Protein 2GF2 (pdb70)

Radius of gyration: 33.3 Å; Cα contacts (8 Å, |Δi|>4): 2776; chains: 4; bounding box: 70×79×92 Å

Nearest PDB structures (foldseek):
  2gf2-assembly1_A  TM=1.003E+00  e=3.280E-57  Homo sapiens
  3q3c-assembly1_A  TM=9.686E-01  e=3.711E-36  Pseudomonas aeruginosa
  1vpd-assembly1_A  TM=9.133E-01  e=5.559E-31  Salmonella enterica subsp. enterica serovar Typhimurium
  5xvh-assembly1_A-2  TM=8.933E-01  e=3.750E-30  Pyrobaculum calidifontis JCM 11548
  3pdu-assembly1_A  TM=9.046E-01  e=1.809E-28  Geobacter sulfurreducens

Structure (mmCIF, N/CA/C/O backbone):
data_2GF2
#
_entry.id   2GF2
#
_cell.length_a   50.053
_cell.length_b   122.745
_cell.length_c   200.397
_cell.angle_alpha   90.00
_cell.angle_beta   90.00
_cell.angle_gamma   90.00
#
_symmetry.space_group_name_H-M   'P 21 21 21'
#
loop_
_entity.id
_entity.type
_entity.pdbx_description
1 polymer '3-hydroxyisobutyrate dehydrogenase'
2 water water
#
loop_
_atom_site.group_PDB
_atom_site.id
_atom_site.type_symbol
_atom_site.label_atom_id
_atom_site.label_alt_id
_atom_site.label_comp_id
_atom_site.label_asym_id
_atom_site.label_entity_id
_atom_site.label_seq_id
_atom_site.pdbx_PDB_ins_code
_atom_site.Cartn_x
_atom_site.Cartn_y
_atom_site.Cartn_z
_atom_site.occupancy
_atom_site.B_iso_or_equiv
_atom_site.auth_seq_id
_atom_site.auth_comp_id
_atom_site.auth_asym_id
_atom_site.auth_atom_id
_atom_site.pdbx_PDB_model_num
ATOM 1 N N . MET A 1 1 ? 25.088 -45.643 -21.565 1.00 44.03 40 MET A N 1
ATOM 2 C CA . MET A 1 1 ? 23.894 -46.545 -21.507 1.00 44.21 40 MET A CA 1
ATOM 3 C C . MET A 1 1 ? 24.011 -47.720 -22.496 1.00 44.20 40 MET A C 1
ATOM 4 O O . MET A 1 1 ? 23.871 -47.548 -23.714 1.00 44.30 40 MET A O 1
ATOM 6 N N . PRO A 1 2 ? 24.257 -48.928 -21.962 1.00 44.14 41 PRO A N 1
ATOM 7 C CA . PRO A 1 2 ? 24.699 -50.100 -22.727 1.00 43.93 41 PRO A CA 1
ATOM 8 C C . PRO A 1 2 ? 23.628 -50.792 -23.567 1.00 43.76 41 PRO A C 1
ATOM 9 O O . PRO A 1 2 ? 22.451 -50.806 -23.195 1.00 43.91 41 PRO A O 1
ATOM 13 N N . VAL A 1 3 ? 24.035 -51.382 -24.678 1.00 43.20 42 VAL A N 1
ATOM 14 C CA . VAL A 1 3 ? 23.187 -52.130 -25.603 1.00 42.83 42 VAL A CA 1
ATOM 15 C C . VAL A 1 3 ? 23.636 -53.587 -25.606 1.00 42.65 42 VAL A C 1
ATOM 16 O O . VAL A 1 3 ? 24.828 -53.871 -25.699 1.00 42.62 42 VAL A O 1
ATOM 20 N N . GLY A 1 4 ? 22.734 -54.527 -25.437 1.00 42.23 43 GLY A N 1
ATOM 21 C CA . GLY A 1 4 ? 23.064 -55.939 -25.517 1.00 42.03 43 GLY A CA 1
ATOM 22 C C . GLY A 1 4 ? 23.167 -56.431 -26.950 1.00 42.09 43 GLY A C 1
ATOM 23 O O . GLY A 1 4 ? 22.421 -55.985 -27.819 1.00 41.93 43 GLY A O 1
ATOM 24 N N . PHE A 1 5 ? 24.097 -57.347 -27.201 1.00 42.04 44 PHE A N 1
ATOM 25 C CA . PHE A 1 5 ? 24.200 -57.974 -28.509 1.00 42.16 44 PHE A CA 1
ATOM 26 C C . PHE A 1 5 ? 24.413 -59.468 -28.364 1.00 42.44 44 PHE A C 1
ATOM 27 O O . PHE A 1 5 ? 25.382 -59.908 -27.747 1.00 42.22 44 PHE A O 1
ATOM 35 N N . ILE A 1 6 ? 23.497 -60.237 -28.947 1.00 42.86 45 ILE A N 1
ATOM 36 C CA . ILE A 1 6 ? 23.535 -61.689 -28.883 1.00 43.32 45 ILE A CA 1
ATOM 37 C C . ILE A 1 6 ? 23.654 -62.298 -30.286 1.00 43.57 45 ILE A C 1
ATOM 38 O O . ILE A 1 6 ? 22.760 -62.141 -31.122 1.00 44.05 45 ILE A O 1
ATOM 43 N N . GLY A 1 7 ? 24.762 -62.993 -30.526 1.00 43.65 46 GLY A N 1
ATOM 44 C CA . GLY A 1 7 ? 25.037 -63.600 -31.816 1.00 44.03 46 GLY A CA 1
ATOM 45 C C . GLY A 1 7 ? 26.030 -62.757 -32.588 1.00 44.42 46 GLY A C 1
ATOM 46 O O . GLY A 1 7 ? 25.699 -61.663 -33.050 1.00 44.45 46 GLY A O 1
ATOM 47 N N . LEU A 1 8 ? 27.252 -63.265 -32.717 1.00 44.68 47 LEU A N 1
ATOM 48 C CA . LEU A 1 8 ? 28.330 -62.530 -33.367 1.00 44.94 47 LEU A CA 1
ATOM 49 C C . LEU A 1 8 ? 28.955 -63.313 -34.511 1.00 44.99 47 LEU A C 1
ATOM 50 O O . LEU A 1 8 ? 30.177 -63.474 -34.562 1.00 45.08 47 LEU A O 1
ATOM 55 N N . GLY A 1 9 ? 28.110 -63.792 -35.423 1.00 45.07 48 GLY A N 1
ATOM 56 C CA . GLY A 1 9 ? 28.569 -64.456 -36.636 1.00 45.24 48 GLY A CA 1
ATOM 57 C C . GLY A 1 9 ? 29.077 -63.465 -37.668 1.00 45.45 48 GLY A C 1
ATOM 58 O O . GLY A 1 9 ? 29.434 -62.336 -37.336 1.00 45.38 48 GLY A O 1
ATOM 59 N N . ASN A 1 10 ? 29.104 -63.891 -38.926 1.00 45.73 49 ASN A N 1
ATOM 60 C CA . ASN A 1 10 ? 29.577 -63.056 -40.026 1.00 46.02 49 ASN A CA 1
ATOM 61 C C . ASN A 1 10 ? 28.780 -61.763 -40.219 1.00 45.51 49 ASN A C 1
ATOM 62 O O . ASN A 1 10 ? 29.246 -60.840 -40.889 1.00 45.68 49 ASN A O 1
ATOM 67 N N . MET A 1 11 ? 27.584 -61.712 -39.638 1.00 44.84 50 MET A N 1
ATOM 68 C CA . MET A 1 11 ? 26.744 -60.523 -39.687 1.00 44.38 50 MET A CA 1
ATOM 69 C C . MET A 1 11 ? 26.744 -59.795 -38.343 1.00 44.17 50 MET A C 1
ATOM 70 O O . MET A 1 11 ? 26.901 -58.571 -38.294 1.00 44.38 50 MET A O 1
ATOM 75 N N . GLY A 1 12 ? 26.581 -60.551 -37.260 1.00 43.74 51 GLY A N 1
ATOM 76 C CA . GLY A 1 12 ? 26.522 -59.984 -35.911 1.00 43.32 51 GLY A CA 1
ATOM 77 C C . GLY A 1 12 ? 27.759 -59.184 -35.540 1.00 43.00 51 GLY A C 1
ATOM 78 O O . GLY A 1 12 ? 27.655 -58.084 -34.987 1.00 42.78 51 GLY A O 1
ATOM 79 N N . ASN A 1 13 ? 28.924 -59.742 -35.858 1.00 42.57 52 ASN A N 1
ATOM 80 C CA . ASN A 1 13 ? 30.217 -59.117 -35.569 1.00 42.54 52 ASN A CA 1
ATOM 81 C C . ASN A 1 13 ? 30.368 -57.693 -36.149 1.00 42.48 52 ASN A C 1
ATOM 82 O O . ASN A 1 13 ? 30.580 -56.743 -35.387 1.00 42.16 52 ASN A O 1
ATOM 87 N N . PRO A 1 14 ? 30.261 -57.535 -37.487 1.00 42.52 53 PRO A N 1
ATOM 88 C CA . PRO A 1 14 ? 30.321 -56.168 -38.017 1.00 42.56 53 PRO A CA 1
ATOM 89 C C . PRO A 1 14 ? 29.174 -55.248 -37.577 1.00 42.42 53 PRO A C 1
ATOM 90 O O . PRO A 1 14 ? 29.362 -54.035 -37.536 1.00 42.76 53 PRO A O 1
ATOM 94 N N . MET A 1 15 ? 28.005 -55.808 -37.267 1.00 42.27 54 MET A N 1
ATOM 95 C CA . MET A 1 15 ? 26.876 -55.004 -36.781 1.00 41.94 54 MET A CA 1
ATOM 96 C C . MET A 1 15 ? 27.202 -54.393 -35.423 1.00 42.08 54 MET A C 1
ATOM 97 O O . MET A 1 15 ? 26.993 -53.199 -35.210 1.00 42.03 54 MET A O 1
ATOM 102 N N . ALA A 1 16 ? 27.719 -55.229 -34.523 1.00 42.04 55 ALA A N 1
ATOM 103 C CA . ALA A 1 16 ? 28.106 -54.818 -33.181 1.00 42.47 55 ALA A CA 1
ATOM 104 C C . ALA A 1 16 ? 29.221 -53.771 -33.227 1.00 42.65 55 ALA A C 1
ATOM 105 O O . ALA A 1 16 ? 29.221 -52.821 -32.448 1.00 42.54 55 ALA A O 1
ATOM 107 N N . LYS A 1 17 ? 30.151 -53.948 -34.163 1.00 42.74 56 LYS A N 1
ATOM 108 C CA . LYS A 1 17 ? 31.263 -53.019 -34.351 1.00 42.99 56 LYS A CA 1
ATOM 109 C C . LYS A 1 17 ? 30.806 -51.626 -34.770 1.00 42.82 56 LYS A C 1
ATOM 110 O O . LYS A 1 17 ? 31.382 -50.626 -34.342 1.00 42.75 56 LYS A O 1
ATOM 116 N N . ASN A 1 18 ? 29.775 -51.570 -35.608 1.00 42.77 57 ASN A N 1
ATOM 117 C CA . ASN A 1 18 ? 29.178 -50.302 -36.007 1.00 42.84 57 ASN A CA 1
ATOM 118 C C . ASN A 1 18 ? 28.454 -49.577 -34.874 1.00 42.91 57 ASN A C 1
ATOM 119 O O . ASN A 1 18 ? 28.392 -48.351 -34.871 1.00 43.03 57 ASN A O 1
ATOM 124 N N . LEU A 1 19 ? 27.909 -50.333 -33.922 1.00 42.92 58 LEU A N 1
ATOM 125 C CA . LEU A 1 19 ? 27.348 -49.745 -32.709 1.00 42.88 58 LEU A CA 1
ATOM 126 C C . LEU A 1 19 ? 28.446 -49.123 -31.852 1.00 43.19 58 LEU A C 1
ATOM 127 O O . LEU A 1 19 ? 28.260 -48.040 -31.287 1.00 43.62 58 LEU A O 1
ATOM 132 N N . MET A 1 20 ? 29.590 -49.801 -31.772 1.00 43.25 59 MET A N 1
ATOM 133 C CA . MET A 1 20 ? 30.749 -49.289 -31.032 1.00 43.76 59 MET A CA 1
ATOM 134 C C . MET A 1 20 ? 31.327 -48.035 -31.684 1.00 43.53 59 MET A C 1
ATOM 135 O O . MET A 1 20 ? 31.780 -47.126 -30.995 1.00 43.88 59 MET A O 1
ATOM 140 N N . LYS A 1 21 ? 31.297 -47.990 -33.012 1.00 43.62 60 LYS A N 1
ATOM 141 C CA . LYS A 1 21 ? 31.739 -46.820 -33.766 1.00 43.70 60 LYS A CA 1
ATOM 142 C C . LYS A 1 21 ? 30.860 -45.605 -33.493 1.00 43.35 60 LYS A C 1
ATOM 143 O O . LYS A 1 21 ? 31.303 -44.470 -33.648 1.00 43.36 60 LYS A O 1
ATOM 149 N N . HIS A 1 22 ? 29.617 -45.855 -33.092 1.00 42.99 61 HIS A N 1
ATOM 150 C CA . HIS A 1 22 ? 28.681 -44.794 -32.752 1.00 42.64 61 HIS A CA 1
ATOM 151 C C . HIS A 1 22 ? 28.679 -44.446 -31.261 1.00 42.76 61 HIS A C 1
ATOM 152 O O . HIS A 1 22 ? 27.923 -43.576 -30.824 1.00 42.77 61 HIS A O 1
ATOM 159 N N . GLY A 1 23 ? 29.525 -45.127 -30.492 1.00 42.79 62 GLY A N 1
ATOM 160 C CA . GLY A 1 23 ? 29.746 -44.784 -29.090 1.00 43.04 62 GLY A CA 1
ATOM 161 C C . GLY A 1 23 ? 28.979 -45.617 -28.084 1.00 43.13 62 GLY A C 1
ATOM 162 O O . GLY A 1 23 ? 29.000 -45.329 -26.887 1.00 42.99 62 GLY A O 1
ATOM 163 N N . TYR A 1 24 ? 28.304 -46.656 -28.564 1.00 43.34 63 TYR A N 1
ATOM 164 C CA . TYR A 1 24 ? 27.514 -47.513 -27.685 1.00 43.69 63 TYR A CA 1
ATOM 165 C C . TYR A 1 24 ? 28.362 -48.531 -26.925 1.00 43.86 63 TYR A C 1
ATOM 166 O O . TYR A 1 24 ? 29.112 -49.291 -27.543 1.00 43.61 63 TYR A O 1
ATOM 175 N N . PRO A 1 25 ? 28.258 -48.533 -25.578 1.00 44.24 64 PRO A N 1
ATOM 176 C CA . PRO A 1 25 ? 28.829 -49.614 -24.778 1.00 44.26 64 PRO A CA 1
ATOM 177 C C . PRO A 1 25 ? 28.009 -50.870 -25.024 1.00 44.41 64 PRO A C 1
ATOM 178 O O . PRO A 1 25 ? 26.789 -50.787 -25.143 1.00 44.53 64 PRO A O 1
ATOM 182 N N . LEU A 1 26 ? 28.672 -52.017 -25.103 1.00 44.75 65 LEU A N 1
ATOM 183 C CA . LEU A 1 26 ? 28.012 -53.269 -25.461 1.00 45.18 65 LEU A CA 1
ATOM 184 C C . LEU A 1 26 ? 28.117 -54.343 -24.379 1.00 45.47 65 LEU A C 1
ATOM 185 O O . LEU A 1 26 ? 29.149 -54.466 -23.708 1.00 45.64 65 LEU A O 1
ATOM 190 N N . ILE A 1 27 ? 27.034 -55.106 -24.221 1.00 45.72 66 ILE A N 1
ATOM 191 C CA . ILE A 1 27 ? 27.023 -56.322 -23.407 1.00 45.96 66 ILE A CA 1
ATOM 192 C C . ILE A 1 27 ? 26.795 -57.531 -24.321 1.00 45.99 66 ILE A C 1
ATOM 193 O O . ILE A 1 27 ? 25.748 -57.667 -24.944 1.00 45.75 66 ILE A O 1
ATOM 198 N N . ILE A 1 28 ? 27.800 -58.400 -24.374 1.00 46.25 67 ILE A N 1
ATOM 199 C CA . ILE A 1 28 ? 27.951 -59.400 -25.422 1.00 46.25 67 ILE A CA 1
ATOM 200 C C . ILE A 1 28 ? 27.674 -60.827 -24.944 1.00 46.31 67 ILE A C 1
ATOM 201 O O . ILE A 1 28 ? 28.038 -61.206 -23.822 1.00 45.82 67 ILE A O 1
ATOM 206 N N . TYR A 1 29 ? 27.012 -61.599 -25.808 1.00 46.22 68 TYR A N 1
ATOM 207 C CA . TYR A 1 29 ? 26.979 -63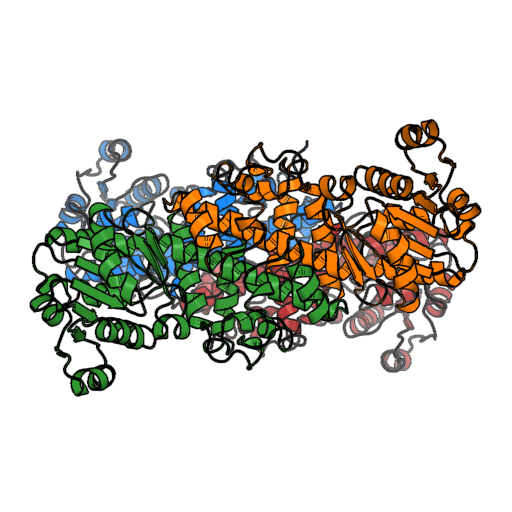.053 -25.700 1.00 46.41 68 TYR A CA 1
ATOM 208 C C . TYR A 1 29 ? 26.952 -63.741 -27.068 1.00 46.81 68 TYR A C 1
ATOM 209 O O . TYR A 1 29 ? 26.258 -63.306 -28.003 1.00 46.48 68 TYR A O 1
ATOM 218 N N . ASP A 1 30 ? 27.726 -64.817 -27.161 1.00 47.13 69 ASP A N 1
ATOM 219 C CA . ASP A 1 30 ? 27.635 -65.773 -28.252 1.00 47.83 69 ASP A CA 1
ATOM 220 C C . ASP A 1 30 ? 27.911 -67.148 -27.670 1.00 48.31 69 ASP A C 1
ATOM 221 O O . ASP A 1 30 ? 28.734 -67.272 -26.766 1.00 48.25 69 ASP A O 1
ATOM 226 N N . VAL A 1 31 ? 27.227 -68.172 -28.179 1.00 49.12 70 VAL A N 1
ATOM 227 C CA . VAL A 1 31 ? 27.432 -69.549 -27.710 1.00 50.01 70 VAL A CA 1
ATOM 228 C C . VAL A 1 31 ? 28.885 -70.010 -27.928 1.00 50.84 70 VAL A C 1
ATOM 229 O O . VAL A 1 31 ? 29.392 -70.856 -27.195 1.00 50.87 70 VAL A O 1
ATOM 233 N N . PHE A 1 32 ? 29.545 -69.421 -28.924 1.00 52.07 71 PHE A N 1
ATOM 234 C CA . PHE A 1 32 ? 30.972 -69.629 -29.172 1.00 53.20 71 PHE A CA 1
ATOM 235 C C . PHE A 1 32 ? 31.806 -68.562 -28.453 1.00 53.73 71 PHE A C 1
ATOM 236 O O . PHE A 1 32 ? 31.799 -67.389 -28.846 1.00 53.78 71 PHE A O 1
ATOM 241 N N . PRO A 1 33 ? 32.528 -68.964 -27.393 1.00 54.23 72 PRO A N 1
ATOM 242 C CA . PRO A 1 33 ? 33.343 -68.026 -26.613 1.00 54.48 72 PRO A CA 1
ATOM 243 C C . PRO A 1 33 ? 34.457 -67.371 -27.434 1.00 54.71 72 PRO A C 1
ATOM 244 O O . PRO A 1 33 ? 34.867 -66.249 -27.127 1.00 54.77 72 PRO A O 1
ATOM 248 N N . ASP A 1 34 ? 34.933 -68.069 -28.466 1.00 54.89 73 ASP A N 1
ATOM 249 C CA . ASP A 1 34 ? 35.984 -67.555 -29.348 1.00 55.06 73 ASP A CA 1
ATOM 250 C C . ASP A 1 34 ? 35.538 -66.329 -30.149 1.00 54.75 73 ASP A C 1
ATOM 251 O O . ASP A 1 34 ? 36.353 -65.456 -30.467 1.00 54.46 73 ASP A O 1
ATOM 256 N N . ALA A 1 35 ? 34.244 -66.272 -30.462 1.00 54.36 74 ALA A N 1
ATOM 257 C CA . ALA A 1 35 ? 33.664 -65.145 -31.191 1.00 54.06 74 ALA A CA 1
ATOM 258 C C . ALA A 1 35 ? 33.485 -63.910 -30.298 1.00 53.82 74 ALA A C 1
ATOM 259 O O . ALA A 1 35 ? 33.194 -62.817 -30.791 1.00 53.68 74 ALA A O 1
ATOM 261 N N . CYS A 1 36 ? 33.661 -64.093 -28.991 1.00 53.57 75 CYS A N 1
ATOM 262 C CA . CYS A 1 36 ? 33.501 -63.017 -28.018 1.00 53.38 75 CYS A CA 1
ATOM 263 C C . CYS A 1 36 ? 34.824 -62.376 -27.625 1.00 53.46 75 CYS A C 1
ATOM 264 O O . CYS A 1 36 ? 34.847 -61.214 -27.222 1.00 53.31 75 CYS A O 1
ATOM 267 N N . LYS A 1 37 ? 35.914 -63.135 -27.745 1.00 53.57 76 LYS A N 1
ATOM 268 C CA . LYS A 1 37 ? 37.247 -62.694 -27.315 1.00 53.79 76 LYS A CA 1
ATOM 269 C C . LYS A 1 37 ? 37.691 -61.367 -27.941 1.00 53.79 76 LYS A C 1
ATOM 270 O O . LYS A 1 37 ? 38.287 -60.528 -27.270 1.00 53.75 76 LYS A O 1
ATOM 272 N N . GLU A 1 38 ? 37.386 -61.187 -29.222 1.00 53.86 77 GLU A N 1
ATOM 273 C CA . GLU A 1 38 ? 37.697 -59.960 -29.965 1.00 54.07 77 GLU A CA 1
ATOM 274 C C . GLU A 1 38 ? 37.122 -58.705 -29.299 1.00 53.50 77 GLU A C 1
ATOM 275 O O . GLU A 1 38 ? 37.782 -57.667 -29.228 1.00 53.42 77 GLU A O 1
ATOM 281 N N . PHE A 1 39 ? 35.887 -58.816 -28.816 1.00 52.96 78 PHE A N 1
ATOM 282 C CA . PHE A 1 39 ? 35.164 -57.706 -28.200 1.00 52.46 78 PHE A CA 1
ATOM 283 C C . PHE A 1 39 ? 35.577 -57.476 -26.749 1.00 52.52 78 PHE A C 1
ATOM 284 O O . PHE A 1 39 ? 35.531 -56.344 -26.257 1.00 52.52 78 PHE A O 1
ATOM 292 N N . GLN A 1 40 ? 35.968 -58.553 -26.070 1.00 52.38 79 GLN A N 1
ATOM 293 C CA . GLN A 1 40 ? 36.457 -58.475 -24.696 1.00 52.27 79 GLN A CA 1
ATOM 294 C C . GLN A 1 40 ? 37.803 -57.743 -24.643 1.00 51.96 79 GLN A C 1
ATOM 295 O O . GLN A 1 40 ? 38.049 -56.957 -23.728 1.00 51.72 79 GLN A O 1
ATOM 301 N N . ASP A 1 41 ? 38.649 -57.998 -25.643 1.00 51.79 80 ASP A N 1
ATOM 302 C CA . ASP A 1 41 ? 39.968 -57.374 -25.760 1.00 51.64 80 ASP A CA 1
ATOM 303 C C . ASP A 1 41 ? 39.894 -55.857 -25.962 1.00 51.48 80 ASP A C 1
ATOM 304 O O . ASP A 1 41 ? 40.918 -55.167 -25.914 1.00 51.53 80 ASP A O 1
ATOM 309 N N . ALA A 1 42 ? 38.680 -55.346 -26.171 1.00 51.18 81 ALA A N 1
ATOM 310 C CA . ALA A 1 42 ? 38.472 -53.946 -26.535 1.00 50.65 81 ALA A CA 1
ATOM 311 C C . ALA A 1 42 ? 37.558 -53.170 -25.580 1.00 50.37 81 ALA A C 1
ATOM 312 O O . ALA A 1 42 ? 37.116 -52.061 -25.901 1.00 50.34 81 ALA A O 1
ATOM 314 N N . GLY A 1 43 ? 37.272 -53.752 -24.419 1.00 49.83 82 GLY A N 1
ATOM 315 C CA . GLY A 1 43 ? 36.534 -53.054 -23.372 1.00 49.50 82 GLY A CA 1
ATOM 316 C C . GLY A 1 43 ? 35.028 -53.206 -23.374 1.00 49.08 82 GLY A C 1
ATOM 317 O O . GLY A 1 43 ? 34.320 -52.444 -22.711 1.00 49.51 82 GLY A O 1
ATOM 318 N N . GLU A 1 44 ? 34.528 -54.184 -24.115 1.00 48.56 83 GLU A N 1
ATOM 319 C CA . GLU A 1 44 ? 33.104 -54.499 -24.067 1.00 48.08 83 GLU A CA 1
ATOM 320 C C . GLU A 1 44 ? 32.873 -55.639 -23.086 1.00 47.87 83 GLU A C 1
ATOM 321 O O . GLU A 1 44 ? 33.723 -56.524 -22.954 1.00 47.73 83 GLU A O 1
ATOM 327 N N . GLN A 1 45 ? 31.739 -55.601 -22.388 1.00 47.54 84 GLN A N 1
ATOM 328 C CA . GLN A 1 45 ? 31.447 -56.589 -21.357 1.00 47.54 84 GLN A CA 1
ATOM 329 C C . GLN A 1 45 ? 30.873 -57.869 -21.958 1.00 47.05 84 GLN A C 1
ATOM 330 O O . GLN A 1 45 ? 29.812 -57.858 -22.586 1.00 46.93 84 GLN A O 1
ATOM 336 N N . VAL A 1 46 ? 31.596 -58.968 -21.774 1.00 46.41 85 VAL A N 1
ATOM 337 C CA . VAL A 1 46 ? 31.145 -60.280 -22.216 1.00 45.86 85 VAL A CA 1
ATOM 338 C C . VAL A 1 46 ? 30.545 -61.029 -21.027 1.00 45.87 85 VAL A C 1
ATOM 339 O O . VAL A 1 46 ? 31.185 -61.156 -19.980 1.00 46.05 85 VAL A O 1
ATOM 343 N N . VAL A 1 47 ? 29.314 -61.511 -21.190 1.00 45.64 86 VAL A N 1
ATOM 344 C CA . VAL A 1 47 ? 28.627 -62.281 -20.148 1.00 45.45 86 VAL A CA 1
ATOM 345 C C . VAL A 1 47 ? 28.378 -63.737 -20.569 1.00 45.45 86 VAL A C 1
ATOM 346 O O . VAL A 1 47 ? 28.729 -64.138 -21.676 1.00 45.40 86 VAL A O 1
ATOM 350 N N . SER A 1 48 ? 27.770 -64.521 -19.682 1.00 45.50 87 SER A N 1
ATOM 351 C CA . SER A 1 48 ? 27.717 -65.975 -19.844 1.00 45.42 87 SER A CA 1
ATOM 352 C C . SER A 1 48 ? 26.424 -66.517 -20.458 1.00 45.17 87 SER A C 1
ATOM 353 O O . SER A 1 48 ? 26.381 -67.671 -20.892 1.00 45.07 87 SER A O 1
ATOM 356 N N . SER A 1 49 ? 25.376 -65.696 -20.487 1.00 44.85 88 SER A N 1
ATOM 357 C CA . SER A 1 49 ? 24.080 -66.101 -21.040 1.00 44.48 88 SER A CA 1
ATOM 358 C C . SER A 1 49 ? 23.313 -64.905 -21.624 1.00 44.18 88 SER A C 1
ATOM 359 O O . SER A 1 49 ? 23.626 -63.762 -21.308 1.00 44.36 88 SER A O 1
ATOM 362 N N . PRO A 1 50 ? 22.317 -65.166 -22.493 1.00 43.84 89 PRO A N 1
ATOM 363 C CA . PRO A 1 50 ? 21.391 -64.111 -22.922 1.00 43.54 89 PRO A CA 1
ATOM 364 C C . PRO A 1 50 ? 20.641 -63.462 -21.756 1.00 43.22 89 PRO A C 1
ATOM 365 O O . PRO A 1 50 ? 20.388 -62.258 -21.793 1.00 43.17 89 PRO A O 1
ATOM 369 N N . ALA A 1 51 ? 20.292 -64.253 -20.742 1.00 42.87 90 ALA A N 1
ATOM 370 C CA . ALA A 1 51 ? 19.670 -63.739 -19.517 1.00 42.69 90 ALA A CA 1
ATOM 371 C C . ALA A 1 51 ? 20.566 -62.702 -18.854 1.00 42.38 90 ALA A C 1
ATOM 372 O O . ALA A 1 51 ? 20.096 -61.659 -18.407 1.00 41.88 90 ALA A O 1
ATOM 374 N N . ASP A 1 52 ? 21.860 -63.003 -18.807 1.00 42.44 91 ASP A N 1
ATOM 375 C CA . ASP A 1 52 ? 22.845 -62.114 -18.205 1.00 42.75 91 ASP A CA 1
ATOM 376 C C . ASP A 1 52 ? 23.017 -60.816 -19.001 1.00 42.76 91 ASP A C 1
ATOM 377 O O . ASP A 1 52 ? 23.344 -59.775 -18.431 1.00 42.76 91 ASP A O 1
ATOM 382 N N . VAL A 1 53 ? 22.790 -60.885 -20.310 1.00 43.18 92 VAL A N 1
ATOM 383 C CA . VAL A 1 53 ? 22.738 -59.685 -21.162 1.00 43.66 92 VAL A CA 1
ATOM 384 C C . VAL A 1 53 ? 21.535 -58.809 -20.766 1.00 43.94 92 VAL A C 1
ATOM 385 O O . VAL A 1 53 ? 21.676 -57.600 -20.564 1.00 43.94 92 VAL A O 1
ATOM 389 N N . ALA A 1 54 ? 20.370 -59.441 -20.631 1.00 44.25 93 ALA A N 1
ATOM 390 C CA . ALA A 1 54 ? 19.129 -58.763 -20.268 1.00 44.85 93 ALA A CA 1
ATOM 391 C C . ALA A 1 54 ? 19.163 -58.164 -18.860 1.00 45.35 93 ALA A C 1
ATOM 392 O O . ALA A 1 54 ? 18.471 -57.184 -18.577 1.00 45.34 93 ALA A O 1
ATOM 394 N N . GLU A 1 55 ? 19.971 -58.770 -17.991 1.00 45.84 94 GLU A N 1
ATOM 395 C CA . GLU A 1 55 ? 20.157 -58.327 -16.622 1.00 46.40 94 GLU A CA 1
ATOM 396 C C . GLU A 1 55 ? 20.852 -56.962 -16.561 1.00 46.44 94 GLU A C 1
ATOM 397 O O . GLU A 1 55 ? 20.669 -56.205 -15.602 1.00 46.36 94 GLU A O 1
ATOM 403 N N . LYS A 1 56 ? 21.631 -56.654 -17.598 1.00 46.42 95 LYS A N 1
ATOM 404 C CA . LYS A 1 56 ? 22.470 -55.458 -17.618 1.00 46.59 95 LYS A CA 1
ATOM 405 C C . LYS A 1 56 ? 22.138 -54.446 -18.728 1.00 45.91 95 LYS A C 1
ATOM 406 O O . LYS A 1 56 ? 22.624 -53.312 -18.698 1.00 46.30 95 LYS A O 1
ATOM 412 N N . ALA A 1 57 ? 21.313 -54.847 -19.694 1.00 45.08 96 ALA A N 1
ATOM 413 C CA . ALA A 1 57 ? 20.954 -53.970 -20.815 1.00 44.06 96 ALA A CA 1
ATOM 414 C C . ALA A 1 57 ? 19.443 -53.864 -21.028 1.00 43.35 96 ALA A C 1
ATOM 415 O O . ALA A 1 57 ? 18.736 -54.874 -21.013 1.00 43.38 96 ALA A O 1
ATOM 417 N N . ASP A 1 58 ? 18.953 -52.638 -21.219 1.00 42.63 97 ASP A N 1
ATOM 418 C CA . ASP A 1 58 ? 17.525 -52.399 -21.485 1.00 41.88 97 ASP A CA 1
ATOM 419 C C . ASP A 1 58 ? 17.197 -52.303 -22.979 1.00 40.69 97 ASP A C 1
ATOM 420 O O . ASP A 1 58 ? 16.042 -52.108 -23.357 1.00 40.69 97 ASP A O 1
ATOM 425 N N . ARG A 1 59 ? 18.225 -52.406 -23.817 1.00 31.93 98 ARG A N 1
ATOM 426 C CA . ARG A 1 59 ? 18.029 -52.621 -25.247 1.00 31.48 98 ARG A CA 1
ATOM 427 C C . ARG A 1 59 ? 18.948 -53.686 -25.791 1.00 31.78 98 ARG A C 1
ATOM 428 O O . ARG A 1 59 ? 20.161 -53.620 -25.597 1.00 39.02 98 ARG A O 1
ATOM 436 N N . ILE A 1 60 ? 18.360 -54.678 -26.454 1.00 39.22 99 ILE A N 1
ATOM 437 C CA . ILE A 1 60 ? 19.101 -55.846 -26.903 1.00 39.94 99 ILE A CA 1
ATOM 438 C C . ILE A 1 60 ? 18.814 -56.132 -28.371 1.00 40.50 99 ILE A C 1
ATOM 439 O O . ILE A 1 60 ? 17.668 -56.065 -28.827 1.00 40.64 99 ILE A O 1
ATOM 444 N N . ILE A 1 61 ? 19.878 -56.431 -29.103 1.00 40.81 100 ILE A N 1
ATOM 445 C CA . ILE A 1 61 ? 19.775 -56.886 -30.469 1.00 41.31 100 ILE A CA 1
ATOM 446 C C . ILE A 1 61 ? 20.194 -58.350 -30.514 1.00 41.79 100 ILE A C 1
ATOM 447 O O . ILE A 1 61 ? 21.227 -58.734 -29.955 1.00 42.06 100 ILE A O 1
ATOM 452 N N . THR A 1 62 ? 19.380 -59.158 -31.177 1.00 41.80 101 THR A N 1
ATOM 453 C CA . THR A 1 62 ? 19.695 -60.554 -31.396 1.00 42.25 101 THR A CA 1
ATOM 454 C C . THR A 1 62 ? 19.895 -60.811 -32.881 1.00 42.56 101 THR A C 1
ATOM 455 O O . THR A 1 62 ? 19.104 -60.358 -33.705 1.00 42.58 101 THR A O 1
ATOM 459 N N . MET A 1 63 ? 20.965 -61.527 -33.210 1.00 43.21 102 MET A N 1
ATOM 460 C CA . MET A 1 63 ? 21.316 -61.840 -34.586 1.00 43.30 102 MET A CA 1
ATOM 461 C C . MET A 1 63 ? 21.701 -63.317 -34.655 1.00 43.90 102 MET A C 1
ATOM 462 O O . MET A 1 63 ? 22.866 -63.679 -34.461 1.00 44.12 102 MET A O 1
ATOM 467 N N . LEU A 1 64 ? 20.708 -64.164 -34.925 1.00 44.44 103 LEU A N 1
ATOM 468 C CA . LEU A 1 64 ? 20.883 -65.618 -34.869 1.00 45.03 103 LEU A CA 1
ATOM 469 C C . LEU A 1 64 ? 20.559 -66.310 -36.190 1.00 45.58 103 LEU A C 1
ATOM 470 O O . LEU A 1 64 ? 19.783 -65.780 -36.985 1.00 45.61 103 LEU A O 1
ATOM 475 N N . PRO A 1 65 ? 21.150 -67.504 -36.423 1.00 46.24 104 PRO A N 1
ATOM 476 C CA . PRO A 1 65 ? 21.056 -68.193 -37.714 1.00 46.50 104 PRO A CA 1
ATOM 477 C C . PRO A 1 65 ? 19.710 -68.842 -38.003 1.00 46.77 104 PRO A C 1
ATOM 478 O O . PRO A 1 65 ? 19.377 -69.048 -39.169 1.00 46.52 104 PRO A O 1
ATOM 482 N N . THR A 1 66 ? 18.948 -69.170 -36.960 1.00 47.55 105 THR A N 1
ATOM 483 C CA . THR A 1 66 ? 17.755 -70.024 -37.116 1.00 48.23 105 THR A CA 1
ATOM 484 C C . THR A 1 66 ? 16.601 -69.653 -36.182 1.00 48.26 105 THR A C 1
ATOM 485 O O . THR A 1 66 ? 16.796 -68.951 -35.194 1.00 48.56 105 THR A O 1
ATOM 489 N N . SER A 1 67 ? 15.398 -70.120 -36.519 1.00 48.61 106 SER A N 1
ATOM 490 C CA . SER A 1 67 ? 14.221 -69.988 -35.657 1.00 48.89 106 SER A CA 1
ATOM 491 C C . SER A 1 67 ? 14.453 -70.597 -34.269 1.00 49.06 106 SER A C 1
ATOM 492 O O . SER A 1 67 ? 14.118 -69.975 -33.258 1.00 49.21 106 SER A O 1
ATOM 495 N N . ILE A 1 68 ? 15.044 -71.794 -34.234 1.00 49.06 107 ILE A N 1
ATOM 496 C CA . ILE A 1 68 ? 15.342 -72.495 -32.982 1.00 49.19 107 ILE A CA 1
ATOM 497 C C . ILE A 1 68 ? 16.321 -71.737 -32.081 1.00 48.80 107 ILE A C 1
ATOM 498 O O . ILE A 1 68 ? 16.058 -71.578 -30.889 1.00 48.53 107 ILE A O 1
ATOM 503 N N . ASN A 1 69 ? 17.426 -71.264 -32.659 1.00 48.55 108 ASN A N 1
ATOM 504 C CA . ASN A 1 69 ? 18.413 -70.467 -31.927 1.00 48.57 108 ASN A CA 1
ATOM 505 C C . ASN A 1 69 ? 17.810 -69.178 -31.375 1.00 48.03 108 ASN A C 1
ATOM 506 O O . ASN A 1 69 ? 18.135 -68.760 -30.268 1.00 47.95 108 ASN A O 1
ATOM 511 N N . ALA A 1 70 ? 16.918 -68.575 -32.158 1.00 47.73 109 ALA A N 1
ATOM 512 C CA . ALA A 1 70 ? 16.235 -67.346 -31.779 1.00 47.64 109 ALA A CA 1
ATOM 513 C C . ALA A 1 70 ? 15.336 -67.539 -30.562 1.00 47.64 109 ALA A C 1
ATOM 514 O O . ALA A 1 70 ? 15.427 -66.776 -29.607 1.00 47.62 109 ALA A O 1
ATOM 516 N N . ILE A 1 71 ? 14.484 -68.563 -30.590 1.00 47.62 110 ILE A N 1
ATOM 517 C CA . ILE A 1 71 ? 13.593 -68.834 -29.457 1.00 47.85 110 ILE A CA 1
ATOM 518 C C . ILE A 1 71 ? 14.348 -69.300 -28.206 1.00 47.00 110 ILE A C 1
ATOM 519 O O . ILE A 1 71 ? 13.906 -69.047 -27.092 1.00 47.23 110 ILE A O 1
ATOM 524 N N . GLU A 1 72 ? 15.484 -69.961 -28.396 1.00 46.21 111 GLU A N 1
ATOM 525 C CA . GLU A 1 72 ? 16.324 -70.377 -27.278 1.00 45.81 111 GLU A CA 1
ATOM 526 C C . GLU A 1 72 ? 16.956 -69.155 -26.614 1.00 44.99 111 GLU A C 1
ATOM 527 O O . GLU A 1 72 ? 17.040 -69.095 -25.397 1.00 45.18 111 GLU A O 1
ATOM 533 N N . ALA A 1 73 ? 17.358 -68.175 -27.420 1.00 44.31 112 ALA A N 1
ATOM 534 C CA . ALA A 1 73 ? 17.960 -66.939 -26.920 1.00 43.49 112 ALA A CA 1
ATOM 535 C C . ALA A 1 73 ? 16.981 -66.109 -26.082 1.00 43.08 112 ALA A C 1
ATOM 536 O O . ALA A 1 73 ? 17.386 -65.399 -25.160 1.00 42.57 112 ALA A O 1
ATOM 538 N N . TYR A 1 74 ? 15.698 -66.208 -26.419 1.00 42.83 113 TYR A N 1
ATOM 539 C CA . TYR A 1 74 ? 14.635 -65.498 -25.717 1.00 42.99 113 TYR A CA 1
ATOM 540 C C . TYR A 1 74 ? 14.013 -66.346 -24.609 1.00 43.01 113 TYR A C 1
ATOM 541 O O . TYR A 1 74 ? 14.013 -65.966 -23.435 1.00 43.13 113 TYR A O 1
ATOM 550 N N . SER A 1 75 ? 13.506 -67.508 -25.004 1.00 43.09 114 SER A N 1
ATOM 551 C CA . SER A 1 75 ? 12.667 -68.364 -24.165 1.00 43.43 114 SER A CA 1
ATOM 552 C C . SER A 1 75 ? 13.420 -69.494 -23.472 1.00 43.61 114 SER A C 1
ATOM 553 O O . SER A 1 75 ? 12.830 -70.234 -22.683 1.00 43.35 114 SER A O 1
ATOM 556 N N . GLY A 1 76 ? 14.707 -69.645 -23.777 1.00 44.02 115 GLY A N 1
ATOM 557 C CA . GLY A 1 76 ? 15.521 -70.707 -23.178 1.00 44.16 115 GLY A CA 1
ATOM 558 C C . GLY A 1 76 ? 15.725 -70.564 -21.676 1.00 44.25 115 GLY A C 1
ATOM 559 O O . GLY A 1 76 ? 15.322 -69.560 -21.078 1.00 44.50 115 GLY A O 1
ATOM 560 N N . ALA A 1 77 ? 16.368 -71.572 -21.080 1.00 44.01 116 ALA A N 1
ATOM 561 C CA . ALA A 1 77 ? 16.623 -71.628 -19.636 1.00 43.74 116 ALA A CA 1
ATOM 562 C C . ALA A 1 77 ? 17.438 -70.452 -19.103 1.00 43.55 116 ALA A C 1
ATOM 563 O O . ALA A 1 77 ? 17.266 -70.038 -17.954 1.00 43.48 116 ALA A O 1
ATOM 565 N N . ASN A 1 78 ? 18.318 -69.922 -19.943 1.00 43.33 117 ASN A N 1
ATOM 566 C CA . ASN A 1 78 ? 19.093 -68.746 -19.601 1.00 43.04 117 ASN A CA 1
ATOM 567 C C . ASN A 1 78 ? 18.875 -67.659 -20.656 1.00 42.40 117 ASN A C 1
ATOM 568 O O . ASN A 1 78 ? 19.776 -66.879 -20.970 1.00 42.44 117 ASN A O 1
ATOM 573 N N . GLY A 1 79 ? 17.648 -67.625 -21.180 1.00 41.75 118 GLY A N 1
ATOM 574 C CA . GLY A 1 79 ? 17.256 -66.701 -22.244 1.00 41.16 118 GLY A CA 1
ATOM 575 C C . GLY A 1 79 ? 16.941 -65.325 -21.709 1.00 40.54 118 GLY A C 1
ATOM 576 O O . GLY A 1 79 ? 16.806 -65.148 -20.491 1.00 40.46 118 GLY A O 1
ATOM 577 N N . ILE A 1 80 ? 16.824 -64.366 -22.626 1.00 39.75 119 ILE A N 1
ATOM 578 C CA . ILE A 1 80 ? 16.604 -62.954 -22.318 1.00 39.00 119 ILE A CA 1
ATOM 579 C C . ILE A 1 80 ? 15.482 -62.785 -21.298 1.00 38.90 119 ILE A C 1
ATOM 580 O O . ILE A 1 80 ? 15.583 -62.021 -20.331 1.00 38.68 119 ILE A O 1
ATOM 585 N N . LEU A 1 81 ? 14.423 -63.547 -21.524 1.00 36.96 120 LEU A N 1
ATOM 586 C CA . LEU A 1 81 ? 13.181 -63.414 -20.790 1.00 37.43 120 LEU A CA 1
ATOM 587 C C . LEU A 1 81 ? 13.320 -63.679 -19.289 1.00 37.80 120 LEU A C 1
ATOM 588 O O . LEU A 1 81 ? 12.481 -63.229 -18.503 1.00 39.29 120 LEU A O 1
ATOM 593 N N . LYS A 1 82 ? 14.361 -64.400 -18.891 1.00 39.79 121 LYS A N 1
ATOM 594 C CA . LYS A 1 82 ? 14.577 -64.699 -17.473 1.00 40.53 121 LYS A CA 1
ATOM 595 C C . LYS A 1 82 ? 14.979 -63.478 -16.654 1.00 41.05 121 LYS A C 1
ATOM 596 O O . LYS A 1 82 ? 14.736 -63.440 -15.438 1.00 41.25 121 LYS A O 1
ATOM 602 N N . LYS A 1 83 ? 15.586 -62.484 -17.309 1.00 41.51 122 LYS A N 1
ATOM 603 C CA . LYS A 1 83 ? 16.129 -61.326 -16.594 1.00 41.76 122 LYS A CA 1
ATOM 604 C C . LYS A 1 83 ? 15.818 -59.980 -17.266 1.00 41.66 122 LYS A C 1
ATOM 605 O O . LYS A 1 83 ? 16.374 -58.948 -16.882 1.00 42.20 122 LYS A O 1
ATOM 611 N N . VAL A 1 84 ? 14.905 -59.997 -18.236 1.00 41.18 123 VAL A N 1
ATOM 612 C CA . VAL A 1 84 ? 14.513 -58.786 -18.956 1.00 41.11 123 VAL A CA 1
ATOM 613 C C . VAL A 1 84 ? 13.781 -57.799 -18.036 1.00 40.87 123 VAL A C 1
ATOM 614 O O . VAL A 1 84 ? 12.861 -58.184 -17.310 1.00 40.92 123 VAL A O 1
ATOM 618 N N . LYS A 1 85 ? 14.212 -56.539 -18.055 1.00 40.77 124 LYS A N 1
ATOM 619 C CA . LYS A 1 85 ? 13.568 -55.490 -17.273 1.00 40.41 124 LYS A CA 1
ATOM 620 C C . LYS A 1 85 ? 12.434 -54.825 -18.057 1.00 40.04 124 LYS A C 1
ATOM 621 O O . LYS A 1 85 ? 12.450 -54.806 -19.295 1.00 39.70 124 LYS A O 1
ATOM 627 N N . LYS A 1 86 ? 11.445 -54.302 -17.328 1.00 39.58 125 LYS A N 1
ATOM 628 C CA . LYS A 1 86 ? 10.314 -53.587 -17.928 1.00 38.90 125 LYS A CA 1
ATOM 629 C C . LYS A 1 86 ? 10.765 -52.367 -18.734 1.00 38.50 125 LYS A C 1
ATOM 630 O O . LYS A 1 86 ? 11.710 -51.663 -18.358 1.00 38.20 125 LYS A O 1
ATOM 633 N N . GLY A 1 87 ? 10.100 -52.157 -19.865 1.00 38.12 126 GLY A N 1
ATOM 634 C CA . GLY A 1 87 ? 10.425 -51.060 -20.769 1.00 37.75 126 GLY A CA 1
ATOM 635 C C . GLY A 1 87 ? 11.598 -51.322 -21.690 1.00 37.21 126 GLY A C 1
ATOM 636 O O . GLY A 1 87 ? 11.983 -50.437 -22.456 1.00 37.47 126 GLY A O 1
ATOM 637 N N . SER A 1 88 ? 12.156 -52.530 -21.601 1.00 36.75 127 SER A N 1
ATOM 638 C CA . SER A 1 88 ? 13.251 -52.986 -22.465 1.00 36.64 127 SER A CA 1
ATOM 639 C C . SER A 1 88 ? 12.842 -53.050 -23.933 1.00 36.61 127 SER A C 1
ATOM 640 O O . SER A 1 88 ? 11.747 -53.511 -24.258 1.00 35.89 127 SER A O 1
ATOM 643 N N . LEU A 1 89 ? 13.734 -52.589 -24.804 1.00 36.82 128 LEU A N 1
ATOM 644 C CA . LEU A 1 89 ? 13.560 -52.723 -26.235 1.00 37.17 128 LEU A CA 1
ATOM 645 C C . LEU A 1 89 ? 14.380 -53.903 -26.743 1.00 37.30 128 LEU A C 1
ATOM 646 O O . LEU A 1 89 ? 15.602 -53.934 -26.617 1.00 37.13 128 LEU A O 1
ATOM 651 N N . LEU A 1 90 ? 13.714 -54.839 -27.319 1.00 37.31 129 LEU A N 1
ATOM 652 C CA . LEU A 1 90 ? 14.346 -56.035 -27.850 1.00 37.45 129 LEU A CA 1
ATOM 653 C C . LEU A 1 90 ? 14.116 -56.114 -29.341 1.00 37.40 129 LEU A C 1
ATOM 654 O O . LEU A 1 90 ? 12.974 -56.071 -29.788 1.00 37.33 129 LEU A O 1
ATOM 659 N N . ILE A 1 91 ? 15.192 -56.210 -30.113 1.00 37.37 130 ILE A N 1
ATOM 660 C CA . ILE A 1 91 ? 15.130 -56.189 -31.566 1.00 37.08 130 ILE A CA 1
ATOM 661 C C . ILE A 1 91 ? 15.797 -57.444 -32.098 1.00 37.23 130 ILE A C 1
ATOM 662 O O . ILE A 1 91 ? 16.982 -57.679 -31.859 1.00 37.11 130 ILE A O 1
ATOM 667 N N . ASP A 1 92 ? 15.015 -58.261 -32.799 1.00 36.91 131 ASP A N 1
ATOM 668 C CA . ASP A 1 92 ? 15.541 -59.473 -33.397 1.00 36.69 131 ASP A CA 1
ATOM 669 C C . ASP A 1 92 ? 15.781 -59.305 -34.893 1.00 36.08 131 ASP A C 1
ATOM 670 O O . ASP A 1 92 ? 14.845 -59.190 -35.688 1.00 35.74 131 ASP A O 1
ATOM 675 N N . SER A 1 93 ? 17.052 -59.301 -35.261 1.00 35.73 132 SER A N 1
ATOM 676 C CA . SER A 1 93 ? 17.438 -59.102 -36.637 1.00 35.50 132 SER A CA 1
ATOM 677 C C . SER A 1 93 ? 17.660 -60.417 -37.380 1.00 35.36 132 SER A C 1
ATOM 678 O O . SER A 1 93 ? 17.958 -60.417 -38.579 1.00 35.41 132 SER A O 1
ATOM 681 N N . SER A 1 94 ? 17.491 -61.526 -36.659 1.00 34.89 133 SER A N 1
ATOM 682 C CA . SER A 1 94 ? 17.455 -62.856 -37.251 1.00 34.67 133 SER A CA 1
ATOM 683 C C . SER A 1 94 ? 16.370 -62.898 -38.318 1.00 34.13 133 SER A C 1
ATOM 684 O O . SER A 1 94 ? 15.370 -62.189 -38.228 1.00 34.02 133 SER A O 1
ATOM 687 N N . THR A 1 95 ? 16.574 -63.725 -39.330 1.00 33.69 134 THR A N 1
ATOM 688 C CA . THR A 1 95 ? 15.519 -64.013 -40.279 1.00 32.94 134 THR A CA 1
ATOM 689 C C . THR A 1 95 ? 14.849 -65.329 -39.899 1.00 32.86 134 THR A C 1
ATOM 690 O O . THR A 1 95 ? 15.455 -66.405 -39.971 1.00 32.93 134 THR A O 1
ATOM 694 N N . ILE A 1 96 ? 13.588 -65.213 -39.493 1.00 32.70 135 ILE A N 1
ATOM 695 C CA . ILE A 1 96 ? 12.819 -66.325 -38.945 1.00 32.14 135 ILE A CA 1
ATOM 696 C C . ILE A 1 96 ? 11.364 -66.244 -39.405 1.00 32.28 135 ILE A C 1
ATOM 697 O O . ILE A 1 96 ? 10.930 -65.247 -39.981 1.00 32.12 135 ILE A O 1
ATOM 702 N N . ASP A 1 97 ? 10.614 -67.302 -39.143 1.00 32.65 136 ASP A N 1
ATOM 703 C CA . ASP A 1 97 ? 9.200 -67.333 -39.445 1.00 33.38 136 ASP A CA 1
ATOM 704 C C . ASP A 1 97 ? 8.448 -66.162 -38.775 1.00 33.02 136 ASP A C 1
ATOM 705 O O . ASP A 1 97 ? 8.606 -65.924 -37.571 1.00 32.86 136 ASP A O 1
ATOM 710 N N . PRO A 1 98 ? 7.650 -65.411 -39.563 1.00 32.81 137 PRO A N 1
ATOM 711 C CA . PRO A 1 98 ? 6.826 -64.304 -39.042 1.00 32.67 137 PRO A CA 1
ATOM 712 C C . PRO A 1 98 ? 5.978 -64.699 -37.833 1.00 32.73 137 PRO A C 1
ATOM 713 O O . PRO A 1 98 ? 5.904 -63.938 -36.864 1.00 32.06 137 PRO A O 1
ATOM 717 N N . ALA A 1 99 ? 5.366 -65.884 -37.893 1.00 32.85 138 ALA A N 1
ATOM 718 C CA . ALA A 1 99 ? 4.577 -66.430 -36.783 1.00 33.12 138 ALA A CA 1
ATOM 719 C C . ALA A 1 99 ? 5.371 -66.639 -35.482 1.00 33.14 138 ALA A C 1
ATOM 720 O O . ALA A 1 99 ? 4.829 -66.467 -34.390 1.00 33.84 138 ALA A O 1
ATOM 722 N N . VAL A 1 100 ? 6.645 -67.000 -35.607 1.00 33.34 139 VAL A N 1
ATOM 723 C CA . VAL A 1 100 ? 7.549 -67.143 -34.457 1.00 33.51 139 VAL A CA 1
ATOM 724 C C . VAL A 1 100 ? 7.874 -65.784 -33.828 1.00 33.72 139 VAL A C 1
ATOM 725 O O . VAL A 1 100 ? 7.932 -65.664 -32.590 1.00 34.26 139 VAL A O 1
ATOM 729 N N . SER A 1 101 ? 8.084 -64.774 -34.679 1.00 33.54 140 SER A N 1
ATOM 730 C CA . SER A 1 101 ? 8.281 -63.387 -34.231 1.00 34.11 140 SER A CA 1
ATOM 731 C C . SER A 1 101 ? 7.100 -62.903 -33.376 1.00 34.55 140 SER A C 1
ATOM 732 O O . SER A 1 101 ? 7.300 -62.300 -32.323 1.00 34.01 140 SER A O 1
ATOM 735 N N . LYS A 1 102 ? 5.882 -63.185 -33.846 1.00 35.27 141 LYS A N 1
ATOM 736 C CA . LYS A 1 102 ? 4.646 -62.884 -33.120 1.00 36.40 141 LYS A CA 1
ATOM 737 C C . LYS A 1 102 ? 4.573 -63.566 -31.755 1.00 36.80 141 LYS A C 1
ATOM 738 O O . LYS A 1 102 ? 4.214 -62.927 -30.759 1.00 36.91 141 LYS A O 1
ATOM 744 N N . GLU A 1 103 ? 4.899 -64.860 -31.726 1.00 37.37 142 GLU A N 1
ATOM 745 C CA . GLU A 1 103 ? 4.931 -65.647 -30.494 1.00 38.32 142 GLU A CA 1
ATOM 746 C C . GLU A 1 103 ? 5.917 -65.038 -29.510 1.00 38.02 142 GLU A C 1
ATOM 747 O O . GLU A 1 103 ? 5.603 -64.871 -28.338 1.00 38.50 142 GLU A O 1
ATOM 753 N N . LEU A 1 104 ? 7.120 -64.731 -29.991 1.00 37.91 143 LEU A N 1
ATOM 754 C CA . LEU A 1 104 ? 8.143 -64.110 -29.158 1.00 37.87 143 LEU A CA 1
ATOM 755 C C . LEU A 1 104 ? 7.664 -62.780 -28.600 1.00 37.83 143 LEU A C 1
ATOM 756 O O . LEU A 1 104 ? 7.852 -62.506 -27.421 1.00 37.17 143 LEU A O 1
ATOM 761 N N . ALA A 1 105 ? 7.033 -61.974 -29.452 1.00 38.15 144 ALA A N 1
ATOM 762 C CA . ALA A 1 105 ? 6.516 -60.669 -29.060 1.00 38.72 144 ALA A CA 1
ATOM 763 C C . ALA A 1 105 ? 5.510 -60.773 -27.912 1.00 39.26 144 ALA A C 1
ATOM 764 O O . ALA A 1 105 ? 5.562 -59.984 -26.973 1.00 39.25 144 ALA A O 1
ATOM 766 N N . LYS A 1 106 ? 4.619 -61.759 -27.987 1.00 39.92 145 LYS A N 1
ATOM 767 C CA . LYS A 1 106 ? 3.619 -61.991 -26.949 1.00 40.68 145 LYS A CA 1
ATOM 768 C C . LYS A 1 106 ? 4.272 -62.338 -25.616 1.00 40.88 145 LYS A C 1
ATOM 769 O O . LYS A 1 106 ? 3.802 -61.910 -24.555 1.00 41.13 145 LYS A O 1
ATOM 773 N N . GLU A 1 107 ? 5.363 -63.097 -25.676 1.00 40.80 146 GLU A N 1
ATOM 774 C CA . GLU A 1 107 ? 6.096 -63.476 -24.473 1.00 40.90 146 GLU A CA 1
ATOM 775 C C . GLU A 1 107 ? 6.861 -62.319 -23.836 1.00 40.84 146 GLU A C 1
ATOM 776 O O . GLU A 1 107 ? 6.857 -62.177 -22.613 1.00 40.73 146 GLU A O 1
ATOM 782 N N . VAL A 1 108 ? 7.438 -61.554 -24.655 1.00 40.77 147 VAL A N 1
ATOM 783 C CA . VAL A 1 108 ? 8.167 -60.345 -24.262 1.00 40.86 147 VAL A CA 1
ATOM 784 C C . VAL A 1 108 ? 7.205 -59.351 -23.612 1.00 41.08 147 VAL A C 1
ATOM 785 O O . VAL A 1 108 ? 7.560 -58.610 -22.690 1.00 40.98 147 VAL A O 1
ATOM 789 N N . GLU A 1 109 ? 6.073 -59.254 -24.147 1.00 41.55 148 GLU A N 1
ATOM 790 C CA . GLU A 1 109 ? 5.036 -58.341 -23.697 1.00 42.22 148 GLU A CA 1
ATOM 791 C C . GLU A 1 109 ? 4.540 -58.696 -22.295 1.00 42.22 148 GLU A C 1
ATOM 792 O O . GLU A 1 109 ? 4.295 -57.810 -21.477 1.00 42.18 148 GLU A O 1
ATOM 798 N N . LYS A 1 110 ? 4.406 -59.992 -22.024 1.00 42.17 149 LYS A N 1
ATOM 799 C CA . LYS A 1 110 ? 4.078 -60.478 -20.680 1.00 42.29 149 LYS A CA 1
ATOM 800 C C . LYS A 1 110 ? 5.069 -59.960 -19.635 1.00 41.91 149 LYS A C 1
ATOM 801 O O . LYS A 1 110 ? 4.703 -59.722 -18.488 1.00 42.10 149 LYS A O 1
ATOM 807 N N . MET A 1 111 ? 6.317 -59.775 -20.048 1.00 41.38 150 MET A N 1
ATOM 808 C CA . MET A 1 111 ? 7.355 -59.250 -19.175 1.00 40.94 150 MET A CA 1
ATOM 809 C C . MET A 1 111 ? 7.421 -57.719 -19.180 1.00 40.42 150 MET A C 1
ATOM 810 O O . MET A 1 111 ? 8.347 -57.133 -18.619 1.00 40.41 150 MET A O 1
ATOM 815 N N . GLY A 1 112 ? 6.437 -57.082 -19.817 1.00 39.89 151 GLY A N 1
ATOM 816 C CA . GLY A 1 112 ? 6.344 -55.623 -19.881 1.00 39.11 151 GLY A CA 1
ATOM 817 C C . GLY A 1 112 ? 7.397 -54.953 -20.741 1.00 38.69 151 GLY A C 1
ATOM 818 O O . GLY A 1 112 ? 7.715 -53.781 -20.533 1.00 38.73 151 GLY A O 1
ATOM 819 N N . ALA A 1 113 ? 7.929 -55.705 -21.702 1.00 38.19 152 ALA A N 1
ATOM 820 C CA . ALA A 1 113 ? 8.943 -55.208 -22.625 1.00 37.64 152 ALA A CA 1
ATOM 821 C C . ALA A 1 113 ? 8.390 -55.177 -24.049 1.00 37.20 152 ALA A C 1
ATOM 822 O O . ALA A 1 113 ? 7.259 -55.601 -24.293 1.00 37.19 152 ALA A O 1
ATOM 824 N N . VAL A 1 114 ? 9.193 -54.666 -24.979 1.00 36.44 153 VAL A N 1
ATOM 825 C CA . VAL A 1 114 ? 8.778 -54.490 -26.366 1.00 35.63 153 VAL A CA 1
ATOM 826 C C . VAL A 1 114 ? 9.658 -55.324 -27.301 1.00 34.64 153 VAL A C 1
ATOM 827 O O . VAL A 1 114 ? 10.879 -55.314 -27.184 1.00 34.63 153 VAL A O 1
ATOM 831 N N . PHE A 1 115 ? 9.026 -56.047 -28.215 1.00 33.40 154 PHE A N 1
ATOM 832 C CA . PHE A 1 115 ? 9.739 -56.837 -29.227 1.00 32.85 154 PHE A CA 1
ATOM 833 C C . PHE A 1 115 ? 9.506 -56.279 -30.620 1.00 32.06 154 PHE A C 1
ATOM 834 O O . PHE A 1 115 ? 8.385 -55.969 -30.982 1.00 31.98 154 PHE A O 1
ATOM 842 N N . MET A 1 116 ? 10.572 -56.164 -31.400 1.00 32.10 155 MET A N 1
ATOM 843 C CA . MET A 1 116 ? 10.442 -55.815 -32.812 1.00 32.28 155 MET A CA 1
ATOM 844 C C . MET A 1 116 ? 11.306 -56.743 -33.673 1.00 32.00 155 MET A C 1
ATOM 845 O O . MET A 1 116 ? 12.435 -57.072 -33.308 1.00 31.65 155 MET A O 1
ATOM 850 N N . ASP A 1 117 ? 10.739 -57.202 -34.785 1.00 32.01 156 ASP A N 1
ATOM 851 C CA . ASP A 1 117 ? 11.485 -57.964 -35.771 1.00 32.24 156 ASP A CA 1
ATOM 852 C C . ASP A 1 117 ? 12.138 -56.987 -36.745 1.00 32.05 156 ASP A C 1
ATOM 853 O O . ASP A 1 117 ? 11.486 -56.081 -37.240 1.00 32.28 156 ASP A O 1
ATOM 858 N N . ALA A 1 118 ? 13.437 -57.146 -36.972 1.00 31.94 157 ALA A N 1
ATOM 859 C CA . ALA A 1 118 ? 14.165 -56.301 -37.904 1.00 32.10 157 ALA A CA 1
ATOM 860 C C . ALA A 1 118 ? 15.184 -57.084 -38.731 1.00 32.47 157 ALA A C 1
ATOM 861 O O . ALA A 1 118 ? 16.383 -56.786 -38.665 1.00 32.39 157 ALA A O 1
ATOM 863 N N . PRO A 1 119 ? 14.713 -58.074 -39.528 1.00 32.93 158 PRO A N 1
ATOM 864 C CA . PRO A 1 119 ? 15.603 -58.825 -40.414 1.00 33.51 158 PRO A CA 1
ATOM 865 C C . PRO A 1 119 ? 16.332 -57.919 -41.409 1.00 34.29 158 PRO A C 1
ATOM 866 O O . PRO A 1 119 ? 15.808 -56.889 -41.822 1.00 33.70 158 PRO A O 1
ATOM 870 N N . VAL A 1 120 ? 17.534 -58.325 -41.792 1.00 35.98 159 VAL A N 1
ATOM 871 C CA . VAL A 1 120 ? 18.375 -57.520 -42.676 1.00 37.62 159 VAL A CA 1
ATOM 872 C C . VAL A 1 120 ? 18.556 -58.112 -44.074 1.00 38.47 159 VAL A C 1
ATOM 873 O O . VAL A 1 120 ? 18.596 -59.330 -44.244 1.00 38.44 159 VAL A O 1
ATOM 877 N N . SER A 1 121 ? 18.636 -57.226 -45.061 1.00 39.68 160 SER A N 1
ATOM 878 C CA . SER A 1 121 ? 19.084 -57.582 -46.397 1.00 40.90 160 SER A CA 1
ATOM 879 C C . SER A 1 121 ? 20.382 -56.843 -46.669 1.00 41.62 160 SER A C 1
ATOM 880 O O . SER A 1 121 ? 20.502 -55.652 -46.366 1.00 41.52 160 SER A O 1
ATOM 883 N N . GLY A 1 122 ? 21.361 -57.550 -47.221 1.00 42.26 161 GLY A N 1
ATOM 884 C CA . GLY A 1 122 ? 22.550 -56.885 -47.722 1.00 43.39 161 GLY A CA 1
ATOM 885 C C . GLY A 1 122 ? 23.822 -57.704 -47.691 1.00 44.17 161 GLY A C 1
ATOM 886 O O . GLY A 1 122 ? 24.697 -57.533 -48.546 1.00 44.75 161 GLY A O 1
ATOM 887 N N . GLY A 1 123 ? 23.945 -58.583 -46.709 1.00 44.47 162 GLY A N 1
ATOM 888 C CA . GLY A 1 123 ? 25.117 -59.442 -46.640 1.00 45.02 162 GLY A CA 1
ATOM 889 C C . GLY A 1 123 ? 26.331 -58.784 -46.008 1.00 45.37 162 GLY A C 1
ATOM 890 O O . GLY A 1 123 ? 26.308 -57.601 -45.661 1.00 45.69 162 GLY A O 1
ATOM 891 N N . VAL A 1 124 ? 27.402 -59.561 -45.877 1.00 45.58 163 VAL A N 1
ATOM 892 C CA . VAL A 1 124 ? 28.526 -59.208 -45.010 1.00 45.72 163 VAL A CA 1
ATOM 893 C C . VAL A 1 124 ? 29.221 -57.921 -45.449 1.00 46.08 163 VAL A C 1
ATOM 894 O O . VAL A 1 124 ? 29.796 -57.211 -44.620 1.00 46.17 163 VAL A O 1
ATOM 898 N N . GLY A 1 125 ? 29.161 -57.618 -46.744 1.00 46.19 164 GLY A N 1
ATOM 899 C CA . GLY A 1 125 ? 29.701 -56.363 -47.260 1.00 46.14 164 GLY A CA 1
ATOM 900 C C . GLY A 1 125 ? 28.946 -55.163 -46.715 1.00 46.11 164 GLY A C 1
ATOM 901 O O . GLY A 1 125 ? 29.552 -54.231 -46.184 1.00 45.72 164 GLY A O 1
ATOM 902 N N . ALA A 1 126 ? 27.617 -55.201 -46.847 1.00 46.20 165 ALA A N 1
ATOM 903 C CA . ALA A 1 126 ? 26.736 -54.150 -46.330 1.00 46.31 165 ALA A CA 1
ATOM 904 C C . ALA A 1 126 ? 26.751 -54.101 -44.803 1.00 46.53 165 ALA A C 1
ATOM 905 O O . ALA A 1 126 ? 26.656 -53.021 -44.209 1.00 46.61 165 ALA A O 1
ATOM 907 N N . ALA A 1 127 ? 26.871 -55.273 -44.176 1.00 46.51 166 ALA A N 1
ATOM 908 C CA . ALA A 1 127 ? 27.015 -55.376 -42.721 1.00 46.24 166 ALA A CA 1
ATOM 909 C C . ALA A 1 127 ? 28.238 -54.615 -42.240 1.00 46.29 166 ALA A C 1
ATOM 910 O O . ALA A 1 127 ? 28.182 -53.888 -41.240 1.00 46.29 166 ALA A O 1
ATOM 912 N N . ARG A 1 128 ? 29.341 -54.791 -42.963 1.00 46.29 167 ARG A N 1
ATOM 913 C CA . ARG A 1 128 ? 30.607 -54.130 -42.648 1.00 46.18 167 ARG A CA 1
ATOM 914 C C . ARG A 1 128 ? 30.553 -52.627 -42.879 1.00 45.77 167 ARG A C 1
ATOM 915 O O . ARG A 1 128 ? 30.995 -51.849 -42.027 1.00 45.59 167 ARG A O 1
ATOM 923 N N . SER A 1 129 ? 30.028 -52.221 -44.035 1.00 45.22 168 SER A N 1
ATOM 924 C CA . SER A 1 129 ? 30.008 -50.801 -44.398 1.00 45.06 168 SER A CA 1
ATOM 925 C C . SER A 1 129 ? 28.896 -50.022 -43.690 1.00 44.76 168 SER A C 1
ATOM 926 O O . SER A 1 129 ? 28.948 -48.793 -43.611 1.00 44.57 168 SER A O 1
ATOM 929 N N . GLY A 1 130 ? 27.905 -50.738 -43.163 1.00 44.28 169 GLY A N 1
ATOM 930 C CA . GLY A 1 130 ? 26.765 -50.100 -42.509 1.00 43.34 169 GLY A CA 1
ATOM 931 C C . GLY A 1 130 ? 25.703 -49.709 -43.516 1.00 42.82 169 GLY A C 1
ATOM 932 O O . GLY A 1 130 ? 24.970 -48.740 -43.304 1.00 42.83 169 GLY A O 1
ATOM 933 N N . ASN A 1 131 ? 25.622 -50.466 -44.610 1.00 42.07 170 ASN A N 1
ATOM 934 C CA . ASN A 1 131 ? 24.671 -50.187 -45.683 1.00 41.67 170 ASN A CA 1
ATOM 935 C C . ASN A 1 131 ? 23.542 -51.222 -45.800 1.00 40.83 170 ASN A C 1
ATOM 936 O O . ASN A 1 131 ? 22.958 -51.414 -46.871 1.00 40.65 170 ASN A O 1
ATOM 941 N N . LEU A 1 132 ? 23.231 -51.856 -44.668 1.00 39.86 171 LEU A N 1
ATOM 942 C CA . LEU A 1 132 ? 22.144 -52.829 -44.556 1.00 38.86 171 LEU A CA 1
ATOM 943 C C . LEU A 1 132 ? 20.771 -52.200 -44.723 1.00 38.12 171 LEU A C 1
ATOM 944 O O . LEU A 1 132 ? 20.576 -51.028 -44.406 1.00 38.09 171 LEU A O 1
ATOM 949 N N . THR A 1 133 ? 19.814 -52.982 -45.210 1.00 37.20 172 THR A N 1
ATOM 950 C CA . THR A 1 133 ? 18.418 -52.593 -45.095 1.00 36.35 172 THR A CA 1
ATOM 951 C C . THR A 1 133 ? 17.768 -53.367 -43.940 1.00 35.87 172 THR A C 1
ATOM 952 O O . THR A 1 133 ? 17.851 -54.602 -43.877 1.00 35.97 172 THR A O 1
ATOM 956 N N . PHE A 1 134 ? 17.152 -52.621 -43.023 1.00 34.58 173 PHE A N 1
ATOM 957 C CA . PHE A 1 134 ? 16.361 -53.197 -41.945 1.00 33.74 173 PHE A CA 1
ATOM 958 C C . PHE A 1 134 ? 14.897 -53.078 -42.298 1.00 33.43 173 PHE A C 1
ATOM 959 O O . PHE A 1 134 ? 14.410 -51.979 -42.600 1.00 32.53 173 PHE A O 1
ATOM 967 N N . MET A 1 135 ? 14.215 -54.169 -42.193 1.00 33.03 174 MET A N 1
ATOM 968 C CA . MET A 1 135 ? 12.778 -54.229 -42.399 1.00 33.03 174 MET A CA 1
ATOM 969 C C . MET A 1 135 ? 12.137 -54.562 -41.065 1.00 32.70 174 MET A C 1
ATOM 970 O O . MET A 1 135 ? 12.374 -55.631 -40.495 1.00 31.85 174 MET A O 1
ATOM 975 N N . VAL A 1 136 ? 11.391 -53.569 -40.546 1.00 32.68 175 VAL A N 1
ATOM 976 C CA . VAL A 1 136 ? 11.035 -53.528 -39.122 1.00 32.76 175 VAL A CA 1
ATOM 977 C C . VAL A 1 136 ? 9.536 -53.669 -38.883 1.00 33.14 175 VAL A C 1
ATOM 978 O O . VAL A 1 136 ? 8.738 -52.865 -39.387 1.00 33.20 175 VAL A O 1
ATOM 982 N N . GLY A 1 137 ? 9.172 -54.689 -38.107 1.00 33.20 176 GLY A N 1
ATOM 983 C CA . GLY A 1 137 ? 7.801 -54.878 -37.643 1.00 33.73 176 GLY A CA 1
ATOM 984 C C . GLY A 1 137 ? 7.674 -54.616 -36.147 1.00 34.07 176 GLY A C 1
ATOM 985 O O . GLY A 1 137 ? 8.631 -54.792 -35.396 1.00 33.95 176 GLY A O 1
ATOM 986 N N . GLY A 1 138 ? 6.490 -54.193 -35.715 1.00 34.25 177 GLY A N 1
ATOM 987 C CA . GLY A 1 138 ? 6.232 -53.897 -34.310 1.00 34.22 177 GLY A CA 1
ATOM 988 C C . GLY A 1 138 ? 5.329 -52.695 -34.113 1.00 34.67 177 GLY A C 1
ATOM 989 O O . GLY A 1 138 ? 4.835 -52.105 -35.088 1.00 34.21 177 GLY A O 1
ATOM 990 N N . VAL A 1 139 ? 5.105 -52.353 -32.844 1.00 34.97 178 VAL A N 1
ATOM 991 C CA . VAL A 1 139 ? 4.339 -51.167 -32.445 1.00 36.03 178 VAL A CA 1
ATOM 992 C C . VAL A 1 139 ? 5.058 -49.935 -32.981 1.00 36.41 178 VAL A C 1
ATOM 993 O O . VAL A 1 139 ? 6.236 -49.750 -32.691 1.00 36.62 178 VAL A O 1
ATOM 997 N N . GLU A 1 140 ? 4.372 -49.111 -33.775 1.00 37.18 179 GLU A N 1
ATOM 998 C CA . GLU A 1 140 ? 5.061 -48.015 -34.466 1.00 37.97 179 GLU A CA 1
ATOM 999 C C . GLU A 1 140 ? 5.554 -46.890 -33.579 1.00 38.26 179 GLU A C 1
ATOM 1000 O O . GLU A 1 140 ? 6.453 -46.142 -33.973 1.00 38.25 179 GLU A O 1
ATOM 1006 N N . ASP A 1 141 ? 4.972 -46.783 -32.385 1.00 38.79 180 ASP A N 1
ATOM 1007 C CA . ASP A 1 141 ? 5.432 -45.830 -31.373 1.00 39.51 180 ASP A CA 1
ATOM 1008 C C . ASP A 1 141 ? 6.898 -46.076 -31.046 1.00 39.67 180 ASP A C 1
ATOM 1009 O O . ASP A 1 141 ? 7.639 -45.139 -30.725 1.00 39.65 180 ASP A O 1
ATOM 1014 N N . GLU A 1 142 ? 7.311 -47.340 -31.151 1.00 39.64 181 GLU A N 1
ATOM 1015 C CA . GLU A 1 142 ? 8.673 -47.741 -30.819 1.00 39.70 181 GLU A CA 1
ATOM 1016 C C . GLU A 1 142 ? 9.660 -47.698 -31.986 1.00 39.64 181 GLU A C 1
ATOM 1017 O O . GLU A 1 142 ? 10.859 -47.881 -31.768 1.00 39.77 181 GLU A O 1
ATOM 1023 N N . PHE A 1 143 ? 9.169 -47.441 -33.202 1.00 39.41 182 PHE A N 1
ATOM 1024 C CA . PHE A 1 143 ? 10.018 -47.481 -34.394 1.00 39.34 182 PHE A CA 1
ATOM 1025 C C . PHE A 1 143 ? 11.125 -46.432 -34.372 1.00 39.55 182 PHE A C 1
ATOM 1026 O O . PHE A 1 143 ? 12.278 -46.742 -34.697 1.00 39.72 182 PHE A O 1
ATOM 1034 N N . ALA A 1 144 ? 10.770 -45.202 -33.999 1.00 39.48 183 ALA A N 1
ATOM 1035 C CA . ALA A 1 144 ? 11.727 -44.096 -33.949 1.00 39.86 183 ALA A CA 1
ATOM 1036 C C . ALA A 1 144 ? 12.917 -44.419 -33.037 1.00 40.10 183 ALA A C 1
ATOM 1037 O O . ALA A 1 144 ? 14.069 -44.128 -33.376 1.00 40.10 183 ALA A O 1
ATOM 1039 N N . ALA A 1 145 ? 12.618 -45.028 -31.886 1.00 40.16 184 ALA A N 1
ATOM 1040 C CA . ALA A 1 145 ? 13.634 -45.458 -30.935 1.00 40.43 184 ALA A CA 1
ATOM 1041 C C . ALA A 1 145 ? 14.524 -46.534 -31.550 1.00 40.65 184 ALA A C 1
ATOM 1042 O O . ALA A 1 145 ? 15.757 -46.453 -31.456 1.00 41.05 184 ALA A O 1
ATOM 1044 N N . ALA A 1 146 ? 13.900 -47.530 -32.178 1.00 40.32 185 ALA A N 1
ATOM 1045 C CA . ALA A 1 146 ? 14.630 -48.585 -32.862 1.00 40.05 185 ALA A CA 1
ATOM 1046 C C . ALA A 1 146 ? 15.504 -48.029 -33.978 1.00 40.05 185 ALA A C 1
ATOM 1047 O O . ALA A 1 146 ? 16.635 -48.478 -34.155 1.00 40.00 185 ALA A O 1
ATOM 1049 N N . GLN A 1 147 ? 14.977 -47.055 -34.716 1.00 39.97 186 GLN A N 1
ATOM 1050 C CA . GLN A 1 147 ? 15.664 -46.502 -35.881 1.00 40.20 186 GLN A CA 1
ATOM 1051 C C . GLN A 1 147 ? 16.979 -45.832 -35.499 1.00 39.37 186 GLN A C 1
ATOM 1052 O O . GLN A 1 147 ? 17.927 -45.816 -36.280 1.00 39.80 186 GLN A O 1
ATOM 1058 N N . GLU A 1 148 ? 17.031 -45.287 -34.287 1.00 38.60 187 GLU A N 1
ATOM 1059 C CA . GLU A 1 148 ? 18.246 -44.663 -33.757 1.00 37.57 187 GLU A CA 1
ATOM 1060 C C . GLU A 1 148 ? 19.382 -45.670 -33.614 1.00 36.61 187 GLU A C 1
ATOM 1061 O O . GLU A 1 148 ? 20.534 -45.355 -33.877 1.00 36.55 187 GLU A O 1
ATOM 1063 N N . LEU A 1 149 ? 19.046 -46.882 -33.184 1.00 35.63 188 LEU A N 1
ATOM 1064 C CA . LEU A 1 149 ? 20.024 -47.964 -33.074 1.00 34.75 188 LEU A CA 1
ATOM 1065 C C . LEU A 1 149 ? 20.370 -48.577 -34.426 1.00 33.99 188 LEU A C 1
ATOM 1066 O O . LEU A 1 149 ? 21.549 -48.700 -34.764 1.00 34.19 188 LEU A O 1
ATOM 1071 N N . LEU A 1 150 ? 19.340 -48.947 -35.185 1.00 32.93 189 LEU A N 1
ATOM 1072 C CA . LEU A 1 150 ? 19.510 -49.645 -36.458 1.00 32.51 189 LEU A CA 1
ATOM 1073 C C . LEU A 1 150 ? 20.211 -48.796 -37.508 1.00 32.47 189 LEU A C 1
ATOM 1074 O O . LEU A 1 150 ? 21.007 -49.317 -38.289 1.00 32.18 189 LEU A O 1
ATOM 1079 N N . GLY A 1 151 ? 19.931 -47.489 -37.492 1.00 32.53 190 GLY A N 1
ATOM 1080 C CA . GLY A 1 151 ? 20.556 -46.515 -38.400 1.00 32.56 190 GLY A CA 1
ATOM 1081 C C . GLY A 1 151 ? 22.074 -46.444 -38.307 1.00 32.43 190 GLY A C 1
ATOM 1082 O O . GLY A 1 151 ? 22.739 -45.959 -39.221 1.00 32.44 190 GLY A O 1
ATOM 1083 N N . CYS A 1 152 ? 22.614 -46.932 -37.193 1.00 32.52 191 CYS A N 1
ATOM 1084 C CA . CYS A 1 152 ? 24.057 -47.056 -36.995 1.00 32.52 191 CYS A CA 1
ATOM 1085 C C . CYS A 1 152 ? 24.633 -48.241 -37.774 1.00 32.50 191 CYS A C 1
ATOM 1086 O O . CYS A 1 152 ? 25.847 -48.309 -38.009 1.00 32.69 191 CYS A O 1
ATOM 1089 N N . MET A 1 153 ? 23.760 -49.178 -38.154 1.00 32.19 192 MET A N 1
ATOM 1090 C CA . MET A 1 153 ? 24.177 -50.445 -38.741 1.00 31.56 192 MET A CA 1
ATOM 1091 C C . MET A 1 153 ? 23.698 -50.595 -40.180 1.00 31.86 192 MET A C 1
ATOM 1092 O O . MET A 1 153 ? 24.182 -51.459 -40.916 1.00 31.85 192 MET A O 1
ATOM 1097 N N . GLY A 1 154 ? 22.739 -49.762 -40.565 1.00 32.28 193 GLY A N 1
ATOM 1098 C CA . GLY A 1 154 ? 22.144 -49.823 -41.898 1.00 33.29 193 GLY A CA 1
ATOM 1099 C C . GLY A 1 154 ? 21.876 -48.455 -42.504 1.00 33.75 193 GLY A C 1
ATOM 1100 O O . GLY A 1 154 ? 21.751 -47.457 -41.783 1.00 33.58 193 GLY A O 1
ATOM 1101 N N . SER A 1 155 ? 21.786 -48.412 -43.832 1.00 33.93 194 SER A N 1
ATOM 1102 C CA . SER A 1 155 ? 21.512 -47.162 -44.545 1.00 34.16 194 SER A CA 1
ATOM 1103 C C . SER A 1 155 ? 20.015 -46.953 -44.784 1.00 34.03 194 SER A C 1
ATOM 1104 O O . SER A 1 155 ? 19.570 -45.812 -44.950 1.00 34.15 194 SER A O 1
ATOM 1107 N N . ASN A 1 156 ? 19.246 -48.044 -44.806 1.00 33.25 195 ASN A N 1
ATOM 1108 C CA . ASN A 1 156 ? 17.791 -47.951 -44.884 1.00 32.66 195 ASN A CA 1
ATOM 1109 C C . ASN A 1 156 ? 17.123 -48.722 -43.765 1.00 32.25 195 ASN A C 1
ATOM 1110 O O . ASN A 1 156 ? 17.466 -49.872 -43.500 1.00 32.62 195 ASN A O 1
ATOM 1115 N N . VAL A 1 157 ? 16.181 -48.067 -43.097 1.00 31.56 196 VAL A N 1
ATOM 1116 C CA . VAL A 1 157 ? 15.421 -48.671 -42.012 1.00 30.82 196 VAL A CA 1
ATOM 1117 C C . VAL A 1 157 ? 13.959 -48.402 -42.318 1.00 30.99 196 VAL A C 1
ATOM 1118 O O . VAL A 1 157 ? 13.519 -47.255 -42.274 1.00 31.13 196 VAL A O 1
ATOM 1122 N N . VAL A 1 158 ? 13.214 -49.458 -42.636 1.00 30.54 197 VAL A N 1
ATOM 1123 C CA . VAL A 1 158 ? 11.858 -49.310 -43.145 1.00 30.28 197 VAL A CA 1
ATOM 1124 C C . VAL A 1 158 ? 10.860 -49.940 -42.195 1.00 29.92 197 VAL A C 1
ATOM 1125 O O . VAL A 1 158 ? 11.009 -51.096 -41.810 1.00 29.84 197 VAL A O 1
ATOM 1129 N N . TYR A 1 159 ? 9.846 -49.167 -41.820 1.00 29.63 198 TYR A N 1
ATOM 1130 C CA . TYR A 1 159 ? 8.763 -49.668 -40.989 1.00 29.48 198 TYR A CA 1
ATOM 1131 C C . TYR A 1 159 ? 7.746 -50.416 -41.861 1.00 29.45 198 TYR A C 1
ATOM 1132 O O . TYR A 1 159 ? 7.176 -49.839 -42.785 1.00 29.25 198 TYR A O 1
ATOM 1141 N N . CYS A 1 160 ? 7.526 -51.692 -41.549 1.00 29.20 199 CYS A N 1
ATOM 1142 C CA . CYS A 1 160 ? 6.706 -52.575 -42.385 1.00 28.78 199 CYS A CA 1
ATOM 1143 C C . CYS A 1 160 ? 5.309 -52.844 -41.816 1.00 28.86 199 CYS A C 1
ATOM 1144 O O . CYS A 1 160 ? 4.437 -53.370 -42.518 1.00 29.00 199 CYS A O 1
ATOM 1147 N N . GLY A 1 161 ? 5.099 -52.478 -40.552 1.00 28.46 200 GLY A N 1
ATOM 1148 C CA . GLY A 1 161 ? 3.817 -52.682 -39.887 1.00 28.02 200 GLY A CA 1
ATOM 1149 C C . GLY A 1 161 ? 3.987 -53.378 -38.555 1.00 27.99 200 GLY A C 1
ATOM 1150 O O . GLY A 1 161 ? 5.017 -53.224 -37.894 1.00 27.78 200 GLY A O 1
ATOM 1151 N N . ALA A 1 162 ? 2.977 -54.151 -38.164 1.00 28.02 201 ALA A N 1
ATOM 1152 C CA . ALA A 1 162 ? 2.996 -54.895 -36.899 1.00 28.39 201 ALA A CA 1
ATOM 1153 C C . ALA A 1 162 ? 4.072 -56.010 -36.873 1.00 28.48 201 ALA A C 1
ATOM 1154 O O . ALA A 1 162 ? 4.710 -56.292 -37.894 1.00 27.86 201 ALA A O 1
ATOM 1156 N N . VAL A 1 163 ? 4.288 -56.615 -35.700 1.00 28.45 202 VAL A N 1
ATOM 1157 C CA . VAL A 1 163 ? 5.331 -57.638 -35.545 1.00 28.51 202 VAL A CA 1
ATOM 1158 C C . VAL A 1 163 ? 5.141 -58.752 -36.580 1.00 28.39 202 VAL A C 1
ATOM 1159 O O . VAL A 1 163 ? 4.025 -59.222 -36.804 1.00 28.90 202 VAL A O 1
ATOM 1163 N N . GLY A 1 164 ? 6.236 -59.153 -37.210 1.00 27.77 203 GLY A N 1
ATOM 1164 C CA . GLY A 1 164 ? 6.213 -60.211 -38.197 1.00 27.16 203 GLY A CA 1
ATOM 1165 C C . GLY A 1 164 ? 6.217 -59.663 -39.608 1.00 26.93 203 GLY A C 1
ATOM 1166 O O . GLY A 1 164 ? 6.500 -60.398 -40.546 1.00 27.21 203 GLY A O 1
ATOM 1167 N N . THR A 1 165 ? 5.895 -58.374 -39.765 1.00 26.56 204 THR A N 1
ATOM 1168 C CA . THR A 1 165 ? 5.797 -57.774 -41.104 1.00 25.74 204 THR A CA 1
ATOM 1169 C C . THR A 1 165 ? 7.174 -57.498 -41.719 1.00 25.56 204 THR A C 1
ATOM 1170 O O . THR A 1 165 ? 7.314 -57.435 -42.949 1.00 25.31 204 THR A O 1
ATOM 1174 N N . GLY A 1 166 ? 8.178 -57.327 -40.862 1.00 25.06 205 GLY A N 1
ATOM 1175 C CA . GLY A 1 166 ? 9.563 -57.217 -41.301 1.00 24.98 205 GLY A CA 1
ATOM 1176 C C . GLY A 1 166 ? 10.050 -58.540 -41.864 1.00 25.58 205 GLY A C 1
ATOM 1177 O O . GLY A 1 166 ? 10.597 -58.576 -42.971 1.00 25.22 205 GLY A O 1
ATOM 1178 N N . GLN A 1 167 ? 9.850 -59.627 -41.104 1.00 25.44 206 GLN A N 1
ATOM 1179 C CA . GLN A 1 167 ? 10.116 -60.983 -41.606 1.00 25.11 206 GLN A CA 1
ATOM 1180 C C . GLN A 1 167 ? 9.346 -61.238 -42.906 1.00 25.31 206 GLN A C 1
ATOM 1181 O O . GLN A 1 167 ? 9.911 -61.760 -43.874 1.00 25.69 206 GLN A O 1
ATOM 1187 N N . ALA A 1 168 ? 8.076 -60.850 -42.930 1.00 24.80 207 ALA A N 1
ATOM 1188 C CA . ALA A 1 168 ? 7.229 -61.047 -44.114 1.00 25.65 207 ALA A CA 1
ATOM 1189 C C . ALA A 1 168 ? 7.817 -60.377 -45.369 1.00 25.56 207 ALA A C 1
ATOM 1190 O O . ALA A 1 168 ? 7.946 -61.000 -46.424 1.00 25.64 207 ALA A O 1
ATOM 1192 N N . ALA A 1 169 ? 8.172 -59.102 -45.229 1.00 25.74 208 ALA A N 1
ATOM 1193 C CA . ALA A 1 169 ? 8.758 -58.307 -46.309 1.00 25.99 208 ALA A CA 1
ATOM 1194 C C . ALA A 1 169 ? 10.052 -58.892 -46.856 1.00 26.05 208 ALA A C 1
ATOM 1195 O O . ALA A 1 169 ? 10.243 -58.972 -48.064 1.00 25.64 208 ALA A O 1
ATOM 1197 N N . LYS A 1 170 ? 10.939 -59.295 -45.956 1.00 26.20 209 LYS A N 1
ATOM 1198 C CA . LYS A 1 170 ? 12.202 -59.887 -46.349 1.00 26.47 209 LYS A CA 1
ATOM 1199 C C . LYS A 1 170 ? 12.047 -61.233 -47.056 1.00 26.63 209 LYS A C 1
ATOM 1200 O O . LYS A 1 170 ? 12.712 -61.486 -48.060 1.00 27.18 209 LYS A O 1
ATOM 1206 N N . ILE A 1 171 ? 11.159 -62.072 -46.541 1.00 26.69 210 ILE A N 1
ATOM 1207 C CA . ILE A 1 171 ? 10.863 -63.362 -47.128 1.00 26.90 210 ILE A CA 1
ATOM 1208 C C . ILE A 1 171 ? 10.257 -63.267 -48.546 1.00 26.63 210 ILE A C 1
ATOM 1209 O O . ILE A 1 171 ? 10.626 -64.038 -49.434 1.00 26.51 210 ILE A O 1
ATOM 1214 N N . CYS A 1 172 ? 9.336 -62.328 -48.743 1.00 25.96 211 CYS A N 1
ATOM 1215 C CA . CYS A 1 172 ? 8.722 -62.086 -50.054 1.00 25.55 211 CYS A CA 1
ATOM 1216 C C . CYS A 1 172 ? 9.750 -61.553 -51.042 1.00 25.75 211 CYS A C 1
ATOM 1217 O O . CYS A 1 172 ? 9.785 -61.984 -52.202 1.00 25.24 211 CYS A O 1
ATOM 1220 N N . ASN A 1 173 ? 10.603 -60.630 -50.587 1.00 25.40 212 ASN A N 1
ATOM 1221 C CA . ASN A 1 173 ? 11.674 -60.141 -51.462 1.00 25.70 212 ASN A CA 1
ATOM 1222 C C . ASN A 1 173 ? 12.614 -61.249 -51.937 1.00 25.78 212 ASN A C 1
ATOM 1223 O O . ASN A 1 173 ? 12.952 -61.317 -53.116 1.00 25.34 212 ASN A O 1
ATOM 1228 N N . ASN A 1 174 ? 13.054 -62.086 -51.007 1.00 25.97 213 ASN A N 1
ATOM 1229 C CA . ASN A 1 174 ? 13.970 -63.156 -51.353 1.00 26.24 213 ASN A CA 1
ATOM 1230 C C . ASN A 1 174 ? 13.355 -64.252 -52.206 1.00 25.52 213 ASN A C 1
ATOM 1231 O O . ASN A 1 174 ? 14.051 -64.825 -53.036 1.00 25.85 213 ASN A O 1
ATOM 1236 N N . MET A 1 175 ? 12.056 -64.497 -52.050 1.00 25.06 214 MET A N 1
ATOM 1237 C CA . MET A 1 175 ? 11.364 -65.427 -52.933 1.00 24.97 214 MET A CA 1
ATOM 1238 C C . MET A 1 175 ? 11.348 -64.893 -54.373 1.00 24.86 214 MET A C 1
ATOM 1239 O O . MET A 1 175 ? 11.641 -65.622 -55.306 1.00 24.94 214 MET A O 1
ATOM 1244 N N . LEU A 1 176 ? 11.019 -63.617 -54.539 1.00 25.17 215 LEU A N 1
ATOM 1245 C CA . LEU A 1 176 ? 11.014 -62.982 -55.861 1.00 25.34 215 LEU A CA 1
ATOM 1246 C C . LEU A 1 176 ? 12.425 -62.931 -56.470 1.00 25.74 215 LEU A C 1
ATOM 1247 O O . LEU A 1 176 ? 12.613 -63.132 -57.682 1.00 25.72 215 LEU A O 1
ATOM 1252 N N . LEU A 1 177 ? 13.406 -62.648 -55.694 1.00 25.43 216 LEU A N 1
ATOM 1253 C CA . LEU A 1 177 ? 14.792 -62.791 -56.106 1.00 25.28 216 LEU A CA 1
ATOM 1254 C C . LEU A 1 177 ? 15.135 -64.222 -56.563 1.00 25.48 216 LEU A C 1
ATOM 1255 O O . LEU A 1 177 ? 15.747 -64.411 -57.606 1.00 26.05 216 LEU A O 1
ATOM 1260 N N . ALA A 1 178 ? 14.834 -65.213 -55.813 1.00 25.44 217 ALA A N 1
ATOM 1261 C CA . ALA A 1 178 ? 15.125 -66.592 -56.201 1.00 24.93 217 ALA A CA 1
ATOM 1262 C C . ALA A 1 178 ? 14.497 -66.913 -57.552 1.00 24.73 217 ALA A C 1
ATOM 1263 O O . ALA A 1 178 ? 15.172 -67.430 -58.449 1.00 24.72 217 ALA A O 1
ATOM 1265 N N . ILE A 1 179 ? 13.211 -66.585 -57.684 1.00 24.61 218 ILE A N 1
ATOM 1266 C CA . ILE A 1 179 ? 12.450 -66.804 -58.926 1.00 24.27 218 ILE A CA 1
ATOM 1267 C C . ILE A 1 179 ? 13.130 -66.120 -60.118 1.00 24.39 218 ILE A C 1
ATOM 1268 O O . ILE A 1 179 ? 13.341 -66.742 -61.167 1.00 24.15 218 ILE A O 1
ATOM 1273 N N . SER A 1 180 ? 13.498 -64.851 -59.932 1.00 24.40 219 SER A N 1
ATOM 1274 C CA . SER A 1 180 ? 14.111 -64.052 -60.996 1.00 24.19 219 SER A CA 1
ATOM 1275 C C . SER A 1 180 ? 15.547 -64.463 -61.313 1.00 24.08 219 SER A C 1
ATOM 1276 O O . SER A 1 180 ? 15.972 -64.403 -62.467 1.00 24.19 219 SER A O 1
ATOM 1279 N N . MET A 1 181 ? 16.303 -64.861 -60.291 1.00 23.97 220 MET A N 1
ATOM 1280 C CA . MET A 1 181 ? 17.656 -65.352 -60.510 1.00 23.23 220 MET A CA 1
ATOM 1281 C C . MET A 1 181 ? 17.631 -66.665 -61.290 1.00 23.06 220 MET A C 1
ATOM 1282 O O . MET A 1 181 ? 18.417 -66.847 -62.227 1.00 23.62 220 MET A O 1
ATOM 1287 N N . ILE A 1 182 ? 16.740 -67.576 -60.910 1.00 22.35 221 ILE A N 1
ATOM 1288 C CA . ILE A 1 182 ? 16.588 -68.825 -61.658 1.00 21.92 221 ILE A CA 1
ATOM 1289 C C . ILE A 1 182 ? 16.131 -68.514 -63.099 1.00 22.08 221 ILE A C 1
ATOM 1290 O O . ILE A 1 182 ? 16.656 -69.092 -64.051 1.00 21.90 221 ILE A O 1
ATOM 1295 N N . GLY A 1 183 ? 15.192 -67.570 -63.226 1.00 21.92 222 GLY A N 1
ATOM 1296 C CA . GLY A 1 183 ? 14.654 -67.145 -64.506 1.00 22.77 222 GLY A CA 1
ATOM 1297 C C . GLY A 1 183 ? 15.736 -66.626 -65.416 1.00 23.40 222 GLY A C 1
ATOM 1298 O O . GLY A 1 183 ? 15.825 -67.045 -66.569 1.00 23.30 222 GLY A O 1
ATOM 1299 N N . THR A 1 184 ? 16.571 -65.731 -64.874 1.00 23.84 223 THR A N 1
ATOM 1300 C CA . THR A 1 184 ? 17.717 -65.153 -65.593 1.00 23.76 223 THR A CA 1
ATOM 1301 C C . THR A 1 184 ? 18.669 -66.253 -66.040 1.00 24.21 223 THR A C 1
ATOM 1302 O O . THR A 1 184 ? 19.080 -66.283 -67.193 1.00 24.79 223 THR A O 1
ATOM 1306 N N . ALA A 1 185 ? 19.003 -67.158 -65.125 1.00 24.05 224 ALA A N 1
ATOM 1307 C CA . ALA A 1 185 ? 19.820 -68.315 -65.446 1.00 24.35 224 ALA A CA 1
ATOM 1308 C C . ALA A 1 185 ? 19.234 -69.150 -66.597 1.00 24.69 224 ALA A C 1
ATOM 1309 O O . ALA A 1 185 ? 19.969 -69.533 -67.511 1.00 24.13 224 ALA A O 1
ATOM 1311 N N . GLU A 1 186 ? 17.924 -69.423 -66.535 1.00 24.64 225 GLU A N 1
ATOM 1312 C CA . GLU A 1 186 ? 17.219 -70.192 -67.570 1.00 25.09 225 GLU A CA 1
ATOM 1313 C C . GLU A 1 186 ? 17.178 -69.484 -68.928 1.00 25.15 225 GLU A C 1
ATOM 1314 O O . GLU A 1 186 ? 17.361 -70.133 -69.972 1.00 25.04 225 GLU A O 1
ATOM 1320 N N . ALA A 1 187 ? 16.927 -68.173 -68.906 1.00 25.08 226 ALA A N 1
ATOM 1321 C CA . ALA A 1 187 ? 16.844 -67.386 -70.124 1.00 25.01 226 ALA A CA 1
ATOM 1322 C C . ALA A 1 187 ? 18.230 -67.227 -70.742 1.00 25.07 226 ALA A C 1
ATOM 1323 O O . ALA A 1 187 ? 18.383 -67.361 -71.956 1.00 24.92 226 ALA A O 1
ATOM 1325 N N . MET A 1 188 ? 19.235 -66.962 -69.908 1.00 25.42 227 MET A N 1
ATOM 1326 C CA . MET A 1 188 ? 20.620 -66.873 -70.381 1.00 25.86 227 MET A CA 1
ATOM 1327 C C . MET A 1 188 ? 21.099 -68.183 -71.017 1.00 25.42 227 MET A C 1
ATOM 1328 O O . MET A 1 188 ? 21.644 -68.182 -72.119 1.00 25.16 227 MET A O 1
ATOM 1333 N N . ASN A 1 189 ? 20.890 -69.292 -70.307 1.00 24.99 228 ASN A N 1
ATOM 1334 C CA . ASN A 1 189 ? 21.276 -70.635 -70.769 1.00 24.45 228 ASN A CA 1
ATOM 1335 C C . ASN A 1 189 ? 20.585 -71.000 -72.086 1.00 24.15 228 ASN A C 1
ATOM 1336 O O . ASN A 1 189 ? 21.220 -71.523 -72.996 1.00 23.95 228 ASN A O 1
ATOM 1341 N N . LEU A 1 190 ? 19.287 -70.720 -72.178 1.00 23.82 229 LEU A N 1
ATOM 1342 C CA . LEU A 1 190 ? 18.539 -70.952 -73.404 1.00 23.91 229 LEU A CA 1
ATOM 1343 C C . LEU A 1 190 ? 19.078 -70.081 -74.546 1.00 23.91 229 LEU A C 1
ATOM 1344 O O . LEU A 1 190 ? 19.238 -70.573 -75.657 1.00 23.85 229 LEU A O 1
ATOM 1349 N N . GLY A 1 191 ? 19.369 -68.812 -74.257 1.00 23.72 230 GLY A N 1
ATOM 1350 C CA . GLY A 1 191 ? 19.921 -67.899 -75.250 1.00 23.95 230 GLY A CA 1
ATOM 1351 C C . GLY A 1 191 ? 21.222 -68.424 -75.806 1.00 24.33 230 GLY A C 1
ATOM 1352 O O . GLY A 1 191 ? 21.411 -68.503 -77.024 1.00 23.69 230 GLY A O 1
ATOM 1353 N N . ILE A 1 192 ? 22.110 -68.803 -74.892 1.00 24.73 231 ILE A N 1
ATOM 1354 C CA . ILE A 1 192 ? 23.427 -69.330 -75.232 1.00 25.33 231 ILE A CA 1
ATOM 1355 C C . ILE A 1 192 ? 23.312 -70.586 -76.089 1.00 25.34 231 ILE A C 1
ATOM 1356 O O . ILE A 1 192 ? 24.036 -70.756 -77.063 1.00 25.67 231 ILE A O 1
ATOM 1361 N N . ARG A 1 193 ? 22.395 -71.468 -75.716 1.00 25.41 232 ARG A N 1
ATOM 1362 C CA . ARG A 1 193 ? 22.151 -72.681 -76.491 1.00 25.70 232 ARG A CA 1
ATOM 1363 C C . ARG A 1 193 ? 21.431 -72.415 -77.818 1.00 26.19 232 ARG A C 1
ATOM 1364 O O . ARG A 1 193 ? 21.491 -73.235 -78.729 1.00 26.21 232 ARG A O 1
ATOM 1372 N N . LEU A 1 194 ? 20.783 -71.260 -77.937 1.00 26.69 233 LEU A N 1
ATOM 1373 C CA . LEU A 1 194 ? 20.258 -70.821 -79.225 1.00 26.79 233 LEU A CA 1
ATOM 1374 C C . LEU A 1 194 ? 21.298 -70.104 -80.111 1.00 27.45 233 LEU A C 1
ATOM 1375 O O . LEU A 1 194 ? 20.991 -69.745 -81.248 1.00 27.67 233 LEU A O 1
ATOM 1380 N N . GLY A 1 195 ? 22.516 -69.900 -79.597 1.00 27.90 234 GLY A N 1
ATOM 1381 C CA . GLY A 1 195 ? 23.591 -69.282 -80.391 1.00 28.69 234 GLY A CA 1
ATOM 1382 C C . GLY A 1 195 ? 23.873 -67.807 -80.159 1.00 28.89 234 GLY A C 1
ATOM 1383 O O . GLY A 1 195 ? 24.597 -67.186 -80.938 1.00 29.46 234 GLY A O 1
ATOM 1384 N N . LEU A 1 196 ? 23.329 -67.252 -79.080 1.00 29.19 235 LEU A N 1
ATOM 1385 C CA . LEU A 1 196 ? 23.514 -65.848 -78.742 1.00 28.93 235 LEU A CA 1
ATOM 1386 C C . LEU A 1 196 ? 24.757 -65.682 -77.898 1.00 29.43 235 LEU A C 1
ATOM 1387 O O . LEU A 1 196 ? 25.087 -66.544 -77.076 1.00 29.41 235 LEU A O 1
ATOM 1392 N N . ASP A 1 197 ? 25.447 -64.574 -78.120 1.00 29.86 236 ASP A N 1
ATOM 1393 C CA . ASP A 1 197 ? 26.503 -64.154 -77.241 1.00 30.44 236 ASP A CA 1
ATOM 1394 C C . ASP A 1 197 ? 25.840 -63.697 -75.931 1.00 30.01 236 ASP A C 1
ATOM 1395 O O . ASP A 1 197 ? 24.919 -62.883 -75.959 1.00 29.95 236 ASP A O 1
ATOM 1400 N N . PRO A 1 198 ? 26.263 -64.276 -74.793 1.00 29.99 237 PRO A N 1
ATOM 1401 C CA . PRO A 1 198 ? 25.719 -63.923 -73.475 1.00 29.90 237 PRO A CA 1
ATOM 1402 C C . PRO A 1 198 ? 25.771 -62.426 -73.117 1.00 29.92 237 PRO A C 1
ATOM 1403 O O . PRO A 1 198 ? 24.803 -61.911 -72.552 1.00 30.38 237 PRO A O 1
ATOM 1406 N N . LYS A 1 199 ? 26.866 -61.740 -73.452 1.00 29.91 238 LYS A N 1
ATOM 1407 C CA . LYS A 1 199 ? 26.996 -60.304 -73.207 1.00 30.27 238 LYS A CA 1
ATOM 1408 C C . LYS A 1 199 ? 25.915 -59.532 -73.955 1.00 29.92 238 LYS A C 1
ATOM 1409 O O . LYS A 1 199 ? 25.330 -58.582 -73.431 1.00 29.85 238 LYS A O 1
ATOM 1415 N N . LEU A 1 200 ? 25.643 -59.962 -75.183 1.00 29.56 239 LEU A N 1
ATOM 1416 C CA . LEU A 1 200 ? 24.611 -59.344 -75.989 1.00 29.75 239 LEU A CA 1
ATOM 1417 C C . LEU A 1 200 ? 23.223 -59.573 -75.392 1.00 29.70 239 LEU A C 1
ATOM 1418 O O . LEU A 1 200 ? 22.403 -58.649 -75.296 1.00 29.89 239 LEU A O 1
ATOM 1423 N N . LEU A 1 201 ? 22.979 -60.797 -75.026 1.00 29.21 240 LEU A N 1
ATOM 1424 C CA . LEU A 1 201 ? 21.697 -61.122 -74.414 1.00 29.26 240 LEU A CA 1
ATOM 1425 C C . LEU A 1 201 ? 21.518 -60.399 -73.072 1.00 29.16 240 LEU A C 1
ATOM 1426 O O . LEU A 1 201 ? 20.439 -59.898 -72.787 1.00 29.17 240 LEU A O 1
ATOM 1431 N N . ALA A 1 202 ? 22.508 -60.265 -72.254 1.00 28.85 241 ALA A N 1
ATOM 1432 C CA . ALA A 1 202 ? 22.416 -59.494 -71.029 1.00 29.02 241 ALA A CA 1
ATOM 1433 C C . ALA A 1 202 ? 22.006 -58.058 -71.349 1.00 28.89 241 ALA A C 1
ATOM 1434 O O . ALA A 1 202 ? 21.088 -57.520 -70.745 1.00 29.40 241 ALA A O 1
ATOM 1436 N N . LYS A 1 203 ? 22.679 -57.470 -72.327 1.00 29.00 242 LYS A N 1
ATOM 1437 C CA . LYS A 1 203 ? 22.426 -56.104 -72.780 1.00 29.20 242 LYS A CA 1
ATOM 1438 C C . LYS A 1 203 ? 20.955 -55.908 -73.158 1.00 28.57 242 LYS A C 1
ATOM 1439 O O . LYS A 1 203 ? 20.313 -54.940 -72.746 1.00 28.31 242 LYS A O 1
ATOM 1445 N N . ILE A 1 204 ? 20.436 -56.860 -73.930 1.00 28.20 243 ILE A N 1
ATOM 1446 C CA . ILE A 1 204 ? 19.039 -56.871 -74.362 1.00 27.77 243 ILE A CA 1
ATOM 1447 C C . ILE A 1 204 ? 18.058 -57.011 -73.201 1.00 27.61 243 ILE A C 1
ATOM 1448 O O . ILE A 1 204 ? 17.102 -56.250 -73.115 1.00 27.36 243 ILE A O 1
ATOM 1453 N N . LEU A 1 205 ? 18.309 -57.961 -72.301 1.00 27.60 244 LEU A N 1
ATOM 1454 C CA . LEU A 1 205 ? 17.481 -58.106 -71.102 1.00 27.71 244 LEU A CA 1
ATOM 1455 C C . LEU A 1 205 ? 17.457 -56.824 -70.268 1.00 27.97 244 LEU A C 1
ATOM 1456 O O . LEU A 1 205 ? 16.390 -56.392 -69.831 1.00 27.45 244 LEU A O 1
ATOM 1461 N N . ASN A 1 206 ? 18.627 -56.199 -70.123 1.00 28.23 245 ASN A N 1
ATOM 1462 C CA . ASN A 1 206 ? 18.809 -55.041 -69.258 1.00 28.78 245 ASN A CA 1
ATOM 1463 C C . ASN A 1 206 ? 18.269 -53.722 -69.809 1.00 28.90 245 ASN A C 1
ATOM 1464 O O . ASN A 1 206 ? 18.199 -52.733 -69.086 1.00 29.84 245 ASN A O 1
ATOM 1469 N N . MET A 1 207 ? 17.884 -53.714 -71.084 1.00 28.94 246 MET A N 1
ATOM 1470 C CA . MET A 1 207 ? 17.206 -52.558 -71.686 1.00 28.90 246 MET A CA 1
ATOM 1471 C C . MET A 1 207 ? 15.728 -52.856 -72.003 1.00 28.22 246 MET A C 1
ATOM 1472 O O . MET A 1 207 ? 15.021 -52.012 -72.561 1.00 27.76 246 MET A O 1
ATOM 1477 N N . SER A 1 208 ? 15.274 -54.059 -71.642 1.00 27.41 247 SER A N 1
ATOM 1478 C CA . SER A 1 208 ? 13.910 -54.500 -71.930 1.00 27.05 247 SER A CA 1
ATOM 1479 C C . SER A 1 208 ? 13.091 -54.853 -70.685 1.00 26.93 247 SER A C 1
ATOM 1480 O O . SER A 1 208 ? 13.513 -54.646 -69.549 1.00 26.84 247 SER A O 1
ATOM 1483 N N . SER A 1 209 ? 11.923 -55.437 -70.944 1.00 26.65 248 SER A N 1
ATOM 1484 C CA . SER A 1 209 ? 10.951 -55.819 -69.924 1.00 26.61 248 SER A CA 1
ATOM 1485 C C . SER A 1 209 ? 11.405 -56.981 -69.042 1.00 26.13 248 SER A C 1
ATOM 1486 O O . SER A 1 209 ? 10.810 -57.245 -67.995 1.00 26.33 248 SER A O 1
ATOM 1489 N N . GLY A 1 210 ? 12.448 -57.674 -69.484 1.00 25.87 249 GLY A N 1
ATOM 1490 C CA . GLY A 1 210 ? 13.079 -58.726 -68.715 1.00 25.46 249 GLY A CA 1
ATOM 1491 C C . GLY A 1 210 ? 14.071 -58.264 -67.662 1.00 25.66 249 GLY A C 1
ATOM 1492 O O . GLY A 1 210 ? 14.512 -59.079 -66.857 1.00 26.56 249 GLY A O 1
ATOM 1493 N N . ARG A 1 211 ? 14.412 -56.974 -67.650 1.00 25.35 250 ARG A N 1
ATOM 1494 C CA A ARG A 1 211 ? 15.455 -56.502 -66.689 0.50 25.54 250 ARG A CA 1
ATOM 1495 C CA B ARG A 1 211 ? 15.439 -56.379 -66.652 0.50 25.06 250 ARG A CA 1
ATOM 1496 C C . ARG A 1 211 ? 15.053 -56.605 -65.190 1.00 25.25 250 ARG A C 1
ATOM 1497 O O . ARG A 1 211 ? 13.895 -56.370 -64.843 1.00 25.05 250 ARG A O 1
ATOM 1512 N N . CYS A 1 212 ? 15.942 -57.264 -64.439 1.00 25.57 251 CYS A N 1
ATOM 1513 C CA . CYS A 1 212 ? 15.828 -57.396 -62.988 1.00 25.53 251 CYS A CA 1
ATOM 1514 C C . CYS A 1 212 ? 17.181 -57.106 -62.342 1.00 25.48 251 CYS A C 1
ATOM 1515 O O . CYS A 1 212 ? 18.188 -56.985 -63.039 1.00 25.31 251 CYS A O 1
ATOM 1518 N N . TRP A 1 213 ? 17.196 -56.987 -61.020 1.00 25.73 252 TRP A N 1
ATOM 1519 C CA . TRP A 1 213 ? 18.433 -56.858 -60.264 1.00 25.88 252 TRP A CA 1
ATOM 1520 C C . TRP A 1 213 ? 19.377 -58.030 -60.590 1.00 26.01 252 TRP A C 1
ATOM 1521 O O . TRP A 1 213 ? 20.580 -57.837 -60.792 1.00 25.70 252 TRP A O 1
ATOM 1532 N N . SER A 1 214 ? 18.820 -59.236 -60.693 1.00 26.17 253 SER A N 1
ATOM 1533 C CA . SER A 1 214 ? 19.612 -60.427 -60.977 1.00 25.85 253 SER A CA 1
ATOM 1534 C C . SER A 1 214 ? 20.380 -60.290 -62.286 1.00 26.26 253 SER A C 1
ATOM 1535 O O . SER A 1 214 ? 21.563 -60.628 -62.345 1.00 26.10 253 SER A O 1
ATOM 1538 N N . SER A 1 215 ? 19.718 -59.776 -63.325 1.00 26.43 254 SER A N 1
ATOM 1539 C CA . SER A 1 215 ? 20.346 -59.652 -64.640 1.00 26.68 254 SER A CA 1
ATOM 1540 C C . SER A 1 215 ? 21.232 -58.423 -64.816 1.00 26.78 254 SER A C 1
ATOM 1541 O O . SER A 1 215 ? 22.215 -58.488 -65.560 1.00 26.51 254 SER A O 1
ATOM 1544 N N . ASP A 1 216 ? 20.901 -57.316 -64.147 1.00 27.24 255 ASP A N 1
ATOM 1545 C CA . ASP A 1 216 ? 21.659 -56.078 -64.346 1.00 27.61 255 ASP A CA 1
ATOM 1546 C C . ASP A 1 216 ? 22.628 -55.687 -63.226 1.00 27.67 255 ASP A C 1
ATOM 1547 O O . ASP A 1 216 ? 23.441 -54.771 -63.415 1.00 27.67 255 ASP A O 1
ATOM 1552 N N . THR A 1 217 ? 22.562 -56.387 -62.091 1.00 27.71 256 THR A N 1
ATOM 1553 C CA . THR A 1 217 ? 23.426 -56.081 -60.951 1.00 27.89 256 THR A CA 1
ATOM 1554 C C . THR A 1 217 ? 24.199 -57.297 -60.410 1.00 28.03 256 THR A C 1
ATOM 1555 O O . THR A 1 217 ? 25.173 -57.138 -59.666 1.00 28.93 256 THR A O 1
ATOM 1559 N N . TYR A 1 218 ? 23.785 -58.503 -60.793 1.00 27.60 257 TYR A N 1
ATOM 1560 C CA . TYR A 1 218 ? 24.312 -59.713 -60.179 1.00 26.94 257 TYR A CA 1
ATOM 1561 C C . TYR A 1 218 ? 24.290 -60.878 -61.160 1.00 26.85 257 TYR A C 1
ATOM 1562 O O . TYR A 1 218 ? 23.995 -62.027 -60.784 1.00 26.87 257 TYR A O 1
ATOM 1571 N N . ASN A 1 219 ? 24.613 -60.582 -62.417 1.00 26.07 258 ASN A N 1
ATOM 1572 C CA . ASN A 1 219 ? 24.435 -61.546 -63.506 1.00 25.49 258 ASN A CA 1
ATOM 1573 C C . ASN A 1 219 ? 25.132 -62.886 -63.237 1.00 25.14 258 ASN A C 1
ATOM 1574 O O . ASN A 1 219 ? 26.332 -62.910 -62.932 1.00 25.02 258 ASN A O 1
ATOM 1579 N N . PRO A 1 220 ? 24.374 -64.001 -63.351 1.00 24.74 259 PRO A N 1
ATOM 1580 C CA . PRO A 1 220 ? 24.856 -65.349 -63.029 1.00 24.89 259 PRO A CA 1
ATOM 1581 C C . PRO A 1 220 ? 25.787 -65.991 -64.053 1.00 25.27 259 PRO A C 1
ATOM 1582 O O . PRO A 1 220 ? 26.298 -67.075 -63.801 1.00 25.50 259 PRO A O 1
ATOM 1586 N N . VAL A 1 221 ? 25.994 -65.349 -65.197 1.00 25.50 260 VAL A N 1
ATOM 1587 C CA . VAL A 1 221 ? 26.855 -65.903 -66.241 1.00 25.88 260 VAL A CA 1
ATOM 1588 C C . VAL A 1 221 ? 28.273 -65.319 -66.158 1.00 26.19 260 VAL A C 1
ATOM 1589 O O . VAL A 1 221 ? 28.451 -64.111 -66.273 1.00 26.19 260 VAL A O 1
ATOM 1593 N N . PRO A 1 222 ? 29.286 -66.186 -65.944 1.00 26.66 261 PRO A N 1
ATOM 1594 C CA . PRO A 1 222 ? 30.687 -65.754 -65.845 1.00 26.83 261 PRO A CA 1
ATOM 1595 C C . PRO A 1 222 ? 31.109 -64.972 -67.093 1.00 27.68 261 PRO A C 1
ATOM 1596 O O . PRO A 1 222 ? 30.852 -65.424 -68.226 1.00 27.23 261 PRO A O 1
ATOM 1600 N N . GLY A 1 223 ? 31.738 -63.816 -66.895 1.00 28.06 262 GLY A N 1
ATOM 1601 C CA . GLY A 1 223 ? 32.230 -63.014 -68.012 1.00 28.69 262 GLY A CA 1
ATOM 1602 C C . GLY A 1 223 ? 31.325 -61.863 -68.414 1.00 29.28 262 GLY A C 1
ATOM 1603 O O . GLY A 1 223 ? 31.759 -60.956 -69.115 1.00 29.45 262 GLY A O 1
ATOM 1604 N N . VAL A 1 224 ? 30.070 -61.885 -67.975 1.00 29.50 263 VAL A N 1
ATOM 1605 C CA . VAL A 1 224 ? 29.133 -60.813 -68.324 1.00 29.88 263 VAL A CA 1
ATOM 1606 C C . VAL A 1 224 ? 29.338 -59.542 -67.477 1.00 30.07 263 VAL A C 1
ATOM 1607 O O . VAL A 1 224 ? 29.358 -58.443 -68.021 1.00 30.41 263 VAL A O 1
ATOM 1611 N N . MET A 1 225 ? 29.520 -59.701 -66.168 1.00 30.46 264 MET A N 1
ATOM 1612 C CA . MET A 1 225 ? 29.737 -58.575 -65.260 1.00 30.24 264 MET A CA 1
ATOM 1613 C C . MET A 1 225 ? 30.973 -58.788 -64.389 1.00 30.33 264 MET A C 1
ATOM 1614 O O . MET A 1 225 ? 31.246 -59.915 -63.963 1.00 30.05 264 MET A O 1
ATOM 1619 N N . ASP A 1 226 ? 31.710 -57.705 -64.121 1.00 30.17 265 ASP A N 1
ATOM 1620 C CA . ASP A 1 226 ? 32.770 -57.724 -63.112 1.00 30.20 265 ASP A CA 1
ATOM 1621 C C . ASP A 1 226 ? 32.155 -57.518 -61.722 1.00 29.84 265 ASP A C 1
ATOM 1622 O O . ASP A 1 226 ? 31.034 -57.016 -61.609 1.00 29.68 265 ASP A O 1
ATOM 1627 N N . GLY A 1 227 ? 32.887 -57.918 -60.679 1.00 29.65 266 GLY A N 1
ATOM 1628 C CA . GLY A 1 227 ? 32.501 -57.668 -59.286 1.00 29.22 266 GLY A CA 1
ATOM 1629 C C . GLY A 1 227 ? 31.297 -58.428 -58.757 1.00 28.87 266 GLY A C 1
ATOM 1630 O O . GLY A 1 227 ? 30.738 -58.046 -57.738 1.00 29.56 266 GLY A O 1
ATOM 1631 N N . VAL A 1 228 ? 30.896 -59.497 -59.442 1.00 28.20 267 VAL A N 1
ATOM 1632 C CA . VAL A 1 228 ? 29.806 -60.373 -58.983 1.00 27.59 267 VAL A CA 1
ATOM 1633 C C . VAL A 1 228 ? 30.357 -61.802 -58.824 1.00 27.67 267 VAL A C 1
ATOM 1634 O O . VAL A 1 228 ? 31.373 -62.136 -59.453 1.00 27.34 267 VAL A O 1
ATOM 1638 N N . PRO A 1 229 ? 29.727 -62.630 -57.966 1.00 27.30 268 PRO A N 1
ATOM 1639 C CA . PRO A 1 229 ? 30.264 -63.965 -57.686 1.00 27.30 268 PRO A CA 1
ATOM 1640 C C . PRO A 1 229 ? 30.530 -64.828 -58.917 1.00 27.12 268 PRO A C 1
ATOM 1641 O O . PRO A 1 229 ? 31.484 -65.608 -58.914 1.00 27.23 268 PRO A O 1
ATOM 1645 N N . SER A 1 230 ? 29.726 -64.674 -59.966 1.00 26.88 269 SER A N 1
ATOM 1646 C CA . SER A 1 230 ? 29.944 -65.430 -61.212 1.00 26.67 269 SER A CA 1
ATOM 1647 C C . SER A 1 230 ? 31.265 -65.093 -61.913 1.00 26.73 269 SER A C 1
ATOM 1648 O O . SER A 1 230 ? 31.738 -65.847 -62.770 1.00 26.68 269 SER A O 1
ATOM 1651 N N . ALA A 1 231 ? 31.871 -63.969 -61.546 1.00 26.83 270 ALA A N 1
ATOM 1652 C CA . ALA A 1 231 ? 33.191 -63.629 -62.071 1.00 26.92 270 ALA A CA 1
ATOM 1653 C C . ALA A 1 231 ? 34.314 -64.325 -61.282 1.00 26.98 270 ALA A C 1
ATOM 1654 O O . ALA A 1 231 ? 35.472 -64.275 -61.678 1.00 26.84 270 ALA A O 1
ATOM 1656 N N . ASN A 1 232 ? 33.936 -65.028 -60.218 1.00 27.01 271 ASN A N 1
ATOM 1657 C CA . ASN A 1 232 ? 34.855 -65.494 -59.207 1.00 27.27 271 ASN A CA 1
ATOM 1658 C C . ASN A 1 232 ? 34.485 -66.909 -58.751 1.00 27.29 271 ASN A C 1
ATOM 1659 O O . ASN A 1 232 ? 34.593 -67.224 -57.562 1.00 27.24 271 ASN A O 1
ATOM 1664 N N . ASN A 1 233 ? 34.011 -67.740 -59.688 1.00 27.49 272 ASN A N 1
ATOM 1665 C CA . ASN A 1 233 ? 33.581 -69.122 -59.389 1.00 27.40 272 ASN A CA 1
ATOM 1666 C C . ASN A 1 233 ? 32.578 -69.246 -58.243 1.00 27.28 272 ASN A C 1
ATOM 1667 O O . ASN A 1 233 ? 32.598 -70.236 -57.486 1.00 27.48 272 ASN A O 1
ATOM 1672 N N . TYR A 1 234 ? 31.727 -68.224 -58.121 1.00 26.68 273 TYR A N 1
ATOM 1673 C CA . TYR A 1 234 ? 30.603 -68.196 -57.182 1.00 26.82 273 TYR A CA 1
ATOM 1674 C C . TYR A 1 234 ? 31.022 -68.270 -55.712 1.00 27.32 273 TYR A C 1
ATOM 1675 O O . TYR A 1 234 ? 30.283 -68.747 -54.845 1.00 27.15 273 TYR A O 1
ATOM 1684 N N . GLN A 1 235 ? 32.228 -67.766 -55.457 1.00 27.78 274 GLN A N 1
ATOM 1685 C CA . GLN A 1 235 ? 32.769 -67.655 -54.119 1.00 28.48 274 GLN A CA 1
ATOM 1686 C C . GLN A 1 235 ? 32.074 -66.521 -53.377 1.00 28.52 274 GLN A C 1
ATOM 1687 O O . GLN A 1 235 ? 31.723 -65.500 -53.984 1.00 28.29 274 GLN A O 1
ATOM 1693 N N . GLY A 1 236 ? 31.901 -66.691 -52.067 1.00 28.41 275 GLY A N 1
ATOM 1694 C CA . GLY A 1 236 ? 31.312 -65.651 -51.222 1.00 28.07 275 GLY A CA 1
ATOM 1695 C C . GLY A 1 236 ? 29.856 -65.344 -51.553 1.00 27.87 275 GLY A C 1
ATOM 1696 O O . GLY A 1 236 ? 29.051 -66.251 -51.793 1.00 27.79 275 GLY A O 1
ATOM 1697 N N . GLY A 1 237 ? 29.529 -64.054 -51.547 1.00 27.53 276 GLY A N 1
ATOM 1698 C CA . GLY A 1 237 ? 28.177 -63.575 -51.808 1.00 27.11 276 GLY A CA 1
ATOM 1699 C C . GLY A 1 237 ? 27.158 -64.106 -50.824 1.00 26.98 276 GLY A C 1
ATOM 1700 O O . GLY A 1 237 ? 27.425 -64.198 -49.615 1.00 26.96 276 GLY A O 1
ATOM 1701 N N . PHE A 1 238 ? 25.995 -64.469 -51.357 1.00 26.19 277 PHE A N 1
ATOM 1702 C CA . PHE A 1 238 ? 24.889 -64.950 -50.561 1.00 25.86 277 PHE A CA 1
ATOM 1703 C C . PHE A 1 238 ? 24.744 -66.463 -50.787 1.00 25.42 277 PHE A C 1
ATOM 1704 O O . PHE A 1 238 ? 24.344 -66.882 -51.865 1.00 25.61 277 PHE A O 1
ATOM 1712 N N . GLY A 1 239 ? 25.101 -67.255 -49.767 1.00 25.43 278 GLY A N 1
ATOM 1713 C CA . GLY A 1 239 ? 25.178 -68.722 -49.853 1.00 25.09 278 GLY A CA 1
ATOM 1714 C C . GLY A 1 239 ? 23.887 -69.405 -50.242 1.00 25.39 278 GLY A C 1
ATOM 1715 O O . GLY A 1 239 ? 22.808 -69.013 -49.793 1.00 25.23 278 GLY A O 1
ATOM 1716 N N . THR A 1 240 ? 24.019 -70.428 -51.088 1.00 25.58 279 THR A N 1
ATOM 1717 C CA . THR A 1 240 ? 22.919 -71.277 -51.517 1.00 25.00 279 THR A CA 1
ATOM 1718 C C . THR A 1 240 ? 22.151 -71.848 -50.313 1.00 25.19 279 THR A C 1
ATOM 1719 O O . THR A 1 240 ? 20.921 -71.881 -50.328 1.00 24.99 279 THR A O 1
ATOM 1723 N N . THR A 1 241 ? 22.874 -72.265 -49.268 1.00 25.79 280 THR A N 1
ATOM 1724 C CA . THR A 1 241 ? 22.264 -72.744 -48.004 1.00 26.69 280 THR A CA 1
ATOM 1725 C C . THR A 1 241 ? 21.285 -71.708 -47.451 1.00 26.27 280 THR A C 1
ATOM 1726 O O . THR A 1 241 ? 20.181 -72.034 -46.997 1.00 27.02 280 THR A O 1
ATOM 1730 N N . LEU A 1 242 ? 21.723 -70.456 -47.479 1.00 25.68 281 LEU A N 1
ATOM 1731 C CA . LEU A 1 242 ? 20.967 -69.332 -46.934 1.00 25.59 281 LEU A CA 1
ATOM 1732 C C . LEU A 1 242 ? 19.737 -68.975 -47.767 1.00 25.48 281 LEU A C 1
ATOM 1733 O O . LEU A 1 242 ? 18.658 -68.714 -47.219 1.00 24.77 281 LEU A O 1
ATOM 1738 N N . MET A 1 243 ? 19.908 -68.959 -49.088 1.00 25.74 282 MET A N 1
ATOM 1739 C CA . MET A 1 243 ? 18.786 -68.843 -50.022 1.00 26.21 282 MET A CA 1
ATOM 1740 C C . MET A 1 243 ? 17.736 -69.949 -49.810 1.00 25.86 282 MET A C 1
ATOM 1741 O O . MET A 1 243 ? 16.540 -69.654 -49.755 1.00 26.18 282 MET A O 1
ATOM 1746 N N . ALA A 1 244 ? 18.184 -71.196 -49.654 1.00 25.68 283 ALA A N 1
ATOM 1747 C CA . ALA A 1 244 ? 17.273 -72.325 -49.430 1.00 25.56 283 ALA A CA 1
ATOM 1748 C C . ALA A 1 244 ? 16.503 -72.159 -48.119 1.00 25.45 283 ALA A C 1
ATOM 1749 O O . ALA A 1 244 ? 15.303 -72.444 -48.049 1.00 25.53 283 ALA A O 1
ATOM 1751 N N . LYS A 1 245 ? 17.208 -71.711 -47.082 1.00 25.81 284 LYS A N 1
ATOM 1752 C CA . LYS A 1 245 ? 16.600 -71.467 -45.776 1.00 26.37 284 LYS A CA 1
ATOM 1753 C C . LYS A 1 245 ? 15.440 -70.475 -45.922 1.00 26.44 284 LYS A C 1
ATOM 1754 O O . LYS A 1 245 ? 14.300 -70.758 -45.534 1.00 26.50 284 LYS A O 1
ATOM 1760 N N . ASP A 1 246 ? 15.750 -69.332 -46.523 1.00 26.21 285 ASP A N 1
ATOM 1761 C CA . ASP A 1 246 ? 14.786 -68.256 -46.751 1.00 26.11 285 ASP A CA 1
ATOM 1762 C C . ASP A 1 246 ? 13.576 -68.693 -47.591 1.00 25.84 285 ASP A C 1
ATOM 1763 O O . ASP A 1 246 ? 12.451 -68.251 -47.340 1.00 25.72 285 ASP A O 1
ATOM 1768 N N . LEU A 1 247 ? 13.811 -69.559 -48.574 1.00 25.53 286 LEU A N 1
ATOM 1769 C CA . LEU A 1 247 ? 12.739 -70.106 -49.393 1.00 24.98 286 LEU A CA 1
ATOM 1770 C C . LEU A 1 247 ? 11.897 -71.100 -48.609 1.00 25.09 286 LEU A C 1
ATOM 1771 O O . LEU A 1 247 ? 10.677 -71.173 -48.818 1.00 25.48 286 LEU A O 1
ATOM 1776 N N . GLY A 1 248 ? 12.541 -71.836 -47.697 1.00 25.23 287 GLY A N 1
ATOM 1777 C CA . GLY A 1 248 ? 11.839 -72.709 -46.746 1.00 25.32 287 GLY A CA 1
ATOM 1778 C C . GLY A 1 248 ? 10.829 -71.927 -45.930 1.00 25.33 287 GLY A C 1
ATOM 1779 O O . GLY A 1 248 ? 9.710 -72.379 -45.700 1.00 26.08 287 GLY A O 1
ATOM 1780 N N . LEU A 1 249 ? 11.239 -70.740 -45.503 1.00 25.49 288 LEU A N 1
ATOM 1781 C CA . LEU A 1 249 ? 10.386 -69.811 -44.757 1.00 25.94 288 LEU A CA 1
ATOM 1782 C C . LEU A 1 249 ? 9.220 -69.307 -45.595 1.00 26.17 288 LEU A C 1
ATOM 1783 O O . LEU A 1 249 ? 8.090 -69.238 -45.112 1.00 26.37 288 LEU A O 1
ATOM 1788 N N . ALA A 1 250 ? 9.501 -68.930 -46.842 1.00 26.03 289 ALA A N 1
ATOM 1789 C CA . ALA A 1 250 ? 8.445 -68.529 -47.768 1.00 25.87 289 ALA A CA 1
ATOM 1790 C C . ALA A 1 250 ? 7.450 -69.672 -47.989 1.00 25.80 289 ALA A C 1
ATOM 1791 O O . ALA A 1 250 ? 6.238 -69.450 -47.926 1.00 26.16 289 ALA A O 1
ATOM 1793 N N . GLN A 1 251 ? 7.961 -70.880 -48.214 1.00 25.49 290 GLN A N 1
ATOM 1794 C CA . GLN A 1 251 ? 7.129 -72.063 -48.403 1.00 25.53 290 GLN A CA 1
ATOM 1795 C C . GLN A 1 251 ? 6.192 -72.262 -47.211 1.00 25.66 290 GLN A C 1
ATOM 1796 O O . GLN A 1 251 ? 4.986 -72.428 -47.367 1.00 26.22 290 GLN A O 1
ATOM 1802 N N . ASP A 1 252 ? 6.756 -72.225 -46.012 1.00 26.19 291 ASP A N 1
ATOM 1803 C CA . ASP A 1 252 ? 5.997 -72.485 -44.796 1.00 26.63 291 ASP A CA 1
ATOM 1804 C C . ASP A 1 252 ? 4.929 -71.422 -44.541 1.00 25.89 291 ASP A C 1
ATOM 1805 O O . ASP A 1 252 ? 3.807 -71.751 -44.144 1.00 25.73 291 ASP A O 1
ATOM 1810 N N . SER A 1 253 ? 5.301 -70.159 -44.769 1.00 25.34 292 SER A N 1
ATOM 1811 C CA . SER A 1 253 ? 4.385 -69.012 -44.693 1.00 25.53 292 SER A CA 1
ATOM 1812 C C . SER A 1 253 ? 3.306 -69.051 -45.772 1.00 25.33 292 SER A C 1
ATOM 1813 O O . SER A 1 253 ? 2.181 -68.601 -45.549 1.00 25.30 292 SER A O 1
ATOM 1816 N N . ALA A 1 254 ? 3.662 -69.557 -46.947 1.00 25.50 293 ALA A N 1
ATOM 1817 C CA . ALA A 1 254 ? 2.718 -69.651 -48.048 1.00 25.29 293 ALA A CA 1
ATOM 1818 C C . ALA A 1 254 ? 1.682 -70.702 -47.720 1.00 25.38 293 ALA A C 1
ATOM 1819 O O . ALA A 1 254 ? 0.501 -70.519 -48.010 1.00 26.04 293 ALA A O 1
ATOM 1821 N N . THR A 1 255 ? 2.123 -71.795 -47.105 1.00 25.26 294 THR A N 1
ATOM 1822 C CA . THR A 1 255 ? 1.215 -72.860 -46.680 1.00 25.33 294 THR A CA 1
ATOM 1823 C C . THR A 1 255 ? 0.266 -72.333 -45.613 1.00 25.56 294 THR A C 1
ATOM 1824 O O . THR A 1 255 ? -0.953 -72.497 -45.711 1.00 25.77 294 THR A O 1
ATOM 1828 N N . SER A 1 256 ? 0.861 -71.711 -44.595 1.00 25.69 295 SER A N 1
ATOM 1829 C CA . SER A 1 256 ? 0.167 -71.137 -43.446 1.00 25.60 295 SER A CA 1
ATOM 1830 C C . SER A 1 256 ? -0.891 -70.098 -43.834 1.00 25.08 295 SER A C 1
ATOM 1831 O O . SER A 1 256 ? -2.005 -70.110 -43.303 1.00 24.60 295 SER A O 1
ATOM 1834 N N . THR A 1 257 ? -0.534 -69.206 -44.753 1.00 24.61 296 THR A N 1
ATOM 1835 C CA . THR A 1 257 ? -1.463 -68.181 -45.235 1.00 24.40 296 THR A CA 1
ATOM 1836 C C . THR A 1 257 ? -2.276 -68.660 -46.435 1.00 24.68 296 THR A C 1
ATOM 1837 O O . THR A 1 257 ? -3.080 -67.902 -46.986 1.00 24.93 296 THR A O 1
ATOM 1841 N N . LYS A 1 258 ? -2.066 -69.914 -46.837 1.00 24.49 297 LYS A N 1
ATOM 1842 C CA . LYS A 1 258 ? -2.753 -70.502 -47.997 1.00 24.51 297 LYS A CA 1
ATOM 1843 C C . LYS A 1 258 ? -2.600 -69.644 -49.255 1.00 24.58 297 LYS A C 1
ATOM 1844 O O . LYS A 1 258 ? -3.578 -69.314 -49.942 1.00 25.13 297 LYS A O 1
ATOM 1850 N N . SER A 1 259 ? -1.354 -69.282 -49.540 1.00 24.24 298 SER A N 1
ATOM 1851 C CA . SER A 1 259 ? -1.017 -68.496 -50.719 1.00 24.17 298 SER A CA 1
ATOM 1852 C C . SER A 1 259 ? -0.344 -69.387 -51.741 1.00 23.57 298 SER A C 1
ATOM 1853 O O . SER A 1 259 ? 0.680 -69.997 -51.438 1.00 23.73 298 SER A O 1
ATOM 1856 N N . PRO A 1 260 ? -0.911 -69.461 -52.960 1.00 23.34 299 PRO A N 1
ATOM 1857 C CA . PRO A 1 260 ? -0.352 -70.304 -54.020 1.00 22.90 299 PRO A CA 1
ATOM 1858 C C . PRO A 1 260 ? 0.960 -69.722 -54.536 1.00 23.03 299 PRO A C 1
ATOM 1859 O O . PRO A 1 260 ? 0.993 -68.578 -55.013 1.00 23.29 299 PRO A O 1
ATOM 1863 N N . ILE A 1 261 ? 2.043 -70.481 -54.411 1.00 22.80 300 ILE A N 1
ATOM 1864 C CA . ILE A 1 261 ? 3.340 -70.028 -54.915 1.00 22.46 300 ILE A CA 1
ATOM 1865 C C . ILE A 1 261 ? 3.929 -71.071 -55.864 1.00 22.80 300 ILE A C 1
ATOM 1866 O O . ILE A 1 261 ? 4.804 -71.849 -55.482 1.00 22.91 300 ILE A O 1
ATOM 1871 N N . LEU A 1 262 ? 3.442 -71.094 -57.104 1.00 23.06 301 LEU A N 1
ATOM 1872 C CA . LEU A 1 262 ? 3.879 -72.109 -58.072 1.00 23.26 301 LEU A CA 1
ATOM 1873 C C . LEU A 1 262 ? 5.385 -72.003 -58.377 1.00 23.11 301 LEU A C 1
ATOM 1874 O O . LEU A 1 262 ? 6.122 -72.980 -58.226 1.00 23.35 301 LEU A O 1
ATOM 1879 N N . LEU A 1 263 ? 5.840 -70.815 -58.763 1.00 22.92 302 LEU A N 1
ATOM 1880 C CA . LEU A 1 263 ? 7.259 -70.590 -59.067 1.00 23.22 302 LEU A CA 1
ATOM 1881 C C . LEU A 1 263 ? 8.142 -70.513 -57.823 1.00 23.12 302 LEU A C 1
ATOM 1882 O O . LEU A 1 263 ? 9.298 -70.945 -57.850 1.00 23.08 302 LEU A O 1
ATOM 1887 N N . GLY A 1 264 ? 7.596 -69.955 -56.741 1.00 23.31 303 GLY A N 1
ATOM 1888 C CA . GLY A 1 264 ? 8.326 -69.839 -55.473 1.00 22.89 303 GLY A CA 1
ATOM 1889 C C . GLY A 1 264 ? 8.619 -71.202 -54.882 1.00 23.02 303 GLY A C 1
ATOM 1890 O O . GLY A 1 264 ? 9.706 -71.419 -54.332 1.00 22.90 303 GLY A O 1
ATOM 1891 N N . SER A 1 265 ? 7.652 -72.118 -55.001 1.00 22.65 304 SER A N 1
ATOM 1892 C CA . SER A 1 265 ? 7.832 -73.507 -54.558 1.00 22.87 304 SER A CA 1
ATOM 1893 C C . SER A 1 265 ? 8.950 -74.198 -55.309 1.00 22.94 304 SER A C 1
ATOM 1894 O O . SER A 1 265 ? 9.797 -74.854 -54.702 1.00 23.54 304 SER A O 1
ATOM 1897 N N . LEU A 1 266 ? 8.927 -74.072 -56.633 1.00 22.78 305 LEU A N 1
ATOM 1898 C CA . LEU A 1 266 ? 9.935 -74.690 -57.470 1.00 22.46 305 LEU A CA 1
ATOM 1899 C C . LEU A 1 266 ? 11.305 -74.065 -57.204 1.00 22.20 305 LEU A C 1
ATOM 1900 O O . LEU A 1 266 ? 12.294 -74.783 -57.134 1.00 22.13 305 LEU A O 1
ATOM 1902 N N . ALA A 1 267 ? 11.355 -72.742 -57.026 1.00 21.95 306 ALA A N 1
ATOM 1903 C CA . ALA A 1 267 ? 12.612 -72.059 -56.678 1.00 21.82 306 ALA A CA 1
ATOM 1904 C C . ALA A 1 267 ? 13.194 -72.653 -55.415 1.00 21.88 306 ALA A C 1
ATOM 1905 O O . ALA A 1 267 ? 14.381 -72.968 -55.370 1.00 22.28 306 ALA A O 1
ATOM 1907 N N . HIS A 1 268 ? 12.337 -72.836 -54.408 1.00 22.24 307 HIS A N 1
ATOM 1908 C CA . HIS A 1 268 ? 12.690 -73.509 -53.155 1.00 21.86 307 HIS A CA 1
ATOM 1909 C C . HIS A 1 268 ? 13.267 -74.923 -53.373 1.00 21.86 307 HIS A C 1
ATOM 1910 O O . HIS A 1 268 ? 14.333 -75.249 -52.838 1.00 22.07 307 HIS A O 1
ATOM 1917 N N . GLN A 1 269 ? 12.572 -75.761 -54.143 1.00 20.77 308 GLN A N 1
ATOM 1918 C CA . GLN A 1 269 ? 13.040 -77.138 -54.328 1.00 20.66 308 GLN A CA 1
ATOM 1919 C C . GLN A 1 269 ? 14.345 -77.197 -55.135 1.00 20.37 308 GLN A C 1
ATOM 1920 O O . GLN A 1 269 ? 15.199 -78.051 -54.882 1.00 19.97 308 GLN A O 1
ATOM 1926 N N . ILE A 1 270 ? 14.490 -76.276 -56.089 1.00 20.11 309 ILE A N 1
ATOM 1927 C CA . ILE A 1 270 ? 15.712 -76.168 -56.896 1.00 20.36 309 ILE A CA 1
ATOM 1928 C C . ILE A 1 270 ? 16.945 -75.826 -56.029 1.00 20.47 309 ILE A C 1
ATOM 1929 O O . ILE A 1 270 ? 17.973 -76.508 -56.092 1.00 20.15 309 ILE A O 1
ATOM 1934 N N . TYR A 1 271 ? 16.823 -74.790 -55.205 1.00 20.38 310 TYR A N 1
ATOM 1935 C CA . TYR A 1 271 ? 17.876 -74.459 -54.253 1.00 20.83 310 TYR A CA 1
ATOM 1936 C C . TYR A 1 271 ? 18.126 -75.543 -53.204 1.00 21.35 310 TYR A C 1
ATOM 1937 O O . TYR A 1 271 ? 19.271 -75.747 -52.793 1.00 21.80 310 TYR A O 1
ATOM 1946 N N . ARG A 1 272 ? 17.073 -76.261 -52.806 1.00 21.70 311 ARG A N 1
ATOM 1947 C CA . ARG A 1 272 ? 17.213 -77.450 -51.966 1.00 21.82 311 ARG A CA 1
ATOM 1948 C C . ARG A 1 272 ? 18.093 -78.494 -52.633 1.00 21.58 311 ARG A C 1
ATOM 1949 O O . ARG A 1 272 ? 18.993 -79.048 -51.997 1.00 21.76 311 ARG A O 1
ATOM 1957 N N . MET A 1 273 ? 17.818 -78.778 -53.905 1.00 21.71 312 MET A N 1
ATOM 1958 C CA . MET A 1 273 ? 18.612 -79.756 -54.662 1.00 22.00 312 MET A CA 1
ATOM 1959 C C . MET A 1 273 ? 20.070 -79.339 -54.766 1.00 21.35 312 MET A C 1
ATOM 1960 O O . MET A 1 273 ? 20.974 -80.173 -54.613 1.00 21.21 312 MET A O 1
ATOM 1965 N N . MET A 1 274 ? 20.291 -78.050 -55.021 1.00 20.71 313 MET A N 1
ATOM 1966 C CA . MET A 1 274 ? 21.647 -77.486 -55.063 1.00 20.38 313 MET A CA 1
ATOM 1967 C C . MET A 1 274 ? 22.437 -77.705 -53.767 1.00 20.70 313 MET A C 1
ATOM 1968 O O . MET A 1 274 ? 23.596 -78.093 -53.821 1.00 20.74 313 MET A O 1
ATOM 1973 N N . CYS A 1 275 ? 21.806 -77.472 -52.611 1.00 20.80 314 CYS A N 1
ATOM 1974 C CA . CYS A 1 275 ? 22.428 -77.747 -51.302 1.00 20.31 314 CYS A CA 1
ATOM 1975 C C . CYS A 1 275 ? 22.917 -79.207 -51.144 1.00 20.36 314 CYS A C 1
ATOM 1976 O O . CYS A 1 275 ? 23.912 -79.471 -50.460 1.00 19.78 314 CYS A O 1
ATOM 1979 N N . ALA A 1 276 ? 22.204 -80.152 -51.750 1.00 20.39 315 ALA A N 1
ATOM 1980 C CA . ALA A 1 276 ? 22.562 -81.566 -51.645 1.00 20.89 315 ALA A CA 1
ATOM 1981 C C . ALA A 1 276 ? 23.530 -81.992 -52.749 1.00 21.44 315 ALA A C 1
ATOM 1982 O O . ALA A 1 276 ? 23.917 -83.152 -52.825 1.00 22.38 315 ALA A O 1
ATOM 1984 N N . LYS A 1 277 ? 23.916 -81.055 -53.607 1.00 22.06 316 LYS A N 1
ATOM 1985 C CA . LYS A 1 277 ? 24.729 -81.376 -54.768 1.00 22.73 316 LYS A CA 1
ATOM 1986 C C . LYS A 1 277 ? 26.024 -80.548 -54.866 1.00 23.10 316 LYS A C 1
ATOM 1987 O O . LYS A 1 277 ? 26.633 -80.471 -55.935 1.00 23.78 316 LYS A O 1
ATOM 1993 N N . GLY A 1 278 ? 26.445 -79.945 -53.756 1.00 22.96 317 GLY A N 1
ATOM 1994 C CA . GLY A 1 278 ? 27.755 -79.299 -53.690 1.00 23.03 317 GLY A CA 1
ATOM 1995 C C . GLY A 1 278 ? 27.772 -77.778 -53.755 1.00 23.35 317 GLY A C 1
ATOM 1996 O O . GLY A 1 278 ? 28.842 -77.159 -53.698 1.00 22.53 317 GLY A O 1
ATOM 1997 N N . TYR A 1 279 ? 26.587 -77.175 -53.855 1.00 24.02 318 TYR A N 1
ATOM 1998 C CA . TYR A 1 279 ? 26.467 -75.726 -54.049 1.00 24.53 318 TYR A CA 1
ATOM 1999 C C . TYR A 1 279 ? 26.291 -74.936 -52.763 1.00 25.18 318 TYR A C 1
ATOM 2000 O O . TYR A 1 279 ? 26.353 -73.705 -52.794 1.00 24.88 318 TYR A O 1
ATOM 2009 N N . SER A 1 280 ? 26.099 -75.634 -51.640 1.00 26.18 319 SER A N 1
ATOM 2010 C CA . SER A 1 280 ? 25.617 -74.991 -50.421 1.00 27.39 319 SER A CA 1
ATOM 2011 C C . SER A 1 280 ? 26.482 -73.803 -49.988 1.00 27.84 319 SER A C 1
ATOM 2012 O O . SER A 1 280 ? 25.957 -72.775 -49.551 1.00 28.18 319 SER A O 1
ATOM 2015 N N . LYS A 1 281 ? 27.794 -73.920 -50.167 1.00 28.30 320 LYS A N 1
ATOM 2016 C CA . LYS A 1 281 ? 28.716 -72.813 -49.859 1.00 28.51 320 LYS A CA 1
ATOM 2017 C C . LYS A 1 281 ? 29.015 -71.832 -51.004 1.00 28.40 320 LYS A C 1
ATOM 2018 O O . LYS A 1 281 ? 29.739 -70.854 -50.805 1.00 28.34 320 LYS A O 1
ATOM 2022 N N . LYS A 1 282 ? 28.456 -72.075 -52.187 1.00 28.04 321 LYS A N 1
ATOM 2023 C CA . LYS A 1 282 ? 28.601 -71.139 -53.296 1.00 27.71 321 LYS A CA 1
ATOM 2024 C C . LYS A 1 282 ? 27.500 -70.089 -53.266 1.00 27.21 321 LYS A C 1
ATOM 2025 O O . LYS A 1 282 ? 26.405 -70.350 -52.773 1.00 27.39 321 LYS A O 1
ATOM 2031 N N . ASP A 1 283 ? 27.798 -68.901 -53.794 1.00 26.59 322 ASP A N 1
ATOM 2032 C CA . ASP A 1 283 ? 26.791 -67.860 -53.984 1.00 25.98 322 ASP A CA 1
ATOM 2033 C C . ASP A 1 283 ? 25.623 -68.415 -54.785 1.00 25.55 322 ASP A C 1
ATOM 2034 O O . ASP A 1 283 ? 25.822 -69.182 -55.736 1.00 26.07 322 ASP A O 1
ATOM 2039 N N . PHE A 1 284 ? 24.410 -68.009 -54.404 1.00 24.61 323 PHE A N 1
ATOM 2040 C CA . PHE A 1 284 ? 23.160 -68.507 -54.985 1.00 23.42 323 PHE A CA 1
ATOM 2041 C C . PHE A 1 284 ? 23.026 -68.330 -56.519 1.00 23.44 323 PHE A C 1
ATOM 2042 O O . PHE A 1 284 ? 22.217 -69.035 -57.156 1.00 22.87 323 PHE A O 1
ATOM 2050 N N . SER A 1 285 ? 23.787 -67.395 -57.106 1.00 22.85 324 SER A N 1
ATOM 2051 C CA . SER A 1 285 ? 23.763 -67.209 -58.576 1.00 23.05 324 SER A CA 1
ATOM 2052 C C . SER A 1 285 ? 24.364 -68.403 -59.348 1.00 23.03 324 SER A C 1
ATOM 2053 O O . SER A 1 285 ? 24.213 -68.495 -60.565 1.00 22.92 324 SER A O 1
ATOM 2056 N N . SER A 1 286 ? 25.019 -69.316 -58.624 1.00 22.73 325 SER A N 1
ATOM 2057 C CA . SER A 1 286 ? 25.563 -70.554 -59.201 1.00 22.69 325 SER A CA 1
ATOM 2058 C C . SER A 1 286 ? 24.481 -71.480 -59.761 1.00 22.89 325 SER A C 1
ATOM 2059 O O . SER A 1 286 ? 24.793 -72.541 -60.302 1.00 22.95 325 SER A O 1
ATOM 2062 N N . VAL A 1 287 ? 23.218 -71.084 -59.619 1.00 22.92 326 VAL A N 1
ATOM 2063 C CA . VAL A 1 287 ? 22.108 -71.806 -60.243 1.00 23.08 326 VAL A CA 1
ATOM 2064 C C . VAL A 1 287 ? 22.324 -71.948 -61.760 1.00 23.77 326 VAL A C 1
ATOM 2065 O O . VAL A 1 287 ? 21.940 -72.969 -62.341 1.00 23.17 326 VAL A O 1
ATOM 2069 N N . PHE A 1 288 ? 22.960 -70.940 -62.379 1.00 24.48 327 PHE A N 1
ATOM 2070 C CA . PHE A 1 288 ? 23.315 -71.023 -63.799 1.00 25.40 327 PHE A CA 1
ATOM 2071 C C . PHE A 1 288 ? 24.240 -72.214 -64.081 1.00 26.18 327 PHE A C 1
ATOM 2072 O O . PHE A 1 288 ? 24.027 -72.971 -65.029 1.00 26.23 327 PHE A O 1
ATOM 2080 N N . GLN A 1 289 ? 25.261 -72.358 -63.252 1.00 27.27 328 GLN A N 1
ATOM 2081 C CA . GLN A 1 289 ? 26.196 -73.474 -63.323 1.00 28.65 328 GLN A CA 1
ATOM 2082 C C . GLN A 1 289 ? 25.482 -74.813 -63.122 1.00 28.74 328 GLN A C 1
ATOM 2083 O O . GLN A 1 289 ? 25.807 -75.804 -63.771 1.00 28.33 328 GLN A O 1
ATOM 2089 N N . PHE A 1 290 ? 24.501 -74.823 -62.219 1.00 29.41 329 PHE A N 1
ATOM 2090 C CA . PHE A 1 290 ? 23.669 -75.995 -61.957 1.00 29.42 329 PHE A CA 1
ATOM 2091 C C . PHE A 1 290 ? 22.818 -76.401 -63.175 1.00 30.23 329 PHE A C 1
ATOM 2092 O O . PHE A 1 290 ? 22.561 -77.591 -63.389 1.00 29.77 329 PHE A O 1
ATOM 2100 N N . LEU A 1 291 ? 22.389 -75.419 -63.967 1.00 30.81 330 LEU A N 1
ATOM 2101 C CA . LEU A 1 291 ? 21.538 -75.688 -65.125 1.00 32.12 330 LEU A CA 1
ATOM 2102 C C . LEU A 1 291 ? 22.335 -76.124 -66.344 1.00 33.51 330 LEU A C 1
ATOM 2103 O O . LEU A 1 291 ? 21.828 -76.806 -67.226 1.00 33.28 330 LEU A O 1
ATOM 2108 N N . ARG A 1 292 ? 23.592 -75.709 -66.368 1.00 35.68 331 ARG A N 1
ATOM 2109 C CA . ARG A 1 292 ? 24.431 -75.790 -67.538 1.00 37.79 331 ARG A CA 1
ATOM 2110 C C . ARG A 1 292 ? 24.817 -77.227 -67.807 1.00 38.48 331 ARG A C 1
ATOM 2111 O O . ARG A 1 292 ? 25.017 -78.000 -66.880 1.00 38.66 331 ARG A O 1
ATOM 2119 N N . GLU A 1 293 ? 24.898 -77.589 -69.080 1.00 40.07 332 GLU A N 1
ATOM 2120 C CA . GLU A 1 293 ? 25.286 -78.941 -69.428 1.00 41.53 332 GLU A CA 1
ATOM 2121 C C . GLU A 1 293 ? 26.770 -79.139 -69.208 1.00 42.56 332 GLU A C 1
ATOM 2122 O O . GLU A 1 293 ? 27.603 -78.377 -69.704 1.00 42.50 332 GLU A O 1
ATOM 2128 N N . GLU A 1 294 ? 27.086 -80.139 -68.503 1.00 43.84 333 GLU A N 1
ATOM 2129 C CA . GLU A 1 294 ? 28.426 -80.557 -68.123 1.00 45.30 333 GLU A CA 1
ATOM 2130 C C . GLU A 1 294 ? 28.977 -81.465 -69.213 1.00 45.46 333 GLU A C 1
ATOM 2131 O O . GLU A 1 294 ? 28.226 -82.182 -69.882 1.00 45.32 333 GLU A O 1
ATOM 2137 N N . GLU A 1 295 ? 30.251 -81.435 -69.546 1.00 46.26 334 GLU A N 1
ATOM 2138 C CA . GLU A 1 295 ? 30.871 -82.337 -70.519 1.00 46.67 334 GLU A CA 1
ATOM 2139 C C . GLU A 1 295 ? 30.921 -83.774 -69.988 1.00 46.61 334 GLU A C 1
ATOM 2140 O O . GLU A 1 295 ? 31.244 -84.012 -68.815 1.00 46.52 334 GLU A O 1
ATOM 2146 N N . THR A 1 296 ? 30.582 -84.723 -70.857 1.00 44.72 335 THR A N 1
ATOM 2147 C CA . THR A 1 296 ? 30.702 -86.156 -70.551 1.00 44.84 335 THR A CA 1
ATOM 2148 C C . THR A 1 296 ? 31.045 -86.957 -71.806 1.00 44.43 335 THR A C 1
ATOM 2149 O O . THR A 1 296 ? 31.980 -87.759 -71.806 1.00 46.62 335 THR A O 1
ATOM 2153 N N . MET B 1 1 ? 4.816 -115.363 -98.167 1.00 47.99 40 MET B N 1
ATOM 2154 C CA . MET B 1 1 ? 4.644 -113.903 -98.421 1.00 47.95 40 MET B CA 1
ATOM 2155 C C . MET B 1 1 ? 5.603 -113.089 -97.546 1.00 47.93 40 MET B C 1
ATOM 2156 O O . MET B 1 1 ? 5.441 -113.026 -96.314 1.00 48.05 40 MET B O 1
ATOM 2158 N N . PRO B 1 2 ? 6.601 -112.454 -98.173 1.00 47.63 41 PRO B N 1
ATOM 2159 C CA . PRO B 1 2 ? 7.629 -111.794 -97.374 1.00 47.33 41 PRO B CA 1
ATOM 2160 C C . PRO B 1 2 ? 7.157 -110.500 -96.715 1.00 46.93 41 PRO B C 1
ATOM 2161 O O . PRO B 1 2 ? 6.293 -109.803 -97.252 1.00 46.94 41 PRO B O 1
ATOM 2165 N N . VAL B 1 3 ? 7.729 -110.214 -95.547 1.00 46.27 42 VAL B N 1
ATOM 2166 C CA . VAL B 1 3 ? 7.488 -108.982 -94.804 1.00 45.46 42 VAL B CA 1
ATOM 2167 C C . VAL B 1 3 ? 8.786 -108.189 -94.765 1.00 45.20 42 VAL B C 1
ATOM 2168 O O . VAL B 1 3 ? 9.857 -108.747 -94.526 1.00 45.27 42 VAL B O 1
ATOM 2172 N N . GLY B 1 4 ? 8.699 -106.891 -95.012 1.00 44.68 43 GLY B N 1
ATOM 2173 C CA . GLY B 1 4 ? 9.856 -106.028 -94.853 1.00 44.23 43 GLY B CA 1
ATOM 2174 C C . GLY B 1 4 ? 10.077 -105.605 -93.417 1.00 43.91 43 GLY B C 1
ATOM 2175 O O . GLY B 1 4 ? 9.129 -105.429 -92.661 1.00 44.15 43 GLY B O 1
ATOM 2176 N N . PHE B 1 5 ? 11.336 -105.443 -93.037 1.00 43.64 44 PHE B N 1
ATOM 2177 C CA . PHE B 1 5 ? 11.657 -104.897 -91.729 1.00 43.35 44 PHE B CA 1
ATOM 2178 C C . PHE B 1 5 ? 12.820 -103.917 -91.811 1.00 42.98 44 PHE B C 1
ATOM 2179 O O . PHE B 1 5 ? 13.923 -104.271 -92.231 1.00 42.88 44 PHE B O 1
ATOM 2187 N N . ILE B 1 6 ? 12.557 -102.683 -91.398 1.00 42.56 45 ILE B N 1
ATOM 2188 C CA . ILE B 1 6 ? 13.546 -101.614 -91.446 1.00 42.29 45 ILE B CA 1
ATOM 2189 C C . ILE B 1 6 ? 13.863 -101.093 -90.043 1.00 42.38 45 ILE B C 1
ATOM 2190 O O . ILE B 1 6 ? 12.984 -100.561 -89.345 1.00 42.41 45 ILE B O 1
ATOM 2195 N N . GLY B 1 7 ? 15.122 -101.252 -89.640 1.00 42.15 46 GLY B N 1
ATOM 2196 C CA . GLY B 1 7 ? 15.575 -100.844 -88.318 1.00 42.08 46 GLY B CA 1
ATOM 2197 C C . GLY B 1 7 ? 15.685 -102.039 -87.392 1.00 42.15 46 GLY B C 1
ATOM 2198 O O . GLY B 1 7 ? 14.674 -102.601 -86.965 1.00 42.26 46 GLY B O 1
ATOM 2199 N N . LEU B 1 8 ? 16.919 -102.428 -87.082 1.00 42.05 47 LEU B N 1
ATOM 2200 C CA . LEU B 1 8 ? 17.176 -103.608 -86.262 1.00 41.70 47 LEU B CA 1
ATOM 2201 C C . LEU B 1 8 ? 18.017 -103.307 -85.024 1.00 41.55 47 LEU B C 1
ATOM 2202 O O . LEU B 1 8 ? 19.040 -103.961 -84.776 1.00 41.70 47 LEU B O 1
ATOM 2207 N N . GLY B 1 9 ? 17.574 -102.323 -84.247 1.00 41.02 48 GLY B N 1
ATOM 2208 C CA . GLY B 1 9 ? 18.218 -101.988 -82.989 1.00 40.63 48 GLY B CA 1
ATOM 2209 C C . GLY B 1 9 ? 17.796 -102.950 -81.897 1.00 40.29 48 GLY B C 1
ATOM 2210 O O . GLY B 1 9 ? 17.336 -104.063 -82.187 1.00 40.42 48 GLY B O 1
ATOM 2211 N N . ASN B 1 10 ? 17.941 -102.519 -80.644 1.00 39.51 49 ASN B N 1
ATOM 2212 C CA . ASN B 1 10 ? 17.609 -103.359 -79.502 1.00 39.05 49 ASN B CA 1
ATOM 2213 C C . ASN B 1 10 ? 16.134 -103.778 -79.426 1.00 38.72 49 ASN B C 1
ATOM 2214 O O . ASN B 1 10 ? 15.779 -104.666 -78.650 1.00 38.99 49 ASN B O 1
ATOM 2219 N N . MET B 1 11 ? 15.286 -103.138 -80.230 1.00 37.95 50 MET B N 1
ATOM 2220 C CA . MET B 1 11 ? 13.866 -103.476 -80.294 1.00 37.36 50 MET B CA 1
ATOM 2221 C C . MET B 1 11 ? 13.539 -104.149 -81.623 1.00 37.48 50 MET B C 1
ATOM 2222 O O . MET B 1 11 ? 12.868 -105.181 -81.650 1.00 37.64 50 MET B O 1
ATOM 2227 N N . GLY B 1 12 ? 14.021 -103.567 -82.718 1.00 37.46 51 GLY B N 1
ATOM 2228 C CA . GLY B 1 12 ? 13.801 -104.117 -84.059 1.00 37.91 51 GLY B CA 1
ATOM 2229 C C . GLY B 1 12 ? 14.293 -105.546 -84.257 1.00 38.21 51 GLY B C 1
ATOM 2230 O O . GLY B 1 12 ? 13.588 -106.380 -84.834 1.00 38.23 51 GLY B O 1
ATOM 2231 N N . ASN B 1 13 ? 15.499 -105.830 -83.771 1.00 38.33 52 ASN B N 1
ATOM 2232 C CA . ASN B 1 13 ? 16.080 -107.177 -83.836 1.00 38.71 52 ASN B CA 1
ATOM 2233 C C . ASN B 1 13 ? 15.171 -108.282 -83.235 1.00 38.91 52 ASN B C 1
ATOM 2234 O O . ASN B 1 13 ? 14.783 -109.205 -83.953 1.00 39.01 52 ASN B O 1
ATOM 2239 N N . PRO B 1 14 ? 14.816 -108.194 -81.931 1.00 39.05 53 PRO B N 1
ATOM 2240 C CA . PRO B 1 14 ? 13.910 -109.227 -81.405 1.00 39.08 53 PRO B CA 1
ATOM 2241 C C . PRO B 1 14 ? 12.503 -109.244 -82.026 1.00 39.19 53 PRO B C 1
ATOM 2242 O O . PRO B 1 14 ? 11.866 -110.303 -82.086 1.00 39.48 53 PRO B O 1
ATOM 2246 N N . MET B 1 15 ? 12.020 -108.096 -82.488 1.00 39.16 54 MET B N 1
ATOM 2247 C CA . MET B 1 15 ? 10.717 -108.039 -83.157 1.00 39.00 54 MET B CA 1
ATOM 2248 C C . MET B 1 15 ? 10.733 -108.832 -84.470 1.00 39.46 54 MET B C 1
ATOM 2249 O O . MET B 1 15 ? 9.813 -109.609 -84.752 1.00 39.49 54 MET B O 1
ATOM 2254 N N . ALA B 1 16 ? 11.787 -108.630 -85.257 1.00 39.60 55 ALA B N 1
ATOM 2255 C CA . ALA B 1 16 ? 11.992 -109.335 -86.522 1.00 39.70 55 ALA B CA 1
ATOM 2256 C C . ALA B 1 16 ? 12.134 -110.842 -86.303 1.00 39.77 55 ALA B C 1
ATOM 2257 O O . ALA B 1 16 ? 11.586 -111.641 -87.066 1.00 39.69 55 ALA B O 1
ATOM 2259 N N . LYS B 1 17 ? 12.854 -111.215 -85.250 1.00 39.88 56 LYS B N 1
ATOM 2260 C CA . LYS B 1 17 ? 13.045 -112.621 -84.876 1.00 40.11 56 LYS B CA 1
ATOM 2261 C C . LYS B 1 17 ? 11.736 -113.332 -84.542 1.00 39.89 56 LYS B C 1
ATOM 2262 O O . LYS B 1 17 ? 11.567 -114.513 -84.877 1.00 40.07 56 LYS B O 1
ATOM 2268 N N . ASN B 1 18 ? 10.826 -112.617 -83.882 1.00 39.36 57 ASN B N 1
ATOM 2269 C CA . ASN B 1 18 ? 9.505 -113.148 -83.568 1.00 39.60 57 ASN B CA 1
ATOM 2270 C C . ASN B 1 18 ? 8.611 -113.340 -84.800 1.00 40.09 57 ASN B C 1
ATOM 2271 O O . ASN B 1 18 ? 7.744 -114.214 -84.818 1.00 40.29 57 ASN B O 1
ATOM 2276 N N . LEU B 1 19 ? 8.831 -112.534 -85.833 1.00 40.54 58 LEU B N 1
ATOM 2277 C CA . LEU B 1 19 ? 8.158 -112.753 -87.106 1.00 40.70 58 LEU B CA 1
ATOM 2278 C C . LEU B 1 19 ? 8.678 -114.014 -87.784 1.00 41.23 58 LEU B C 1
ATOM 2279 O O . LEU B 1 19 ? 7.902 -114.748 -88.397 1.00 41.55 58 LEU B O 1
ATOM 2284 N N . MET B 1 20 ? 9.986 -114.257 -87.677 1.00 41.62 59 MET B N 1
ATOM 2285 C CA . MET B 1 20 ? 10.614 -115.463 -88.241 1.00 41.91 59 MET B CA 1
ATOM 2286 C C . MET B 1 20 ? 10.144 -116.721 -87.503 1.00 42.13 59 MET B C 1
ATOM 2287 O O . MET B 1 20 ? 9.945 -117.771 -88.117 1.00 42.06 59 MET B O 1
ATOM 2292 N N . LYS B 1 21 ? 9.961 -116.601 -86.188 1.00 42.58 60 LYS B N 1
ATOM 2293 C CA . LYS B 1 21 ? 9.426 -117.691 -85.370 1.00 43.19 60 LYS B CA 1
ATOM 2294 C C . LYS B 1 21 ? 8.010 -118.074 -85.793 1.00 43.11 60 LYS B C 1
ATOM 2295 O O . LYS B 1 21 ? 7.588 -119.216 -85.606 1.00 43.15 60 LYS B O 1
ATOM 2301 N N . HIS B 1 22 ? 7.291 -117.113 -86.370 1.00 43.06 61 HIS B N 1
ATOM 2302 C CA . HIS B 1 22 ? 5.945 -117.345 -86.887 1.00 43.05 61 HIS B CA 1
ATOM 2303 C C . HIS B 1 22 ? 5.908 -117.761 -88.369 1.00 43.17 61 HIS B C 1
ATOM 2304 O O . HIS B 1 22 ? 4.837 -117.986 -88.934 1.00 43.05 61 HIS B O 1
ATOM 2311 N N . GLY B 1 23 ? 7.083 -117.877 -88.981 1.00 43.37 62 GLY B N 1
ATOM 2312 C CA . GLY B 1 23 ? 7.205 -118.432 -90.321 1.00 43.84 62 GLY B CA 1
ATOM 2313 C C . GLY B 1 23 ? 7.277 -117.413 -91.438 1.00 44.36 62 GLY B C 1
ATOM 2314 O O . GLY B 1 23 ? 7.235 -117.774 -92.616 1.00 44.27 62 GLY B O 1
ATOM 2315 N N . TYR B 1 24 ? 7.392 -116.139 -91.075 1.00 44.77 63 TYR B N 1
ATOM 2316 C CA . TYR B 1 24 ? 7.452 -115.072 -92.064 1.00 45.02 63 TYR B CA 1
ATOM 2317 C C . TYR B 1 24 ? 8.848 -114.922 -92.675 1.00 45.18 63 TYR B C 1
ATOM 2318 O O . TYR B 1 24 ? 9.834 -114.757 -91.945 1.00 44.84 63 TYR B O 1
ATOM 2327 N N . PRO B 1 25 ? 8.934 -114.988 -94.021 1.00 45.26 64 PRO B N 1
ATOM 2328 C CA . PRO B 1 25 ? 10.158 -114.599 -94.720 1.00 45.44 64 PRO B CA 1
ATOM 2329 C C . PRO B 1 25 ? 10.343 -113.090 -94.597 1.00 45.54 64 PRO B C 1
ATOM 2330 O O . PRO B 1 25 ? 9.362 -112.339 -94.644 1.00 45.65 64 PRO B O 1
ATOM 2334 N N . LEU B 1 26 ? 11.586 -112.652 -94.427 1.00 45.51 65 LEU B N 1
ATOM 2335 C CA . LEU B 1 26 ? 11.871 -111.244 -94.153 1.00 45.37 65 LEU B CA 1
ATOM 2336 C C . LEU B 1 26 ? 12.772 -110.577 -95.186 1.00 45.18 65 LEU B C 1
ATOM 2337 O O . LEU B 1 26 ? 13.728 -111.176 -95.675 1.00 45.08 65 LEU B O 1
ATOM 2342 N N . ILE B 1 27 ? 12.451 -109.328 -95.511 1.00 45.13 66 ILE B N 1
ATOM 2343 C CA . ILE B 1 27 ? 13.332 -108.482 -96.314 1.00 45.24 66 ILE B CA 1
ATOM 2344 C C . ILE B 1 27 ? 13.848 -107.323 -95.450 1.00 45.31 66 ILE B C 1
ATOM 2345 O O . ILE B 1 27 ? 13.090 -106.454 -95.016 1.00 45.28 66 ILE B O 1
ATOM 2350 N N . ILE B 1 28 ? 15.156 -107.323 -95.229 1.00 45.42 67 ILE B N 1
ATOM 2351 C CA . ILE B 1 28 ? 15.790 -106.552 -94.170 1.00 45.46 67 ILE B CA 1
ATOM 2352 C C . ILE B 1 28 ? 16.564 -105.336 -94.685 1.00 45.58 67 ILE B C 1
ATOM 2353 O O . ILE B 1 28 ? 17.216 -105.396 -95.735 1.00 45.57 67 ILE B O 1
ATOM 2358 N N . TYR B 1 29 ? 16.463 -104.235 -93.942 1.00 45.69 68 TYR B N 1
ATOM 2359 C CA . TYR B 1 29 ? 17.390 -103.111 -94.066 1.00 45.95 68 TYR B CA 1
ATOM 2360 C C . TYR B 1 29 ? 17.649 -102.430 -92.722 1.00 46.43 68 TYR B C 1
ATOM 2361 O O . TYR B 1 29 ? 16.732 -102.217 -91.927 1.00 46.35 68 TYR B O 1
ATOM 2370 N N . ASP B 1 30 ? 18.918 -102.105 -92.493 1.00 47.15 69 ASP B N 1
ATOM 2371 C CA . ASP B 1 30 ? 19.342 -101.202 -91.436 1.00 47.92 69 ASP B CA 1
ATOM 2372 C C . ASP B 1 30 ? 20.520 -100.391 -91.973 1.00 48.60 69 ASP B C 1
ATOM 2373 O O . ASP B 1 30 ? 21.334 -100.913 -92.729 1.00 48.64 69 ASP B O 1
ATOM 2378 N N . VAL B 1 31 ? 20.613 -99.125 -91.577 1.00 49.72 70 VAL B N 1
ATOM 2379 C CA . VAL B 1 31 ? 21.729 -98.262 -91.981 1.00 50.87 70 VAL B CA 1
ATOM 2380 C C . VAL B 1 31 ? 23.084 -98.822 -91.509 1.00 51.64 70 VAL B C 1
ATOM 2381 O O . VAL B 1 31 ? 24.121 -98.539 -92.105 1.00 51.70 70 VAL B O 1
ATOM 2385 N N . PHE B 1 32 ? 23.054 -99.627 -90.449 1.00 52.64 71 PHE B N 1
ATOM 2386 C CA . PHE B 1 32 ? 24.231 -100.342 -89.968 1.00 53.61 71 PHE B CA 1
ATOM 2387 C C . PHE B 1 32 ? 24.264 -101.755 -90.547 1.00 53.70 71 PHE B C 1
ATOM 2388 O O . PHE B 1 32 ? 23.458 -102.601 -90.152 1.00 53.92 71 PHE B O 1
ATOM 2396 N N . PRO B 1 33 ? 25.197 -102.017 -91.487 1.00 53.78 72 PRO B N 1
ATOM 2397 C CA . PRO B 1 33 ? 25.298 -103.331 -92.129 1.00 53.70 72 PRO B CA 1
ATOM 2398 C C . PRO B 1 33 ? 25.604 -104.462 -91.144 1.00 53.66 72 PRO B C 1
ATOM 2399 O O . PRO B 1 33 ? 25.194 -105.600 -91.379 1.00 53.51 72 PRO B O 1
ATOM 2403 N N . ASP B 1 34 ? 26.308 -104.141 -90.056 1.00 53.73 73 ASP B N 1
ATOM 2404 C CA . ASP B 1 34 ? 26.648 -105.115 -89.014 1.00 53.82 73 ASP B CA 1
ATOM 2405 C C . ASP B 1 34 ? 25.413 -105.658 -88.288 1.00 53.61 73 ASP B C 1
ATOM 2406 O O . ASP B 1 34 ? 25.408 -106.800 -87.821 1.00 53.69 73 ASP B O 1
ATOM 2411 N N . ALA B 1 35 ? 24.372 -104.836 -88.197 1.00 53.34 74 ALA B N 1
ATOM 2412 C CA . ALA B 1 35 ? 23.110 -105.246 -87.574 1.00 53.16 74 ALA B CA 1
ATOM 2413 C C . ALA B 1 35 ? 22.279 -106.160 -88.481 1.00 52.96 74 ALA B C 1
ATOM 2414 O O . ALA B 1 35 ? 21.306 -106.768 -88.034 1.00 52.49 74 ALA B O 1
ATOM 2416 N N . CYS B 1 36 ? 22.683 -106.261 -89.747 1.00 53.09 75 CYS B N 1
ATOM 2417 C CA . CYS B 1 36 ? 21.988 -107.087 -90.729 1.00 53.29 75 CYS B CA 1
ATOM 2418 C C . CYS B 1 36 ? 22.611 -108.467 -90.896 1.00 53.53 75 CYS B C 1
ATOM 2419 O O . CYS B 1 36 ? 21.925 -109.408 -91.301 1.00 53.54 75 CYS B O 1
ATOM 2422 N N . LYS B 1 37 ? 23.903 -108.577 -90.582 1.00 53.91 76 LYS B N 1
ATOM 2423 C CA . LYS B 1 37 ? 24.679 -109.805 -90.805 1.00 54.41 76 LYS B CA 1
ATOM 2424 C C . LYS B 1 37 ? 24.067 -111.035 -90.127 1.00 54.65 76 LYS B C 1
ATOM 2425 O O . LYS B 1 37 ? 24.045 -112.129 -90.700 1.00 54.83 76 LYS B O 1
ATOM 2427 N N . GLU B 1 38 ? 23.564 -110.834 -88.914 1.00 54.85 77 GLU B N 1
ATOM 2428 C CA . GLU B 1 38 ? 22.912 -111.884 -88.131 1.00 55.07 77 GLU B CA 1
ATOM 2429 C C . GLU B 1 38 ? 21.750 -112.556 -88.878 1.00 54.63 77 GLU B C 1
ATOM 2430 O O . GLU B 1 38 ? 21.588 -113.777 -88.828 1.00 54.45 77 GLU B O 1
ATOM 2436 N N . PHE B 1 39 ? 20.956 -111.742 -89.567 1.00 54.24 78 PHE B N 1
ATOM 2437 C CA . PHE B 1 39 ? 19.774 -112.206 -90.289 1.00 53.98 78 PHE B CA 1
ATOM 2438 C C . PHE B 1 39 ? 20.128 -112.808 -91.651 1.00 54.16 78 PHE B C 1
ATOM 2439 O O . PHE B 1 39 ? 19.439 -113.712 -92.139 1.00 54.13 78 PHE B O 1
ATOM 2447 N N . GLN B 1 40 ? 21.202 -112.303 -92.254 1.00 54.11 79 GLN B N 1
ATOM 2448 C CA . GLN B 1 40 ? 21.673 -112.797 -93.542 1.00 54.44 79 GLN B CA 1
ATOM 2449 C C . GLN B 1 40 ? 22.240 -114.207 -93.394 1.00 54.21 79 GLN B C 1
ATOM 2450 O O . GLN B 1 40 ? 22.071 -115.050 -94.275 1.00 54.11 79 GLN B O 1
ATOM 2456 N N . ASP B 1 41 ? 22.888 -114.455 -92.257 1.00 54.20 80 ASP B N 1
ATOM 2457 C CA . ASP B 1 41 ? 23.446 -115.769 -91.923 1.00 54.16 80 ASP B CA 1
ATOM 2458 C C . ASP B 1 41 ? 22.381 -116.852 -91.730 1.00 54.12 80 ASP B C 1
ATOM 2459 O O . ASP B 1 41 ? 22.713 -118.035 -91.600 1.00 54.30 80 ASP B O 1
ATOM 2464 N N . ALA B 1 42 ? 21.110 -116.446 -91.729 1.00 53.85 81 ALA B N 1
ATOM 2465 C CA . ALA B 1 42 ? 20.003 -117.348 -91.423 1.00 53.45 81 ALA B CA 1
ATOM 2466 C C . ALA B 1 42 ? 18.938 -117.455 -92.529 1.00 53.20 81 ALA B C 1
ATOM 2467 O O . ALA B 1 42 ? 17.849 -117.994 -92.296 1.00 53.36 81 ALA B O 1
ATOM 2469 N N . GLY B 1 43 ? 19.249 -116.941 -93.719 1.00 52.74 82 GLY B N 1
ATOM 2470 C CA . GLY B 1 43 ? 18.381 -117.108 -94.885 1.00 52.13 82 GLY B CA 1
ATOM 2471 C C . GLY B 1 43 ? 17.336 -116.036 -95.110 1.00 51.73 82 GLY B C 1
ATOM 2472 O O . GLY B 1 43 ? 16.383 -116.253 -95.864 1.00 51.91 82 GLY B O 1
ATOM 2473 N N . GLU B 1 44 ? 17.501 -114.885 -94.459 1.00 51.19 83 GLU B N 1
ATOM 2474 C CA . GLU B 1 44 ? 16.647 -113.732 -94.730 1.00 50.77 83 GLU B CA 1
ATOM 2475 C C . GLU B 1 44 ? 17.330 -112.829 -95.751 1.00 50.72 83 GLU B C 1
ATOM 2476 O O . GLU B 1 44 ? 18.564 -112.723 -95.768 1.00 50.74 83 GLU B O 1
ATOM 2482 N N . GLN B 1 45 ? 16.534 -112.198 -96.612 1.00 50.35 84 GLN B N 1
ATOM 2483 C CA . GLN B 1 45 ? 17.076 -111.344 -97.659 1.00 50.09 84 GLN B CA 1
ATOM 2484 C C . GLN B 1 45 ? 17.397 -109.947 -97.137 1.00 49.75 84 GLN B C 1
ATOM 2485 O O . GLN B 1 45 ? 16.515 -109.224 -96.669 1.00 49.76 84 GLN B O 1
ATOM 2491 N N . VAL B 1 46 ? 18.672 -109.584 -97.209 1.00 49.28 85 VAL B N 1
ATOM 2492 C CA . VAL B 1 46 ? 19.127 -108.249 -96.840 1.00 48.87 85 VAL B CA 1
ATOM 2493 C C . VAL B 1 46 ? 19.312 -107.424 -98.112 1.00 48.55 85 VAL B C 1
ATOM 2494 O O . VAL B 1 46 ? 19.985 -107.855 -99.050 1.00 48.48 85 VAL B O 1
ATOM 2498 N N . VAL B 1 47 ? 18.698 -106.244 -98.139 1.00 48.26 86 VAL B N 1
ATOM 2499 C CA . VAL B 1 47 ? 18.808 -105.328 -99.280 1.00 47.87 86 VAL B CA 1
ATOM 2500 C C . VAL B 1 47 ? 19.534 -104.028 -98.913 1.00 47.53 86 VAL B C 1
ATOM 2501 O O . VAL B 1 47 ? 19.935 -103.839 -97.766 1.00 47.49 86 VAL B O 1
ATOM 2505 N N . SER B 1 48 ? 19.687 -103.134 -99.887 1.00 47.22 87 SER B N 1
ATOM 2506 C CA . SER B 1 48 ? 20.564 -101.974 -99.731 1.00 47.19 87 SER B CA 1
ATOM 2507 C C . SER B 1 48 ? 19.870 -100.677 -99.315 1.00 47.00 87 SER B C 1
ATOM 2508 O O . SER B 1 48 ? 20.533 -99.747 -98.846 1.00 47.25 87 SER B O 1
ATOM 2511 N N . SER B 1 49 ? 18.548 -100.617 -99.477 1.00 46.62 88 SER B N 1
ATOM 2512 C CA . SER B 1 49 ? 17.780 -99.428 -99.111 1.00 46.26 88 SER B CA 1
ATOM 2513 C C . SER B 1 49 ? 16.361 -99.778 -98.654 1.00 46.01 88 SER B C 1
ATOM 2514 O O . SER B 1 49 ? 15.884 -100.883 -98.910 1.00 46.18 88 SER B O 1
ATOM 2517 N N . PRO B 1 50 ? 15.682 -98.843 -97.960 1.00 45.76 89 PRO B N 1
ATOM 2518 C CA . PRO B 1 50 ? 14.250 -99.012 -97.672 1.00 45.48 89 PRO B CA 1
ATOM 2519 C C . PRO B 1 50 ? 13.393 -99.125 -98.936 1.00 45.17 89 PRO B C 1
ATOM 2520 O O . PRO B 1 50 ? 12.396 -99.852 -98.936 1.00 45.25 89 PRO B O 1
ATOM 2524 N N . ALA B 1 51 ? 13.776 -98.406 -99.992 1.00 44.91 90 ALA B N 1
ATOM 2525 C CA . ALA B 1 51 ? 13.118 -98.515 -101.298 1.00 44.75 90 ALA B CA 1
ATOM 2526 C C . ALA B 1 51 ? 13.191 -99.949 -101.812 1.00 44.78 90 ALA B C 1
ATOM 2527 O O . ALA B 1 51 ? 12.197 -100.497 -102.293 1.00 45.00 90 ALA B O 1
ATOM 2529 N N . ASP B 1 52 ? 14.373 -100.553 -101.691 1.00 44.72 91 ASP B N 1
ATOM 2530 C CA . ASP B 1 52 ? 14.597 -101.933 -102.101 1.00 44.79 91 ASP B CA 1
ATOM 2531 C C . ASP B 1 52 ? 13.790 -102.942 -101.279 1.00 44.95 91 ASP B C 1
ATOM 2532 O O . ASP B 1 52 ? 13.435 -104.005 -101.781 1.00 45.13 91 ASP B O 1
ATOM 2537 N N . VAL B 1 53 ? 13.499 -102.603 -100.024 1.00 45.11 92 VAL B N 1
ATOM 2538 C CA . VAL B 1 53 ? 12.588 -103.401 -99.199 1.00 45.22 92 VAL B CA 1
ATOM 2539 C C . VAL B 1 53 ? 11.174 -103.346 -99.793 1.00 45.47 92 VAL B C 1
ATOM 2540 O O . VAL B 1 53 ? 10.535 -104.385 -99.979 1.00 45.31 92 VAL B O 1
ATOM 2544 N N . ALA B 1 54 ? 10.714 -102.132 -100.109 1.00 45.89 93 ALA B N 1
ATOM 2545 C CA . ALA B 1 54 ? 9.380 -101.887 -100.666 1.00 46.37 93 ALA B CA 1
ATOM 2546 C C . ALA B 1 54 ? 9.195 -102.503 -102.056 1.00 46.93 93 ALA B C 1
ATOM 2547 O O . ALA B 1 54 ? 8.075 -102.822 -102.471 1.00 46.90 93 ALA B O 1
ATOM 2549 N N . GLU B 1 55 ? 10.306 -102.666 -102.766 1.00 47.44 94 GLU B N 1
ATOM 2550 C CA . GLU B 1 55 ? 10.314 -103.259 -104.096 1.00 47.93 94 GLU B CA 1
ATOM 2551 C C . GLU B 1 55 ? 9.955 -104.745 -104.046 1.00 47.83 94 GLU B C 1
ATOM 2552 O O . GLU B 1 55 ? 9.452 -105.300 -105.020 1.00 48.20 94 GLU B O 1
ATOM 2558 N N . LYS B 1 56 ? 10.204 -105.377 -102.904 1.00 47.86 95 LYS B N 1
ATOM 2559 C CA . LYS B 1 56 ? 10.047 -106.827 -102.766 1.00 47.80 95 LYS B CA 1
ATOM 2560 C C . LYS B 1 56 ? 9.016 -107.268 -101.718 1.00 47.61 95 LYS B C 1
ATOM 2561 O O . LYS B 1 56 ? 8.653 -108.446 -101.667 1.00 47.45 95 LYS B O 1
ATOM 2565 N N . ALA B 1 57 ? 8.544 -106.330 -100.895 1.00 47.41 96 ALA B N 1
ATOM 2566 C CA . ALA B 1 57 ? 7.567 -106.646 -99.849 1.00 47.07 96 ALA B CA 1
ATOM 2567 C C . ALA B 1 57 ? 6.351 -105.717 -99.868 1.00 46.84 96 ALA B C 1
ATOM 2568 O O . ALA B 1 57 ? 6.494 -104.496 -99.970 1.00 46.43 96 ALA B O 1
ATOM 2570 N N . ASP B 1 58 ? 5.161 -106.309 -99.766 1.00 46.84 97 ASP B N 1
ATOM 2571 C CA . ASP B 1 58 ? 3.905 -105.548 -99.736 1.00 46.84 97 ASP B CA 1
ATOM 2572 C C . ASP B 1 58 ? 3.414 -105.243 -98.309 1.00 46.78 97 ASP B C 1
ATOM 2573 O O . ASP B 1 58 ? 2.381 -104.594 -98.129 1.00 46.79 97 ASP B O 1
ATOM 2575 N N . ARG B 1 59 ? 4.149 -105.726 -97.308 1.00 46.57 98 ARG B N 1
ATOM 2576 C CA . ARG B 1 59 ? 3.920 -105.358 -95.912 1.00 46.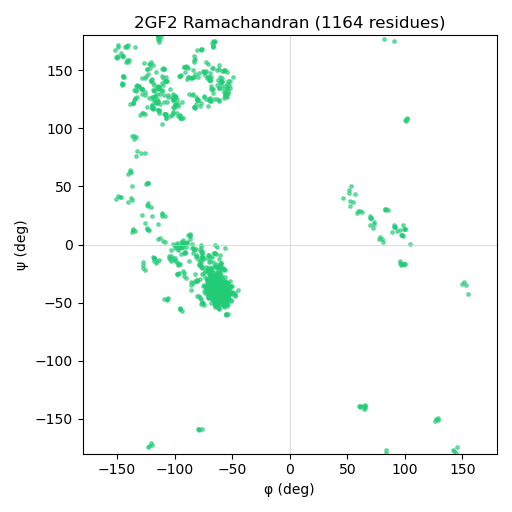65 98 ARG B CA 1
ATOM 2577 C C . ARG B 1 59 ? 5.274 -105.019 -95.318 1.00 46.21 98 ARG B C 1
ATOM 2578 O O . ARG B 1 59 ? 6.203 -105.828 -95.406 1.00 46.36 98 ARG B O 1
ATOM 2586 N N . ILE B 1 60 ? 5.388 -103.839 -94.712 1.00 45.46 99 ILE B N 1
ATOM 2587 C CA . ILE B 1 60 ? 6.656 -103.399 -94.134 1.00 44.93 99 ILE B CA 1
ATOM 2588 C C . ILE B 1 60 ? 6.471 -102.843 -92.718 1.00 44.84 99 ILE B C 1
ATOM 2589 O O . ILE B 1 60 ? 5.524 -102.102 -92.441 1.00 44.95 99 ILE B O 1
ATOM 2594 N N . ILE B 1 61 ? 7.387 -103.218 -91.833 1.00 44.47 100 ILE B N 1
ATOM 2595 C CA . ILE B 1 61 ? 7.444 -102.674 -90.489 1.00 43.99 100 ILE B CA 1
ATOM 2596 C C . ILE B 1 61 ? 8.717 -101.843 -90.353 1.00 43.56 100 ILE B C 1
ATOM 2597 O O . ILE B 1 61 ? 9.806 -102.297 -90.700 1.00 43.36 100 ILE B O 1
ATOM 2602 N N . THR B 1 62 ? 8.574 -100.618 -89.864 1.00 42.99 101 THR B N 1
ATOM 2603 C CA . THR B 1 62 ? 9.715 -99.750 -89.604 1.00 42.53 101 THR B CA 1
ATOM 2604 C C . THR B 1 62 ? 9.841 -99.526 -88.102 1.00 42.54 101 THR B C 1
ATOM 2605 O O . THR B 1 62 ? 8.844 -99.285 -87.418 1.00 42.27 101 THR B O 1
ATOM 2609 N N . MET B 1 63 ? 11.069 -99.627 -87.597 1.00 42.87 102 MET B N 1
ATOM 2610 C CA . MET B 1 63 ? 11.355 -99.449 -86.172 1.00 42.58 102 MET B CA 1
ATOM 2611 C C . MET B 1 63 ? 12.617 -98.598 -86.007 1.00 42.84 102 MET B C 1
ATOM 2612 O O . MET B 1 63 ? 13.739 -99.117 -86.011 1.00 42.26 102 MET B O 1
ATOM 2617 N N . LEU B 1 64 ? 12.412 -97.287 -85.863 1.00 43.22 103 LEU B N 1
ATOM 2618 C CA . LEU B 1 64 ? 13.491 -96.304 -85.913 1.00 43.60 103 LEU B CA 1
ATOM 2619 C C . LEU B 1 64 ? 13.539 -95.432 -84.655 1.00 44.11 103 LEU B C 1
ATOM 2620 O O . LEU B 1 64 ? 12.510 -95.209 -84.009 1.00 43.82 103 LEU B O 1
ATOM 2625 N N . PRO B 1 65 ? 14.744 -94.942 -84.297 1.00 44.64 104 PRO B N 1
ATOM 2626 C CA . PRO B 1 65 ? 14.939 -94.233 -83.027 1.00 45.28 104 PRO B CA 1
ATOM 2627 C C . PRO B 1 65 ? 14.334 -92.830 -82.926 1.00 45.66 104 PRO B C 1
ATOM 2628 O O . PRO B 1 65 ? 14.107 -92.364 -81.810 1.00 45.70 104 PRO B O 1
ATOM 2632 N N . THR B 1 66 ? 14.077 -92.168 -84.058 1.00 46.11 105 THR B N 1
ATOM 2633 C CA . THR B 1 66 ? 13.684 -90.749 -84.044 1.00 46.61 105 THR B CA 1
ATOM 2634 C C . THR B 1 66 ? 12.708 -90.366 -85.160 1.00 46.67 105 THR B C 1
ATOM 2635 O O . THR B 1 66 ? 12.514 -91.120 -86.119 1.00 46.61 105 THR B O 1
ATOM 2639 N N . SER B 1 67 ? 12.079 -89.200 -85.007 1.00 46.90 106 SER B N 1
ATOM 2640 C CA . SER B 1 67 ? 11.221 -88.621 -86.041 1.00 47.30 106 SER B CA 1
ATOM 2641 C C . SER B 1 67 ? 11.971 -88.443 -87.360 1.00 47.78 106 SER B C 1
ATOM 2642 O O . SER B 1 67 ? 11.443 -88.798 -88.422 1.00 47.79 106 SER B O 1
ATOM 2645 N N . ILE B 1 68 ? 13.197 -87.909 -87.287 1.00 48.12 107 ILE B N 1
ATOM 2646 C CA . ILE B 1 68 ? 14.016 -87.659 -88.485 1.00 48.65 107 ILE B CA 1
ATOM 2647 C C . ILE B 1 68 ? 14.351 -88.937 -89.243 1.00 48.63 107 ILE B C 1
ATOM 2648 O O . ILE B 1 68 ? 14.206 -88.990 -90.462 1.00 48.54 107 ILE B O 1
ATOM 2653 N N . ASN B 1 69 ? 14.789 -89.958 -88.512 1.00 48.91 108 ASN B N 1
ATOM 2654 C CA . ASN B 1 69 ? 15.091 -91.266 -89.087 1.00 49.17 108 ASN B CA 1
ATOM 2655 C C . ASN B 1 69 ? 13.879 -91.868 -89.761 1.00 48.89 108 ASN B C 1
ATOM 2656 O O . ASN B 1 69 ? 13.991 -92.491 -90.814 1.00 49.01 108 ASN B O 1
ATOM 2661 N N . ALA B 1 70 ? 12.723 -91.680 -89.132 1.00 48.78 109 ALA B N 1
ATOM 2662 C CA . ALA B 1 70 ? 11.468 -92.228 -89.630 1.00 48.75 109 ALA B CA 1
ATOM 2663 C C . ALA B 1 70 ? 11.059 -91.601 -90.956 1.00 48.69 109 ALA B C 1
ATOM 2664 O O . ALA B 1 70 ? 10.726 -92.322 -91.895 1.00 48.51 109 ALA B O 1
ATOM 2666 N N . ILE B 1 71 ? 11.093 -90.269 -91.036 1.00 48.71 110 ILE B N 1
ATOM 2667 C CA . ILE B 1 71 ? 10.735 -89.580 -92.281 1.00 48.88 110 ILE B CA 1
ATOM 2668 C C . ILE B 1 71 ? 11.740 -89.847 -93.405 1.00 48.37 110 ILE B C 1
ATOM 2669 O O . ILE B 1 71 ? 11.362 -89.887 -94.571 1.00 48.37 110 ILE B O 1
ATOM 2674 N N . GLU B 1 72 ? 13.006 -90.041 -93.045 1.00 47.90 111 GLU B N 1
ATOM 2675 C CA . GLU B 1 72 ? 14.035 -90.378 -94.018 1.00 47.66 111 GLU B CA 1
ATOM 2676 C C . GLU B 1 72 ? 13.780 -91.766 -94.601 1.00 47.25 111 GLU B C 1
ATOM 2677 O O . GLU B 1 72 ? 13.953 -91.984 -95.798 1.00 47.12 111 GLU B O 1
ATOM 2680 N N . ALA B 1 73 ? 13.356 -92.697 -93.752 1.00 46.74 112 ALA B N 1
ATOM 2681 C CA . ALA B 1 73 ? 13.071 -94.059 -94.188 1.00 46.38 112 ALA B CA 1
ATOM 2682 C C . ALA B 1 73 ? 11.866 -94.141 -95.133 1.00 46.00 112 ALA B C 1
ATOM 2683 O O . ALA B 1 73 ? 11.793 -95.037 -95.969 1.00 45.83 112 ALA B O 1
ATOM 2685 N N . TYR B 1 74 ? 10.934 -93.203 -94.998 1.00 45.75 113 TYR B N 1
ATOM 2686 C CA . TYR B 1 74 ? 9.767 -93.134 -95.881 1.00 45.57 113 TYR B CA 1
ATOM 2687 C C . TYR B 1 74 ? 9.969 -92.168 -97.049 1.00 45.64 113 TYR B C 1
ATOM 2688 O O . TYR B 1 74 ? 9.848 -92.565 -98.205 1.00 45.82 113 TYR B O 1
ATOM 2697 N N . SER B 1 75 ? 10.303 -90.917 -96.735 1.00 45.70 114 SER B N 1
ATOM 2698 C CA . SER B 1 75 ? 10.327 -89.828 -97.713 1.00 45.63 114 SER B CA 1
ATOM 2699 C C . SER B 1 75 ? 11.712 -89.485 -98.249 1.00 45.56 114 SER B C 1
ATOM 2700 O O . SER B 1 75 ? 11.837 -88.617 -99.117 1.00 45.74 114 SER B O 1
ATOM 2703 N N . GLY B 1 76 ? 12.742 -90.152 -97.738 1.00 45.43 115 GLY B N 1
ATOM 2704 C CA . GLY B 1 76 ? 14.122 -89.913 -98.177 1.00 45.35 115 GLY B CA 1
ATOM 2705 C C . GLY B 1 76 ? 14.385 -90.285 -99.629 1.00 45.30 115 GLY B C 1
ATOM 2706 O O . GLY B 1 76 ? 13.505 -90.826 -100.308 1.00 45.02 115 GLY B O 1
ATOM 2707 N N . ALA B 1 77 ? 15.602 -89.995 -100.091 1.00 45.31 116 ALA B N 1
ATOM 2708 C CA . ALA B 1 77 ? 16.015 -90.212 -101.485 1.00 45.74 116 ALA B CA 1
ATOM 2709 C C . ALA B 1 77 ? 15.863 -91.660 -101.933 1.00 45.84 116 ALA B C 1
ATOM 2710 O O . ALA B 1 77 ? 15.553 -91.929 -103.093 1.00 46.21 116 ALA B O 1
ATOM 2712 N N . ASN B 1 78 ? 16.098 -92.583 -101.008 1.00 45.91 117 ASN B N 1
ATOM 2713 C CA . ASN B 1 78 ? 15.904 -94.003 -101.255 1.00 45.82 117 ASN B CA 1
ATOM 2714 C C . ASN B 1 78 ? 14.928 -94.591 -100.246 1.00 45.83 117 ASN B C 1
ATOM 2715 O O . ASN B 1 78 ? 15.061 -95.741 -99.820 1.00 45.60 117 ASN B O 1
ATOM 2720 N N . GLY B 1 79 ? 13.939 -93.779 -99.882 1.00 45.72 118 GLY B N 1
ATOM 2721 C CA . GLY B 1 79 ? 12.928 -94.160 -98.919 1.00 45.97 118 GLY B CA 1
ATOM 2722 C C . GLY B 1 79 ? 11.879 -95.078 -99.508 1.00 46.18 118 GLY B C 1
ATOM 2723 O O . GLY B 1 79 ? 11.794 -95.240 -100.729 1.00 45.89 118 GLY B O 1
ATOM 2724 N N . ILE B 1 80 ? 11.074 -95.663 -98.622 1.00 46.25 119 ILE B N 1
ATOM 2725 C CA . ILE B 1 80 ? 10.012 -96.604 -98.985 1.00 46.44 119 ILE B CA 1
ATOM 2726 C C . ILE B 1 80 ? 9.153 -96.104 -100.139 1.00 46.84 119 ILE B C 1
ATOM 2727 O O . ILE B 1 80 ? 8.825 -96.858 -101.057 1.00 46.66 119 ILE B O 1
ATOM 2732 N N . LEU B 1 81 ? 8.870 -94.921 -100.094 1.00 47.25 120 LEU B N 1
ATOM 2733 C CA . LEU B 1 81 ? 7.923 -94.321 -101.022 1.00 47.67 120 LEU B CA 1
ATOM 2734 C C . LEU B 1 81 ? 8.418 -94.245 -102.468 1.00 47.86 120 LEU B C 1
ATOM 2735 O O . LEU B 1 81 ? 7.622 -94.106 -103.397 1.00 47.81 120 LEU B O 1
ATOM 2740 N N . LYS B 1 82 ? 9.641 -94.319 -102.679 1.00 48.11 121 LYS B N 1
ATOM 2741 C CA . LYS B 1 82 ? 10.223 -94.337 -104.016 1.00 48.27 121 LYS B CA 1
ATOM 2742 C C . LYS B 1 82 ? 9.819 -95.571 -104.823 1.00 48.42 121 LYS B C 1
ATOM 2743 O O . LYS B 1 82 ? 9.780 -95.527 -106.059 1.00 48.36 121 LYS B O 1
ATOM 2749 N N . LYS B 1 83 ? 9.523 -96.665 -104.123 1.00 48.46 122 LYS B N 1
ATOM 2750 C CA . LYS B 1 83 ? 9.265 -97.954 -104.770 1.00 48.69 122 LYS B CA 1
ATOM 2751 C C . LYS B 1 83 ? 8.072 -98.715 -104.190 1.00 48.58 122 LYS B C 1
ATOM 2752 O O . LYS B 1 83 ? 7.869 -99.890 -104.509 1.00 48.66 122 LYS B O 1
ATOM 2758 N N . VAL B 1 84 ? 7.286 -98.051 -103.345 1.00 48.69 123 VAL B N 1
ATOM 2759 C CA . VAL B 1 84 ? 6.132 -98.684 -102.703 1.00 48.34 123 VAL B CA 1
ATOM 2760 C C . VAL B 1 84 ? 5.047 -99.033 -103.731 1.00 48.50 123 VAL B C 1
ATOM 2761 O O . VAL B 1 84 ? 4.716 -98.228 -104.610 1.00 48.67 123 VAL B O 1
ATOM 2765 N N . LYS B 1 85 ? 4.523 -100.250 -103.628 1.00 48.36 124 LYS B N 1
ATOM 2766 C CA . LYS B 1 85 ? 3.464 -100.707 -104.522 1.00 48.30 124 LYS B CA 1
ATOM 2767 C C . LYS B 1 85 ? 2.085 -100.402 -103.944 1.00 47.92 124 LYS B C 1
ATOM 2768 O O . LYS B 1 85 ? 1.922 -100.311 -102.723 1.00 47.79 124 LYS B O 1
ATOM 2774 N N . LYS B 1 86 ? 1.103 -100.233 -104.829 1.00 47.58 125 LYS B N 1
ATOM 2775 C CA . LYS B 1 86 ? -0.275 -99.966 -104.423 1.00 47.24 125 LYS B CA 1
ATOM 2776 C C . LYS B 1 86 ? -0.825 -101.087 -103.550 1.00 46.88 125 LYS B C 1
ATOM 2777 O O . LYS B 1 86 ? -0.540 -102.265 -103.778 1.00 47.08 125 LYS B O 1
ATOM 2783 N N . GLY B 1 87 ? -1.595 -100.705 -102.538 1.00 46.45 126 GLY B N 1
ATOM 2784 C CA . GLY B 1 87 ? -2.180 -101.666 -101.605 1.00 46.16 126 GLY B CA 1
ATOM 2785 C C . GLY B 1 87 ? -1.234 -102.213 -100.548 1.00 45.77 126 GLY B C 1
ATOM 2786 O O . GLY B 1 87 ? -1.618 -103.101 -99.781 1.00 46.05 126 GLY B O 1
ATOM 2787 N N . SER B 1 88 ? -0.005 -101.698 -100.502 1.00 45.11 127 SER B N 1
ATOM 2788 C CA . SER B 1 88 ? 0.948 -102.102 -99.471 1.00 44.66 127 SER B CA 1
ATOM 2789 C C . SER B 1 88 ? 0.532 -101.612 -98.089 1.00 44.16 127 SER B C 1
ATOM 2790 O O . SER B 1 88 ? -0.028 -100.528 -97.938 1.00 43.85 127 SER B O 1
ATOM 2793 N N . LEU B 1 89 ? 0.760 -102.337 -97.045 1.00 43.83 128 LEU B N 1
ATOM 2794 C CA . LEU B 1 89 ? 0.537 -102.015 -95.647 1.00 43.43 128 LEU B CA 1
ATOM 2795 C C . LEU B 1 89 ? 1.872 -101.636 -95.034 1.00 43.32 128 LEU B C 1
ATOM 2796 O O . LEU B 1 89 ? 2.821 -102.430 -95.019 1.00 43.48 128 LEU B O 1
ATOM 2801 N N . LEU B 1 90 ? 1.957 -100.456 -94.583 1.00 42.92 129 LEU B N 1
ATOM 2802 C CA . LEU B 1 90 ? 3.167 -99.939 -93.944 1.00 42.11 129 LEU B CA 1
ATOM 2803 C C . LEU B 1 90 ? 2.862 -99.606 -92.491 1.00 41.55 129 LEU B C 1
ATOM 2804 O O . LEU B 1 90 ? 1.951 -98.823 -92.195 1.00 41.22 129 LEU B O 1
ATOM 2809 N N . ILE B 1 91 ? 3.611 -100.233 -91.585 1.00 41.20 130 ILE B N 1
ATOM 2810 C CA . ILE B 1 91 ? 3.398 -100.039 -90.159 1.00 40.24 130 ILE B CA 1
ATOM 2811 C C . ILE B 1 91 ? 4.650 -99.467 -89.533 1.00 40.04 130 ILE B C 1
ATOM 2812 O O . ILE B 1 91 ? 5.709 -100.077 -89.608 1.00 40.51 130 ILE B O 1
ATOM 2817 N N . ASP B 1 92 ? 4.525 -98.280 -88.944 1.00 39.40 131 ASP B N 1
ATOM 2818 C CA . ASP B 1 92 ? 5.641 -97.670 -88.250 1.00 38.86 131 ASP B CA 1
ATOM 2819 C C . ASP B 1 92 ? 5.533 -97.826 -86.735 1.00 38.56 131 ASP B C 1
ATOM 2820 O O . ASP B 1 92 ? 4.625 -97.285 -86.086 1.00 38.39 131 ASP B O 1
ATOM 2825 N N . SER B 1 93 ? 6.467 -98.579 -86.177 1.00 37.98 132 SER B N 1
ATOM 2826 C CA . SER B 1 93 ? 6.448 -98.846 -84.755 1.00 37.66 132 SER B CA 1
ATOM 2827 C C . SER B 1 93 ? 7.384 -97.928 -83.985 1.00 37.11 132 SER B C 1
ATOM 2828 O O . SER B 1 93 ? 7.477 -98.019 -82.764 1.00 37.08 132 SER B O 1
ATOM 2831 N N . SER B 1 94 ? 8.064 -97.040 -84.709 1.00 36.41 133 SER B N 1
ATOM 2832 C CA . SER B 1 94 ? 8.819 -95.951 -84.099 1.00 35.96 133 SER B CA 1
ATOM 2833 C C . SER B 1 94 ? 7.911 -95.134 -83.178 1.00 35.80 133 SER B C 1
ATOM 2834 O O . SER B 1 94 ? 6.711 -95.026 -83.419 1.00 35.89 133 SER B O 1
ATOM 2837 N N . THR B 1 95 ? 8.484 -94.577 -82.120 1.00 35.51 134 THR B N 1
ATOM 2838 C CA . THR B 1 95 ? 7.781 -93.588 -81.313 1.00 35.50 134 THR B CA 1
ATOM 2839 C C . THR B 1 95 ? 8.172 -92.197 -81.799 1.00 35.33 134 THR B C 1
ATOM 2840 O O . THR B 1 95 ? 9.314 -91.768 -81.646 1.00 35.38 134 THR B O 1
ATOM 2844 N N . ILE B 1 96 ? 7.202 -91.510 -82.395 1.00 35.33 135 ILE B N 1
ATOM 2845 C CA . ILE B 1 96 ? 7.424 -90.213 -83.028 1.00 35.07 135 ILE B CA 1
ATOM 2846 C C . ILE B 1 96 ? 6.220 -89.304 -82.786 1.00 35.29 135 ILE B C 1
ATOM 2847 O O . ILE B 1 96 ? 5.184 -89.747 -82.293 1.00 35.49 135 ILE B O 1
ATOM 2852 N N . ASP B 1 97 ? 6.370 -88.036 -83.142 1.00 35.40 136 ASP B N 1
ATOM 2853 C CA . ASP B 1 97 ? 5.304 -87.064 -83.066 1.00 35.40 136 ASP B CA 1
ATOM 2854 C C . ASP B 1 97 ? 4.063 -87.534 -83.835 1.00 35.41 136 ASP B C 1
ATOM 2855 O O . ASP B 1 97 ? 4.181 -87.936 -84.992 1.00 35.45 136 ASP B O 1
ATOM 2860 N N . PRO B 1 98 ? 2.872 -87.493 -83.190 1.00 35.22 137 PRO B N 1
ATOM 2861 C CA . PRO B 1 98 ? 1.608 -87.851 -83.842 1.00 35.08 137 PRO B CA 1
ATOM 2862 C C . PRO B 1 98 ? 1.392 -87.101 -85.163 1.00 35.17 137 PRO B C 1
ATOM 2863 O O . PRO B 1 98 ? 0.931 -87.698 -86.140 1.00 34.87 137 PRO B O 1
ATOM 2867 N N . ALA B 1 99 ? 1.749 -85.818 -85.191 1.00 35.20 138 ALA B N 1
ATOM 2868 C CA . ALA B 1 99 ? 1.604 -84.985 -86.389 1.00 35.85 138 ALA B CA 1
ATOM 2869 C C . ALA B 1 99 ? 2.471 -85.458 -87.562 1.00 36.38 138 ALA B C 1
ATOM 2870 O O . ALA B 1 99 ? 2.075 -85.344 -88.723 1.00 36.61 138 ALA B O 1
ATOM 2872 N N . VAL B 1 100 ? 3.655 -85.977 -87.251 1.00 36.77 139 VAL B N 1
ATOM 2873 C CA . VAL B 1 100 ? 4.543 -86.565 -88.259 1.00 36.98 139 VAL B CA 1
ATOM 2874 C C . VAL B 1 100 ? 3.965 -87.869 -88.825 1.00 37.05 139 VAL B C 1
ATOM 2875 O O . VAL B 1 100 ? 4.044 -88.116 -90.033 1.00 37.26 139 VAL B O 1
ATOM 2879 N N . SER B 1 101 ? 3.389 -88.696 -87.954 1.00 36.91 140 SER B N 1
ATOM 2880 C CA . SER B 1 101 ? 2.677 -89.900 -88.379 1.00 36.90 140 SER B CA 1
ATOM 2881 C C . SER B 1 101 ? 1.580 -89.568 -89.394 1.00 36.99 140 SER B C 1
ATOM 2882 O O . SER B 1 101 ? 1.446 -90.260 -90.406 1.00 36.93 140 SER B O 1
ATOM 2885 N N . LYS B 1 102 ? 0.817 -88.507 -89.112 1.00 37.09 141 LYS B N 1
ATOM 2886 C CA . LYS B 1 102 ? -0.246 -88.017 -89.993 1.00 37.66 141 LYS B CA 1
ATOM 2887 C C . LYS B 1 102 ? 0.298 -87.562 -91.345 1.00 37.76 141 LYS B C 1
ATOM 2888 O O . LYS B 1 102 ? -0.247 -87.912 -92.396 1.00 37.82 141 LYS B O 1
ATOM 2894 N N . GLU B 1 103 ? 1.376 -86.784 -91.302 1.00 37.94 142 GLU B N 1
ATOM 2895 C CA . GLU B 1 103 ? 2.067 -86.312 -92.502 1.00 38.22 142 GLU B CA 1
ATOM 2896 C C . GLU B 1 103 ? 2.543 -87.472 -93.365 1.00 38.11 142 GLU B C 1
ATOM 2897 O O . GLU B 1 103 ? 2.364 -87.461 -94.587 1.00 38.44 142 GLU B O 1
ATOM 2900 N N . LEU B 1 104 ? 3.165 -88.462 -92.725 1.00 36.51 143 LEU B N 1
ATOM 2901 C CA . LEU B 1 104 ? 3.623 -89.662 -93.413 1.00 36.30 143 LEU B CA 1
ATOM 2902 C C . LEU B 1 104 ? 2.453 -90.393 -94.055 1.00 36.57 143 LEU B C 1
ATOM 2903 O O . LEU B 1 104 ? 2.541 -90.808 -95.214 1.00 37.89 143 LEU B O 1
ATOM 2908 N N . ALA B 1 105 ? 1.363 -90.541 -93.301 1.00 38.15 144 ALA B N 1
ATOM 2909 C CA . ALA B 1 105 ? 0.165 -91.220 -93.788 1.00 38.73 144 ALA B CA 1
ATOM 2910 C C . ALA B 1 105 ? -0.400 -90.565 -95.057 1.00 39.33 144 ALA B C 1
ATOM 2911 O O . ALA B 1 105 ? -0.768 -91.261 -96.000 1.00 39.54 144 ALA B O 1
ATOM 2913 N N . LYS B 1 106 ? -0.450 -89.234 -95.070 1.00 40.03 145 LYS B N 1
ATOM 2914 C CA . LYS B 1 106 ? -0.866 -88.456 -96.239 1.00 40.98 145 LYS B CA 1
ATOM 2915 C C . LYS B 1 106 ? -0.025 -88.783 -97.471 1.00 41.44 145 LYS B C 1
ATOM 2916 O O . LYS B 1 106 ? -0.554 -88.917 -98.579 1.00 41.67 145 LYS B O 1
ATOM 2920 N N . GLU B 1 107 ? 1.283 -88.909 -97.261 1.00 41.79 146 GLU B N 1
ATOM 2921 C CA . GLU B 1 107 ? 2.228 -89.215 -98.327 1.00 42.38 146 GLU B CA 1
ATOM 2922 C C . GLU B 1 107 ? 2.108 -90.643 -98.859 1.00 42.75 146 GLU B C 1
ATOM 2923 O O . GLU B 1 107 ? 2.141 -90.865 -100.068 1.00 43.00 146 GLU B O 1
ATOM 2926 N N . VAL B 1 108 ? 1.982 -91.601 -97.948 1.00 42.93 147 VAL B N 1
ATOM 2927 C CA . VAL B 1 108 ? 1.809 -93.009 -98.291 1.00 43.11 147 VAL B CA 1
ATOM 2928 C C . VAL B 1 108 ? 0.508 -93.215 -99.060 1.00 43.47 147 VAL B C 1
ATOM 2929 O O . VAL B 1 108 ? 0.419 -94.066 -99.948 1.00 43.58 147 VAL B O 1
ATOM 2933 N N . GLU B 1 109 ? -0.499 -92.428 -98.704 1.00 43.77 148 GLU B N 1
ATOM 2934 C CA . GLU B 1 109 ? -1.800 -92.506 -99.347 1.00 44.41 148 GLU B CA 1
ATOM 2935 C C . GLU B 1 109 ? -1.770 -92.008 -100.804 1.00 44.51 148 GLU B C 1
ATOM 2936 O O . GLU B 1 109 ? -2.427 -92.590 -101.674 1.00 44.36 148 GLU B O 1
ATOM 2942 N N . LYS B 1 110 ? -1.003 -90.943 -101.056 1.00 44.35 149 LYS B N 1
ATOM 2943 C CA . LYS B 1 110 ? -0.749 -90.451 -102.415 1.00 44.51 149 LYS B CA 1
ATOM 2944 C C . LYS B 1 110 ? -0.271 -91.583 -103.322 1.00 44.21 149 LYS B C 1
ATOM 2945 O O . LYS B 1 110 ? -0.586 -91.615 -104.509 1.00 44.11 149 LYS B O 1
ATOM 2951 N N . MET B 1 111 ? 0.504 -92.499 -102.745 1.00 43.85 150 MET B N 1
ATOM 2952 C CA . MET B 1 111 ? 1.049 -93.651 -103.465 1.00 43.48 150 MET B CA 1
ATOM 2953 C C . MET B 1 111 ? 0.094 -94.848 -103.489 1.00 42.85 150 MET B C 1
ATOM 2954 O O . MET B 1 111 ? 0.468 -95.940 -103.929 1.00 42.55 150 MET B O 1
ATOM 2959 N N . GLY B 1 112 ? -1.128 -94.642 -103.005 1.00 42.33 151 GLY B N 1
ATOM 2960 C CA . GLY B 1 112 ? -2.149 -95.688 -102.997 1.00 41.82 151 GLY B CA 1
ATOM 2961 C C . GLY B 1 112 ? -1.892 -96.813 -102.005 1.00 41.43 151 GLY B C 1
ATOM 2962 O O . GLY B 1 112 ? -2.405 -97.928 -102.178 1.00 41.49 151 GLY B O 1
ATOM 2963 N N . ALA B 1 113 ? -1.090 -96.527 -100.975 1.00 40.69 152 ALA B N 1
ATOM 2964 C CA . ALA B 1 113 ? -0.822 -97.486 -99.900 1.00 39.75 152 ALA B CA 1
ATOM 2965 C C . ALA B 1 113 ? -1.429 -97.034 -98.572 1.00 39.11 152 ALA B C 1
ATOM 2966 O O . ALA B 1 113 ? -2.012 -95.952 -98.469 1.00 38.66 152 ALA B O 1
ATOM 2968 N N . VAL B 1 114 ? -1.285 -97.798 -97.534 1.00 38.35 153 VAL B N 1
ATOM 2969 C CA . VAL B 1 114 ? -1.901 -97.669 -96.217 1.00 37.28 153 VAL B CA 1
ATOM 2970 C C . VAL B 1 114 ? -0.823 -97.497 -95.152 1.00 36.84 153 VAL B C 1
ATOM 2971 O O . VAL B 1 114 ? 0.168 -98.240 -95.122 1.00 36.83 153 VAL B O 1
ATOM 2975 N N . PHE B 1 115 ? -0.915 -96.485 -94.337 1.00 36.13 154 PHE B N 1
ATOM 2976 C CA . PHE B 1 115 ? 0.029 -96.248 -93.256 1.00 35.25 154 PHE B CA 1
ATOM 2977 C C . PHE B 1 115 ? -0.661 -96.412 -91.907 1.00 34.79 154 PHE B C 1
ATOM 2978 O O . PHE B 1 115 ? -1.770 -95.916 -91.707 1.00 34.73 154 PHE B O 1
ATOM 2986 N N . MET B 1 116 ? 0.005 -97.104 -90.985 1.00 34.17 155 MET B N 1
ATOM 2987 C CA . MET B 1 116 ? -0.460 -97.184 -89.600 1.00 33.73 155 MET B CA 1
ATOM 2988 C C . MET B 1 116 ? 0.669 -96.936 -88.596 1.00 32.96 155 MET B C 1
ATOM 2989 O O . MET B 1 116 ? 1.754 -97.495 -88.732 1.00 33.00 155 MET B O 1
ATOM 2994 N N . ASP B 1 117 ? 0.417 -96.074 -87.610 1.00 32.18 156 ASP B N 1
ATOM 2995 C CA . ASP B 1 117 ? 1.330 -95.923 -86.473 1.00 31.76 156 ASP B CA 1
ATOM 2996 C C . ASP B 1 117 ? 1.073 -97.027 -85.452 1.00 31.46 156 ASP B C 1
ATOM 2997 O O . ASP B 1 117 ? -0.070 -97.241 -85.035 1.00 31.62 156 ASP B O 1
ATOM 3002 N N . ALA B 1 118 ? 2.129 -97.744 -85.071 1.00 30.76 157 ALA B N 1
ATOM 3003 C CA . ALA B 1 118 ? 2.005 -98.762 -84.036 1.00 30.11 157 ALA B CA 1
ATOM 3004 C C . ALA B 1 118 ? 3.179 -98.756 -83.051 1.00 29.97 157 ALA B C 1
ATOM 3005 O O . ALA B 1 118 ? 3.898 -99.751 -82.939 1.00 29.89 157 ALA B O 1
ATOM 3007 N N . PRO B 1 119 ? 3.365 -97.638 -82.318 1.00 30.12 158 PRO B N 1
ATOM 3008 C CA . PRO B 1 119 ? 4.446 -97.579 -81.330 1.00 30.55 158 PRO B CA 1
ATOM 3009 C C . PRO B 1 119 ? 4.257 -98.644 -80.245 1.00 31.22 158 PRO B C 1
ATOM 3010 O O . PRO B 1 119 ? 3.134 -99.096 -79.999 1.00 30.67 158 PRO B O 1
ATOM 3014 N N . VAL B 1 120 ? 5.352 -99.049 -79.619 1.00 32.45 159 VAL B N 1
ATOM 3015 C CA . VAL B 1 120 ? 5.305 -100.137 -78.653 1.00 33.52 159 VAL B CA 1
ATOM 3016 C C . VAL B 1 120 ? 5.681 -99.708 -77.245 1.00 34.39 159 VAL B C 1
ATOM 3017 O O . VAL B 1 120 ? 6.482 -98.789 -77.052 1.00 34.68 159 VAL B O 1
ATOM 3021 N N . SER B 1 121 ? 5.065 -100.378 -76.275 1.00 35.14 160 SER B N 1
ATOM 3022 C CA . SER B 1 121 ? 5.460 -100.324 -74.875 1.00 36.34 160 SER B CA 1
ATOM 3023 C C . SER B 1 121 ? 5.964 -101.702 -74.447 1.00 36.72 160 SER B C 1
ATOM 3024 O O . SER B 1 121 ? 5.360 -102.723 -74.794 1.00 36.44 160 SER B O 1
ATOM 3027 N N . GLY B 1 122 ? 7.065 -101.737 -73.704 1.00 37.36 161 GLY B N 1
ATOM 3028 C CA . GLY B 1 122 ? 7.501 -102.978 -73.082 1.00 38.00 161 GLY B CA 1
ATOM 3029 C C . GLY B 1 122 ? 8.991 -103.135 -72.891 1.00 38.64 161 GLY B C 1
ATOM 3030 O O . GLY B 1 122 ? 9.425 -103.751 -71.912 1.00 39.36 161 GLY B O 1
ATOM 3031 N N . GLY B 1 123 ? 9.776 -102.605 -73.823 1.00 38.78 162 GLY B N 1
ATOM 3032 C CA . GLY B 1 123 ? 11.225 -102.720 -73.742 1.00 38.67 162 GLY B CA 1
ATOM 3033 C C . GLY B 1 123 ? 11.760 -104.019 -74.279 1.00 38.71 162 GLY B C 1
ATOM 3034 O O . GLY B 1 123 ? 11.002 -104.870 -74.759 1.00 38.93 162 GLY B O 1
ATOM 3035 N N . VAL B 1 124 ? 13.076 -104.165 -74.159 1.00 38.63 163 VAL B N 1
ATOM 3036 C CA . VAL B 1 124 ? 13.824 -105.182 -74.866 1.00 38.67 163 VAL B CA 1
ATOM 3037 C C . VAL B 1 124 ? 13.441 -106.590 -74.415 1.00 38.62 163 VAL B C 1
ATOM 3038 O O . VAL B 1 124 ? 13.460 -107.524 -75.219 1.00 38.97 163 VAL B O 1
ATOM 3042 N N . GLY B 1 125 ? 13.068 -106.722 -73.141 1.00 38.29 164 GLY B N 1
ATOM 3043 C CA . GLY B 1 125 ? 12.623 -107.998 -72.583 1.00 38.10 164 GLY B CA 1
ATOM 3044 C C . GLY B 1 125 ? 11.344 -108.469 -73.247 1.00 37.96 164 GLY B C 1
ATOM 3045 O O . GLY B 1 125 ? 11.267 -109.604 -73.737 1.00 38.00 164 GLY B O 1
ATOM 3046 N N . ALA B 1 126 ? 10.352 -107.579 -73.272 1.00 37.49 165 ALA B N 1
ATOM 3047 C CA . ALA B 1 126 ? 9.066 -107.825 -73.929 1.00 37.16 165 ALA B CA 1
ATOM 3048 C C . ALA B 1 126 ? 9.200 -107.994 -75.444 1.00 36.82 165 ALA B C 1
ATOM 3049 O O . ALA B 1 126 ? 8.476 -108.791 -76.058 1.00 36.54 165 ALA B O 1
ATOM 3051 N N . ALA B 1 127 ? 10.123 -107.236 -76.037 1.00 36.39 166 ALA B N 1
ATOM 3052 C CA . ALA B 1 127 ? 10.423 -107.354 -77.463 1.00 36.27 166 ALA B CA 1
ATOM 3053 C C . ALA B 1 127 ? 10.966 -108.737 -77.808 1.00 36.01 166 ALA B C 1
ATOM 3054 O O . ALA B 1 127 ? 10.579 -109.315 -78.826 1.00 35.68 166 ALA B O 1
ATOM 3056 N N . ARG B 1 128 ? 11.787 -109.207 -76.943 1.00 35.90 167 ARG B N 1
ATOM 3057 C CA . ARG B 1 128 ? 12.412 -110.520 -77.118 1.00 36.05 167 ARG B CA 1
ATOM 3058 C C . ARG B 1 128 ? 11.425 -111.656 -76.856 1.00 35.53 167 ARG B C 1
ATOM 3059 O O . ARG B 1 128 ? 11.354 -112.601 -77.641 1.00 35.37 167 ARG B O 1
ATOM 3067 N N . SER B 1 129 ? 10.594 -111.558 -75.824 1.00 35.17 168 SER B N 1
ATOM 3068 C CA . SER B 1 129 ? 9.611 -112.576 -75.437 1.00 35.18 168 SER B CA 1
ATOM 3069 C C . SER B 1 129 ? 8.345 -112.551 -76.298 1.00 34.80 168 SER B C 1
ATOM 3070 O O . SER B 1 129 ? 7.600 -113.529 -76.335 1.00 34.94 168 SER B O 1
ATOM 3073 N N . GLY B 1 130 ? 8.129 -111.442 -77.003 1.00 34.63 169 GLY B N 1
ATOM 3074 C CA . GLY B 1 130 ? 6.931 -111.249 -77.816 1.00 34.02 169 GLY B CA 1
ATOM 3075 C C . GLY B 1 130 ? 5.753 -110.774 -76.986 1.00 34.08 169 GLY B C 1
ATOM 3076 O O . GLY B 1 130 ? 4.607 -111.068 -77.315 1.00 33.67 169 GLY B O 1
ATOM 3077 N N . ASN B 1 131 ? 6.039 -110.045 -75.904 1.00 33.99 170 ASN B N 1
ATOM 3078 C CA . ASN B 1 131 ? 5.000 -109.551 -74.992 1.00 33.95 170 ASN B CA 1
ATOM 3079 C C . ASN B 1 131 ? 4.811 -108.037 -75.026 1.00 33.60 170 ASN B C 1
ATOM 3080 O O . ASN B 1 131 ? 4.358 -107.425 -74.047 1.00 33.65 170 ASN B O 1
ATOM 3085 N N . LEU B 1 132 ? 5.150 -107.444 -76.167 1.00 32.94 171 LEU B N 1
ATOM 3086 C CA . LEU B 1 132 ? 4.977 -106.016 -76.393 1.00 32.03 171 LEU B CA 1
ATOM 3087 C C . LEU B 1 132 ? 3.506 -105.601 -76.447 1.00 31.92 171 LEU B C 1
ATOM 3088 O O . LEU B 1 132 ? 2.635 -106.393 -76.823 1.00 31.25 171 LEU B O 1
ATOM 3093 N N . THR B 1 133 ? 3.229 -104.354 -76.075 1.00 31.79 172 THR B N 1
ATOM 3094 C CA . THR B 1 133 ? 1.928 -103.752 -76.379 1.00 31.51 172 THR B CA 1
ATOM 3095 C C . THR B 1 133 ? 2.057 -102.823 -77.584 1.00 31.29 172 THR B C 1
ATOM 3096 O O . THR B 1 133 ? 2.899 -101.921 -77.598 1.00 31.88 172 THR B O 1
ATOM 3100 N N . PHE B 1 134 ? 1.239 -103.072 -78.601 1.00 30.50 173 PHE B N 1
ATOM 3101 C CA . PHE B 1 134 ? 1.161 -102.204 -79.772 1.00 29.95 173 PHE B CA 1
ATOM 3102 C C . PHE B 1 134 ? -0.069 -101.332 -79.649 1.00 30.07 173 PHE B C 1
ATOM 3103 O O . PHE B 1 134 ? -1.183 -101.829 -79.438 1.00 30.18 173 PHE B O 1
ATOM 3111 N N . MET B 1 135 ? 0.141 -100.031 -79.789 1.00 29.87 174 MET B N 1
ATOM 3112 C CA . MET B 1 135 ? -0.937 -99.060 -79.807 1.00 29.49 174 MET B CA 1
ATOM 3113 C C . MET B 1 135 ? -1.053 -98.553 -81.238 1.00 29.56 174 MET B C 1
ATOM 3114 O O . MET B 1 135 ? -0.149 -97.896 -81.749 1.00 29.14 174 MET B O 1
ATOM 3119 N N . VAL B 1 136 ? -2.168 -98.894 -81.881 1.00 29.79 175 VAL B N 1
ATOM 3120 C CA . VAL B 1 136 ? -2.294 -98.800 -83.342 1.00 30.20 175 VAL B CA 1
ATOM 3121 C C . VAL B 1 136 ? -3.293 -97.731 -83.800 1.00 30.86 175 VAL B C 1
ATOM 3122 O O . VAL B 1 136 ? -4.478 -97.763 -83.449 1.00 31.01 175 VAL B O 1
ATOM 3126 N N . GLY B 1 137 ? -2.802 -96.779 -84.582 1.00 31.33 176 GLY B N 1
ATOM 3127 C CA . GLY B 1 137 ? -3.663 -95.791 -85.212 1.00 32.23 176 GLY B CA 1
ATOM 3128 C C . GLY B 1 137 ? -3.754 -96.021 -86.714 1.00 32.88 176 GLY B C 1
ATOM 3129 O O . GLY B 1 137 ? -2.819 -96.528 -87.333 1.00 32.66 176 GLY B O 1
ATOM 3130 N N . GLY B 1 138 ? -4.883 -95.641 -87.301 1.00 33.57 177 GLY B N 1
ATOM 3131 C CA . GLY B 1 138 ? -5.095 -95.780 -88.741 1.00 34.71 177 GLY B CA 1
ATOM 3132 C C . GLY B 1 138 ? -6.525 -96.116 -89.111 1.00 35.47 177 GLY B C 1
ATOM 3133 O O . GLY B 1 138 ? -7.414 -96.135 -88.260 1.00 35.43 177 GLY B O 1
ATOM 3134 N N . VAL B 1 139 ? -6.750 -96.371 -90.392 1.00 36.56 178 VAL B N 1
ATOM 3135 C CA . VAL B 1 139 ? -8.068 -96.799 -90.866 1.00 37.60 178 VAL B CA 1
ATOM 3136 C C . VAL B 1 139 ? -8.401 -98.184 -90.283 1.00 37.84 178 VAL B C 1
ATOM 3137 O O . VAL B 1 139 ? -7.632 -99.135 -90.428 1.00 37.82 178 VAL B O 1
ATOM 3141 N N . GLU B 1 140 ? -9.549 -98.265 -89.619 1.00 38.20 179 GLU B N 1
ATOM 3142 C CA . GLU B 1 140 ? -10.001 -99.426 -88.856 1.00 38.97 179 GLU B CA 1
ATOM 3143 C C . GLU B 1 140 ? -10.135 -100.712 -89.668 1.00 39.09 179 GLU B C 1
ATOM 3144 O O . GLU B 1 140 ? -9.952 -101.819 -89.144 1.00 38.87 179 GLU B O 1
ATOM 3150 N N . ASP B 1 141 ? -10.487 -100.549 -90.941 1.00 39.88 180 ASP B N 1
ATOM 3151 C CA . ASP B 1 141 ? -10.597 -101.660 -91.890 1.00 40.34 180 ASP B CA 1
ATOM 3152 C C . ASP B 1 141 ? -9.294 -102.442 -91.985 1.00 40.07 180 ASP B C 1
ATOM 3153 O O . ASP B 1 141 ? -9.303 -103.653 -92.210 1.00 40.15 180 ASP B O 1
ATOM 3158 N N . GLU B 1 142 ? -8.183 -101.738 -91.794 1.00 39.76 181 GLU B N 1
ATOM 3159 C CA . GLU B 1 142 ? -6.861 -102.312 -91.957 1.00 39.77 181 GLU B CA 1
ATOM 3160 C C . GLU B 1 142 ? -6.289 -102.911 -90.677 1.00 39.14 181 GLU B C 1
ATOM 3161 O O . GLU B 1 142 ? -5.236 -103.549 -90.708 1.00 39.15 181 GLU B O 1
ATOM 3167 N N . PHE B 1 143 ? -6.990 -102.718 -89.564 1.00 38.58 182 PHE B N 1
ATOM 3168 C CA . PHE B 1 143 ? -6.475 -103.106 -88.255 1.00 38.21 182 PHE B CA 1
ATOM 3169 C C . PHE B 1 143 ? -6.284 -104.611 -88.126 1.00 38.22 182 PHE B C 1
ATOM 3170 O O . PHE B 1 143 ? -5.253 -105.075 -87.634 1.00 38.27 182 PHE B O 1
ATOM 3178 N N . ALA B 1 144 ? -7.288 -105.362 -88.575 1.00 38.31 183 ALA B N 1
ATOM 3179 C CA . ALA B 1 144 ? -7.275 -106.817 -88.500 1.00 38.39 183 ALA B CA 1
ATOM 3180 C C . ALA B 1 144 ? -6.083 -107.414 -89.242 1.00 38.55 183 ALA B C 1
ATOM 3181 O O . ALA B 1 144 ? -5.458 -108.362 -88.753 1.00 38.77 183 ALA B O 1
ATOM 3183 N N . ALA B 1 145 ? -5.772 -106.850 -90.411 1.00 38.52 184 ALA B N 1
ATOM 3184 C CA . ALA B 1 145 ? -4.597 -107.251 -91.189 1.00 38.45 184 ALA B CA 1
ATOM 3185 C C . ALA B 1 145 ? -3.307 -106.954 -90.423 1.00 38.50 184 ALA B C 1
ATOM 3186 O O . ALA B 1 145 ? -2.433 -107.817 -90.305 1.00 38.42 184 ALA B O 1
ATOM 3188 N N . ALA B 1 146 ? -3.211 -105.736 -89.893 1.00 38.48 185 ALA B N 1
ATOM 3189 C CA . ALA B 1 146 ? -2.076 -105.316 -89.080 1.00 38.68 185 ALA B CA 1
ATOM 3190 C C . ALA B 1 146 ? -1.893 -106.223 -87.866 1.00 38.61 185 ALA B C 1
ATOM 3191 O O . ALA B 1 146 ? -0.777 -106.636 -87.553 1.00 38.56 185 ALA B O 1
ATOM 3193 N N . GLN B 1 147 ? -3.005 -106.538 -87.208 1.00 38.87 186 GLN B N 1
ATOM 3194 C CA . GLN B 1 147 ? -3.023 -107.339 -85.982 1.00 39.42 186 GLN B CA 1
ATOM 3195 C C . GLN B 1 147 ? -2.428 -108.736 -86.183 1.00 39.07 186 GLN B C 1
ATOM 3196 O O . GLN B 1 147 ? -1.815 -109.288 -85.260 1.00 39.06 186 GLN B O 1
ATOM 3202 N N . GLU B 1 148 ? -2.605 -109.284 -87.389 1.00 38.66 187 GLU B N 1
ATOM 3203 C CA . GLU B 1 148 ? -2.022 -110.573 -87.775 1.00 38.78 187 GLU B CA 1
ATOM 3204 C C . GLU B 1 148 ? -0.495 -110.552 -87.716 1.00 37.58 187 GLU B C 1
ATOM 3205 O O . GLU B 1 148 ? 0.119 -111.518 -87.264 1.00 37.35 187 GLU B O 1
ATOM 3211 N N . LEU B 1 149 ? 0.101 -109.450 -88.171 1.00 36.66 188 LEU B N 1
ATOM 3212 C CA . LEU B 1 149 ? 1.554 -109.270 -88.134 1.00 36.07 188 LEU B CA 1
ATOM 3213 C C . LEU B 1 149 ? 2.058 -108.944 -86.737 1.00 35.08 188 LEU B C 1
ATOM 3214 O O . LEU B 1 149 ? 2.987 -109.578 -86.240 1.00 35.01 188 LEU B O 1
ATOM 3219 N N . LEU B 1 150 ? 1.429 -107.953 -86.117 1.00 34.18 189 LEU B N 1
ATOM 3220 C CA . LEU B 1 150 ? 1.867 -107.420 -84.836 1.00 33.69 189 LEU B CA 1
ATOM 3221 C C . LEU B 1 150 ? 1.703 -108.430 -83.700 1.00 33.28 189 LEU B C 1
ATOM 3222 O O . LEU B 1 150 ? 2.519 -108.475 -82.779 1.00 33.55 189 LEU B O 1
ATOM 3227 N N . GLY B 1 151 ? 0.662 -109.254 -83.793 1.00 32.81 190 GLY B N 1
ATOM 3228 C CA . GLY B 1 151 ? 0.394 -110.307 -82.811 1.00 32.28 190 GLY B CA 1
ATOM 3229 C C . GLY B 1 151 ? 1.501 -111.342 -82.695 1.00 32.10 190 GLY B C 1
ATOM 3230 O O . GLY B 1 151 ? 1.577 -112.070 -81.707 1.00 32.16 190 GLY B O 1
ATOM 3231 N N . CYS B 1 152 ? 2.357 -111.403 -83.714 1.00 31.63 191 CYS B N 1
ATOM 3232 C CA . CYS B 1 152 ? 3.543 -112.254 -83.706 1.00 31.46 191 CYS B CA 1
ATOM 3233 C C . CYS B 1 152 ? 4.671 -111.674 -82.858 1.00 31.06 191 CYS B C 1
ATOM 3234 O O . CYS B 1 152 ? 5.595 -112.395 -82.484 1.00 31.30 191 CYS B O 1
ATOM 3237 N N . MET B 1 153 ? 4.585 -110.374 -82.568 1.00 30.46 192 MET B N 1
ATOM 3238 C CA . MET B 1 153 ? 5.654 -109.642 -81.908 1.00 29.96 192 MET B CA 1
ATOM 3239 C C . MET B 1 153 ? 5.219 -109.092 -80.558 1.00 30.32 192 MET B C 1
ATOM 3240 O O . MET B 1 153 ? 6.056 -108.666 -79.764 1.00 30.40 192 MET B O 1
ATOM 3245 N N . GLY B 1 154 ? 3.911 -109.095 -80.309 1.00 30.40 193 GLY B N 1
ATOM 3246 C CA . GLY B 1 154 ? 3.358 -108.545 -79.081 1.00 31.15 193 GLY B CA 1
ATOM 3247 C C . GLY B 1 154 ? 2.197 -109.357 -78.551 1.00 31.64 193 GLY B C 1
ATOM 3248 O O . GLY B 1 154 ? 1.550 -110.089 -79.303 1.00 32.33 193 GLY B O 1
ATOM 3249 N N . SER B 1 155 ? 1.933 -109.231 -77.255 1.00 31.76 194 SER B N 1
ATOM 3250 C CA . SER B 1 155 ? 0.837 -109.955 -76.622 1.00 31.83 194 SER B CA 1
ATOM 3251 C C . SER B 1 155 ? -0.454 -109.132 -76.605 1.00 31.85 194 SER B C 1
ATOM 3252 O O . SER B 1 155 ? -1.543 -109.688 -76.505 1.00 31.97 194 SER B O 1
ATOM 3255 N N . ASN B 1 156 ? -0.329 -107.813 -76.702 1.00 31.64 195 ASN B N 1
ATOM 3256 C CA . ASN B 1 156 ? -1.496 -106.957 -76.850 1.00 31.53 195 ASN B CA 1
ATOM 3257 C C . ASN B 1 156 ? -1.364 -106.015 -78.019 1.00 31.02 195 ASN B C 1
ATOM 3258 O O . ASN B 1 156 ? -0.347 -105.350 -78.185 1.00 31.54 195 ASN B O 1
ATOM 3263 N N . VAL B 1 157 ? -2.399 -105.999 -78.849 1.00 30.22 196 VAL B N 1
ATOM 3264 C CA . VAL B 1 157 ? -2.476 -105.105 -80.001 1.00 29.28 196 VAL B CA 1
ATOM 3265 C C . VAL B 1 157 ? -3.781 -104.321 -79.900 1.00 28.69 196 VAL B C 1
ATOM 3266 O O . VAL B 1 157 ? -4.864 -104.893 -80.014 1.00 28.26 196 VAL B O 1
ATOM 3270 N N . VAL B 1 158 ? -3.679 -103.016 -79.676 1.00 27.97 197 VAL B N 1
ATOM 3271 C CA . VAL B 1 158 ? -4.867 -102.235 -79.365 1.00 27.34 197 VAL B CA 1
ATOM 3272 C C . VAL B 1 158 ? -5.104 -101.132 -80.396 1.00 27.05 197 VAL B C 1
ATOM 3273 O O . VAL B 1 158 ? -4.207 -100.337 -80.710 1.00 26.64 197 VAL B O 1
ATOM 3277 N N . TYR B 1 159 ? -6.316 -101.118 -80.938 1.00 26.50 198 TYR B N 1
ATOM 3278 C CA . TYR B 1 159 ? -6.725 -100.082 -81.879 1.00 26.29 198 TYR B CA 1
ATOM 3279 C C . TYR B 1 159 ? -7.085 -98.785 -81.150 1.00 26.40 198 TYR B C 1
ATOM 3280 O O . TYR B 1 159 ? -8.014 -98.750 -80.331 1.00 25.93 198 TYR B O 1
ATOM 3289 N N . CYS B 1 160 ? -6.353 -97.721 -81.469 1.00 26.41 199 CYS B N 1
ATOM 3290 C CA . CYS B 1 160 ? -6.482 -96.460 -80.752 1.00 26.51 199 CYS B CA 1
ATOM 3291 C C . CYS B 1 160 ? -7.303 -95.400 -81.487 1.00 26.49 199 CYS B C 1
ATOM 3292 O O . CYS B 1 160 ? -7.688 -94.384 -80.907 1.00 26.53 199 CYS B O 1
ATOM 3295 N N . GLY B 1 161 ? -7.591 -95.653 -82.759 1.00 26.76 200 GLY B N 1
ATOM 3296 C CA . GLY B 1 161 ? -8.333 -94.696 -83.585 1.00 26.76 200 GLY B CA 1
ATOM 3297 C C . GLY B 1 161 ? -7.585 -94.395 -84.871 1.00 26.66 200 GLY B C 1
ATOM 3298 O O . GLY B 1 161 ? -6.857 -95.242 -85.383 1.00 26.17 200 GLY B O 1
ATOM 3299 N N . ALA B 1 162 ? -7.770 -93.182 -85.384 1.00 27.11 201 ALA B N 1
ATOM 3300 C CA . ALA B 1 162 ? -7.133 -92.729 -86.623 1.00 27.35 201 ALA B CA 1
ATOM 3301 C C . ALA B 1 162 ? -5.614 -92.609 -86.483 1.00 27.55 201 ALA B C 1
ATOM 3302 O O . ALA B 1 162 ? -5.073 -92.704 -85.374 1.00 27.97 201 ALA B O 1
ATOM 3304 N N . VAL B 1 163 ? -4.929 -92.403 -87.605 1.00 27.42 202 VAL B N 1
ATOM 3305 C CA . VAL B 1 163 ? -3.480 -92.257 -87.611 1.00 27.62 202 VAL B CA 1
ATOM 3306 C C . VAL B 1 163 ? -3.011 -91.192 -86.604 1.00 27.87 202 VAL B C 1
ATOM 3307 O O . VAL B 1 163 ? -3.580 -90.096 -86.528 1.00 27.99 202 VAL B O 1
ATOM 3311 N N . GLY B 1 164 ? -1.974 -91.531 -85.842 1.00 27.77 203 GLY B N 1
ATOM 3312 C CA . GLY B 1 164 ? -1.441 -90.651 -84.815 1.00 27.66 203 GLY B CA 1
ATOM 3313 C C . GLY B 1 164 ? -1.971 -90.944 -83.414 1.00 27.46 203 GLY B C 1
ATOM 3314 O O . GLY B 1 164 ? -1.381 -90.501 -82.436 1.00 27.51 203 GLY B O 1
ATOM 3315 N N . THR B 1 165 ? -3.082 -91.678 -83.315 1.00 27.20 204 THR B N 1
ATOM 3316 C CA . THR B 1 165 ? -3.679 -91.995 -82.005 1.00 26.98 204 THR B CA 1
ATOM 3317 C C . THR B 1 165 ? -2.847 -93.020 -81.225 1.00 26.63 204 THR B C 1
ATOM 3318 O O . THR B 1 165 ? -2.825 -92.997 -79.997 1.00 26.42 204 THR B O 1
ATOM 3322 N N . GLY B 1 166 ? -2.152 -93.895 -81.950 1.00 26.39 205 GLY B N 1
ATOM 3323 C CA . GLY B 1 166 ? -1.199 -94.824 -81.353 1.00 25.82 205 GLY B CA 1
ATOM 3324 C C . GLY B 1 166 ? -0.086 -94.062 -80.668 1.00 25.87 205 GLY B C 1
ATOM 3325 O O . GLY B 1 166 ? 0.170 -94.275 -79.468 1.00 26.21 205 GLY B O 1
ATOM 3326 N N . GLN B 1 167 ? 0.566 -93.171 -81.421 1.00 24.96 206 GLN B N 1
ATOM 3327 C CA . GLN B 1 167 ? 1.579 -92.261 -80.860 1.00 24.72 206 GLN B CA 1
ATOM 3328 C C . GLN B 1 167 ? 1.035 -91.455 -79.665 1.00 24.72 206 GLN B C 1
ATOM 3329 O O . GLN B 1 167 ? 1.700 -91.326 -78.642 1.00 24.58 206 GLN B O 1
ATOM 3335 N N . ALA B 1 168 ? -0.178 -90.928 -79.804 1.00 24.39 207 ALA B N 1
ATOM 3336 C CA . ALA B 1 168 ? -0.820 -90.151 -78.753 1.00 24.38 207 ALA B CA 1
ATOM 3337 C C . ALA B 1 168 ? -0.964 -90.961 -77.453 1.00 24.52 207 ALA B C 1
ATOM 3338 O O . ALA B 1 168 ? -0.600 -90.493 -76.380 1.00 24.54 207 ALA B O 1
ATOM 3340 N N . ALA B 1 169 ? -1.500 -92.173 -77.574 1.00 24.57 208 ALA B N 1
ATOM 3341 C CA . ALA B 1 169 ? -1.696 -93.078 -76.454 1.00 24.96 208 ALA B CA 1
ATOM 3342 C C . ALA B 1 169 ? -0.388 -93.381 -75.721 1.00 25.35 208 ALA B C 1
ATOM 3343 O O . ALA B 1 169 ? -0.321 -93.351 -74.488 1.00 25.32 208 ALA B O 1
ATOM 3345 N N . LYS B 1 170 ? 0.641 -93.687 -76.505 1.00 25.40 209 LYS B N 1
ATOM 3346 C CA . LYS B 1 170 ? 1.961 -94.022 -76.016 1.00 25.59 209 LYS B CA 1
ATOM 3347 C C . LYS B 1 170 ? 2.603 -92.851 -75.254 1.00 25.78 209 LYS B C 1
ATOM 3348 O O . LYS B 1 170 ? 3.156 -93.019 -74.165 1.00 25.63 209 LYS B O 1
ATOM 3354 N N . ILE B 1 171 ? 2.514 -91.669 -75.848 1.00 25.76 210 ILE B N 1
ATOM 3355 C CA . ILE B 1 171 ? 3.054 -90.453 -75.280 1.00 26.21 210 ILE B CA 1
ATOM 3356 C C . ILE B 1 171 ? 2.359 -90.054 -73.960 1.00 26.10 210 ILE B C 1
ATOM 3357 O O . ILE B 1 171 ? 3.016 -89.583 -73.037 1.00 25.97 210 ILE B O 1
ATOM 3362 N N . CYS B 1 172 ? 1.042 -90.250 -73.877 1.00 26.14 211 CYS B N 1
ATOM 3363 C CA . CYS B 1 172 ? 0.286 -89.913 -72.664 1.00 26.39 211 CYS B CA 1
ATOM 3364 C C . CYS B 1 172 ? 0.584 -90.903 -71.549 1.00 26.51 211 CYS B C 1
ATOM 3365 O O . CYS B 1 172 ? 0.749 -90.509 -70.398 1.00 26.60 211 CYS B O 1
ATOM 3368 N N . ASN B 1 173 ? 0.670 -92.187 -71.888 1.00 26.17 212 ASN B N 1
ATOM 3369 C CA . ASN B 1 173 ? 1.081 -93.185 -70.913 1.00 25.90 212 ASN B CA 1
ATOM 3370 C C . ASN B 1 173 ? 2.437 -92.884 -70.304 1.00 25.66 212 ASN B C 1
ATOM 3371 O O . ASN B 1 173 ? 2.602 -92.927 -69.086 1.00 25.70 212 ASN B O 1
ATOM 3376 N N . ASN B 1 174 ? 3.412 -92.605 -71.155 1.00 25.37 213 ASN B N 1
ATOM 3377 C CA . ASN B 1 174 ? 4.765 -92.332 -70.687 1.00 25.55 213 ASN B CA 1
ATOM 3378 C C . ASN B 1 174 ? 4.920 -91.043 -69.892 1.00 24.96 213 ASN B C 1
ATOM 3379 O O . ASN B 1 174 ? 5.765 -90.972 -69.002 1.00 25.09 213 ASN B O 1
ATOM 3384 N N . MET B 1 175 ? 4.108 -90.035 -70.209 1.00 24.66 214 MET B N 1
ATOM 3385 C CA . MET B 1 175 ? 4.069 -88.821 -69.401 1.00 23.87 214 MET B CA 1
ATOM 3386 C C . MET B 1 175 ? 3.554 -89.118 -67.992 1.00 24.20 214 MET B C 1
ATOM 3387 O O . MET B 1 175 ? 4.152 -88.667 -67.001 1.00 24.37 214 MET B O 1
ATOM 3392 N N . LEU B 1 176 ? 2.460 -89.877 -67.905 1.00 24.01 215 LEU B N 1
ATOM 3393 C CA . LEU B 1 176 ? 1.896 -90.290 -66.614 1.00 24.53 215 LEU B CA 1
ATOM 3394 C C . LEU B 1 176 ? 2.884 -91.149 -65.823 1.00 24.59 215 LEU B C 1
ATOM 3395 O O . LEU B 1 176 ? 3.015 -91.012 -64.603 1.00 24.91 215 LEU B O 1
ATOM 3400 N N . LEU B 1 177 ? 3.566 -92.043 -66.533 1.00 24.61 216 LEU B N 1
ATOM 3401 C CA . LEU B 1 177 ? 4.645 -92.856 -65.964 1.00 24.55 216 LEU B CA 1
ATOM 3402 C C . LEU B 1 177 ? 5.710 -91.979 -65.313 1.00 24.28 216 LEU B C 1
ATOM 3403 O O . LEU B 1 177 ? 6.098 -92.201 -64.153 1.00 24.04 216 LEU B O 1
ATOM 3408 N N . ALA B 1 178 ? 6.210 -91.009 -66.077 1.00 23.91 217 ALA B N 1
ATOM 3409 C CA . ALA B 1 178 ? 7.281 -90.136 -65.598 1.00 23.57 217 ALA B CA 1
ATOM 3410 C C . ALA B 1 178 ? 6.830 -89.382 -64.349 1.00 23.50 217 ALA B C 1
ATOM 3411 O O . ALA B 1 178 ? 7.548 -89.353 -63.357 1.00 23.49 217 ALA B O 1
ATOM 3413 N N . ILE B 1 179 ? 5.629 -88.800 -64.405 1.00 23.70 218 ILE B N 1
ATOM 3414 C CA . ILE B 1 179 ? 5.055 -88.052 -63.286 1.00 23.50 218 ILE B CA 1
ATOM 3415 C C . ILE B 1 179 ? 4.978 -88.932 -62.028 1.00 23.90 218 ILE B C 1
ATOM 3416 O O . ILE B 1 179 ? 5.378 -88.517 -60.942 1.00 23.88 218 ILE B O 1
ATOM 3421 N N . SER B 1 180 ? 4.478 -90.153 -62.198 1.00 23.99 219 SER B N 1
ATOM 3422 C CA . SER B 1 180 ? 4.293 -91.080 -61.079 1.00 24.15 219 SER B CA 1
ATOM 3423 C C . SER B 1 180 ? 5.603 -91.657 -60.565 1.00 23.82 219 SER B C 1
ATOM 3424 O O . SER B 1 180 ? 5.755 -91.878 -59.360 1.00 23.90 219 SER B O 1
ATOM 3427 N N . MET B 1 181 ? 6.549 -91.903 -61.468 1.00 23.56 220 MET B N 1
ATOM 3428 C CA . MET B 1 181 ? 7.877 -92.364 -61.044 1.00 23.31 220 MET B CA 1
ATOM 3429 C C . MET B 1 181 ? 8.607 -91.298 -60.210 1.00 22.98 220 MET B C 1
ATOM 3430 O O . MET B 1 181 ? 9.207 -91.602 -59.177 1.00 22.76 220 MET B O 1
ATOM 3435 N N . ILE B 1 182 ? 8.560 -90.056 -60.668 1.00 22.62 221 ILE B N 1
ATOM 3436 C CA . ILE B 1 182 ? 9.146 -88.958 -59.908 1.00 22.73 221 ILE B CA 1
ATOM 3437 C C . ILE B 1 182 ? 8.420 -88.804 -58.566 1.00 23.07 221 ILE B C 1
ATOM 3438 O O . ILE B 1 182 ? 9.059 -88.628 -57.526 1.00 22.82 221 ILE B O 1
ATOM 3443 N N . GLY B 1 183 ? 7.091 -88.907 -58.610 1.00 23.05 222 GLY B N 1
ATOM 3444 C CA . GLY B 1 183 ? 6.254 -88.809 -57.427 1.00 23.31 222 GLY B CA 1
ATOM 3445 C C . GLY B 1 183 ? 6.632 -89.852 -56.397 1.00 23.58 222 GLY B C 1
ATOM 3446 O O . GLY B 1 183 ? 6.807 -89.524 -55.219 1.00 23.94 222 GLY B O 1
ATOM 3447 N N . THR B 1 184 ? 6.775 -91.098 -56.856 1.00 23.18 223 THR B N 1
ATOM 3448 C CA . THR B 1 184 ? 7.149 -92.238 -56.012 1.00 23.21 223 THR B CA 1
ATOM 3449 C C . THR B 1 184 ? 8.513 -92.015 -55.385 1.00 23.30 223 THR B C 1
ATOM 3450 O O . THR B 1 184 ? 8.686 -92.224 -54.188 1.00 23.63 223 THR B O 1
ATOM 3454 N N . ALA B 1 185 ? 9.476 -91.592 -56.203 1.00 23.60 224 ALA B N 1
ATOM 3455 C CA . ALA B 1 185 ? 10.806 -91.213 -55.721 1.00 23.31 224 ALA B CA 1
ATOM 3456 C C . ALA B 1 185 ? 10.746 -90.095 -54.682 1.00 23.25 224 ALA B C 1
ATOM 3457 O O . ALA B 1 185 ? 11.441 -90.165 -53.670 1.00 23.54 224 ALA B O 1
ATOM 3459 N N . GLU B 1 186 ? 9.923 -89.071 -54.930 1.00 23.23 225 GLU B N 1
ATOM 3460 C CA . GLU B 1 186 ? 9.772 -87.935 -53.998 1.00 23.31 225 GLU B CA 1
ATOM 3461 C C . GLU B 1 186 ? 9.134 -88.358 -52.672 1.00 22.92 225 GLU B C 1
ATOM 3462 O O . GLU B 1 186 ? 9.571 -87.932 -51.592 1.00 22.73 225 GLU B O 1
ATOM 3468 N N . ALA B 1 187 ? 8.092 -89.185 -52.776 1.00 22.63 226 ALA B N 1
ATOM 3469 C CA . ALA B 1 187 ? 7.353 -89.691 -51.621 1.00 22.76 226 ALA B CA 1
ATOM 3470 C C . ALA B 1 187 ? 8.192 -90.650 -50.789 1.00 22.84 226 ALA B C 1
ATOM 3471 O O . ALA B 1 187 ? 8.158 -90.591 -49.564 1.00 23.02 226 ALA B O 1
ATOM 3473 N N . MET B 1 188 ? 8.937 -91.528 -51.465 1.00 22.95 227 MET B N 1
ATOM 3474 C CA . MET B 1 188 ? 9.832 -92.463 -50.793 1.00 22.87 227 MET B CA 1
ATOM 3475 C C . MET B 1 188 ? 10.958 -91.704 -50.091 1.00 22.74 227 MET B C 1
ATOM 3476 O O . MET B 1 188 ? 11.262 -91.985 -48.921 1.00 23.13 227 MET B O 1
ATOM 3481 N N . ASN B 1 189 ? 11.567 -90.743 -50.791 1.00 22.19 228 ASN B N 1
ATOM 3482 C CA . ASN B 1 189 ? 12.673 -89.964 -50.218 1.00 21.92 228 ASN B CA 1
ATOM 3483 C C . ASN B 1 189 ? 12.231 -89.193 -48.963 1.00 22.28 228 ASN B C 1
ATOM 3484 O O . ASN B 1 189 ? 12.900 -89.233 -47.921 1.00 21.63 228 ASN B O 1
ATOM 3489 N N . LEU B 1 190 ? 11.087 -88.512 -49.072 1.00 22.29 229 LEU B N 1
ATOM 3490 C CA . LEU B 1 190 ? 10.510 -87.766 -47.958 1.00 22.25 229 LEU B CA 1
ATOM 3491 C C . LEU B 1 190 ? 10.254 -88.697 -46.790 1.00 22.80 229 LEU B C 1
ATOM 3492 O O . LEU B 1 190 ? 10.571 -88.368 -45.646 1.00 22.67 229 LEU B O 1
ATOM 3497 N N . GLY B 1 191 ? 9.666 -89.857 -47.084 1.00 23.21 230 GLY B N 1
ATOM 3498 C CA . GLY B 1 191 ? 9.368 -90.857 -46.058 1.00 23.91 230 GLY B CA 1
ATOM 3499 C C . GLY B 1 191 ? 10.606 -91.348 -45.321 1.00 24.22 230 GLY B C 1
ATOM 3500 O O . GLY B 1 191 ? 10.619 -91.399 -44.082 1.00 24.90 230 GLY B O 1
ATOM 3501 N N . ILE B 1 192 ? 11.649 -91.695 -46.075 1.00 23.94 231 ILE B N 1
ATOM 3502 C CA . ILE B 1 192 ? 12.923 -92.090 -45.480 1.00 24.06 231 ILE B CA 1
ATOM 3503 C C . ILE B 1 192 ? 13.509 -90.957 -44.633 1.00 24.07 231 ILE B C 1
ATOM 3504 O O . ILE B 1 192 ? 13.993 -91.193 -43.531 1.00 23.75 231 ILE B O 1
ATOM 3509 N N . ARG B 1 193 ? 13.436 -89.727 -45.143 1.00 24.19 232 ARG B N 1
ATOM 3510 C CA . ARG B 1 193 ? 14.000 -88.586 -44.427 1.00 24.16 232 ARG B CA 1
ATOM 3511 C C . ARG B 1 193 ? 13.173 -88.257 -43.178 1.00 24.23 232 ARG B C 1
ATOM 3512 O O . ARG B 1 193 ? 13.670 -87.649 -42.228 1.00 24.31 232 ARG B O 1
ATOM 3520 N N . LEU B 1 194 ? 11.917 -88.692 -43.180 1.00 24.24 233 LEU B N 1
ATOM 3521 C CA . LEU B 1 194 ? 11.052 -88.574 -42.010 1.00 24.50 233 LEU B CA 1
ATOM 3522 C C . LEU B 1 194 ? 11.268 -89.708 -40.997 1.00 24.87 233 LEU B C 1
ATOM 3523 O O . LEU B 1 194 ? 10.646 -89.719 -39.938 1.00 25.14 233 LEU B O 1
ATOM 3528 N N . GLY B 1 195 ? 12.130 -90.666 -41.330 1.00 25.00 234 GLY B N 1
ATOM 3529 C CA . GLY B 1 195 ? 12.461 -91.749 -40.407 1.00 25.23 234 GLY B CA 1
ATOM 3530 C C . GLY B 1 195 ? 11.728 -93.060 -40.643 1.00 25.58 234 GLY B C 1
ATOM 3531 O O . GLY B 1 195 ? 11.747 -93.945 -39.806 1.00 25.59 234 GLY B O 1
ATOM 3532 N N . LEU B 1 196 ? 11.064 -93.281 -41.731 1.00 26.02 235 LEU B N 1
ATOM 3533 C CA . LEU B 1 196 ? 10.391 -94.514 -42.121 1.00 26.34 235 LEU B CA 1
ATOM 3534 C C . LEU B 1 196 ? 11.328 -95.488 -42.822 1.00 26.48 235 LEU B C 1
ATOM 3535 O O . LEU B 1 196 ? 12.238 -95.091 -43.559 1.00 26.48 235 LEU B O 1
ATOM 3540 N N . ASP B 1 197 ? 11.083 -96.725 -42.509 1.00 26.48 236 ASP B N 1
ATOM 3541 C CA . ASP B 1 197 ? 11.670 -97.840 -43.212 1.00 27.07 236 ASP B CA 1
ATOM 3542 C C . ASP B 1 197 ? 11.071 -97.873 -44.612 1.00 26.75 236 ASP B C 1
ATOM 3543 O O . ASP B 1 197 ? 9.855 -97.934 -44.748 1.00 26.67 236 ASP B O 1
ATOM 3548 N N . PRO B 1 198 ? 11.922 -97.821 -45.656 1.00 27.24 237 PRO B N 1
ATOM 3549 C CA . PRO B 1 198 ? 11.466 -97.753 -47.058 1.00 27.25 237 PRO B CA 1
ATOM 3550 C C . PRO B 1 198 ? 10.566 -98.920 -47.463 1.00 27.54 237 PRO B C 1
ATOM 3551 O O . PRO B 1 198 ? 9.575 -98.719 -48.173 1.00 27.86 237 PRO B O 1
ATOM 3555 N N . LYS B 1 199 ? 10.903 -100.124 -47.005 1.00 27.84 238 LYS B N 1
ATOM 3556 C CA . LYS B 1 199 ? 10.075 -101.300 -47.251 1.00 28.40 238 LYS B CA 1
ATOM 3557 C C . LYS B 1 199 ? 8.667 -101.153 -46.662 1.00 28.27 238 LYS B C 1
ATOM 3558 O O . LYS B 1 199 ? 7.677 -101.544 -47.287 1.00 28.32 238 LYS B O 1
ATOM 3564 N N . LEU B 1 200 ? 8.582 -100.590 -45.459 1.00 28.24 239 LEU B N 1
ATOM 3565 C CA . LEU B 1 200 ? 7.291 -100.342 -44.839 1.00 27.85 239 LEU B CA 1
ATOM 3566 C C . LEU B 1 200 ? 6.489 -99.316 -45.629 1.00 27.60 239 LEU B C 1
ATOM 3567 O O . LEU B 1 200 ? 5.289 -99.476 -45.829 1.00 27.23 239 LEU B O 1
ATOM 3572 N N . LEU B 1 201 ? 7.149 -98.248 -46.055 1.00 27.58 240 LEU B N 1
ATOM 3573 C CA . LEU B 1 201 ? 6.454 -97.201 -46.786 1.00 27.64 240 LEU B CA 1
ATOM 3574 C C . LEU B 1 201 ? 5.971 -97.709 -48.152 1.00 27.60 240 LEU B C 1
ATOM 3575 O O . LEU B 1 201 ? 4.850 -97.419 -48.557 1.00 28.03 240 LEU B O 1
ATOM 3580 N N . ALA B 1 202 ? 6.795 -98.486 -48.843 1.00 27.46 241 ALA B N 1
ATOM 3581 C CA . ALA B 1 202 ? 6.362 -99.098 -50.096 1.00 27.47 241 ALA B CA 1
ATOM 3582 C C . ALA B 1 202 ? 5.125 -99.970 -49.870 1.00 27.61 241 ALA B C 1
ATOM 3583 O O . ALA B 1 202 ? 4.175 -99.894 -50.639 1.00 27.87 241 ALA B O 1
ATOM 3585 N N . LYS B 1 203 ? 5.125 -100.755 -48.790 1.00 27.83 242 LYS B N 1
ATOM 3586 C CA . LYS B 1 203 ? 3.978 -101.589 -48.420 1.00 27.96 242 LYS B CA 1
ATOM 3587 C C . LYS B 1 203 ? 2.708 -100.755 -48.252 1.00 27.90 242 LYS B C 1
ATOM 3588 O O . LYS B 1 203 ? 1.655 -101.093 -48.802 1.00 27.88 242 LYS B O 1
ATOM 3594 N N . ILE B 1 204 ? 2.831 -99.657 -47.510 1.00 27.58 243 ILE B N 1
ATOM 3595 C CA . ILE B 1 204 ? 1.738 -98.699 -47.306 1.00 27.45 243 ILE B CA 1
ATOM 3596 C C . ILE B 1 204 ? 1.241 -98.115 -48.632 1.00 27.33 243 ILE B C 1
ATOM 3597 O O . ILE B 1 204 ? 0.052 -98.117 -48.910 1.00 27.25 243 ILE B O 1
ATOM 3602 N N . LEU B 1 205 ? 2.163 -97.619 -49.446 1.00 27.78 244 LEU B N 1
ATOM 3603 C CA . LEU B 1 205 ? 1.814 -97.047 -50.747 1.00 28.05 244 LEU B CA 1
ATOM 3604 C C . LEU B 1 205 ? 1.050 -98.056 -51.613 1.00 28.30 244 LEU B C 1
ATOM 3605 O O . LEU B 1 205 ? 0.030 -97.733 -52.221 1.00 28.10 244 LEU B O 1
ATOM 3610 N N . ASN B 1 206 ? 1.543 -99.291 -51.616 1.00 28.67 245 ASN B N 1
ATOM 3611 C CA . ASN B 1 206 ? 1.017 -100.357 -52.459 1.00 29.03 245 ASN B CA 1
ATOM 3612 C C . ASN B 1 206 ? -0.312 -100.983 -52.002 1.00 29.10 245 ASN B C 1
ATOM 3613 O O . ASN B 1 206 ? -0.897 -101.763 -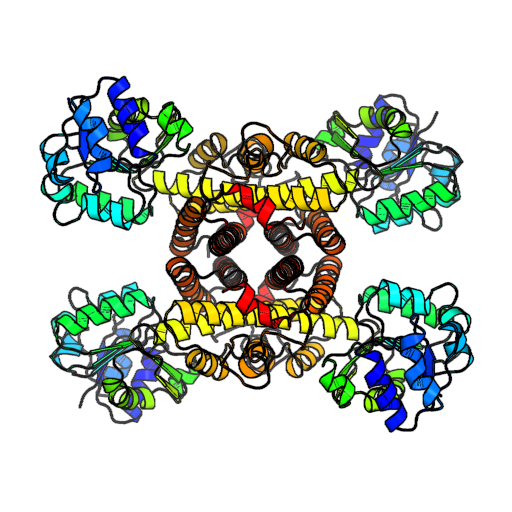52.739 1.00 29.64 245 ASN B O 1
ATOM 3618 N N . MET B 1 207 ? -0.795 -100.623 -50.818 1.00 29.45 246 MET B N 1
ATOM 3619 C CA . MET B 1 207 ? -2.130 -101.047 -50.377 1.00 29.59 246 MET B CA 1
ATOM 3620 C C . MET B 1 207 ? -3.076 -99.846 -50.232 1.00 29.38 246 MET B C 1
ATOM 3621 O O . MET B 1 207 ? -4.217 -100.000 -49.791 1.00 29.69 246 MET B O 1
ATOM 3626 N N . SER B 1 208 ? -2.589 -98.665 -50.617 1.00 28.74 247 SER B N 1
ATOM 3627 C CA . SER B 1 208 ? -3.330 -97.415 -50.464 1.00 28.32 247 SER B CA 1
ATOM 3628 C C . SER B 1 208 ? -3.585 -96.713 -51.809 1.00 28.16 247 SER B C 1
ATOM 3629 O O . SER B 1 208 ? -3.294 -97.260 -52.875 1.00 27.28 247 SER B O 1
ATOM 3632 N N . SER B 1 209 ? -4.120 -95.493 -51.736 1.00 28.23 248 SER B N 1
ATOM 3633 C CA . SER B 1 209 ? -4.493 -94.717 -52.914 1.00 28.15 248 SER B CA 1
ATOM 3634 C C . SER B 1 209 ? -3.280 -94.194 -53.688 1.00 28.13 248 SER B C 1
ATOM 3635 O O . SER B 1 209 ? -3.401 -93.715 -54.822 1.00 27.97 248 SER B O 1
ATOM 3638 N N . GLY B 1 210 ? -2.106 -94.294 -53.079 1.00 28.18 249 GLY B N 1
ATOM 3639 C CA . GLY B 1 210 ? -0.869 -93.907 -53.750 1.00 27.61 249 GLY B CA 1
ATOM 3640 C C . GLY B 1 210 ? -0.325 -94.972 -54.687 1.00 27.32 249 GLY B C 1
ATOM 3641 O O . GLY B 1 210 ? 0.598 -94.703 -55.462 1.00 26.89 249 GLY B O 1
ATOM 3642 N N . ARG B 1 211 ? -0.889 -96.180 -54.622 1.00 27.00 250 ARG B N 1
ATOM 3643 C CA . ARG B 1 211 ? -0.412 -97.310 -55.429 1.00 26.92 250 ARG B CA 1
ATOM 3644 C C . ARG B 1 211 ? -0.351 -96.979 -56.916 1.00 26.41 250 ARG B C 1
ATOM 3645 O O . ARG B 1 211 ? -1.298 -96.417 -57.472 1.00 26.04 250 ARG B O 1
ATOM 3653 N N . CYS B 1 212 ? 0.779 -97.320 -57.531 1.00 25.86 251 CYS B N 1
ATOM 3654 C CA . CYS B 1 212 ? 0.971 -97.191 -58.968 1.00 25.69 251 CYS B CA 1
ATOM 3655 C C . CYS B 1 212 ? 1.975 -98.237 -59.451 1.00 25.70 251 CYS B C 1
ATOM 3656 O O . CYS B 1 212 ? 2.667 -98.868 -58.638 1.00 25.64 251 CYS B O 1
ATOM 3659 N N . TRP B 1 213 ? 2.052 -98.419 -60.768 1.00 25.56 252 TRP B N 1
ATOM 3660 C CA . TRP B 1 213 ? 3.018 -99.347 -61.374 1.00 25.71 252 TRP B CA 1
ATOM 3661 C C . TRP B 1 213 ? 4.442 -99.048 -60.905 1.00 25.50 252 TRP B C 1
ATOM 3662 O O . TRP B 1 213 ? 5.192 -99.962 -60.537 1.00 25.30 252 TRP B O 1
ATOM 3673 N N . SER B 1 214 ? 4.808 -97.766 -60.903 1.00 25.51 253 SER B N 1
ATOM 3674 C CA . SER B 1 214 ? 6.123 -97.334 -60.404 1.00 25.86 253 SER B CA 1
ATOM 3675 C C . SER B 1 214 ? 6.448 -97.842 -58.995 1.00 25.94 253 SER B C 1
ATOM 3676 O O . SER B 1 214 ? 7.575 -98.257 -58.733 1.00 25.60 253 SER B O 1
ATOM 3679 N N . SER B 1 215 ? 5.467 -97.796 -58.095 1.00 26.16 254 SER B N 1
ATOM 3680 C CA . SER B 1 215 ? 5.712 -98.162 -56.710 1.00 26.45 254 SER B CA 1
ATOM 3681 C C . SER B 1 215 ? 5.571 -99.671 -56.456 1.00 26.67 254 SER B C 1
ATOM 3682 O O . SER B 1 215 ? 6.305 -100.230 -55.641 1.00 26.65 254 SER B O 1
ATOM 3685 N N . ASP B 1 216 ? 4.647 -100.330 -57.155 1.00 26.88 255 ASP B N 1
ATOM 3686 C CA . ASP B 1 216 ? 4.393 -101.754 -56.899 1.00 27.23 255 ASP B CA 1
ATOM 3687 C C . ASP B 1 216 ? 5.044 -102.756 -57.858 1.00 27.39 255 ASP B C 1
ATOM 3688 O O . ASP B 1 216 ? 5.064 -103.961 -57.581 1.00 27.40 255 ASP B O 1
ATOM 3693 N N . THR B 1 217 ? 5.578 -102.260 -58.969 1.00 27.46 256 THR B N 1
ATOM 3694 C CA . THR B 1 217 ? 6.160 -103.132 -59.988 1.00 27.90 256 THR B CA 1
ATOM 3695 C C . THR B 1 217 ? 7.593 -102.735 -60.385 1.00 27.73 256 THR B C 1
ATOM 3696 O O . THR B 1 217 ? 8.335 -103.543 -60.924 1.00 28.31 256 THR B O 1
ATOM 3700 N N . TYR B 1 218 ? 8.000 -101.509 -60.077 1.00 27.76 257 TYR B N 1
ATOM 3701 C CA . TYR B 1 218 ? 9.280 -100.994 -60.560 1.00 27.39 257 TYR B CA 1
ATOM 3702 C C . TYR B 1 218 ? 9.899 -100.039 -59.548 1.00 27.47 257 TYR B C 1
ATOM 3703 O O . TYR B 1 218 ? 10.449 -98.987 -59.927 1.00 27.51 257 TYR B O 1
ATOM 3712 N N . ASN B 1 219 ? 9.802 -100.388 -58.265 1.00 26.75 258 ASN B N 1
ATOM 3713 C CA . ASN B 1 219 ? 10.151 -99.443 -57.193 1.00 26.31 258 ASN B CA 1
ATOM 3714 C C . ASN B 1 219 ? 11.573 -98.874 -57.324 1.00 25.89 258 ASN B C 1
ATOM 3715 O O . ASN B 1 219 ? 12.534 -99.633 -57.455 1.00 26.00 258 ASN B O 1
ATOM 3720 N N . PRO B 1 220 ? 11.705 -97.532 -57.283 1.00 25.63 259 PRO B N 1
ATOM 3721 C CA . PRO B 1 220 ? 12.995 -96.871 -57.522 1.00 25.65 259 PRO B CA 1
ATOM 3722 C C . PRO B 1 220 ? 13.989 -96.923 -56.344 1.00 25.74 259 PRO B C 1
ATOM 3723 O O . PRO B 1 220 ? 15.131 -96.489 -56.489 1.00 25.69 259 PRO B O 1
ATOM 3727 N N . VAL B 1 221 ? 13.567 -97.434 -55.194 1.00 25.71 260 VAL B N 1
ATOM 3728 C CA . VAL B 1 221 ? 14.453 -97.493 -54.026 1.00 25.99 260 VAL B CA 1
ATOM 3729 C C . VAL B 1 221 ? 15.161 -98.851 -53.955 1.00 26.38 260 VAL B C 1
ATOM 3730 O O . VAL B 1 221 ? 14.503 -99.888 -53.912 1.00 26.44 260 VAL B O 1
ATOM 3734 N N . PRO B 1 222 ? 16.510 -98.849 -53.946 1.00 26.95 261 PRO B N 1
ATOM 3735 C CA . PRO B 1 222 ? 17.257 -100.109 -53.919 1.00 27.29 261 PRO B CA 1
ATOM 3736 C C . PRO B 1 222 ? 16.932 -100.899 -52.659 1.00 27.86 261 PRO B C 1
ATOM 3737 O O . PRO B 1 222 ? 16.878 -100.326 -51.574 1.00 28.13 261 PRO B O 1
ATOM 3741 N N . GLY B 1 223 ? 16.700 -102.199 -52.811 1.00 28.31 262 GLY B N 1
ATOM 3742 C CA . GLY B 1 223 ? 16.396 -103.064 -51.675 1.00 28.95 262 GLY B CA 1
ATOM 3743 C C . GLY B 1 223 ? 14.920 -103.305 -51.414 1.00 29.46 262 GLY B C 1
ATOM 3744 O O . GLY B 1 223 ? 14.566 -104.222 -50.682 1.00 30.04 262 GLY B O 1
ATOM 3745 N N . VAL B 1 224 ? 14.051 -102.490 -52.004 1.00 29.75 263 VAL B N 1
ATOM 3746 C CA . VAL B 1 224 ? 12.621 -102.637 -51.782 1.00 30.01 263 VAL B CA 1
ATOM 3747 C C . VAL B 1 224 ? 12.054 -103.814 -52.594 1.00 30.53 263 VAL B C 1
ATOM 3748 O O . VAL B 1 224 ? 11.336 -104.651 -52.042 1.00 30.92 263 VAL B O 1
ATOM 3752 N N . MET B 1 225 ? 12.411 -103.887 -53.878 1.00 30.68 264 MET B N 1
ATOM 3753 C CA . MET B 1 225 ? 11.970 -104.958 -54.764 1.00 30.76 264 MET B CA 1
ATOM 3754 C C . MET B 1 225 ? 13.151 -105.674 -55.414 1.00 31.18 264 MET B C 1
ATOM 3755 O O . MET B 1 225 ? 14.162 -105.044 -55.733 1.00 31.47 264 MET B O 1
ATOM 3760 N N . ASP B 1 226 ? 13.017 -106.982 -55.623 1.00 31.32 265 ASP B N 1
ATOM 3761 C CA . ASP B 1 226 ? 13.959 -107.720 -56.452 1.00 31.76 265 ASP B CA 1
ATOM 3762 C C . ASP B 1 226 ? 13.566 -107.572 -57.927 1.00 31.60 265 ASP B C 1
ATOM 3763 O O . ASP B 1 226 ? 12.419 -107.234 -58.239 1.00 31.64 265 ASP B O 1
ATOM 3768 N N . GLY B 1 227 ? 14.524 -107.803 -58.823 1.00 31.57 266 GLY B N 1
ATOM 3769 C CA . GLY B 1 227 ? 14.262 -107.892 -60.264 1.00 31.69 266 GLY B CA 1
ATOM 3770 C C . GLY B 1 227 ? 13.944 -106.599 -60.993 1.00 31.73 266 GLY B C 1
ATOM 3771 O O . GLY B 1 227 ? 13.452 -106.631 -62.122 1.00 32.21 266 GLY B O 1
ATOM 3772 N N . VAL B 1 228 ? 14.216 -105.466 -60.345 1.00 31.32 267 VAL B N 1
ATOM 3773 C CA . VAL B 1 228 ? 13.981 -104.136 -60.916 1.00 30.91 267 VAL B CA 1
ATOM 3774 C C . VAL B 1 228 ? 15.327 -103.405 -60.996 1.00 31.07 267 VAL B C 1
ATOM 3775 O O . VAL B 1 228 ? 16.240 -103.726 -60.233 1.00 31.27 267 VAL B O 1
ATOM 3779 N N . PRO B 1 229 ? 15.469 -102.436 -61.920 1.00 30.94 268 PRO B N 1
ATOM 3780 C CA . PRO B 1 229 ? 16.784 -101.803 -62.099 1.00 30.71 268 PRO B CA 1
ATOM 3781 C C . PRO B 1 229 ? 17.395 -101.173 -60.838 1.00 30.86 268 PRO B C 1
ATOM 3782 O O . PRO B 1 229 ? 18.620 -101.120 -60.731 1.00 30.87 268 PRO B O 1
ATOM 3786 N N . SER B 1 230 ? 16.572 -100.727 -59.887 1.00 30.86 269 SER B N 1
ATOM 3787 C CA . SER B 1 230 ? 17.100 -100.176 -58.628 1.00 31.17 269 SER B CA 1
ATOM 3788 C C . SER B 1 230 ? 17.824 -101.221 -57.778 1.00 31.77 269 SER B C 1
ATOM 3789 O O . SER B 1 230 ? 18.595 -100.869 -56.888 1.00 31.68 269 SER B O 1
ATOM 3792 N N . ALA B 1 231 ? 17.573 -102.501 -58.057 1.00 32.58 270 ALA B N 1
ATOM 3793 C CA . ALA B 1 231 ? 18.271 -103.585 -57.370 1.00 33.28 270 ALA B CA 1
ATOM 3794 C C . ALA B 1 231 ? 19.683 -103.780 -57.930 1.00 33.95 270 ALA B C 1
ATOM 3795 O O . ALA B 1 231 ? 20.528 -104.410 -57.293 1.00 33.94 270 ALA B O 1
ATOM 3797 N N . ASN B 1 232 ? 19.946 -103.199 -59.064 1.00 34.55 271 ASN B N 1
ATOM 3798 C CA . ASN B 1 232 ? 21.253 -103.379 -59.696 1.00 35.42 271 ASN B CA 1
ATOM 3799 C C . ASN B 1 232 ? 21.843 -102.094 -60.270 1.00 35.40 271 ASN B C 1
ATOM 3800 O O . ASN B 1 232 ? 22.275 -102.031 -61.424 1.00 35.47 271 ASN B O 1
ATOM 3805 N N . ASN B 1 233 ? 21.870 -101.094 -59.474 1.00 35.39 272 ASN B N 1
ATOM 3806 C CA . ASN B 1 233 ? 22.420 -99.775 -59.806 1.00 35.41 272 ASN B CA 1
ATOM 3807 C C . ASN B 1 233 ? 21.857 -99.162 -61.102 1.00 34.73 272 ASN B C 1
ATOM 3808 O O . ASN B 1 233 ? 22.584 -98.523 -61.872 1.00 34.68 272 ASN B O 1
ATOM 3813 N N . TYR B 1 234 ? 20.566 -99.384 -61.335 1.00 33.83 273 TYR B N 1
ATOM 3814 C CA . TYR B 1 234 ? 19.830 -98.750 -62.442 1.00 33.20 273 TYR B CA 1
ATOM 3815 C C . TYR B 1 234 ? 20.373 -99.094 -63.823 1.00 33.21 273 TYR B C 1
ATOM 3816 O O . TYR B 1 234 ? 20.250 -98.303 -64.767 1.00 32.73 273 TYR B O 1
ATOM 3825 N N . GLN B 1 235 ? 20.968 -100.284 -63.928 1.00 33.64 274 GLN B N 1
ATOM 3826 C CA . GLN B 1 235 ? 21.477 -100.790 -65.198 1.00 34.02 274 GLN B CA 1
ATOM 3827 C C . GLN B 1 235 ? 20.331 -101.333 -66.028 1.00 33.70 274 GLN B C 1
ATOM 3828 O O . GLN B 1 235 ? 19.355 -101.857 -65.479 1.00 33.83 274 GLN B O 1
ATOM 3834 N N . GLY B 1 236 ? 20.455 -101.197 -67.348 1.00 33.67 275 GLY B N 1
ATOM 3835 C CA . GLY B 1 236 ? 19.444 -101.678 -68.288 1.00 33.21 275 GLY B CA 1
ATOM 3836 C C . GLY B 1 236 ? 18.130 -100.933 -68.157 1.00 32.97 275 GLY B C 1
ATOM 3837 O O . GLY B 1 236 ? 18.111 -99.705 -67.981 1.00 33.13 275 GLY B O 1
ATOM 3838 N N . GLY B 1 237 ? 17.036 -101.685 -68.234 1.00 32.67 276 GLY B N 1
ATOM 3839 C CA . GLY B 1 237 ? 15.693 -101.125 -68.161 1.00 32.27 276 GLY B CA 1
ATOM 3840 C C . GLY B 1 237 ? 15.415 -100.137 -69.276 1.00 32.01 276 GLY B C 1
ATOM 3841 O O . GLY B 1 237 ? 15.814 -100.343 -70.422 1.00 31.86 276 GLY B O 1
ATOM 3842 N N . PHE B 1 238 ? 14.737 -99.052 -68.917 1.00 31.67 277 PHE B N 1
ATOM 3843 C CA . PHE B 1 238 ? 14.326 -98.041 -69.862 1.00 31.32 277 PHE B CA 1
ATOM 3844 C C . PHE B 1 238 ? 15.148 -96.791 -69.619 1.00 31.02 277 PHE B C 1
ATOM 3845 O O . PHE B 1 238 ? 15.001 -96.131 -68.591 1.00 31.14 277 PHE B O 1
ATOM 3853 N N . GLY B 1 239 ? 16.008 -96.469 -70.579 1.00 30.57 278 GLY B N 1
ATOM 3854 C CA . GLY B 1 239 ? 17.000 -95.410 -70.424 1.00 30.04 278 GLY B CA 1
ATOM 3855 C C . GLY B 1 239 ? 16.455 -94.011 -70.199 1.00 29.85 278 GLY B C 1
ATOM 3856 O O . GLY B 1 239 ? 15.448 -93.609 -70.783 1.00 29.51 278 GLY B O 1
ATOM 3857 N N . THR B 1 240 ? 17.140 -93.271 -69.332 1.00 29.80 279 THR B N 1
ATOM 3858 C CA . THR B 1 240 ? 16.799 -91.878 -69.020 1.00 29.38 279 THR B CA 1
ATOM 3859 C C . THR B 1 240 ? 16.733 -91.017 -70.286 1.00 29.28 279 THR B C 1
ATOM 3860 O O . THR B 1 240 ? 15.846 -90.176 -70.405 1.00 28.78 279 THR B O 1
ATOM 3864 N N . THR B 1 241 ? 17.647 -91.250 -71.233 1.00 29.46 280 THR B N 1
ATOM 3865 C CA . THR B 1 241 ? 17.620 -90.543 -72.518 1.00 29.57 280 THR B CA 1
ATOM 3866 C C . THR B 1 241 ? 16.304 -90.786 -73.256 1.00 29.29 280 THR B C 1
ATOM 3867 O O . THR B 1 241 ? 15.735 -89.859 -73.847 1.00 29.52 280 THR B O 1
ATOM 3871 N N . LEU B 1 242 ? 15.827 -92.027 -73.209 1.00 28.71 281 LEU B N 1
ATOM 3872 C CA . LEU B 1 242 ? 14.612 -92.433 -73.907 1.00 28.44 281 LEU B CA 1
ATOM 3873 C C . LEU B 1 242 ? 13.371 -91.815 -73.255 1.00 27.94 281 LEU B C 1
ATOM 3874 O O . LEU B 1 242 ? 12.494 -91.290 -73.950 1.00 27.65 281 LEU B O 1
ATOM 3879 N N . MET B 1 243 ? 13.318 -91.861 -71.919 1.00 27.57 282 MET B N 1
ATOM 3880 C CA . MET B 1 243 ? 12.263 -91.188 -71.159 1.00 27.30 282 MET B CA 1
ATOM 3881 C C . MET B 1 243 ? 12.184 -89.688 -71.487 1.00 26.94 282 MET B C 1
ATOM 3882 O O . MET B 1 243 ? 11.098 -89.166 -71.733 1.00 27.04 282 MET B O 1
ATOM 3887 N N . ALA B 1 244 ? 13.334 -89.012 -71.502 1.00 26.57 283 ALA B N 1
ATOM 3888 C CA . ALA B 1 244 ? 13.413 -87.594 -71.888 1.00 26.48 283 ALA B CA 1
ATOM 3889 C C . ALA B 1 244 ? 12.920 -87.329 -73.305 1.00 26.69 283 ALA B C 1
ATOM 3890 O O . ALA B 1 244 ? 12.185 -86.364 -73.533 1.00 27.21 283 ALA B O 1
ATOM 3892 N N . LYS B 1 245 ? 13.313 -88.177 -74.254 1.00 26.51 284 LYS B N 1
ATOM 3893 C CA . LYS B 1 245 ? 12.816 -88.077 -75.624 1.00 26.65 284 LYS B CA 1
ATOM 3894 C C . LYS B 1 245 ? 11.278 -88.111 -75.657 1.00 26.61 284 LYS B C 1
ATOM 3895 O O . LYS B 1 245 ? 10.640 -87.225 -76.258 1.00 26.67 284 LYS B O 1
ATOM 3901 N N . ASP B 1 246 ? 10.697 -89.116 -74.997 1.00 25.91 285 ASP B N 1
ATOM 3902 C CA . ASP B 1 246 ? 9.257 -89.296 -74.987 1.00 25.86 285 ASP B CA 1
ATOM 3903 C C . ASP B 1 246 ? 8.539 -88.125 -74.304 1.00 25.80 285 ASP B C 1
ATOM 3904 O O . ASP B 1 246 ? 7.452 -87.729 -74.727 1.00 26.31 285 ASP B O 1
ATOM 3909 N N . LEU B 1 247 ? 9.158 -87.556 -73.268 1.00 25.31 286 LEU B N 1
ATOM 3910 C CA . LEU B 1 247 ? 8.598 -86.375 -72.592 1.00 24.84 286 LEU B CA 1
ATOM 3911 C C . LEU B 1 247 ? 8.719 -85.121 -73.444 1.00 24.14 286 LEU B C 1
ATOM 3912 O O . LEU B 1 247 ? 7.868 -84.237 -73.372 1.00 24.14 286 LEU B O 1
ATOM 3917 N N . GLY B 1 248 ? 9.773 -85.055 -74.252 1.00 23.92 287 GLY B N 1
ATOM 3918 C CA . GLY B 1 248 ? 9.903 -84.021 -75.288 1.00 23.65 287 GLY B CA 1
ATOM 3919 C C . GLY B 1 248 ? 8.740 -84.053 -76.269 1.00 23.47 287 GLY B C 1
ATOM 3920 O O . GLY B 1 248 ? 8.200 -83.013 -76.634 1.00 23.37 287 GLY B O 1
ATOM 3921 N N . LEU B 1 249 ? 8.348 -85.259 -76.673 1.00 23.64 288 LEU B N 1
ATOM 3922 C CA . LEU B 1 249 ? 7.191 -85.458 -77.541 1.00 24.10 288 LEU B CA 1
ATOM 3923 C C . LEU B 1 249 ? 5.885 -85.004 -76.872 1.00 23.86 288 LEU B C 1
ATOM 3924 O O . LEU B 1 249 ? 5.060 -84.326 -77.500 1.00 23.84 288 LEU B O 1
ATOM 3929 N N . ALA B 1 250 ? 5.706 -85.392 -75.609 1.00 23.29 289 ALA B N 1
ATOM 3930 C CA . ALA B 1 250 ? 4.558 -84.962 -74.817 1.00 23.30 289 ALA B CA 1
ATOM 3931 C C . ALA B 1 250 ? 4.511 -83.433 -74.722 1.00 23.13 289 ALA B C 1
ATOM 3932 O O . ALA B 1 250 ? 3.473 -82.824 -74.952 1.00 22.86 289 ALA B O 1
ATOM 3934 N N . GLN B 1 251 ? 5.655 -82.831 -74.410 1.00 23.53 290 GLN B N 1
ATOM 3935 C CA . GLN B 1 251 ? 5.770 -81.378 -74.284 1.00 23.68 290 GLN B CA 1
ATOM 3936 C C . GLN B 1 251 ? 5.349 -80.693 -75.579 1.00 23.85 290 GLN B C 1
ATOM 3937 O O . GLN B 1 251 ? 4.509 -79.795 -75.561 1.00 24.34 290 GLN B O 1
ATOM 3943 N N . ASP B 1 252 ? 5.916 -81.129 -76.701 1.00 24.31 291 ASP B N 1
ATOM 3944 C CA . ASP B 1 252 ? 5.605 -80.509 -77.987 1.00 24.53 291 ASP B CA 1
ATOM 3945 C C . ASP B 1 252 ? 4.157 -80.689 -78.423 1.00 23.95 291 ASP B C 1
ATOM 3946 O O . ASP B 1 252 ? 3.569 -79.759 -78.969 1.00 24.13 291 ASP B O 1
ATOM 3951 N N . SER B 1 253 ? 3.590 -81.866 -78.166 1.00 23.70 292 SER B N 1
ATOM 3952 C CA . SER B 1 253 ? 2.159 -82.110 -78.413 1.00 24.20 292 SER B CA 1
ATOM 3953 C C . SER B 1 253 ? 1.274 -81.267 -77.500 1.00 24.17 292 SER B C 1
ATOM 3954 O O . SER B 1 253 ? 0.212 -80.802 -77.915 1.00 24.98 292 SER B O 1
ATOM 3957 N N . ALA B 1 254 ? 1.716 -81.064 -76.261 1.00 23.82 293 ALA B N 1
ATOM 3958 C CA . ALA B 1 254 ? 0.928 -80.323 -75.294 1.00 23.28 293 ALA B CA 1
ATOM 3959 C C . ALA B 1 254 ? 0.853 -78.859 -75.680 1.00 23.09 293 ALA B C 1
ATOM 3960 O O . ALA B 1 254 ? -0.212 -78.252 -75.570 1.00 23.16 293 ALA B O 1
ATOM 3962 N N . THR B 1 255 ? 1.969 -78.305 -76.158 1.00 22.66 294 THR B N 1
ATOM 3963 C CA . THR B 1 255 ? 2.005 -76.918 -76.638 1.00 22.60 294 THR B CA 1
ATOM 3964 C C . THR B 1 255 ? 1.105 -76.752 -77.866 1.00 22.53 294 THR B C 1
ATOM 3965 O O . THR B 1 255 ? 0.271 -75.833 -77.939 1.00 21.97 294 THR B O 1
ATOM 3969 N N . SER B 1 256 ? 1.308 -77.660 -78.819 1.00 22.43 295 SER B N 1
ATOM 3970 C CA . SER B 1 256 ? 0.562 -77.724 -80.070 1.00 22.72 295 SER B CA 1
ATOM 3971 C C . SER B 1 256 ? -0.964 -77.807 -79.874 1.00 22.86 295 SER B C 1
ATOM 3972 O O . SER B 1 256 ? -1.713 -77.102 -80.542 1.00 22.60 295 SER B O 1
ATOM 3975 N N . THR B 1 257 ? -1.414 -78.673 -78.964 1.00 22.74 296 THR B N 1
ATOM 3976 C CA . THR B 1 257 ? -2.840 -78.825 -78.706 1.00 22.89 296 THR B CA 1
ATOM 3977 C C . THR B 1 257 ? -3.318 -77.891 -77.597 1.00 23.23 296 THR B C 1
ATOM 3978 O O . THR B 1 257 ? -4.487 -77.894 -77.235 1.00 23.12 296 THR B O 1
ATOM 3982 N N . LYS B 1 258 ? -2.399 -77.083 -77.073 1.00 23.74 297 LYS B N 1
ATOM 3983 C CA . LYS B 1 258 ? -2.690 -76.121 -76.018 1.00 23.69 297 LYS B CA 1
ATOM 3984 C C . LYS B 1 258 ? -3.297 -76.775 -74.783 1.00 23.82 297 LYS B C 1
ATOM 3985 O O . LYS B 1 258 ? -4.248 -76.268 -74.191 1.00 23.84 297 LYS B O 1
ATOM 3991 N N . SER B 1 259 ? -2.724 -77.911 -74.412 1.00 24.16 298 SER B N 1
ATOM 3992 C CA . SER B 1 259 ? -3.109 -78.637 -73.209 1.00 24.52 298 SER B CA 1
ATOM 3993 C C . SER B 1 259 ? -2.136 -78.280 -72.097 1.00 24.63 298 SER B C 1
ATOM 3994 O O . SER B 1 259 ? -0.919 -78.460 -72.267 1.00 24.63 298 SER B O 1
ATOM 3997 N N . PRO B 1 260 ? -2.659 -77.788 -70.952 1.00 24.56 299 PRO B N 1
ATOM 3998 C CA . PRO B 1 260 ? -1.778 -77.446 -69.830 1.00 24.44 299 PRO B CA 1
ATOM 3999 C C . PRO B 1 260 ? -1.267 -78.683 -69.099 1.00 24.47 299 PRO B C 1
ATOM 4000 O O . PRO B 1 260 ? -2.043 -79.560 -68.699 1.00 24.49 299 PRO B O 1
ATOM 4004 N N . ILE B 1 261 ? 0.050 -78.762 -68.947 1.00 24.55 300 ILE B N 1
ATOM 4005 C CA . ILE B 1 261 ? 0.672 -79.923 -68.331 1.00 24.34 300 ILE B CA 1
ATOM 4006 C C . ILE B 1 261 ? 1.703 -79.495 -67.291 1.00 24.36 300 ILE B C 1
ATOM 4007 O O . ILE B 1 261 ? 2.918 -79.555 -67.522 1.00 24.52 300 ILE B O 1
ATOM 4012 N N . LEU B 1 262 ? 1.207 -79.065 -66.136 1.00 24.49 301 LEU B N 1
ATOM 4013 C CA . LEU B 1 262 ? 2.067 -78.517 -65.086 1.00 24.52 301 LEU B CA 1
ATOM 4014 C C . LEU B 1 262 ? 3.057 -79.561 -64.574 1.00 24.60 301 LEU B C 1
ATOM 4015 O O . LEU B 1 262 ? 4.257 -79.315 -64.562 1.00 25.13 301 LEU B O 1
ATOM 4020 N N . LEU B 1 263 ? 2.563 -80.729 -64.175 1.00 24.72 302 LEU B N 1
ATOM 4021 C CA . LEU B 1 263 ? 3.442 -81.775 -63.639 1.00 24.74 302 LEU B CA 1
ATOM 4022 C C . LEU B 1 263 ? 4.236 -82.469 -64.750 1.00 24.76 302 LEU B C 1
ATOM 4023 O O . LEU B 1 263 ? 5.408 -82.806 -64.558 1.00 25.06 302 LEU B O 1
ATOM 4028 N N . GLY B 1 264 ? 3.604 -82.642 -65.915 1.00 24.52 303 GLY B N 1
ATOM 4029 C CA . GLY B 1 264 ? 4.241 -83.249 -67.085 1.00 24.08 303 GLY B CA 1
ATOM 4030 C C . GLY B 1 264 ? 5.405 -82.449 -67.633 1.00 24.13 303 GLY B C 1
ATOM 4031 O O . GLY B 1 264 ? 6.396 -83.033 -68.080 1.00 24.41 303 GLY B O 1
ATOM 4032 N N . SER B 1 265 ? 5.275 -81.118 -67.600 1.00 24.24 304 SER B N 1
ATOM 4033 C CA . SER B 1 265 ? 6.346 -80.171 -67.971 1.00 24.58 304 SER B CA 1
ATOM 4034 C C . SER B 1 265 ? 7.564 -80.302 -67.071 1.00 24.73 304 SER B C 1
ATOM 4035 O O . SER B 1 265 ? 8.689 -80.357 -67.561 1.00 24.67 304 SER B O 1
ATOM 4038 N N . LEU B 1 266 ? 7.322 -80.333 -65.757 1.00 24.85 305 LEU B N 1
ATOM 4039 C CA . LEU B 1 266 ? 8.381 -80.490 -64.760 1.00 24.98 305 LEU B CA 1
ATOM 4040 C C . LEU B 1 266 ? 9.096 -81.816 -64.883 1.00 24.59 305 LEU B C 1
ATOM 4041 O O . LEU B 1 266 ? 10.319 -81.860 -64.805 1.00 24.69 305 LEU B O 1
ATOM 4046 N N . ALA B 1 267 ? 8.321 -82.895 -65.027 1.00 24.53 306 ALA B N 1
ATOM 4047 C CA . ALA B 1 267 ? 8.863 -84.234 -65.255 1.00 24.09 306 ALA B CA 1
ATOM 4048 C C . ALA B 1 267 ? 9.853 -84.170 -66.404 1.00 24.22 306 ALA B C 1
ATOM 4049 O O . ALA B 1 267 ? 10.973 -84.663 -66.299 1.00 24.82 306 ALA B O 1
ATOM 4051 N N . HIS B 1 268 ? 9.432 -83.522 -67.489 1.00 24.01 307 HIS B N 1
ATOM 4052 C CA . HIS B 1 268 ? 10.256 -83.351 -68.672 1.00 23.18 307 HIS B CA 1
ATOM 4053 C C . HIS B 1 268 ? 11.558 -82.615 -68.357 1.00 23.00 307 HIS B C 1
ATOM 4054 O O . HIS B 1 268 ? 12.635 -83.029 -68.795 1.00 23.25 307 HIS B O 1
ATOM 4061 N N . GLN B 1 269 ? 11.471 -81.541 -67.579 1.00 22.55 308 GLN B N 1
ATOM 4062 C CA . GLN B 1 269 ? 12.665 -80.745 -67.276 1.00 21.98 308 GLN B CA 1
ATOM 4063 C C . GLN B 1 269 ? 13.603 -81.478 -66.317 1.00 21.84 308 GLN B C 1
ATOM 4064 O O . GLN B 1 269 ? 14.826 -81.377 -66.450 1.00 21.68 308 GLN B O 1
ATOM 4070 N N . ILE B 1 270 ? 13.018 -82.217 -65.368 1.00 21.82 309 ILE B N 1
ATOM 4071 C CA . ILE B 1 270 ? 13.760 -83.051 -64.422 1.00 21.88 309 ILE B CA 1
ATOM 4072 C C . ILE B 1 270 ? 14.587 -84.134 -65.155 1.00 22.39 309 ILE B C 1
ATOM 4073 O O . ILE B 1 270 ? 15.798 -84.287 -64.901 1.00 21.62 309 ILE B O 1
ATOM 4078 N N . TYR B 1 271 ? 13.942 -84.851 -66.079 1.00 22.44 310 TYR B N 1
ATOM 4079 C CA . TYR B 1 271 ? 14.650 -85.840 -66.890 1.00 23.34 310 TYR B CA 1
ATOM 4080 C C . TYR B 1 271 ? 15.681 -85.203 -67.842 1.00 23.29 310 TYR B C 1
ATOM 4081 O O . TYR B 1 271 ? 16.741 -85.778 -68.085 1.00 23.22 310 TYR B O 1
ATOM 4090 N N . ARG B 1 272 ? 15.395 -83.996 -68.325 1.00 23.45 311 ARG B N 1
ATOM 4091 C CA . ARG B 1 272 ? 16.379 -83.224 -69.089 1.00 23.77 311 ARG B CA 1
ATOM 4092 C C . ARG B 1 272 ? 17.643 -82.910 -68.282 1.00 24.49 311 ARG B C 1
ATOM 4093 O O . ARG B 1 272 ? 18.762 -83.072 -68.776 1.00 24.41 311 ARG B O 1
ATOM 4101 N N . MET B 1 273 ? 17.462 -82.451 -67.049 1.00 25.03 312 MET B N 1
ATOM 4102 C CA . MET B 1 273 ? 18.603 -82.182 -66.172 1.00 26.58 312 MET B CA 1
ATOM 4103 C C . MET B 1 273 ? 19.388 -83.453 -65.905 1.00 25.98 312 MET B C 1
ATOM 4104 O O . MET B 1 273 ? 20.604 -83.437 -65.957 1.00 26.61 312 MET B O 1
ATOM 4109 N N . MET B 1 274 ? 18.681 -84.551 -65.645 1.00 25.91 313 MET B N 1
ATOM 4110 C CA . MET B 1 274 ? 19.294 -85.855 -65.407 1.00 25.75 313 MET B CA 1
ATOM 4111 C C . MET B 1 274 ? 20.200 -86.310 -66.555 1.00 25.95 313 MET B C 1
ATOM 4112 O O . MET B 1 274 ? 21.279 -86.869 -66.320 1.00 25.70 313 MET B O 1
ATOM 4117 N N . CYS B 1 275 ? 19.765 -86.052 -67.789 1.00 26.04 314 CYS B N 1
ATOM 4118 C CA . CYS B 1 275 ? 20.570 -86.354 -68.977 1.00 26.29 314 CYS B CA 1
ATOM 4119 C C . CYS B 1 275 ? 21.907 -85.609 -68.996 1.00 27.19 314 CYS B C 1
ATOM 4120 O O . CYS B 1 275 ? 22.920 -86.161 -69.460 1.00 27.53 314 CYS B O 1
ATOM 4123 N N . ALA B 1 276 ? 21.893 -84.368 -68.500 1.00 27.38 315 ALA B N 1
ATOM 4124 C CA . ALA B 1 276 ? 23.077 -83.505 -68.471 1.00 28.09 315 ALA B CA 1
ATOM 4125 C C . ALA B 1 276 ? 23.950 -83.750 -67.242 1.00 28.41 315 ALA B C 1
ATOM 4126 O O . ALA B 1 276 ? 24.978 -83.103 -67.067 1.00 28.83 315 ALA B O 1
ATOM 4128 N N . LYS B 1 277 ? 23.543 -84.681 -66.388 1.00 28.85 316 LYS B N 1
ATOM 4129 C CA . LYS B 1 277 ? 24.213 -84.887 -65.107 1.00 28.60 316 LYS B CA 1
ATOM 4130 C C . LYS B 1 277 ? 24.603 -86.344 -64.891 1.00 29.19 316 LYS B C 1
ATOM 4131 O O . LYS B 1 277 ? 24.729 -86.800 -63.754 1.00 29.51 316 LYS B O 1
ATOM 4137 N N . GLY B 1 278 ? 24.777 -87.073 -65.993 1.00 29.58 317 GLY B N 1
ATOM 4138 C CA . GLY B 1 278 ? 25.344 -88.414 -65.946 1.00 29.93 317 GLY B CA 1
ATOM 4139 C C . GLY B 1 278 ? 24.365 -89.551 -65.745 1.00 30.27 317 GLY B C 1
ATOM 4140 O O . GLY B 1 278 ? 24.786 -90.695 -65.510 1.00 31.09 317 GLY B O 1
ATOM 4141 N N . TYR B 1 279 ? 23.068 -89.266 -65.847 1.00 29.80 318 TYR B N 1
ATOM 4142 C CA . TYR B 1 279 ? 22.051 -90.318 -65.723 1.00 29.46 318 TYR B CA 1
ATOM 4143 C C . TYR B 1 279 ? 21.537 -90.870 -67.050 1.00 29.24 318 TYR B C 1
ATOM 4144 O O . TYR B 1 279 ? 20.737 -91.814 -67.050 1.00 29.05 318 TYR B O 1
ATOM 4153 N N . SER B 1 280 ? 21.991 -90.306 -68.167 1.00 29.04 319 SER B N 1
ATOM 4154 C CA . SER B 1 280 ? 21.392 -90.609 -69.474 1.00 29.76 319 SER B CA 1
ATOM 4155 C C . SER B 1 280 ? 21.383 -92.106 -69.863 1.00 29.64 319 SER B C 1
ATOM 4156 O O . SER B 1 280 ? 20.440 -92.574 -70.494 1.00 29.71 319 SER B O 1
ATOM 4159 N N . LYS B 1 281 ? 22.394 -92.856 -69.440 1.00 29.70 320 LYS B N 1
ATOM 4160 C CA . LYS B 1 281 ? 22.447 -94.286 -69.737 1.00 30.24 320 LYS B CA 1
ATOM 4161 C C . LYS B 1 281 ? 21.811 -95.158 -68.643 1.00 30.06 320 LYS B C 1
ATOM 4162 O O . LYS B 1 281 ? 21.655 -96.377 -68.810 1.00 30.49 320 LYS B O 1
ATOM 4166 N N . LYS B 1 282 ? 21.437 -94.530 -67.534 1.00 29.36 321 LYS B N 1
ATOM 4167 C CA . LYS B 1 282 ? 20.773 -95.228 -66.443 1.00 29.29 321 LYS B CA 1
ATOM 4168 C C . LYS B 1 282 ? 19.275 -95.345 -66.687 1.00 28.46 321 LYS B C 1
ATOM 4169 O O . LYS B 1 282 ? 18.661 -94.482 -67.343 1.00 28.61 321 LYS B O 1
ATOM 4175 N N . ASP B 1 283 ? 18.690 -96.412 -66.148 1.00 27.49 322 ASP B N 1
ATOM 4176 C CA . ASP B 1 283 ? 17.242 -96.580 -66.131 1.00 26.69 322 ASP B CA 1
ATOM 4177 C C . ASP B 1 283 ? 16.611 -95.325 -65.533 1.00 26.56 322 ASP B C 1
ATOM 4178 O O . ASP B 1 283 ? 17.142 -94.741 -64.580 1.00 26.47 322 ASP B O 1
ATOM 4183 N N . PHE B 1 284 ? 15.482 -94.912 -66.103 1.00 26.12 323 PHE B N 1
ATOM 4184 C CA . PHE B 1 284 ? 14.775 -93.703 -65.675 1.00 25.39 323 PHE B CA 1
ATOM 4185 C C . PHE B 1 284 ? 14.401 -93.678 -64.170 1.00 25.87 323 PHE B C 1
ATOM 4186 O O . PHE B 1 284 ? 14.176 -92.600 -63.597 1.00 26.17 323 PHE B O 1
ATOM 4194 N N . SER B 1 285 ? 14.332 -94.845 -63.527 1.00 25.83 324 SER B N 1
ATOM 4195 C CA . SER B 1 285 ? 13.977 -94.895 -62.092 1.00 25.65 324 SER B CA 1
ATOM 4196 C C . SER B 1 285 ? 15.081 -94.356 -61.184 1.00 25.52 324 SER B C 1
ATOM 4197 O O . SER B 1 285 ? 14.870 -94.158 -59.983 1.00 25.48 324 SER B O 1
ATOM 4200 N N . SER B 1 286 ? 16.250 -94.098 -61.768 1.00 25.68 325 SER B N 1
ATOM 4201 C CA . SER B 1 286 ? 17.377 -93.487 -61.045 1.00 25.42 325 SER B CA 1
ATOM 4202 C C . SER B 1 286 ? 17.088 -92.055 -60.582 1.00 25.52 325 SER B C 1
ATOM 4203 O O . SER B 1 286 ? 17.931 -91.404 -59.961 1.00 25.60 325 SER B O 1
ATOM 4206 N N . VAL B 1 287 ? 15.895 -91.562 -60.898 1.00 25.63 326 VAL B N 1
ATOM 4207 C CA . VAL B 1 287 ? 15.444 -90.269 -60.396 1.00 25.41 326 VAL B CA 1
ATOM 4208 C C . VAL B 1 287 ? 15.454 -90.231 -58.845 1.00 25.83 326 VAL B C 1
ATOM 4209 O O . VAL B 1 287 ? 15.714 -89.176 -58.245 1.00 25.79 326 VAL B O 1
ATOM 4213 N N . PHE B 1 288 ? 15.206 -91.381 -58.209 1.00 25.62 327 PHE B N 1
ATOM 4214 C CA . PHE B 1 288 ? 15.369 -91.482 -56.760 1.00 26.05 327 PHE B CA 1
ATOM 4215 C C . PHE B 1 288 ? 16.797 -91.138 -56.339 1.00 26.54 327 PHE B C 1
ATOM 4216 O O . PHE B 1 288 ? 16.995 -90.304 -55.477 1.00 26.66 327 PHE B O 1
ATOM 4224 N N . GLN B 1 289 ? 17.769 -91.793 -56.963 1.00 27.43 328 GLN B N 1
ATOM 4225 C CA . GLN B 1 289 ? 19.191 -91.530 -56.759 1.00 28.78 328 GLN B CA 1
ATOM 4226 C C . GLN B 1 289 ? 19.529 -90.044 -56.976 1.00 28.45 328 GLN B C 1
ATOM 4227 O O . GLN B 1 289 ? 20.297 -89.452 -56.218 1.00 28.51 328 GLN B O 1
ATOM 4233 N N . PHE B 1 290 ? 18.939 -89.455 -58.012 1.00 28.48 329 PHE B N 1
ATOM 4234 C CA . PHE B 1 290 ? 19.107 -88.040 -58.324 1.00 28.45 329 PHE B CA 1
ATOM 4235 C C . PHE B 1 290 ? 18.539 -87.120 -57.227 1.00 28.83 329 PHE B C 1
ATOM 4236 O O . PHE B 1 290 ? 19.093 -86.059 -56.960 1.00 28.48 329 PHE B O 1
ATOM 4244 N N . LEU B 1 291 ? 17.437 -87.528 -56.597 1.00 29.07 330 LEU B N 1
ATOM 4245 C CA . LEU B 1 291 ? 16.796 -86.708 -55.561 1.00 29.16 330 LEU B CA 1
ATOM 4246 C C . LEU B 1 291 ? 17.388 -86.905 -54.174 1.00 29.59 330 LEU B C 1
ATOM 4247 O O . LEU B 1 291 ? 17.517 -85.951 -53.397 1.00 29.60 330 LEU B O 1
ATOM 4252 N N . ARG B 1 292 ? 17.718 -88.157 -53.866 1.00 29.76 331 ARG B N 1
ATOM 4253 C CA . ARG B 1 292 ? 18.180 -88.559 -52.544 1.00 30.05 331 ARG B CA 1
ATOM 4254 C C . ARG B 1 292 ? 19.472 -87.844 -52.122 1.00 30.15 331 ARG B C 1
ATOM 4255 O O . ARG B 1 292 ? 20.322 -87.555 -52.961 1.00 30.02 331 ARG B O 1
ATOM 4260 N N . GLU B 1 293 ? 19.589 -87.527 -50.832 1.00 30.61 332 GLU B N 1
ATOM 4261 C CA . GLU B 1 293 ? 20.835 -87.003 -50.259 1.00 31.12 332 GLU B CA 1
ATOM 4262 C C . GLU B 1 293 ? 21.357 -87.956 -49.193 1.00 31.22 332 GLU B C 1
ATOM 4263 O O . GLU B 1 293 ? 22.366 -88.641 -49.401 1.00 32.13 332 GLU B O 1
ATOM 4269 N N . PRO C 1 2 ? -15.189 -99.245 -20.640 1.00 51.48 41 PRO C N 1
ATOM 4270 C CA . PRO C 1 2 ? -15.594 -98.186 -21.561 1.00 51.47 41 PRO C CA 1
ATOM 4271 C C . PRO C 1 2 ? -14.429 -97.571 -22.334 1.00 51.39 41 PRO C C 1
ATOM 4272 O O . PRO C 1 2 ? -13.307 -97.509 -21.825 1.00 51.45 41 PRO C O 1
ATOM 4276 N N . VAL C 1 3 ? -14.714 -97.131 -23.558 1.00 51.23 42 VAL C N 1
ATOM 4277 C CA . VAL C 1 3 ? -13.746 -96.444 -24.407 1.00 51.18 42 VAL C CA 1
ATOM 4278 C C . VAL C 1 3 ? -14.189 -95.003 -24.608 1.00 51.00 42 VAL C C 1
ATOM 4279 O O . VAL C 1 3 ? -15.363 -94.739 -24.862 1.00 50.94 42 VAL C O 1
ATOM 4281 N N . GLY C 1 4 ? -13.255 -94.069 -24.489 1.00 50.91 43 GLY C N 1
ATOM 4282 C CA . GLY C 1 4 ? -13.554 -92.667 -24.753 1.00 50.82 43 GLY C CA 1
ATOM 4283 C C . GLY C 1 4 ? -13.480 -92.347 -26.233 1.00 50.67 43 GLY C C 1
ATOM 4284 O O . GLY C 1 4 ? -12.648 -92.901 -26.946 1.00 50.47 43 GLY C O 1
ATOM 4285 N N . PHE C 1 5 ? -14.362 -91.465 -26.697 1.00 50.67 44 PHE C N 1
ATOM 4286 C CA . PHE C 1 5 ? -14.298 -90.974 -28.072 1.00 50.67 44 PHE C CA 1
ATOM 4287 C C . PHE C 1 5 ? -14.505 -89.467 -28.120 1.00 50.45 44 PHE C C 1
ATOM 4288 O O . PHE C 1 5 ? -15.530 -88.961 -27.664 1.00 50.52 44 PHE C O 1
ATOM 4296 N N . ILE C 1 6 ? -13.519 -88.762 -28.673 1.00 50.20 45 ILE C N 1
ATOM 4297 C CA . ILE C 1 6 ? -13.549 -87.304 -28.767 1.00 49.94 45 ILE C CA 1
ATOM 4298 C C . ILE C 1 6 ? -13.495 -86.855 -30.229 1.00 49.91 45 ILE C C 1
ATOM 4299 O O . ILE C 1 6 ? -12.527 -87.136 -30.946 1.00 50.09 45 ILE C O 1
ATOM 4304 N N . GLY C 1 7 ? -14.546 -86.163 -30.660 1.00 49.70 46 GLY C N 1
ATOM 4305 C CA . GLY C 1 7 ? -14.667 -85.721 -32.046 1.00 49.64 46 GLY C CA 1
ATOM 4306 C C . GLY C 1 7 ? -15.572 -86.641 -32.843 1.00 49.56 46 GLY C C 1
ATOM 4307 O O . GLY C 1 7 ? -15.189 -87.770 -33.171 1.00 49.40 46 GLY C O 1
ATOM 4308 N N . LEU C 1 8 ? -16.773 -86.153 -33.152 1.00 49.42 47 LEU C N 1
ATOM 4309 C CA . LEU C 1 8 ? -17.784 -86.954 -33.844 1.00 49.35 47 LEU C CA 1
ATOM 4310 C C . LEU C 1 8 ? -18.256 -86.304 -35.141 1.00 49.33 47 LEU C C 1
ATOM 4311 O O . LEU C 1 8 ? -19.460 -86.122 -35.359 1.00 49.35 47 LEU C O 1
ATOM 4316 N N . GLY C 1 9 ? -17.297 -85.961 -35.999 1.00 49.38 48 GLY C N 1
ATOM 4317 C CA . GLY C 1 9 ? -17.595 -85.411 -37.319 1.00 49.45 48 GLY C CA 1
ATOM 4318 C C . GLY C 1 9 ? -17.995 -86.504 -38.292 1.00 49.44 48 GLY C C 1
ATOM 4319 O O . GLY C 1 9 ? -18.384 -87.602 -37.879 1.00 49.39 48 GLY C O 1
ATOM 4320 N N . ASN C 1 10 ? -17.888 -86.208 -39.587 1.00 49.39 49 ASN C N 1
ATOM 4321 C CA . ASN C 1 10 ? -18.247 -87.161 -40.640 1.00 49.45 49 ASN C CA 1
ATOM 4322 C C . ASN C 1 10 ? -17.444 -88.465 -40.595 1.00 49.47 49 ASN C C 1
ATOM 4323 O O . ASN C 1 10 ? -17.832 -89.458 -41.217 1.00 49.59 49 ASN C O 1
ATOM 4325 N N . MET C 1 11 ? -16.334 -88.454 -39.857 1.00 49.41 50 MET C N 1
ATOM 4326 C CA . MET C 1 11 ? -15.504 -89.642 -39.674 1.00 49.35 50 MET C CA 1
ATOM 4327 C C . MET C 1 11 ? -15.666 -90.225 -38.275 1.00 49.12 50 MET C C 1
ATOM 4328 O O . MET C 1 11 ? -15.854 -91.430 -38.132 1.00 49.24 50 MET C O 1
ATOM 4333 N N . GLY C 1 12 ? -15.599 -89.365 -37.258 1.00 48.91 51 GLY C N 1
ATOM 4334 C CA . GLY C 1 12 ? -15.726 -89.777 -35.854 1.00 48.54 51 GLY C CA 1
ATOM 4335 C C . GLY C 1 12 ? -17.012 -90.516 -35.529 1.00 48.20 51 GLY C C 1
ATOM 4336 O O . GLY C 1 12 ? -16.993 -91.535 -34.830 1.00 48.07 51 GLY C O 1
ATOM 4337 N N . ASN C 1 13 ? -18.125 -89.999 -36.047 1.00 48.05 52 ASN C N 1
ATOM 4338 C CA . ASN C 1 13 ? -19.457 -90.586 -35.856 1.00 47.87 52 ASN C CA 1
ATOM 4339 C C . ASN C 1 13 ? -19.553 -92.063 -36.292 1.00 47.90 52 ASN C C 1
ATOM 4340 O O . ASN C 1 13 ? -19.852 -92.921 -35.454 1.00 47.95 52 ASN C O 1
ATOM 4345 N N . PRO C 1 14 ? -19.297 -92.372 -37.586 1.00 47.82 53 PRO C N 1
ATOM 4346 C CA . PRO C 1 14 ? -19.310 -93.793 -37.974 1.00 47.77 53 PRO C CA 1
ATOM 4347 C C . PRO C 1 14 ? -18.232 -94.670 -37.313 1.00 47.65 53 PRO C C 1
ATOM 4348 O O . PRO C 1 14 ? -18.446 -95.874 -37.163 1.00 47.81 53 PRO C O 1
ATOM 4352 N N . MET C 1 15 ? -17.102 -94.079 -36.926 1.00 47.45 54 MET C N 1
ATOM 4353 C CA . MET C 1 15 ? -16.048 -94.816 -36.219 1.00 47.27 54 MET C CA 1
ATOM 4354 C C . MET C 1 15 ? -16.531 -95.252 -34.838 1.00 47.51 54 MET C C 1
ATOM 4355 O O . MET C 1 15 ? -16.353 -96.407 -34.444 1.00 47.54 54 MET C O 1
ATOM 4360 N N . ALA C 1 16 ? -17.149 -94.318 -34.116 1.00 47.69 55 ALA C N 1
ATOM 4361 C CA . ALA C 1 16 ? -17.703 -94.582 -32.789 1.00 47.96 55 ALA C CA 1
ATOM 4362 C C . ALA C 1 16 ? -18.800 -95.645 -32.840 1.00 48.04 55 ALA C C 1
ATOM 4363 O O . ALA C 1 16 ? -18.880 -96.509 -31.965 1.00 47.99 55 ALA C O 1
ATOM 4365 N N . LYS C 1 17 ? -19.628 -95.574 -33.882 1.00 48.22 56 LYS C N 1
ATOM 4366 C CA . LYS C 1 17 ? -20.727 -96.516 -34.093 1.00 48.38 56 LYS C CA 1
ATOM 4367 C C . LYS C 1 17 ? -20.242 -97.948 -34.300 1.00 48.49 56 LYS C C 1
ATOM 4368 O O . LYS C 1 17 ? -20.879 -98.897 -33.833 1.00 48.41 56 LYS C O 1
ATOM 4374 N N . ASN C 1 18 ? -19.116 -98.095 -34.996 1.00 48.57 57 ASN C N 1
ATOM 4375 C CA . ASN C 1 18 ? -18.507 -99.403 -35.202 1.00 48.90 57 ASN C CA 1
ATOM 4376 C C . ASN C 1 18 ? -17.929 -100.004 -33.922 1.00 49.14 57 ASN C C 1
ATOM 4377 O O . ASN C 1 18 ? -17.879 -101.230 -33.778 1.00 49.23 57 ASN C O 1
ATOM 4382 N N . LEU C 1 19 ? -17.505 -99.144 -32.996 1.00 49.29 58 LEU C N 1
ATOM 4383 C CA . LEU C 1 19 ? -17.085 -99.597 -31.671 1.00 49.47 58 LEU C CA 1
ATOM 4384 C C . LEU C 1 19 ? -18.274 -100.123 -30.874 1.00 49.74 58 LEU C C 1
ATOM 4385 O O . LEU C 1 19 ? -18.151 -101.116 -30.154 1.00 50.00 58 LEU C O 1
ATOM 4390 N N . MET C 1 20 ? -19.421 -99.458 -31.017 1.00 49.91 59 MET C N 1
ATOM 4391 C CA . MET C 1 20 ? -20.659 -99.867 -30.350 1.00 49.99 59 MET C CA 1
ATOM 4392 C C . MET C 1 20 ? -21.190 -101.181 -30.922 1.00 49.93 59 MET C C 1
ATOM 4393 O O . MET C 1 20 ? -21.739 -102.006 -30.189 1.00 49.77 59 MET C O 1
ATOM 4398 N N . LYS C 1 21 ? -21.015 -101.367 -32.231 1.00 50.01 60 LYS C N 1
ATOM 4399 C CA . LYS C 1 21 ? -21.366 -102.621 -32.905 1.00 50.09 60 LYS C CA 1
ATOM 4400 C C . LYS C 1 21 ? -20.533 -103.798 -32.401 1.00 50.02 60 LYS C C 1
ATOM 4401 O O . LYS C 1 21 ? -20.958 -104.949 -32.494 1.00 49.98 60 LYS C O 1
ATOM 4407 N N . HIS C 1 22 ? -19.349 -103.501 -31.874 1.00 50.00 61 HIS C N 1
ATOM 4408 C CA . HIS C 1 22 ? -18.473 -104.525 -31.312 1.00 50.01 61 HIS C CA 1
ATOM 4409 C C . HIS C 1 22 ? -18.635 -104.691 -29.800 1.00 49.99 61 HIS C C 1
ATOM 4410 O O . HIS C 1 22 ? -17.929 -105.488 -29.177 1.00 49.91 61 HIS C O 1
ATOM 4417 N N . GLY C 1 23 ? -19.568 -103.937 -29.223 1.00 50.05 62 GLY C N 1
ATOM 4418 C CA . GLY C 1 23 ? -19.962 -104.116 -27.828 1.00 50.17 62 GLY C CA 1
ATOM 4419 C C . GLY C 1 23 ? -19.290 -103.191 -26.833 1.00 50.25 62 GLY C C 1
ATOM 4420 O O . GLY C 1 23 ? -19.439 -103.365 -25.624 1.00 50.20 62 GLY C O 1
ATOM 4421 N N . TYR C 1 24 ? -18.554 -102.205 -27.338 1.00 50.40 63 TYR C N 1
ATOM 4422 C CA . TYR C 1 24 ? -17.850 -101.262 -26.473 1.00 50.58 63 TYR C CA 1
ATOM 4423 C C . TYR C 1 24 ? -18.767 -100.163 -25.937 1.00 50.67 63 TYR C C 1
ATOM 4424 O O . TYR C 1 24 ? -19.430 -99.476 -26.718 1.00 50.68 63 TYR C O 1
ATOM 4433 N N . PRO C 1 25 ? -18.818 -100.010 -24.595 1.00 50.75 64 PRO C N 1
ATOM 4434 C CA . PRO C 1 25 ? -19.455 -98.841 -23.991 1.00 50.80 64 PRO C CA 1
ATOM 4435 C C . PRO C 1 25 ? -18.597 -97.616 -24.278 1.00 50.86 64 PRO C C 1
ATOM 4436 O O . PRO C 1 25 ? -17.369 -97.708 -24.256 1.00 50.77 64 PRO C O 1
ATOM 4440 N N . LEU C 1 26 ? -19.239 -96.485 -24.549 1.00 51.10 65 LEU C N 1
ATOM 4441 C CA . LEU C 1 26 ? -18.531 -95.285 -24.982 1.00 51.30 65 LEU C CA 1
ATOM 4442 C C . LEU C 1 26 ? -18.733 -94.087 -24.062 1.00 51.41 65 LEU C C 1
ATOM 4443 O O . LEU C 1 26 ? -19.832 -93.861 -23.547 1.00 51.50 65 LEU C O 1
ATOM 4448 N N . ILE C 1 27 ? -17.658 -93.328 -23.860 1.00 51.56 66 ILE C N 1
ATOM 4449 C CA . ILE C 1 27 ? -17.726 -92.035 -23.178 1.00 51.75 66 ILE C CA 1
ATOM 4450 C C . ILE C 1 27 ? -17.382 -90.927 -24.180 1.00 51.84 66 ILE C C 1
ATOM 4451 O O . ILE C 1 27 ? -16.263 -90.849 -24.689 1.00 51.91 66 ILE C O 1
ATOM 4456 N N . ILE C 1 28 ? -18.365 -90.072 -24.438 1.00 52.02 67 ILE C N 1
ATOM 4457 C CA . ILE C 1 28 ? -18.372 -89.193 -25.603 1.00 52.08 67 ILE C CA 1
ATOM 4458 C C . ILE C 1 28 ? -18.119 -87.725 -25.263 1.00 52.10 67 ILE C C 1
ATOM 4459 O O . ILE C 1 28 ? -18.600 -87.219 -24.246 1.00 52.03 67 ILE C O 1
ATOM 4464 N N . TYR C 1 29 ? -17.347 -87.060 -26.121 1.00 52.14 68 TYR C N 1
ATOM 4465 C CA . TYR C 1 29 ? -17.298 -85.601 -26.162 1.00 52.32 68 TYR C CA 1
ATOM 4466 C C . TYR C 1 29 ? -17.105 -85.066 -27.579 1.00 52.56 68 TYR C C 1
ATOM 4467 O O . TYR C 1 29 ? -16.327 -85.608 -28.363 1.00 52.45 68 TYR C O 1
ATOM 4476 N N . ASP C 1 30 ? -17.838 -84.001 -27.886 1.00 52.93 69 ASP C N 1
ATOM 4477 C CA . ASP C 1 30 ? -17.600 -83.172 -29.060 1.00 53.32 69 ASP C CA 1
ATOM 4478 C C . ASP C 1 30 ? -17.934 -81.736 -28.669 1.00 53.65 69 ASP C C 1
ATOM 4479 O O . ASP C 1 30 ? -18.857 -81.506 -27.885 1.00 53.61 69 ASP C O 1
ATOM 4484 N N . VAL C 1 31 ? -17.187 -80.774 -29.211 1.00 54.11 70 VAL C N 1
ATOM 4485 C CA . VAL C 1 31 ? -17.429 -79.353 -28.925 1.00 54.47 70 VAL C CA 1
ATOM 4486 C C . VAL C 1 31 ? -18.834 -78.917 -29.371 1.00 54.74 70 VAL C C 1
ATOM 4487 O O . VAL C 1 31 ? -19.398 -77.964 -28.831 1.00 54.84 70 VAL C O 1
ATOM 4491 N N . PHE C 1 32 ? -19.389 -79.638 -30.345 1.00 55.12 71 PHE C N 1
ATOM 4492 C CA . PHE C 1 32 ? -20.768 -79.448 -30.786 1.00 55.56 71 PHE C CA 1
ATOM 4493 C C . PHE C 1 32 ? -21.701 -80.418 -30.056 1.00 55.64 71 PHE C C 1
ATOM 4494 O O . PHE C 1 32 ? -21.662 -81.625 -30.311 1.00 55.75 71 PHE C O 1
ATOM 4502 N N . PRO C 1 33 ? -22.540 -79.893 -29.139 1.00 55.72 72 PRO C N 1
ATOM 4503 C CA . PRO C 1 33 ? -23.457 -80.733 -28.360 1.00 55.79 72 PRO C CA 1
ATOM 4504 C C . PRO C 1 33 ? -24.480 -81.474 -29.226 1.00 55.86 72 PRO C C 1
ATOM 4505 O O . PRO C 1 33 ? -24.932 -82.559 -28.848 1.00 55.88 72 PRO C O 1
ATOM 4509 N N . ASP C 1 34 ? -24.826 -80.893 -30.375 1.00 55.93 73 ASP C N 1
ATOM 4510 C CA . ASP C 1 34 ? -25.772 -81.498 -31.316 1.00 56.02 73 ASP C CA 1
ATOM 4511 C C . ASP C 1 34 ? -25.249 -82.800 -31.927 1.00 56.06 73 ASP C C 1
ATOM 4512 O O . ASP C 1 34 ? -26.027 -83.699 -32.248 1.00 56.12 73 ASP C O 1
ATOM 4517 N N . ALA C 1 35 ? -23.930 -82.895 -32.076 1.00 56.12 74 ALA C N 1
ATOM 4518 C CA . ALA C 1 35 ? -23.287 -84.102 -32.600 1.00 56.21 74 ALA C CA 1
ATOM 4519 C C . ALA C 1 35 ? -23.232 -85.230 -31.565 1.00 56.27 74 ALA C C 1
ATOM 4520 O O . ALA C 1 35 ? -22.907 -86.372 -31.902 1.00 56.33 74 ALA C O 1
ATOM 4522 N N . CYS C 1 36 ? -23.554 -84.901 -30.313 1.00 56.29 75 CYS C N 1
ATOM 4523 C CA . CYS C 1 36 ? -23.528 -85.864 -29.208 1.00 56.25 75 CYS C CA 1
ATOM 4524 C C . CYS C 1 36 ? -24.901 -86.454 -28.896 1.00 56.19 75 CYS C C 1
ATOM 4525 O O . CYS C 1 36 ? -24.994 -87.559 -28.355 1.00 56.20 75 CYS C O 1
ATOM 4528 N N . LYS C 1 37 ? -25.956 -85.712 -29.237 1.00 56.08 76 LYS C N 1
ATOM 4529 C CA . LYS C 1 37 ? -27.338 -86.092 -28.920 1.00 55.94 76 LYS C CA 1
ATOM 4530 C C . LYS C 1 37 ? -27.726 -87.475 -29.447 1.00 55.85 76 LYS C C 1
ATOM 4531 O O . LYS C 1 37 ? -28.422 -88.229 -28.766 1.00 55.91 76 LYS C O 1
ATOM 4533 N N . GLU C 1 38 ? -27.266 -87.793 -30.654 1.00 55.74 77 GLU C N 1
ATOM 4534 C CA . GLU C 1 38 ? -27.506 -89.083 -31.303 1.00 55.65 77 GLU C CA 1
ATOM 4535 C C . GLU C 1 38 ? -27.038 -90.265 -30.448 1.00 55.54 77 GLU C C 1
ATOM 4536 O O . GLU C 1 38 ? -27.724 -91.285 -30.357 1.00 55.52 77 GLU C O 1
ATOM 4542 N N . PHE C 1 39 ? -25.869 -90.111 -29.827 1.00 55.37 78 PHE C N 1
ATOM 4543 C CA . PHE C 1 39 ? -25.252 -91.160 -29.013 1.00 55.21 78 PHE C CA 1
ATOM 4544 C C . PHE C 1 39 ? -25.848 -91.235 -27.607 1.00 55.11 78 PHE C C 1
ATOM 4545 O O . PHE C 1 39 ? -25.907 -92.311 -27.005 1.00 55.12 78 PHE C O 1
ATOM 4553 N N . GLN C 1 40 ? -26.287 -90.088 -27.092 1.00 54.92 79 GLN C N 1
ATOM 4554 C CA . GLN C 1 40 ? -26.926 -90.013 -25.781 1.00 54.77 79 GLN C CA 1
ATOM 4555 C C . GLN C 1 40 ? -28.290 -90.706 -25.802 1.00 54.61 79 GLN C C 1
ATOM 4556 O O . GLN C 1 40 ? -28.686 -91.344 -24.824 1.00 54.54 79 GLN C O 1
ATOM 4562 N N . ASP C 1 41 ? -28.988 -90.581 -26.930 1.00 54.41 80 ASP C N 1
ATOM 4563 C CA . ASP C 1 41 ? -30.290 -91.214 -27.139 1.00 54.27 80 ASP C CA 1
ATOM 4564 C C . ASP C 1 41 ? -30.220 -92.744 -27.171 1.00 54.12 80 ASP C C 1
ATOM 4565 O O . ASP C 1 41 ? -31.256 -93.416 -27.195 1.00 54.13 80 ASP C O 1
ATOM 4570 N N . ALA C 1 42 ? -29.002 -93.284 -27.157 1.00 53.91 81 ALA C N 1
ATOM 4571 C CA . ALA C 1 42 ? -28.784 -94.721 -27.329 1.00 53.74 81 ALA C CA 1
ATOM 4572 C C . ALA C 1 42 ? -27.998 -95.394 -26.192 1.00 53.60 81 ALA C C 1
ATOM 4573 O O . ALA C 1 42 ? -27.538 -96.530 -26.336 1.00 53.63 81 ALA C O 1
ATOM 4575 N N . GLY C 1 43 ? -27.846 -94.695 -25.070 1.00 53.38 82 GLY C N 1
ATOM 4576 C CA . GLY C 1 43 ? -27.245 -95.283 -23.873 1.00 53.11 82 GLY C CA 1
ATOM 4577 C C . GLY C 1 43 ? -25.744 -95.129 -23.714 1.00 52.96 82 GLY C C 1
ATOM 4578 O O . GLY C 1 43 ? -25.135 -95.825 -22.901 1.00 53.02 82 GLY C O 1
ATOM 4579 N N . GLU C 1 44 ? -25.143 -94.228 -24.487 1.00 52.79 83 GLU C N 1
ATOM 4580 C CA . GLU C 1 44 ? -23.723 -93.911 -24.325 1.00 52.56 83 GLU C CA 1
ATOM 4581 C C . GLU C 1 44 ? -23.590 -92.674 -23.442 1.00 52.55 83 GLU C C 1
ATOM 4582 O O . GLU C 1 44 ? -24.440 -91.775 -23.487 1.00 52.53 83 GLU C O 1
ATOM 4585 N N . GLN C 1 45 ? -22.537 -92.639 -22.627 1.00 52.42 84 GLN C N 1
ATOM 4586 C CA . GLN C 1 45 ? -22.352 -91.540 -21.684 1.00 52.42 84 GLN C CA 1
ATOM 4587 C C . GLN C 1 45 ? -21.691 -90.337 -22.353 1.00 52.21 84 GLN C C 1
ATOM 4588 O O . GLN C 1 45 ? -20.563 -90.427 -22.843 1.00 52.12 84 GLN C O 1
ATOM 4594 N N . VAL C 1 46 ? -22.412 -89.219 -22.379 1.00 52.00 85 VAL C N 1
ATOM 4595 C CA . VAL C 1 46 ? -21.888 -87.962 -22.910 1.00 51.72 85 VAL C CA 1
ATOM 4596 C C . VAL C 1 46 ? -21.426 -87.085 -21.746 1.00 51.72 85 VAL C C 1
ATOM 4597 O O . VAL C 1 46 ? -22.178 -86.857 -20.794 1.00 51.75 85 VAL C O 1
ATOM 4601 N N . VAL C 1 47 ? -20.183 -86.615 -21.823 1.00 51.66 86 VAL C N 1
ATOM 4602 C CA . VAL C 1 47 ? -19.610 -85.744 -20.791 1.00 51.62 86 VAL C CA 1
ATOM 4603 C C . VAL C 1 47 ? -19.307 -84.341 -21.334 1.00 51.62 86 VAL C C 1
ATOM 4604 O O . VAL C 1 47 ? -19.527 -84.066 -22.516 1.00 51.64 86 VAL C O 1
ATOM 4608 N N . SER C 1 48 ? -18.799 -83.466 -20.468 1.00 51.62 87 SER C N 1
ATOM 4609 C CA . SER C 1 48 ? -18.687 -82.039 -20.780 1.00 51.62 87 SER C CA 1
ATOM 4610 C C . SER C 1 48 ? -17.323 -81.581 -21.304 1.00 51.61 87 SER C C 1
ATOM 4611 O O . SER C 1 48 ? -17.222 -80.493 -21.874 1.00 51.62 87 SER C O 1
ATOM 4614 N N . SER C 1 49 ? -16.288 -82.400 -21.112 1.00 51.64 88 SER C N 1
ATOM 4615 C CA . SER C 1 49 ? -14.930 -82.062 -21.557 1.00 51.50 88 SER C CA 1
ATOM 4616 C C . SER C 1 49 ? -14.122 -83.313 -21.910 1.00 51.44 88 SER C C 1
ATOM 4617 O O . SER C 1 49 ? -14.490 -84.415 -21.499 1.00 51.64 88 SER C O 1
ATOM 4620 N N . PRO C 1 50 ? -13.025 -83.151 -22.683 1.00 51.22 89 PRO C N 1
ATOM 4621 C CA . PRO C 1 50 ? -12.075 -84.251 -22.891 1.00 51.03 89 PRO C CA 1
ATOM 4622 C C . PRO C 1 50 ? -11.460 -84.765 -21.584 1.00 50.82 89 PRO C C 1
ATOM 4623 O O . PRO C 1 50 ? -11.212 -85.966 -21.450 1.00 50.78 89 PRO C O 1
ATOM 4627 N N . ALA C 1 51 ? -11.224 -83.860 -20.634 1.00 50.66 90 ALA C N 1
ATOM 4628 C CA . ALA C 1 51 ? -10.758 -84.232 -19.294 1.00 50.49 90 ALA C CA 1
ATOM 4629 C C . ALA C 1 51 ? -11.736 -85.192 -18.622 1.00 50.31 90 ALA C C 1
ATOM 4630 O O . ALA C 1 51 ? -11.325 -86.188 -18.023 1.00 50.44 90 ALA C O 1
ATOM 4632 N N . ASP C 1 52 ? -13.026 -84.889 -18.743 1.00 50.04 91 ASP C N 1
ATOM 4633 C CA . ASP C 1 52 ? -14.085 -85.724 -18.183 1.00 49.84 91 ASP C CA 1
ATOM 4634 C C . ASP C 1 52 ? -14.181 -87.096 -18.856 1.00 49.74 91 ASP C C 1
ATOM 4635 O O . ASP C 1 52 ? -14.599 -88.069 -18.223 1.00 49.68 91 ASP C O 1
ATOM 4640 N N . VAL C 1 53 ? -13.790 -87.168 -20.130 1.00 49.72 92 VAL C N 1
ATOM 4641 C CA . VAL C 1 53 ? -13.666 -88.446 -20.835 1.00 49.61 92 VAL C CA 1
ATOM 4642 C C . VAL C 1 53 ? -12.534 -89.274 -20.213 1.00 49.66 92 VAL C C 1
ATOM 4643 O O . VAL C 1 53 ? -12.711 -90.460 -19.923 1.00 49.58 92 VAL C O 1
ATOM 4647 N N . ALA C 1 54 ? -11.387 -88.629 -19.992 1.00 49.76 93 ALA C N 1
ATOM 4648 C CA . ALA C 1 54 ? -10.199 -89.272 -19.415 1.00 49.86 93 ALA C CA 1
ATOM 4649 C C . ALA C 1 54 ? -10.406 -89.710 -17.969 1.00 49.89 93 ALA C C 1
ATOM 4650 O O . ALA C 1 54 ? -9.760 -90.647 -17.493 1.00 50.02 93 ALA C O 1
ATOM 4652 N N . GLU C 1 55 ? -11.310 -89.019 -17.283 1.00 49.97 94 GLU C N 1
ATOM 4653 C CA . GLU C 1 55 ? -11.660 -89.314 -15.901 1.00 49.95 94 GLU C CA 1
ATOM 4654 C C . GLU C 1 55 ? -12.365 -90.666 -15.778 1.00 49.99 94 GLU C C 1
ATOM 4655 O O . GLU C 1 55 ? -12.287 -91.319 -14.737 1.00 50.03 94 GLU C O 1
ATOM 4661 N N . LYS C 1 56 ? -13.036 -91.084 -16.850 1.00 50.02 95 LYS C N 1
ATOM 4662 C CA . LYS C 1 56 ? -13.877 -92.281 -16.821 1.00 50.12 95 LYS C CA 1
ATOM 4663 C C . LYS C 1 56 ? -13.435 -93.409 -17.770 1.00 50.20 95 LYS C C 1
ATOM 4664 O O . LYS C 1 56 ? -13.929 -94.533 -17.668 1.00 50.23 95 LYS C O 1
ATOM 4670 N N . ALA C 1 57 ? -12.508 -93.115 -18.680 1.00 50.27 96 ALA C N 1
ATOM 4671 C CA . ALA C 1 57 ? -12.036 -94.112 -19.645 1.00 50.35 96 ALA C CA 1
ATOM 4672 C C . ALA C 1 57 ? -10.512 -94.229 -19.669 1.00 50.44 96 ALA C C 1
ATOM 4673 O O . ALA C 1 57 ? -9.806 -93.215 -19.698 1.00 50.31 96 ALA C O 1
ATOM 4675 N N . ASP C 1 58 ? -10.019 -95.469 -19.656 1.00 50.58 97 ASP C N 1
ATOM 4676 C CA . ASP C 1 58 ? -8.577 -95.747 -19.731 1.00 50.84 97 ASP C CA 1
ATOM 4677 C C . ASP C 1 58 ? -8.067 -95.974 -21.161 1.00 50.87 97 ASP C C 1
ATOM 4678 O O . ASP C 1 58 ? -6.869 -96.189 -21.373 1.00 50.91 97 ASP C O 1
ATOM 4683 N N . ARG C 1 59 ? -8.982 -95.939 -22.128 1.00 50.88 98 ARG C N 1
ATOM 4684 C CA . ARG C 1 59 ? -8.624 -95.955 -23.546 1.00 51.03 98 ARG C CA 1
ATOM 4685 C C . ARG C 1 59 ? -9.456 -94.911 -24.265 1.00 51.01 98 ARG C C 1
ATOM 4686 O O . ARG C 1 59 ? -10.682 -94.920 -24.177 1.00 51.10 98 ARG C O 1
ATOM 4688 N N . ILE C 1 60 ? -8.783 -94.001 -24.961 1.00 51.18 99 ILE C N 1
ATOM 4689 C CA . ILE C 1 60 ? -9.460 -92.898 -25.636 1.00 51.42 99 ILE C CA 1
ATOM 4690 C C . ILE C 1 60 ? -9.005 -92.767 -27.088 1.00 51.55 99 ILE C C 1
ATOM 4691 O O . ILE C 1 60 ? -7.809 -92.847 -27.402 1.00 51.63 99 ILE C O 1
ATOM 4696 N N . ILE C 1 61 ? -9.980 -92.573 -27.968 1.00 51.67 100 ILE C N 1
ATOM 4697 C CA . ILE C 1 61 ? -9.713 -92.275 -29.361 1.00 51.79 100 ILE C CA 1
ATOM 4698 C C . ILE C 1 61 ? -10.092 -90.827 -29.632 1.00 51.94 100 ILE C C 1
ATOM 4699 O O . ILE C 1 61 ? -11.194 -90.381 -29.289 1.00 51.78 100 ILE C O 1
ATOM 4704 N N . THR C 1 62 ? -9.160 -90.095 -30.228 1.00 52.00 101 THR C N 1
ATOM 4705 C CA . THR C 1 62 ? -9.440 -88.736 -30.661 1.00 52.22 101 THR C CA 1
ATOM 4706 C C . THR C 1 62 ? -9.456 -88.679 -32.175 1.00 52.34 101 THR C C 1
ATOM 4707 O O . THR C 1 62 ? -8.564 -89.227 -32.838 1.00 52.49 101 THR C O 1
ATOM 4711 N N . MET C 1 63 ? -10.487 -88.032 -32.713 1.00 52.33 102 MET C N 1
ATOM 4712 C CA . MET C 1 63 ? -10.641 -87.869 -34.153 1.00 52.54 102 MET C CA 1
ATOM 4713 C C . MET C 1 63 ? -11.005 -86.425 -34.465 1.00 52.76 102 MET C C 1
ATOM 4714 O O . MET C 1 63 ? -12.181 -86.048 -34.469 1.00 52.88 102 MET C O 1
ATOM 4719 N N . LEU C 1 64 ? -9.982 -85.620 -34.730 1.00 53.01 103 LEU C N 1
ATOM 4720 C CA . LEU C 1 64 ? -10.149 -84.177 -34.879 1.00 53.16 103 LEU C CA 1
ATOM 4721 C C . LEU C 1 64 ? -9.682 -83.653 -36.242 1.00 53.27 103 LEU C C 1
ATOM 4722 O O . LEU C 1 64 ? -8.797 -84.241 -36.865 1.00 53.32 103 LEU C O 1
ATOM 4727 N N . PRO C 1 65 ? -10.289 -82.546 -36.713 1.00 53.43 104 PRO C N 1
ATOM 4728 C CA . PRO C 1 65 ? -10.031 -82.008 -38.055 1.00 53.56 104 PRO C CA 1
ATOM 4729 C C . PRO C 1 65 ? -8.655 -81.371 -38.276 1.00 53.64 104 PRO C C 1
ATOM 4730 O O . PRO C 1 65 ? -8.201 -81.307 -39.419 1.00 53.61 104 PRO C O 1
ATOM 4734 N N . THR C 1 66 ? -8.005 -80.899 -37.210 1.00 53.79 105 THR C N 1
ATOM 4735 C CA . THR C 1 66 ? -6.805 -80.057 -37.349 1.00 53.85 105 THR C CA 1
ATOM 4736 C C . THR C 1 66 ? -5.762 -80.305 -36.258 1.00 53.93 105 THR C C 1
ATOM 4737 O O . THR C 1 66 ? -6.079 -80.866 -35.211 1.00 54.17 105 THR C O 1
ATOM 4741 N N . SER C 1 67 ? -4.524 -79.875 -36.517 1.00 54.03 106 SER C N 1
ATOM 4742 C CA . SER C 1 67 ? -3.445 -79.876 -35.522 1.00 54.01 106 SER C CA 1
ATOM 4743 C C . SER C 1 67 ? -3.850 -79.132 -34.265 1.00 54.00 106 SER C C 1
ATOM 4744 O O . SER C 1 67 ? -3.639 -79.622 -33.156 1.00 54.10 106 SER C O 1
ATOM 4747 N N . ILE C 1 68 ? -4.421 -77.941 -34.445 1.00 53.91 107 ILE C N 1
ATOM 4748 C CA . ILE C 1 68 ? -4.807 -77.092 -33.319 1.00 53.78 107 ILE C CA 1
ATOM 4749 C C . ILE C 1 68 ? -5.894 -77.717 -32.445 1.00 53.63 107 ILE C C 1
ATOM 4750 O O . ILE C 1 68 ? -5.770 -77.719 -31.222 1.00 53.64 107 ILE C O 1
ATOM 4755 N N . ASN C 1 69 ? -6.936 -78.265 -33.070 1.00 53.45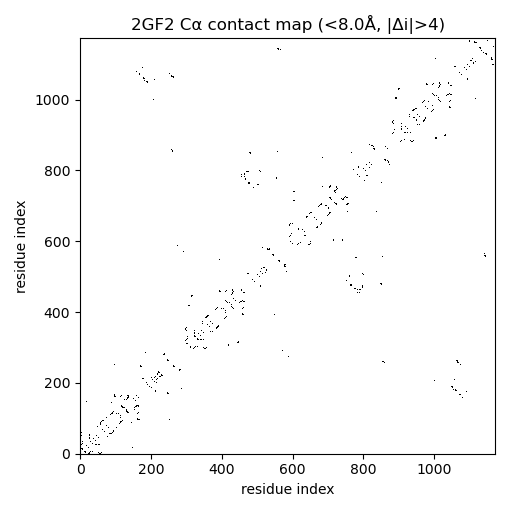 108 ASN C N 1
ATOM 4756 C CA . ASN C 1 69 ? -7.995 -78.958 -32.339 1.00 53.26 108 ASN C CA 1
ATOM 4757 C C . ASN C 1 69 ? -7.455 -80.150 -31.563 1.00 53.08 108 ASN C C 1
ATOM 4758 O O . ASN C 1 69 ? -7.900 -80.419 -30.448 1.00 53.02 108 ASN C O 1
ATOM 4763 N N . ALA C 1 70 ? -6.493 -80.849 -32.167 1.00 52.76 109 ALA C N 1
ATOM 4764 C CA . ALA C 1 70 ? -5.854 -82.016 -31.562 1.00 52.64 109 ALA C CA 1
ATOM 4765 C C . ALA C 1 70 ? -5.102 -81.664 -30.280 1.00 52.54 109 ALA C C 1
ATOM 4766 O O . ALA C 1 70 ? -5.306 -82.301 -29.251 1.00 52.40 109 ALA C O 1
AT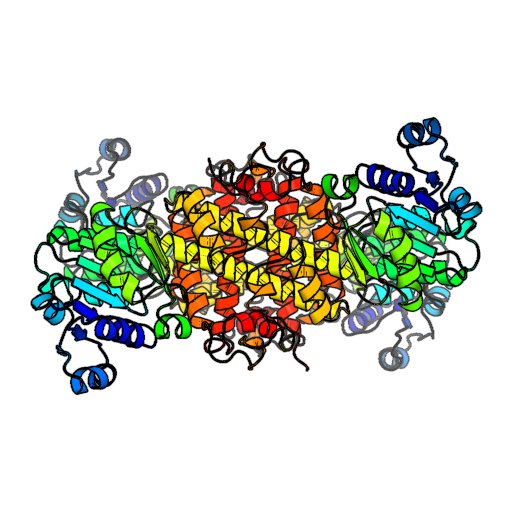OM 4768 N N . ILE C 1 71 ? -4.247 -80.644 -30.342 1.00 52.59 110 ILE C N 1
ATOM 4769 C CA . ILE C 1 71 ? -3.473 -80.227 -29.168 1.00 52.59 110 ILE C CA 1
ATOM 4770 C C . ILE C 1 71 ? -4.360 -79.617 -28.079 1.00 52.44 110 ILE C C 1
ATOM 4771 O O . ILE C 1 71 ? -4.046 -79.722 -26.897 1.00 52.52 110 ILE C O 1
ATOM 4776 N N . GLU C 1 72 ? -5.463 -78.988 -28.484 1.00 52.14 111 GLU C N 1
ATOM 4777 C CA . GLU C 1 72 ? -6.433 -78.437 -27.536 1.00 51.90 111 GLU C CA 1
ATOM 4778 C C . GLU C 1 72 ? -7.127 -79.571 -26.776 1.00 51.56 111 GLU C C 1
ATOM 4779 O O . GLU C 1 72 ? -7.352 -79.471 -25.572 1.00 51.62 111 GLU C O 1
ATOM 4785 N N . ALA C 1 73 ? -7.448 -80.650 -27.486 1.00 51.28 112 ALA C N 1
ATOM 4786 C CA . ALA C 1 73 ? -8.102 -81.817 -26.893 1.00 50.95 112 ALA C CA 1
ATOM 4787 C C . ALA C 1 73 ? -7.216 -82.533 -25.875 1.00 50.77 112 ALA C C 1
ATOM 4788 O O . ALA C 1 73 ? -7.720 -83.152 -24.934 1.00 50.74 112 ALA C O 1
ATOM 4790 N N . TYR C 1 74 ? -5.903 -82.448 -26.072 1.00 50.46 113 TYR C N 1
ATOM 4791 C CA . TYR C 1 74 ? -4.949 -83.055 -25.152 1.00 50.34 113 TYR C CA 1
ATOM 4792 C C . TYR C 1 74 ? -4.424 -82.067 -24.115 1.00 50.18 113 TYR C C 1
ATOM 4793 O O . TYR C 1 74 ? -4.546 -82.305 -22.912 1.00 50.17 113 TYR C O 1
ATOM 4802 N N . SER C 1 75 ? -3.860 -80.957 -24.590 1.00 49.98 114 SER C N 1
ATOM 4803 C CA . SER C 1 75 ? -3.135 -80.012 -23.736 1.00 49.75 114 SER C CA 1
ATOM 4804 C C . SER C 1 75 ? -3.942 -78.781 -23.327 1.00 49.54 114 SER C C 1
ATOM 4805 O O . SER C 1 75 ? -3.439 -77.933 -22.588 1.00 49.51 114 SER C O 1
ATOM 4808 N N . GLY C 1 76 ? -5.183 -78.685 -23.799 1.00 49.30 115 GLY C N 1
ATOM 4809 C CA . GLY C 1 76 ? -6.056 -77.558 -23.467 1.00 48.95 115 GLY C CA 1
ATOM 4810 C C . GLY C 1 76 ? -6.435 -77.487 -21.997 1.00 48.85 115 GLY C C 1
ATOM 4811 O O . GLY C 1 76 ? -6.112 -78.391 -21.219 1.00 48.73 115 GLY C O 1
ATOM 4812 N N . ALA C 1 77 ? -7.129 -76.408 -21.630 1.00 48.64 116 ALA C N 1
ATOM 4813 C CA . ALA C 1 77 ? -7.535 -76.143 -20.243 1.00 48.55 116 ALA C CA 1
ATOM 4814 C C . ALA C 1 77 ? -8.378 -77.264 -19.632 1.00 48.46 116 ALA C C 1
ATOM 4815 O O . ALA C 1 77 ? -8.309 -77.517 -18.424 1.00 48.46 116 ALA C O 1
ATOM 4817 N N . ASN C 1 78 ? -9.176 -77.917 -20.475 1.00 48.21 117 ASN C N 1
ATOM 4818 C CA . ASN C 1 78 ? -9.983 -79.059 -20.067 1.00 47.97 117 ASN C CA 1
ATOM 4819 C C . ASN C 1 78 ? -9.648 -80.271 -20.933 1.00 47.80 117 ASN C C 1
ATOM 4820 O O . ASN C 1 78 ? -10.506 -81.108 -21.226 1.00 47.67 117 ASN C O 1
ATOM 4825 N N . GLY C 1 79 ? -8.382 -80.346 -21.333 1.00 47.71 118 GLY C N 1
ATOM 4826 C CA . GLY C 1 79 ? -7.893 -81.412 -22.195 1.00 47.55 118 GLY C CA 1
ATOM 4827 C C . GLY C 1 79 ? -7.679 -82.716 -21.458 1.00 47.46 118 GLY C C 1
ATOM 4828 O O . GLY C 1 79 ? -7.683 -82.753 -20.226 1.00 47.23 118 GLY C O 1
ATOM 4829 N N . ILE C 1 80 ? -7.478 -83.782 -22.232 1.00 47.50 119 ILE C N 1
ATOM 4830 C CA . ILE C 1 80 ? -7.285 -85.139 -21.709 1.00 47.46 119 ILE C CA 1
ATOM 4831 C C . ILE C 1 80 ? -6.268 -85.185 -20.563 1.00 47.47 119 ILE C C 1
ATOM 4832 O O . ILE C 1 80 ? -6.497 -85.832 -19.535 1.00 47.18 119 ILE C O 1
ATOM 4837 N N . LEU C 1 81 ? -5.161 -84.473 -20.750 1.00 47.57 120 LEU C N 1
ATOM 4838 C CA . LEU C 1 81 ? -4.033 -84.520 -19.826 1.00 47.61 120 LEU C CA 1
ATOM 4839 C C . LEU C 1 81 ? -4.331 -84.022 -18.418 1.00 47.72 120 LEU C C 1
ATOM 4840 O O . LEU C 1 81 ? -3.603 -84.353 -17.482 1.00 47.62 120 LEU C O 1
ATOM 4845 N N . LYS C 1 82 ? -5.391 -83.234 -18.268 1.00 47.85 121 LYS C N 1
ATOM 4846 C CA . LYS C 1 82 ? -5.779 -82.712 -16.958 1.00 48.02 121 LYS C CA 1
ATOM 4847 C C . LYS C 1 82 ? -6.263 -83.804 -16.003 1.00 48.06 121 LYS C C 1
ATOM 4848 O O . LYS C 1 82 ? -6.144 -83.661 -14.783 1.00 47.86 121 LYS C O 1
ATOM 4854 N N . LYS C 1 83 ? -6.803 -84.889 -16.561 1.00 48.11 122 LYS C N 1
ATOM 4855 C CA . LYS C 1 83 ? -7.392 -85.962 -15.755 1.00 48.21 122 LYS C CA 1
ATOM 4856 C C . LYS C 1 83 ? -7.024 -87.373 -16.220 1.00 48.21 122 LYS C C 1
ATOM 4857 O O . LYS C 1 83 ? -7.639 -88.349 -15.786 1.00 48.07 122 LYS C O 1
ATOM 4863 N N . VAL C 1 84 ? -6.021 -87.484 -17.090 1.00 48.40 123 VAL C N 1
ATOM 4864 C CA . VAL C 1 84 ? -5.593 -88.794 -17.587 1.00 48.56 123 VAL C CA 1
ATOM 4865 C C . VAL C 1 84 ? -4.946 -89.634 -16.475 1.00 48.64 123 VAL C C 1
ATOM 4866 O O . VAL C 1 84 ? -4.119 -89.137 -15.703 1.00 48.58 123 VAL C O 1
ATOM 4870 N N . LYS C 1 85 ? -5.357 -90.897 -16.389 1.00 48.73 124 LYS C N 1
ATOM 4871 C CA . LYS C 1 85 ? -4.805 -91.825 -15.405 1.00 48.85 124 LYS C CA 1
ATOM 4872 C C . LYS C 1 85 ? -3.594 -92.578 -15.946 1.00 48.79 124 LYS C C 1
ATOM 4873 O O . LYS C 1 85 ? -3.449 -92.756 -17.159 1.00 48.74 124 LYS C O 1
ATOM 4879 N N . LYS C 1 86 ? -2.723 -92.999 -15.029 1.00 48.69 125 LYS C N 1
ATOM 4880 C CA . LYS C 1 86 ? -1.540 -93.794 -15.351 1.00 48.58 125 LYS C CA 1
ATOM 4881 C C . LYS C 1 86 ? -1.906 -95.055 -16.130 1.00 48.37 125 LYS C C 1
ATOM 4882 O O . LYS C 1 86 ? -2.895 -95.722 -15.819 1.00 48.42 125 LYS C O 1
ATOM 4888 N N . GLY C 1 87 ? -1.106 -95.373 -17.143 1.00 48.14 126 GLY C N 1
ATOM 4889 C CA . GLY C 1 87 ? -1.305 -96.586 -17.929 1.00 48.01 126 GLY C CA 1
ATOM 4890 C C . GLY C 1 87 ? -2.413 -96.509 -18.965 1.00 47.84 126 GLY C C 1
ATOM 4891 O O . GLY C 1 87 ? -2.739 -97.515 -19.599 1.00 47.85 126 GLY C O 1
ATOM 4892 N N . SER C 1 88 ? -2.994 -95.324 -19.138 1.00 47.63 127 SER C N 1
ATOM 4893 C CA . SER C 1 88 ? -4.028 -95.122 -20.149 1.00 47.66 127 SER C CA 1
ATOM 4894 C C . SER C 1 88 ? -3.449 -95.180 -21.563 1.00 47.62 127 SER C C 1
ATOM 4895 O O . SER C 1 88 ? -2.321 -94.739 -21.802 1.00 47.55 127 SER C O 1
ATOM 4898 N N . LEU C 1 89 ? -4.233 -95.739 -22.482 1.00 47.65 128 LEU C N 1
ATOM 4899 C CA . LEU C 1 89 ? -3.892 -95.803 -23.901 1.00 47.71 128 LEU C CA 1
ATOM 4900 C C . LEU C 1 89 ? -4.635 -94.690 -24.633 1.00 47.66 128 LEU C C 1
ATOM 4901 O O . LEU C 1 89 ? -5.866 -94.648 -24.633 1.00 47.54 128 LEU C O 1
ATOM 4906 N N . LEU C 1 90 ? -3.879 -93.791 -25.254 1.00 47.72 129 LEU C N 1
ATOM 4907 C CA . LEU C 1 90 ? -4.455 -92.698 -26.033 1.00 47.52 129 LEU C CA 1
ATOM 4908 C C . LEU C 1 90 ? -4.079 -92.833 -27.502 1.00 47.45 129 LEU C C 1
ATOM 4909 O O . LEU C 1 90 ? -2.898 -92.892 -27.853 1.00 47.85 129 LEU C O 1
ATOM 4911 N N . ILE C 1 91 ? -5.093 -92.895 -28.358 1.00 46.98 130 ILE C N 1
ATOM 4912 C CA . ILE C 1 91 ? -4.883 -93.062 -29.786 1.00 46.29 130 ILE C CA 1
ATOM 4913 C C . ILE C 1 91 ? -5.466 -91.863 -30.502 1.00 46.18 130 ILE C C 1
ATOM 4914 O O . ILE C 1 91 ? -6.665 -91.594 -30.394 1.00 46.47 130 ILE C O 1
ATOM 4919 N N . ASP C 1 92 ? -4.616 -91.140 -31.230 1.00 45.77 131 ASP C N 1
ATOM 4920 C CA . ASP C 1 92 ? -5.074 -90.006 -32.015 1.00 45.06 131 ASP C CA 1
ATOM 4921 C C . ASP C 1 92 ? -5.132 -90.370 -33.488 1.00 44.83 131 ASP C C 1
ATOM 4922 O O . ASP C 1 92 ? -4.095 -90.557 -34.132 1.00 44.76 131 ASP C O 1
ATOM 4927 N N . SER C 1 93 ? -6.358 -90.455 -34.004 1.00 44.34 132 SER C N 1
ATOM 4928 C CA . SER C 1 93 ? -6.609 -90.823 -35.391 1.00 43.81 132 SER C CA 1
ATOM 4929 C C . SER C 1 93 ? -6.737 -89.603 -36.291 1.00 43.36 132 SER C C 1
ATOM 4930 O O . SER C 1 93 ? -6.933 -89.731 -37.510 1.00 43.52 132 SER C O 1
ATOM 4933 N N . SER C 1 94 ? -6.610 -88.419 -35.692 1.00 42.32 133 SER C N 1
ATOM 4934 C CA . SER C 1 94 ? -6.485 -87.177 -36.459 1.00 41.57 133 SER C CA 1
ATOM 4935 C C . SER C 1 94 ? -5.299 -87.258 -37.411 1.00 41.09 133 SER C C 1
ATOM 4936 O O . SER C 1 94 ? -4.311 -87.931 -37.123 1.00 41.06 133 SER C O 1
ATOM 4939 N N . THR C 1 95 ? -5.396 -86.567 -38.540 1.00 40.70 134 THR C N 1
ATOM 4940 C CA . THR C 1 95 ? -4.252 -86.401 -39.423 1.00 39.99 134 THR C CA 1
ATOM 4941 C C . THR C 1 95 ? -3.601 -85.053 -39.125 1.00 39.75 134 THR C C 1
ATOM 4942 O O . THR C 1 95 ? -4.163 -83.992 -39.407 1.00 39.54 134 THR C O 1
ATOM 4946 N N . ILE C 1 96 ? -2.409 -85.116 -38.547 1.00 39.11 135 ILE C N 1
ATOM 4947 C CA . ILE C 1 96 ? -1.684 -83.929 -38.107 1.00 38.53 135 ILE C CA 1
ATOM 4948 C C . ILE C 1 96 ? -0.190 -84.071 -38.395 1.00 38.21 135 ILE C C 1
ATOM 4949 O O . ILE C 1 96 ? 0.293 -85.148 -38.764 1.00 37.72 135 ILE C O 1
ATOM 4954 N N . ASP C 1 97 ? 0.538 -82.978 -38.198 1.00 37.83 136 ASP C N 1
ATOM 4955 C CA . ASP C 1 97 ? 1.988 -82.980 -38.322 1.00 37.67 136 ASP C CA 1
ATOM 4956 C C . ASP C 1 97 ? 2.640 -84.064 -37.445 1.00 37.49 136 ASP C C 1
ATOM 4957 O O . ASP C 1 97 ? 2.338 -84.160 -36.248 1.00 37.07 136 ASP C O 1
ATOM 4962 N N . PRO C 1 98 ? 3.542 -84.878 -38.041 1.00 37.58 137 PRO C N 1
ATOM 4963 C CA . PRO C 1 98 ? 4.280 -85.910 -37.292 1.00 37.79 137 PRO C CA 1
ATOM 4964 C C . PRO C 1 98 ? 4.979 -85.340 -36.055 1.00 38.62 137 PRO C C 1
ATOM 4965 O O . PRO C 1 98 ? 4.967 -85.975 -34.995 1.00 38.77 137 PRO C O 1
ATOM 4969 N N . ALA C 1 99 ? 5.566 -84.150 -36.187 1.00 39.03 138 ALA C N 1
ATOM 4970 C CA . ALA C 1 99 ? 6.248 -83.492 -35.074 1.00 39.84 138 ALA C CA 1
ATOM 4971 C C . ALA C 1 99 ? 5.315 -83.145 -33.906 1.00 40.28 138 ALA C C 1
ATOM 4972 O O . ALA C 1 99 ? 5.734 -83.165 -32.750 1.00 40.55 138 ALA C O 1
ATOM 4974 N N . VAL C 1 100 ? 4.059 -82.828 -34.212 1.00 40.80 139 VAL C N 1
ATOM 4975 C CA . VAL C 1 100 ? 3.067 -82.514 -33.179 1.00 40.91 139 VAL C CA 1
ATOM 4976 C C . VAL C 1 100 ? 2.665 -83.784 -32.437 1.00 41.33 139 VAL C C 1
ATOM 4977 O O . VAL C 1 100 ? 2.490 -83.765 -31.215 1.00 41.69 139 VAL C O 1
ATOM 4981 N N . SER C 1 101 ? 2.531 -84.880 -33.181 1.00 41.61 140 SER C N 1
ATOM 4982 C CA . SER C 1 101 ? 2.309 -86.212 -32.611 1.00 41.68 140 SER C CA 1
ATOM 4983 C C . SER C 1 101 ? 3.374 -86.544 -31.577 1.00 41.93 140 SER C C 1
ATOM 4984 O O . SER C 1 101 ? 3.056 -87.003 -30.486 1.00 41.90 140 SER C O 1
ATOM 4987 N N . LYS C 1 102 ? 4.636 -86.315 -31.936 1.00 42.68 141 LYS C N 1
ATOM 4988 C CA . LYS C 1 102 ? 5.769 -86.569 -31.043 1.00 43.18 141 LYS C CA 1
ATOM 4989 C C . LYS C 1 102 ? 5.722 -85.686 -29.798 1.00 43.76 141 LYS C C 1
ATOM 4990 O O . LYS C 1 102 ? 5.957 -86.176 -28.695 1.00 43.92 141 LYS C O 1
ATOM 4996 N N . GLU C 1 103 ? 5.425 -84.394 -29.973 1.00 44.15 142 GLU C N 1
ATOM 4997 C CA . GLU C 1 103 ? 5.310 -83.486 -28.830 1.00 44.52 142 GLU C CA 1
ATOM 4998 C C . GLU C 1 103 ? 4.155 -83.871 -27.903 1.00 44.68 142 GLU C C 1
ATOM 4999 O O . GLU C 1 103 ? 4.301 -83.833 -26.683 1.00 44.42 142 GLU C O 1
ATOM 5002 N N . LEU C 1 104 ? 3.025 -84.265 -28.485 1.00 44.97 143 LEU C N 1
ATOM 5003 C CA . LEU C 1 104 ? 1.909 -84.794 -27.715 1.00 45.33 143 LEU C CA 1
ATOM 5004 C C . LEU C 1 104 ? 2.340 -86.025 -26.929 1.00 45.72 143 LEU C C 1
ATOM 5005 O O . LEU C 1 104 ? 2.049 -86.144 -25.743 1.00 45.86 143 LEU C O 1
ATOM 5010 N N . ALA C 1 105 ? 3.048 -86.930 -27.599 1.00 46.05 144 ALA C N 1
ATOM 5011 C CA . ALA C 1 105 ? 3.513 -88.165 -26.981 1.00 46.62 144 ALA C CA 1
ATOM 5012 C C . ALA C 1 105 ? 4.398 -87.912 -25.762 1.00 47.11 144 ALA C C 1
ATOM 5013 O O . ALA C 1 105 ? 4.243 -88.576 -24.739 1.00 47.01 144 ALA C O 1
ATOM 5015 N N . LYS C 1 106 ? 5.317 -86.953 -25.871 1.00 47.83 145 LYS C N 1
ATOM 5016 C CA . LYS C 1 106 ? 6.186 -86.604 -24.748 1.00 48.59 145 LYS C CA 1
ATOM 5017 C C . LYS C 1 106 ? 5.398 -86.056 -23.564 1.00 49.12 145 LYS C C 1
ATOM 5018 O O . LYS C 1 106 ? 5.750 -86.324 -22.414 1.00 49.42 145 LYS C O 1
ATOM 5022 N N . GLU C 1 107 ? 4.316 -85.330 -23.841 1.00 49.72 146 GLU C N 1
ATOM 5023 C CA . GLU C 1 107 ? 3.478 -84.803 -22.767 1.00 50.36 146 GLU C CA 1
ATOM 5024 C C . GLU C 1 107 ? 2.606 -85.844 -22.077 1.00 50.73 146 GLU C C 1
ATOM 5025 O O . GLU C 1 107 ? 2.481 -85.821 -20.852 1.00 50.82 146 GLU C O 1
ATOM 5029 N N . VAL C 1 108 ? 2.030 -86.773 -22.840 1.00 51.22 147 VAL C N 1
ATOM 5030 C CA . VAL C 1 108 ? 1.235 -87.845 -22.220 1.00 51.51 147 VAL C CA 1
ATOM 5031 C C . VAL C 1 108 ? 2.132 -88.812 -21.445 1.00 51.88 147 VAL C C 1
ATOM 5032 O O . VAL C 1 108 ? 1.693 -89.445 -20.483 1.00 51.73 147 VAL C O 1
ATOM 5036 N N . GLU C 1 109 ? 3.384 -88.908 -21.880 1.00 52.24 148 GLU C N 1
ATOM 5037 C CA . GLU C 1 109 ? 4.406 -89.724 -21.239 1.00 52.79 148 GLU C CA 1
ATOM 5038 C C . GLU C 1 109 ? 4.732 -89.195 -19.836 1.00 52.74 148 GLU C C 1
ATOM 5039 O O . GLU C 1 109 ? 4.899 -89.978 -18.895 1.00 52.83 148 GLU C O 1
ATOM 5045 N N . LYS C 1 110 ? 4.823 -87.867 -19.708 1.00 52.73 149 LYS C N 1
ATOM 5046 C CA . LYS C 1 110 ? 5.032 -87.208 -18.413 1.00 52.78 149 LYS C CA 1
ATOM 5047 C C . LYS C 1 110 ? 3.947 -87.612 -17.421 1.00 52.41 149 LYS C C 1
ATOM 5048 O O . LYS C 1 110 ? 4.202 -87.723 -16.222 1.00 52.42 149 LYS C O 1
ATOM 5054 N N . MET C 1 111 ? 2.738 -87.827 -17.938 1.00 52.00 150 MET C N 1
ATOM 5055 C CA . MET C 1 111 ? 1.590 -88.243 -17.134 1.00 51.46 150 MET C CA 1
ATOM 5056 C C . MET C 1 111 ? 1.510 -89.765 -16.958 1.00 50.91 150 MET C C 1
ATOM 5057 O O . MET C 1 111 ? 0.520 -90.285 -16.435 1.00 50.97 150 MET C O 1
ATOM 5062 N N . GLY C 1 112 ? 2.559 -90.467 -17.389 1.00 50.12 151 GLY C N 1
ATOM 5063 C CA . GLY C 1 112 ? 2.656 -91.920 -17.221 1.00 49.17 151 GLY C CA 1
ATOM 5064 C C . GLY C 1 112 ? 1.698 -92.722 -18.084 1.00 48.55 151 GLY C C 1
ATOM 5065 O O . GLY C 1 112 ? 1.368 -93.868 -17.758 1.00 48.53 151 GLY C O 1
ATOM 5066 N N . ALA C 1 113 ? 1.249 -92.118 -19.183 1.00 47.69 152 ALA C N 1
ATOM 5067 C CA . ALA C 1 113 ? 0.367 -92.787 -20.141 1.00 46.65 152 ALA C CA 1
ATOM 5068 C C . ALA C 1 113 ? 1.077 -93.011 -21.480 1.00 45.82 152 ALA C C 1
ATOM 5069 O O . ALA C 1 113 ? 2.229 -92.602 -21.663 1.00 45.90 152 ALA C O 1
ATOM 5071 N N . VAL C 1 114 ? 0.389 -93.677 -22.404 1.00 44.71 153 VAL C N 1
ATOM 5072 C CA . VAL C 1 114 ? 0.949 -93.995 -23.722 1.00 43.47 153 VAL C CA 1
ATOM 5073 C C . VAL C 1 114 ? 0.153 -93.332 -24.854 1.00 42.42 153 VAL C C 1
ATOM 5074 O O . VAL C 1 114 ? -1.077 -93.381 -24.878 1.00 42.28 153 VAL C O 1
ATOM 5078 N N . PHE C 1 115 ? 0.873 -92.692 -25.770 1.00 41.22 154 PHE C N 1
ATOM 5079 C CA . PHE C 1 115 ? 0.276 -92.071 -26.951 1.00 39.90 154 PHE C CA 1
ATOM 5080 C C . PHE C 1 115 ? 0.647 -92.836 -28.213 1.00 39.04 154 PHE C C 1
ATOM 5081 O O . PHE C 1 115 ? 1.800 -93.228 -28.384 1.00 38.41 154 PHE C O 1
ATOM 5089 N N . MET C 1 116 ? -0.335 -93.027 -29.093 1.00 38.24 155 MET C N 1
ATOM 5090 C CA . MET C 1 116 ? -0.092 -93.564 -30.432 1.00 37.87 155 MET C CA 1
ATOM 5091 C C . MET C 1 116 ? -0.819 -92.751 -31.493 1.00 37.27 155 MET C C 1
ATOM 5092 O O . MET C 1 116 ? -1.999 -92.442 -31.335 1.00 37.30 155 MET C O 1
ATOM 5097 N N . ASP C 1 117 ? -0.116 -92.402 -32.569 1.00 36.66 156 ASP C N 1
ATOM 5098 C CA . ASP C 1 117 ? -0.764 -91.801 -33.726 1.00 36.40 156 ASP C CA 1
ATOM 5099 C C . ASP C 1 117 ? -1.320 -92.912 -34.611 1.00 36.66 156 ASP C C 1
ATOM 5100 O O . ASP C 1 117 ? -0.615 -93.873 -34.930 1.00 36.52 156 ASP C O 1
ATOM 5105 N N . ALA C 1 118 ? -2.591 -92.789 -34.982 1.00 36.80 157 ALA C N 1
ATOM 5106 C CA . ALA C 1 118 ? -3.220 -93.749 -35.884 1.00 37.33 157 ALA C CA 1
ATOM 5107 C C . ALA C 1 118 ? -4.133 -93.081 -36.925 1.00 37.65 157 ALA C C 1
ATOM 5108 O O . ALA C 1 118 ? -5.340 -93.340 -36.950 1.00 37.14 157 ALA C O 1
ATOM 5110 N N . PRO C 1 119 ? -3.555 -92.224 -37.798 1.00 38.27 158 PRO C N 1
ATOM 5111 C CA . PRO C 1 119 ? -4.358 -91.603 -38.856 1.00 39.01 158 PRO C CA 1
ATOM 5112 C C . PRO C 1 119 ? -4.964 -92.631 -39.809 1.00 40.01 158 PRO C C 1
ATOM 5113 O O . PRO C 1 119 ? -4.402 -93.709 -40.014 1.00 39.77 158 PRO C O 1
ATOM 5117 N N . VAL C 1 120 ? -6.112 -92.282 -40.373 1.00 41.52 159 VAL C N 1
ATOM 5118 C CA . VAL C 1 120 ? -6.892 -93.205 -41.196 1.00 43.19 159 VAL C CA 1
ATOM 5119 C C . VAL C 1 120 ? -6.893 -92.827 -42.669 1.00 44.30 159 VAL C C 1
ATOM 5120 O O . VAL C 1 120 ? -6.917 -91.642 -43.016 1.00 44.53 159 VAL C O 1
ATOM 5124 N N . SER C 1 121 ? -6.865 -93.833 -43.533 1.00 45.66 160 SER C N 1
ATOM 5125 C CA . SER C 1 121 ? -7.222 -93.614 -44.924 1.00 47.22 160 SER C CA 1
ATOM 5126 C C . SER C 1 121 ? -8.439 -94.458 -45.276 1.00 48.02 160 SER C C 1
ATOM 5127 O O . SER C 1 121 ? -8.549 -95.623 -44.867 1.00 48.14 160 SER C O 1
ATOM 5130 N N . GLY C 1 122 ? -9.364 -93.853 -46.016 1.00 49.05 161 GLY C N 1
ATOM 5131 C CA . GLY C 1 122 ? -10.491 -94.605 -46.567 1.00 50.11 161 GLY C CA 1
ATOM 5132 C C . GLY C 1 122 ? -11.736 -93.775 -46.801 1.00 50.94 161 GLY C C 1
ATOM 5133 O O . GLY C 1 122 ? -12.485 -94.027 -47.751 1.00 50.96 161 GLY C O 1
ATOM 5134 N N . GLY C 1 123 ? -11.969 -92.796 -45.930 1.00 51.49 162 GLY C N 1
ATOM 5135 C CA . GLY C 1 123 ? -13.139 -91.938 -46.056 1.00 52.36 162 GLY C CA 1
ATOM 5136 C C . GLY C 1 123 ? -14.414 -92.504 -45.452 1.00 53.01 162 GLY C C 1
ATOM 5137 O O . GLY C 1 123 ? -14.429 -93.616 -44.906 1.00 53.12 162 GLY C O 1
ATOM 5138 N N . VAL C 1 124 ? -15.492 -91.728 -45.584 1.00 53.42 163 VAL C N 1
ATOM 5139 C CA . VAL C 1 124 ? -16.744 -91.948 -44.850 1.00 53.76 163 VAL C CA 1
ATOM 5140 C C . VAL C 1 124 ? -17.382 -93.309 -45.140 1.00 53.99 163 VAL C C 1
ATOM 5141 O O . VAL C 1 124 ? -18.024 -93.901 -44.263 1.00 53.87 163 VAL C O 1
ATOM 5145 N N . GLY C 1 125 ? -17.200 -93.796 -46.366 1.00 54.16 164 GLY C N 1
ATOM 5146 C CA . GLY C 1 125 ? -17.681 -95.120 -46.758 1.00 54.37 164 GLY C CA 1
ATOM 5147 C C . GLY C 1 125 ? -16.988 -96.228 -45.985 1.00 54.50 164 GLY C C 1
ATOM 5148 O O . GLY C 1 125 ? -17.649 -97.090 -45.394 1.00 54.55 164 GLY C O 1
ATOM 5149 N N . ALA C 1 126 ? -15.654 -96.194 -45.988 1.00 54.50 165 ALA C N 1
ATOM 5150 C CA . ALA C 1 126 ? -14.842 -97.169 -45.260 1.00 54.45 165 ALA C CA 1
ATOM 5151 C C . ALA C 1 126 ? -15.007 -97.013 -43.743 1.00 54.31 165 ALA C C 1
ATOM 5152 O O . ALA C 1 126 ? -14.958 -98.002 -43.000 1.00 54.20 165 ALA C O 1
ATOM 5154 N N . ALA C 1 127 ? -15.220 -95.769 -43.305 1.00 54.06 166 ALA C N 1
ATOM 5155 C CA . ALA C 1 127 ? -15.484 -95.453 -41.901 1.00 53.86 166 ALA C CA 1
ATOM 5156 C C . ALA C 1 127 ? -16.745 -96.150 -41.424 1.00 53.77 166 ALA C C 1
ATOM 5157 O O . ALA C 1 127 ? -16.775 -96.728 -40.331 1.00 54.02 166 ALA C O 1
ATOM 5159 N N . ARG C 1 128 ? -17.779 -96.090 -42.261 1.00 53.51 167 ARG C N 1
ATOM 5160 C CA . ARG C 1 128 ? -19.075 -96.704 -41.971 1.00 53.10 167 ARG C CA 1
ATOM 5161 C C . ARG C 1 128 ? -19.017 -98.228 -42.008 1.00 52.52 167 ARG C C 1
ATOM 5162 O O . ARG C 1 128 ? -19.547 -98.896 -41.120 1.00 52.08 167 ARG C O 1
ATOM 5170 N N . SER C 1 129 ? -18.368 -98.757 -43.042 1.00 51.87 168 SER C N 1
ATOM 5171 C CA . SER C 1 129 ? -18.251 -100.191 -43.276 1.00 51.41 168 SER C CA 1
ATOM 5172 C C . SER C 1 129 ? -17.268 -100.880 -42.311 1.00 51.04 168 SER C C 1
ATOM 5173 O O . SER C 1 129 ? -17.359 -102.092 -42.075 1.00 51.07 168 SER C O 1
ATOM 5176 N N . GLY C 1 130 ? -16.339 -100.101 -41.755 1.00 50.43 169 GLY C N 1
ATOM 5177 C CA . GLY C 1 130 ? -15.273 -100.639 -40.911 1.00 49.55 169 GLY C CA 1
ATOM 5178 C C . GLY C 1 130 ? -14.121 -101.164 -41.749 1.00 48.91 169 GLY C C 1
ATOM 5179 O O . GLY C 1 130 ? -13.432 -102.107 -41.356 1.00 48.93 169 GLY C O 1
ATOM 5180 N N . ASN C 1 131 ? -13.916 -100.546 -42.910 1.00 48.21 170 ASN C N 1
ATOM 5181 C CA . ASN C 1 131 ? -12.864 -100.955 -43.833 1.00 47.61 170 ASN C CA 1
ATOM 5182 C C . ASN C 1 131 ? -11.722 -99.944 -43.963 1.00 46.69 170 ASN C C 1
ATOM 5183 O O . ASN C 1 131 ? -11.018 -99.922 -44.977 1.00 46.71 170 ASN C O 1
ATOM 5188 N N . LEU C 1 132 ? -11.537 -99.127 -42.925 1.00 45.42 171 LEU C N 1
ATOM 5189 C CA . LEU C 1 132 ? -10.458 -98.136 -42.894 1.00 43.90 171 LEU C CA 1
ATOM 5190 C C . LEU C 1 132 ? -9.075 -98.769 -42.744 1.00 43.00 171 LEU C C 1
ATOM 5191 O O . LEU C 1 132 ? -8.935 -99.892 -42.239 1.00 43.12 171 LEU C O 1
ATOM 5196 N N . THR C 1 133 ? -8.063 -98.035 -43.205 1.00 41.51 172 THR C N 1
ATOM 5197 C CA . THR C 1 133 ? -6.668 -98.371 -42.970 1.00 40.00 172 THR C CA 1
ATOM 5198 C C . THR C 1 133 ? -6.160 -97.489 -41.842 1.00 38.77 172 THR C C 1
ATOM 5199 O O . THR C 1 133 ? -6.281 -96.271 -41.907 1.00 38.23 172 THR C O 1
ATOM 5203 N N . PHE C 1 134 ? -5.616 -98.107 -40.798 1.00 37.49 173 PHE C N 1
ATOM 5204 C CA . PHE C 1 134 ? -4.952 -97.355 -39.742 1.00 36.07 173 PHE C CA 1
ATOM 5205 C C . PHE C 1 134 ? -3.452 -97.528 -39.870 1.00 35.24 173 PHE C C 1
ATOM 5206 O O . PHE C 1 134 ? -2.942 -98.648 -39.972 1.00 35.32 173 PHE C O 1
ATOM 5214 N N . MET C 1 135 ? -2.762 -96.397 -39.885 1.00 34.02 174 MET C N 1
ATOM 5215 C CA . MET C 1 135 ? -1.318 -96.360 -39.934 1.00 33.03 174 MET C CA 1
ATOM 5216 C C . MET C 1 135 ? -0.866 -95.908 -38.553 1.00 32.68 174 MET C C 1
ATOM 5217 O O . MET C 1 135 ? -1.121 -94.769 -38.152 1.00 32.05 174 MET C O 1
ATOM 5222 N N . VAL C 1 136 ? -0.218 -96.815 -37.821 1.00 32.19 175 VAL C N 1
ATOM 5223 C CA . VAL C 1 136 ? 0.015 -96.615 -36.393 1.00 32.02 175 VAL C CA 1
ATOM 5224 C C . VAL C 1 136 ? 1.484 -96.456 -36.034 1.00 32.04 175 VAL C C 1
ATOM 5225 O O . VAL C 1 136 ? 2.304 -97.319 -36.348 1.00 32.27 175 VAL C O 1
ATOM 5229 N N . GLY C 1 137 ? 1.795 -95.340 -35.381 1.00 31.94 176 GLY C N 1
ATOM 5230 C CA . GLY C 1 137 ? 3.109 -95.103 -34.793 1.00 32.28 176 GLY C CA 1
ATOM 5231 C C . GLY C 1 137 ? 3.067 -95.157 -33.271 1.00 32.56 176 GLY C C 1
ATOM 5232 O O . GLY C 1 137 ? 2.042 -94.864 -32.657 1.00 32.36 176 GLY C O 1
ATOM 5233 N N . GLY C 1 138 ? 4.181 -95.548 -32.665 1.00 33.08 177 GLY C N 1
ATOM 5234 C CA . GLY C 1 138 ? 4.279 -95.647 -31.213 1.00 33.94 177 GLY C CA 1
ATOM 5235 C C . GLY C 1 138 ? 5.143 -96.807 -30.750 1.00 34.68 177 GLY C C 1
ATOM 5236 O O . GLY C 1 138 ? 5.701 -97.540 -31.562 1.00 34.30 177 GLY C O 1
ATOM 5237 N N . VAL C 1 139 ? 5.258 -96.964 -29.433 1.00 35.58 178 VAL C N 1
ATOM 5238 C CA . VAL C 1 139 ? 5.994 -98.081 -28.851 1.00 36.46 178 VAL C CA 1
ATOM 5239 C C . VAL C 1 139 ? 5.309 -99.386 -29.242 1.00 36.87 178 VAL C C 1
ATOM 5240 O O . VAL C 1 139 ? 4.110 -99.556 -29.029 1.00 36.67 178 VAL C O 1
ATOM 5244 N N . GLU C 1 140 ? 6.066 -100.298 -29.846 1.00 37.67 179 GLU C N 1
ATOM 5245 C CA . GLU C 1 140 ? 5.442 -101.469 -30.454 1.00 38.83 179 GLU C CA 1
ATOM 5246 C C . GLU C 1 140 ? 4.875 -102.475 -29.463 1.00 38.83 179 GLU C C 1
ATOM 5247 O O . GLU C 1 140 ? 4.009 -103.265 -29.832 1.00 38.71 179 GLU C O 1
ATOM 5253 N N . ASP C 1 141 ? 5.337 -102.435 -28.213 1.00 39.20 180 ASP C N 1
ATOM 5254 C CA . ASP C 1 141 ? 4.733 -103.266 -27.167 1.00 39.56 180 ASP C CA 1
ATOM 5255 C C . ASP C 1 141 ? 3.243 -102.943 -27.026 1.00 39.55 180 ASP C C 1
ATOM 5256 O O . ASP C 1 141 ? 2.449 -103.809 -26.660 1.00 39.72 180 ASP C O 1
ATOM 5258 N N . GLU C 1 142 ? 2.880 -101.703 -27.359 1.00 39.34 181 GLU C N 1
ATOM 5259 C CA . GLU C 1 142 ? 1.508 -101.209 -27.241 1.00 39.25 181 GLU C CA 1
ATOM 5260 C C . GLU C 1 142 ? 0.629 -101.473 -28.457 1.00 38.97 181 GLU C C 1
ATOM 5261 O O . GLU C 1 142 ? -0.594 -101.324 -28.375 1.00 38.84 181 GLU C O 1
ATOM 5267 N N . PHE C 1 143 ? 1.240 -101.849 -29.581 1.00 38.67 182 PHE C N 1
ATOM 5268 C CA . PHE C 1 143 ? 0.483 -101.979 -30.830 1.00 38.50 182 PHE C CA 1
ATOM 5269 C C . PHE C 1 143 ? -0.616 -103.033 -30.777 1.00 38.85 182 PHE C C 1
ATOM 5270 O O . PHE C 1 143 ? -1.723 -102.781 -31.244 1.00 38.58 182 PHE C O 1
ATOM 5278 N N . ALA C 1 144 ? -0.303 -104.206 -30.231 1.00 39.29 183 ALA C N 1
ATOM 5279 C CA . ALA C 1 144 ? -1.274 -105.295 -30.127 1.00 39.86 183 ALA C CA 1
ATOM 5280 C C . ALA C 1 144 ? -2.530 -104.872 -29.365 1.00 40.22 183 ALA C C 1
ATOM 5281 O O . ALA C 1 144 ? -3.644 -105.209 -29.777 1.00 40.55 183 ALA C O 1
ATOM 5283 N N . ALA C 1 145 ? -2.345 -104.130 -28.271 1.00 40.53 184 ALA C N 1
ATOM 5284 C CA . ALA C 1 145 ? -3.459 -103.574 -27.500 1.00 40.83 184 ALA C CA 1
ATOM 5285 C C . ALA C 1 145 ? -4.280 -102.601 -28.348 1.00 41.04 184 ALA C C 1
ATOM 5286 O O . ALA C 1 145 ? -5.511 -102.684 -28.384 1.00 41.16 184 ALA C O 1
ATOM 5288 N N . ALA C 1 146 ? -3.588 -101.692 -29.036 1.00 41.30 185 ALA C N 1
ATOM 5289 C CA . ALA C 1 146 ? -4.230 -100.729 -29.929 1.00 41.55 185 ALA C CA 1
ATOM 5290 C C . ALA C 1 146 ? -4.980 -101.418 -31.065 1.00 41.81 185 ALA C C 1
ATOM 5291 O O . ALA C 1 146 ? -6.079 -100.993 -31.424 1.00 41.74 185 ALA C O 1
ATOM 5293 N N . GLN C 1 147 ? -4.393 -102.484 -31.620 1.00 42.23 186 GLN C N 1
ATOM 5294 C CA . GLN C 1 147 ? -4.989 -103.178 -32.768 1.00 42.47 186 GLN C CA 1
ATOM 5295 C C . GLN C 1 147 ? -6.330 -103.812 -32.409 1.00 42.60 186 GLN C C 1
ATOM 5296 O O . GLN C 1 147 ? -7.212 -103.926 -33.262 1.00 42.72 186 GLN C O 1
ATOM 5302 N N . GLU C 1 148 ? -6.479 -104.225 -31.152 1.00 42.78 187 GLU C N 1
ATOM 5303 C CA . GLU C 1 148 ? -7.746 -104.782 -30.671 1.00 42.87 187 GLU C CA 1
ATOM 5304 C C . GLU C 1 148 ? -8.892 -103.772 -30.806 1.00 42.64 187 GLU C C 1
ATOM 5305 O O . GLU C 1 148 ? -9.999 -104.140 -31.209 1.00 42.56 187 GLU C O 1
ATOM 5308 N N . LEU C 1 149 ? -8.611 -102.506 -30.487 1.00 42.30 188 LEU C N 1
ATOM 5309 C CA . LEU C 1 149 ? -9.587 -101.420 -30.627 1.00 42.00 188 LEU C CA 1
ATOM 5310 C C . LEU C 1 149 ? -9.800 -101.019 -32.078 1.00 41.68 188 LEU C C 1
ATOM 5311 O O . LEU C 1 149 ? -10.938 -100.953 -32.551 1.00 41.62 188 LEU C O 1
ATOM 5316 N N . LEU C 1 150 ? -8.698 -100.735 -32.772 1.00 41.08 189 LEU C N 1
ATOM 5317 C CA . LEU C 1 150 ? -8.754 -100.190 -34.123 1.00 40.66 189 LEU C CA 1
ATOM 5318 C C . LEU C 1 150 ? -9.301 -101.198 -35.127 1.00 40.68 189 LEU C C 1
ATOM 5319 O O . LEU C 1 150 ? -9.941 -100.810 -36.106 1.00 40.41 189 LEU C O 1
ATOM 5324 N N . GLY C 1 151 ? -9.055 -102.485 -34.871 1.00 40.60 190 GLY C N 1
ATOM 5325 C CA . GLY C 1 151 ? -9.553 -103.570 -35.719 1.00 40.63 190 GLY C CA 1
ATOM 5326 C C . GLY C 1 151 ? -11.075 -103.636 -35.799 1.00 40.64 190 GLY C C 1
ATOM 5327 O O . GLY C 1 151 ? -11.635 -104.241 -36.725 1.00 40.54 190 GLY C O 1
ATOM 5328 N N . CYS C 1 152 ? -11.741 -103.014 -34.827 1.00 40.32 191 CYS C N 1
ATOM 5329 C CA . CYS C 1 152 ? -13.198 -102.889 -34.835 1.00 40.34 191 CYS C CA 1
ATOM 5330 C C . CYS C 1 152 ? -13.682 -101.813 -35.803 1.00 40.10 191 CYS C C 1
ATOM 5331 O O . CYS C 1 152 ? -14.855 -101.801 -36.182 1.00 39.99 191 CYS C O 1
ATOM 5334 N N . MET C 1 153 ? -12.783 -100.904 -36.179 1.00 39.85 192 MET C N 1
ATOM 5335 C CA . MET C 1 153 ? -13.125 -99.754 -37.019 1.00 39.56 192 MET C CA 1
ATOM 5336 C C . MET C 1 153 ? -12.464 -99.809 -38.386 1.00 39.84 192 MET C C 1
ATOM 5337 O O . MET C 1 153 ? -12.830 -99.049 -39.285 1.00 40.09 192 MET C O 1
ATOM 5342 N N . GLY C 1 154 ? -11.480 -100.692 -38.536 1.00 39.68 193 GLY C N 1
ATOM 5343 C CA . GLY C 1 154 ? -10.754 -100.813 -39.786 1.00 39.62 193 GLY C CA 1
ATOM 5344 C C . GLY C 1 154 ? -10.443 -102.245 -40.172 1.00 39.57 193 GLY C C 1
ATOM 5345 O O . GLY C 1 154 ? -10.419 -103.136 -39.327 1.00 39.72 193 GLY C O 1
ATOM 5346 N N . SER C 1 155 ? -10.193 -102.443 -41.464 1.00 39.58 194 SER C N 1
ATOM 5347 C CA . SER C 1 155 ? -9.840 -103.731 -42.053 1.00 39.44 194 SER C CA 1
ATOM 5348 C C . SER C 1 155 ? -8.324 -103.976 -42.075 1.00 39.01 194 SER C C 1
ATOM 5349 O O . SER C 1 155 ? -7.871 -105.126 -42.054 1.00 39.20 194 SER C O 1
ATOM 5352 N N . ASN C 1 156 ? -7.556 -102.889 -42.160 1.00 38.24 195 ASN C N 1
ATOM 5353 C CA . ASN C 1 156 ? -6.091 -102.920 -42.128 1.00 37.32 195 ASN C CA 1
ATOM 5354 C C . ASN C 1 156 ? -5.566 -102.056 -40.990 1.00 36.24 195 ASN C C 1
ATOM 5355 O O . ASN C 1 156 ? -5.935 -100.892 -40.890 1.00 36.31 195 ASN C O 1
ATOM 5360 N N . VAL C 1 157 ? -4.735 -102.626 -40.125 1.00 35.17 196 VAL C N 1
ATOM 5361 C CA . VAL C 1 157 ? -4.063 -101.857 -39.085 1.00 33.91 196 VAL C CA 1
ATOM 5362 C C . VAL C 1 157 ? -2.574 -102.171 -39.208 1.00 33.37 196 VAL C C 1
ATOM 5363 O O . VAL C 1 157 ? -2.145 -103.309 -39.003 1.00 33.14 196 VAL C O 1
ATOM 5367 N N . VAL C 1 158 ? -1.804 -101.154 -39.591 1.00 32.43 197 VAL C N 1
ATOM 5368 C CA . VAL C 1 158 ? -0.399 -101.324 -39.939 1.00 31.66 197 VAL C CA 1
ATOM 5369 C C . VAL C 1 158 ? 0.503 -100.582 -38.968 1.00 31.09 197 VAL C C 1
ATOM 5370 O O . VAL C 1 158 ? 0.350 -99.377 -38.776 1.00 31.49 197 VAL C O 1
ATOM 5374 N N . TYR C 1 159 ? 1.450 -101.295 -38.370 1.00 30.22 198 TYR C N 1
ATOM 5375 C CA . TYR C 1 159 ? 2.436 -100.657 -37.513 1.00 29.25 198 TYR C CA 1
ATOM 5376 C C . TYR C 1 159 ? 3.524 -100.017 -38.377 1.00 28.83 198 TYR C C 1
ATOM 5377 O O . TYR C 1 159 ? 4.141 -100.674 -39.209 1.00 28.53 198 TYR C O 1
ATOM 5386 N N . CYS C 1 160 ? 3.738 -98.722 -38.178 1.00 28.62 199 CYS C N 1
ATOM 5387 C CA . CYS C 1 160 ? 4.654 -97.946 -39.020 1.00 28.32 199 CYS C CA 1
ATOM 5388 C C . CYS C 1 160 ? 5.997 -97.616 -38.359 1.00 28.34 199 CYS C C 1
ATOM 5389 O O . CYS C 1 160 ? 6.928 -97.169 -39.043 1.00 28.23 199 CYS C O 1
ATOM 5392 N N . GLY C 1 161 ? 6.091 -97.845 -37.049 1.00 28.10 200 GLY C N 1
ATOM 5393 C CA . GLY C 1 161 ? 7.288 -97.507 -36.283 1.00 27.98 200 GLY C CA 1
ATOM 5394 C C . GLY C 1 161 ? 6.952 -96.635 -35.086 1.00 28.22 200 GLY C C 1
ATOM 5395 O O . GLY C 1 161 ? 5.839 -96.697 -34.553 1.00 27.81 200 GLY C O 1
ATOM 5396 N N . ALA C 1 162 ? 7.916 -95.810 -34.671 1.00 28.53 201 ALA C N 1
ATOM 5397 C CA . ALA C 1 162 ? 7.763 -94.943 -33.495 1.00 28.55 201 ALA C CA 1
ATOM 5398 C C . ALA C 1 162 ? 6.718 -93.856 -33.748 1.00 28.73 201 ALA C C 1
ATOM 5399 O O . ALA C 1 162 ? 6.210 -93.734 -34.862 1.00 28.92 201 ALA C O 1
ATOM 5401 N N . VAL C 1 163 ? 6.385 -93.084 -32.714 1.00 29.00 202 VAL C N 1
ATOM 5402 C CA . VAL C 1 163 ? 5.338 -92.062 -32.815 1.00 29.13 202 VAL C CA 1
ATOM 5403 C C . VAL C 1 163 ? 5.638 -91.081 -33.953 1.00 29.19 202 VAL C C 1
ATOM 5404 O O . VAL C 1 163 ? 6.782 -90.658 -34.142 1.00 29.62 202 VAL C O 1
ATOM 5408 N N . GLY C 1 164 ? 4.604 -90.755 -34.722 1.00 29.20 203 GLY C N 1
ATOM 5409 C CA . GLY C 1 164 ? 4.733 -89.848 -35.852 1.00 28.89 203 GLY C CA 1
ATOM 5410 C C . GLY C 1 164 ? 4.879 -90.572 -37.176 1.00 28.95 203 GLY C C 1
ATOM 5411 O O . GLY C 1 164 ? 4.682 -89.958 -38.236 1.00 28.72 203 GLY C O 1
ATOM 5412 N N . THR C 1 165 ? 5.224 -91.865 -37.126 1.00 28.44 204 THR C N 1
ATOM 5413 C CA . THR C 1 165 ? 5.447 -92.646 -38.357 1.00 28.42 204 THR C CA 1
ATOM 5414 C C . THR C 1 165 ? 4.150 -92.975 -39.083 1.00 28.27 204 THR C C 1
ATOM 5415 O O . THR C 1 165 ? 4.143 -93.151 -40.307 1.00 28.48 204 THR C O 1
ATOM 5419 N N . GLY C 1 166 ? 3.061 -93.063 -38.323 1.00 28.18 205 GLY C N 1
ATOM 5420 C CA . GLY C 1 166 ? 1.727 -93.226 -38.890 1.00 27.89 205 GLY C CA 1
ATOM 5421 C C . GLY C 1 166 ? 1.364 -91.984 -39.691 1.00 27.82 205 GLY C C 1
ATOM 5422 O O . GLY C 1 166 ? 0.979 -92.079 -40.857 1.00 27.37 205 GLY C O 1
ATOM 5423 N N . GLN C 1 167 ? 1.500 -90.816 -39.061 1.00 27.70 206 GLN C N 1
ATOM 5424 C CA . GLN C 1 167 ? 1.304 -89.529 -39.748 1.00 27.74 206 GLN C CA 1
ATOM 5425 C C . GLN C 1 167 ? 2.182 -89.405 -40.994 1.00 27.70 206 GLN C C 1
ATOM 5426 O O . GLN C 1 167 ? 1.717 -88.985 -42.058 1.00 27.26 206 GLN C O 1
ATOM 5432 N N . ALA C 1 168 ? 3.448 -89.785 -40.848 1.00 27.73 207 ALA C N 1
ATOM 5433 C CA . ALA C 1 168 ? 4.404 -89.749 -41.949 1.00 27.84 207 ALA C CA 1
ATOM 5434 C C . ALA C 1 168 ? 3.985 -90.638 -43.139 1.00 27.86 207 ALA C C 1
ATOM 5435 O O . ALA C 1 168 ? 4.006 -90.191 -44.290 1.00 27.60 207 ALA C O 1
ATOM 5437 N N . ALA C 1 169 ? 3.603 -91.883 -42.850 1.00 28.07 208 ALA C N 1
ATOM 5438 C CA . ALA C 1 169 ? 3.120 -92.819 -43.868 1.00 28.20 208 ALA C CA 1
ATOM 5439 C C . ALA C 1 169 ? 1.906 -92.254 -44.613 1.00 28.26 208 ALA C C 1
ATOM 5440 O O . ALA C 1 169 ? 1.857 -92.277 -45.839 1.00 28.55 208 ALA C O 1
ATOM 5442 N N . LYS C 1 170 ? 0.940 -91.742 -43.859 1.00 28.35 209 LYS C N 1
ATOM 5443 C CA . LYS C 1 170 ? -0.286 -91.185 -44.421 1.00 28.76 209 LYS C CA 1
ATOM 5444 C C . LYS C 1 170 ? -0.004 -89.969 -45.329 1.00 28.70 209 LYS C C 1
ATOM 5445 O O . LYS C 1 170 ? -0.537 -89.858 -46.438 1.00 28.52 209 LYS C O 1
ATOM 5451 N N . ILE C 1 171 ? 0.852 -89.075 -44.846 1.00 28.55 210 ILE C N 1
ATOM 5452 C CA . ILE C 1 171 ? 1.216 -87.869 -45.572 1.00 28.50 210 ILE C CA 1
ATOM 5453 C C . ILE C 1 171 ? 1.959 -88.178 -46.891 1.00 28.43 210 ILE C C 1
ATOM 5454 O O . ILE C 1 171 ? 1.715 -87.532 -47.913 1.00 27.62 210 ILE C O 1
ATOM 5459 N N . CYS C 1 172 ? 2.859 -89.164 -46.856 1.00 28.12 211 CYS C N 1
ATOM 5460 C CA . CYS C 1 172 ? 3.582 -89.575 -48.056 1.00 27.70 211 CYS C CA 1
ATOM 5461 C C . CYS C 1 172 ? 2.666 -90.246 -49.060 1.00 27.33 211 CYS C C 1
ATOM 5462 O O . CYS C 1 172 ? 2.770 -89.963 -50.248 1.00 27.78 211 CYS C O 1
ATOM 5465 N N . ASN C 1 173 ? 1.770 -91.115 -48.599 1.00 26.93 212 ASN C N 1
ATOM 5466 C CA . ASN C 1 173 ? 0.796 -91.711 -49.507 1.00 26.97 212 ASN C CA 1
ATOM 5467 C C . ASN C 1 173 ? -0.050 -90.675 -50.221 1.00 26.68 212 ASN C C 1
ATOM 5468 O O . ASN C 1 173 ? -0.179 -90.719 -51.442 1.00 26.68 212 ASN C O 1
ATOM 5473 N N . ASN C 1 174 ? -0.636 -89.755 -49.456 1.00 26.48 213 ASN C N 1
ATOM 5474 C CA . ASN C 1 174 ? -1.513 -88.749 -50.035 1.00 26.47 213 ASN C CA 1
ATOM 5475 C C . ASN C 1 174 ? -0.782 -87.790 -50.976 1.00 26.05 213 ASN C C 1
ATOM 5476 O O . ASN C 1 174 ? -1.360 -87.322 -51.967 1.00 25.89 213 ASN C O 1
ATOM 5481 N N . MET C 1 175 ? 0.487 -87.517 -50.689 1.00 25.42 214 MET C N 1
ATOM 5482 C CA . MET C 1 175 ? 1.284 -86.726 -51.622 1.00 25.26 214 MET C CA 1
ATOM 5483 C C . MET C 1 175 ? 1.430 -87.427 -52.970 1.00 25.70 214 MET C C 1
ATOM 5484 O O . MET C 1 175 ? 1.236 -86.800 -54.010 1.00 26.10 214 MET C O 1
ATOM 5489 N N . LEU C 1 176 ? 1.773 -88.714 -52.944 1.00 25.80 215 LEU C N 1
ATOM 5490 C CA . LEU C 1 176 ? 1.927 -89.499 -54.164 1.00 25.93 215 LEU C CA 1
ATOM 5491 C C . LEU C 1 176 ? 0.598 -89.637 -54.891 1.00 25.79 215 LEU C C 1
ATOM 5492 O O . LEU C 1 176 ? 0.558 -89.571 -56.109 1.00 25.91 215 LEU C O 1
ATOM 5497 N N . LEU C 1 177 ? -0.479 -89.812 -54.128 1.00 25.64 216 LEU C N 1
ATOM 5498 C CA . LEU C 1 177 ? -1.830 -89.781 -54.661 1.00 25.15 216 LEU C CA 1
ATOM 5499 C C . LEU C 1 177 ? -2.138 -88.482 -55.421 1.00 24.93 216 LEU C C 1
ATOM 5500 O O . LEU C 1 177 ? -2.656 -88.519 -56.542 1.00 25.02 216 LEU C O 1
ATOM 5505 N N . ALA C 1 178 ? -1.828 -87.343 -54.812 1.00 24.06 217 ALA C N 1
ATOM 5506 C CA . ALA C 1 178 ? -2.120 -86.059 -55.437 1.00 23.92 217 ALA C CA 1
ATOM 5507 C C . ALA C 1 178 ? -1.372 -85.910 -56.752 1.00 23.72 217 ALA C C 1
ATOM 5508 O O . ALA C 1 178 ? -1.956 -85.527 -57.758 1.00 23.86 217 ALA C O 1
ATOM 5510 N N . ILE C 1 179 ? -0.079 -86.223 -56.720 1.00 23.70 218 ILE C N 1
ATOM 5511 C CA . ILE C 1 179 ? 0.785 -86.172 -57.890 1.00 23.31 218 ILE C CA 1
ATOM 5512 C C . ILE C 1 179 ? 0.251 -87.060 -59.019 1.00 24.15 218 ILE C C 1
ATOM 5513 O O . ILE C 1 179 ? 0.199 -86.632 -60.178 1.00 23.66 218 ILE C O 1
ATOM 5518 N N . SER C 1 180 ? -0.145 -88.289 -58.669 1.00 24.36 219 SER C N 1
ATOM 5519 C CA . SER C 1 180 ? -0.649 -89.247 -59.644 1.00 24.28 219 SER C CA 1
ATOM 5520 C C . SER C 1 180 ? -2.017 -88.865 -60.175 1.00 24.34 219 SER C C 1
ATOM 5521 O O . SER C 1 180 ? -2.277 -89.033 -61.379 1.00 25.43 219 SER C O 1
ATOM 5524 N N . MET C 1 181 ? -2.885 -88.349 -59.303 1.00 23.67 220 MET C N 1
ATOM 5525 C CA . MET C 1 181 ? -4.203 -87.894 -59.749 1.00 23.31 220 MET C CA 1
ATOM 5526 C C . MET C 1 181 ? -4.086 -86.743 -60.726 1.00 22.91 220 MET C C 1
ATOM 5527 O O . MET C 1 181 ? -4.749 -86.753 -61.764 1.00 22.70 220 MET C O 1
ATOM 5532 N N . ILE C 1 182 ? -3.254 -85.749 -60.396 1.00 22.19 221 ILE C N 1
ATOM 5533 C CA . ILE C 1 182 ? -3.033 -84.636 -61.318 1.00 21.18 221 ILE C CA 1
ATOM 5534 C C . ILE C 1 182 ? -2.419 -85.148 -62.619 1.00 21.71 221 ILE C C 1
ATOM 5535 O O . ILE C 1 182 ? -2.828 -84.721 -63.703 1.00 21.65 221 ILE C O 1
ATOM 5540 N N . GLY C 1 183 ? -1.455 -86.064 -62.501 1.00 21.52 222 GLY C N 1
ATOM 5541 C CA . GLY C 1 183 ? -0.803 -86.670 -63.651 1.00 21.72 222 GLY C CA 1
ATOM 5542 C C . GLY C 1 183 ? -1.809 -87.345 -64.567 1.00 22.33 222 GLY C C 1
ATOM 5543 O O . GLY C 1 183 ? -1.783 -87.125 -65.783 1.00 22.39 222 GLY C O 1
ATOM 5544 N N . THR C 1 184 ? -2.701 -88.149 -63.975 1.00 22.44 223 THR C N 1
ATOM 5545 C CA . THR C 1 184 ? -3.745 -88.857 -64.707 1.00 22.82 223 THR C CA 1
ATOM 5546 C C . THR C 1 184 ? -4.662 -87.856 -65.402 1.00 22.84 223 THR C C 1
ATOM 5547 O O . THR C 1 184 ? -4.980 -88.024 -66.584 1.00 22.45 223 THR C O 1
ATOM 5551 N N . ALA C 1 185 ? -5.051 -86.809 -64.679 1.00 22.31 224 ALA C N 1
ATOM 5552 C CA . ALA C 1 185 ? -5.864 -85.746 -65.255 1.00 22.41 224 ALA C CA 1
ATOM 5553 C C . ALA C 1 185 ? -5.160 -85.069 -66.437 1.00 22.32 224 ALA C C 1
ATOM 5554 O O . ALA C 1 185 ? -5.794 -84.824 -67.455 1.00 22.66 224 ALA C O 1
ATOM 5556 N N . GLU C 1 186 ? -3.863 -84.785 -66.304 1.00 22.47 225 GLU C N 1
ATOM 5557 C CA . GLU C 1 186 ? -3.093 -84.139 -67.367 1.00 22.92 225 GLU C CA 1
ATOM 5558 C C . GLU C 1 186 ? -2.907 -85.053 -68.574 1.00 23.26 225 GLU C C 1
ATOM 5559 O O . GLU C 1 186 ? -3.019 -84.601 -69.716 1.00 23.05 225 GLU C O 1
ATOM 5565 N N . ALA C 1 187 ? -2.596 -86.325 -68.314 1.00 23.38 226 ALA C N 1
ATOM 5566 C CA . ALA C 1 187 ? -2.428 -87.309 -69.381 1.00 23.62 226 ALA C CA 1
ATOM 5567 C C . ALA C 1 187 ? -3.741 -87.535 -70.129 1.00 24.11 226 ALA C C 1
ATOM 5568 O O . ALA C 1 187 ? -3.754 -87.560 -71.363 1.00 24.46 226 ALA C O 1
ATOM 5570 N N . MET C 1 188 ? -4.839 -87.684 -69.384 1.00 24.39 227 MET C N 1
ATOM 5571 C CA . MET C 1 188 ? -6.163 -87.881 -69.973 1.00 25.12 227 MET C CA 1
ATOM 5572 C C . MET C 1 188 ? -6.578 -86.674 -70.815 1.00 25.20 227 MET C C 1
ATOM 5573 O O . MET C 1 188 ? -7.036 -86.828 -71.957 1.00 25.46 227 MET C O 1
ATOM 5578 N N . ASN C 1 189 ? -6.412 -85.478 -70.251 1.00 24.96 228 ASN C N 1
ATOM 5579 C CA . ASN C 1 189 ? -6.740 -84.248 -70.963 1.00 24.74 228 ASN C CA 1
ATOM 5580 C C . ASN C 1 189 ? -5.923 -84.081 -72.249 1.00 24.41 228 ASN C C 1
ATOM 5581 O O . ASN C 1 189 ? -6.484 -83.776 -73.300 1.00 24.62 228 ASN C O 1
ATOM 5586 N N . LEU C 1 190 ? -4.612 -84.309 -72.167 1.00 23.83 229 LEU C N 1
ATOM 5587 C CA . LEU C 1 190 ? -3.750 -84.239 -73.345 1.00 23.60 229 LEU C CA 1
ATOM 5588 C C . LEU C 1 190 ? -4.213 -85.249 -74.396 1.00 23.63 229 LEU C C 1
ATOM 5589 O O . LEU C 1 190 ? -4.321 -84.916 -75.575 1.00 23.35 229 LEU C O 1
ATOM 5594 N N . GLY C 1 191 ? -4.494 -86.474 -73.950 1.00 23.86 230 GLY C N 1
ATOM 5595 C CA . GLY C 1 191 ? -4.969 -87.537 -74.831 1.00 23.63 230 GLY C CA 1
ATOM 5596 C C . GLY C 1 191 ? -6.231 -87.129 -75.576 1.00 23.61 230 GLY C C 1
ATOM 5597 O O . GLY C 1 191 ? -6.321 -87.272 -76.798 1.00 23.83 230 GLY C O 1
ATOM 5598 N N . ILE C 1 192 ? -7.207 -86.606 -74.840 1.00 23.58 231 ILE C N 1
ATOM 5599 C CA . ILE C 1 192 ? -8.468 -86.140 -75.436 1.00 23.38 231 ILE C CA 1
ATOM 5600 C C . ILE C 1 192 ? -8.197 -85.049 -76.469 1.00 23.97 231 ILE C C 1
ATOM 5601 O O . ILE C 1 192 ? -8.750 -85.068 -77.576 1.00 24.18 231 ILE C O 1
ATOM 5606 N N . ARG C 1 193 ? -7.348 -84.094 -76.102 1.00 24.27 232 ARG C N 1
ATOM 5607 C CA . ARG C 1 193 ? -7.028 -82.986 -76.991 1.00 24.24 232 ARG C CA 1
ATOM 5608 C C . ARG C 1 193 ? -6.226 -83.452 -78.216 1.00 24.40 232 ARG C C 1
ATOM 5609 O O . ARG C 1 193 ? -6.250 -82.804 -79.263 1.00 24.55 232 ARG C O 1
ATOM 5617 N N . LEU C 1 194 ? -5.564 -84.603 -78.098 1.00 24.48 233 LEU C N 1
ATOM 5618 C CA . LEU C 1 194 ? -4.876 -85.231 -79.238 1.00 24.29 233 LEU C CA 1
ATOM 5619 C C . LEU C 1 194 ? -5.803 -86.088 -80.096 1.00 24.68 233 LEU C C 1
ATOM 5620 O O . LEU C 1 194 ? -5.375 -86.663 -81.103 1.00 24.34 233 LEU C O 1
ATOM 5625 N N . GLY C 1 195 ? -7.063 -86.204 -79.680 1.00 24.97 234 GLY C N 1
ATOM 5626 C CA . GLY C 1 195 ? -8.071 -86.890 -80.478 1.00 24.99 234 GLY C CA 1
ATOM 5627 C C . GLY C 1 195 ? -8.372 -88.317 -80.055 1.00 25.46 234 GLY C C 1
ATOM 5628 O O . GLY C 1 195 ? -9.021 -89.062 -80.779 1.00 25.00 234 GLY C O 1
ATOM 5629 N N . LEU C 1 196 ? -7.912 -88.704 -78.874 1.00 26.07 235 LEU C N 1
ATOM 5630 C CA . LEU C 1 196 ? -8.192 -90.033 -78.336 1.00 26.37 235 LEU C CA 1
ATOM 5631 C C . LEU C 1 196 ? -9.530 -90.090 -77.607 1.00 26.87 235 LEU C C 1
ATOM 5632 O O . LEU C 1 196 ? -9.927 -89.128 -76.928 1.00 27.04 235 LEU C O 1
ATOM 5637 N N . ASP C 1 197 ? -10.213 -91.223 -77.743 1.00 27.11 236 ASP C N 1
ATOM 5638 C CA . ASP C 1 197 ? -11.368 -91.551 -76.912 1.00 27.28 236 ASP C CA 1
ATOM 5639 C C . ASP C 1 197 ? -10.829 -91.833 -75.509 1.00 27.55 236 ASP C C 1
ATOM 5640 O O . ASP C 1 197 ? -9.932 -92.663 -75.345 1.00 27.29 236 ASP C O 1
ATOM 5645 N N . PRO C 1 198 ? -11.341 -91.105 -74.494 1.00 28.02 237 PRO C N 1
ATOM 5646 C CA . PRO C 1 198 ? -10.827 -91.279 -73.122 1.00 28.17 237 PRO C CA 1
ATOM 5647 C C . PRO C 1 198 ? -11.003 -92.688 -72.530 1.00 28.32 237 PRO C C 1
ATOM 5648 O O . PRO C 1 198 ? -10.147 -93.128 -71.769 1.00 28.26 237 PRO C O 1
ATOM 5652 N N . LYS C 1 199 ? -12.082 -93.390 -72.883 1.00 28.61 238 LYS C N 1
ATOM 5653 C CA . LYS C 1 199 ? -12.257 -94.796 -72.509 1.00 28.64 238 LYS C CA 1
ATOM 5654 C C . LYS C 1 199 ? -11.105 -95.653 -73.014 1.00 28.38 238 LYS C C 1
ATOM 5655 O O . LYS C 1 199 ? -10.590 -96.513 -72.291 1.00 28.60 238 LYS C O 1
ATOM 5661 N N . LEU C 1 200 ? -10.723 -95.437 -74.268 1.00 27.92 239 LEU C N 1
ATOM 5662 C CA . LEU C 1 200 ? -9.606 -96.157 -74.840 1.00 27.57 239 LEU C CA 1
ATOM 5663 C C . LEU C 1 200 ? -8.283 -95.805 -74.151 1.00 27.11 239 LEU C C 1
ATOM 5664 O O . LEU C 1 200 ? -7.488 -96.693 -73.844 1.00 27.11 239 LEU C O 1
ATOM 5669 N N . LEU C 1 201 ? -8.047 -94.522 -73.908 1.00 26.55 240 LEU C N 1
ATOM 5670 C CA . LEU C 1 201 ? -6.814 -94.131 -73.232 1.00 26.42 240 LEU C CA 1
ATOM 5671 C C . LEU C 1 201 ? -6.743 -94.704 -71.827 1.00 26.22 240 LEU C C 1
ATOM 5672 O O . LEU C 1 201 ? -5.696 -95.205 -71.430 1.00 26.35 240 LEU C O 1
ATOM 5677 N N . ALA C 1 202 ? -7.845 -94.647 -71.079 1.00 26.07 241 ALA C N 1
ATOM 5678 C CA . ALA C 1 202 ? -7.893 -95.274 -69.753 1.00 26.01 241 ALA C CA 1
ATOM 5679 C C . ALA C 1 202 ? -7.518 -96.759 -69.824 1.00 26.27 241 ALA C C 1
ATOM 5680 O O . ALA C 1 202 ? -6.737 -97.251 -69.008 1.00 26.15 241 ALA C O 1
ATOM 5682 N N . LYS C 1 203 ? -8.056 -97.464 -70.817 1.00 26.38 242 LYS C N 1
ATOM 5683 C CA . LYS C 1 203 ? -7.738 -98.879 -71.011 1.00 27.00 242 LYS C CA 1
ATOM 5684 C C . LYS C 1 203 ? -6.247 -99.102 -71.241 1.00 26.76 242 LYS C C 1
ATOM 5685 O O . LYS C 1 203 ? -5.650 -100.007 -70.652 1.00 26.53 242 LYS C O 1
ATOM 5691 N N . ILE C 1 204 ? -5.650 -98.270 -72.094 1.00 26.57 243 ILE C N 1
ATOM 5692 C CA . ILE C 1 204 ? -4.212 -98.332 -72.343 1.00 26.00 243 ILE C CA 1
ATOM 5693 C C . ILE C 1 204 ? -3.393 -98.025 -71.089 1.00 25.55 243 ILE C C 1
ATOM 5694 O O . ILE C 1 204 ? -2.471 -98.761 -70.764 1.00 25.88 243 ILE C O 1
ATOM 5699 N N . LEU C 1 205 ? -3.737 -96.955 -70.384 1.00 25.37 244 LEU C N 1
ATOM 5700 C CA . LEU C 1 205 ? -3.063 -96.611 -69.127 1.00 25.06 244 LEU C CA 1
ATOM 5701 C C . LEU C 1 205 ? -3.085 -97.784 -68.147 1.00 25.04 244 LEU C C 1
ATOM 5702 O O . LEU C 1 205 ? -2.064 -98.153 -67.574 1.00 25.05 244 LEU C O 1
ATOM 5707 N N . ASN C 1 206 ? -4.261 -98.382 -67.992 1.00 25.08 245 ASN C N 1
ATOM 5708 C CA . ASN C 1 206 ? -4.477 -99.421 -66.995 1.00 24.89 245 ASN C CA 1
ATOM 5709 C C . ASN C 1 206 ? -3.908 -100.792 -67.342 1.00 25.05 245 ASN C C 1
ATOM 5710 O O . ASN C 1 206 ? -3.899 -101.687 -66.498 1.00 24.80 245 ASN C O 1
ATOM 5715 N N . MET C 1 207 ? -3.409 -100.953 -68.567 1.00 24.59 246 MET C N 1
ATOM 5716 C CA . MET C 1 207 ? -2.681 -102.168 -68.921 1.00 24.61 246 MET C CA 1
ATOM 5717 C C . MET C 1 207 ? -1.183 -101.912 -69.089 1.00 24.33 246 MET C C 1
ATOM 5718 O O . MET C 1 207 ? -0.434 -102.822 -69.435 1.00 24.10 246 MET C O 1
ATOM 5723 N N . SER C 1 208 ? -0.759 -100.672 -68.852 1.00 24.52 247 SER C N 1
ATOM 5724 C CA . SER C 1 208 ? 0.617 -100.261 -69.106 1.00 24.62 247 SER C CA 1
ATOM 5725 C C . SER C 1 208 ? 1.307 -99.723 -67.856 1.00 24.91 247 SER C C 1
ATOM 5726 O O . SER C 1 208 ? 0.751 -99.771 -66.756 1.00 25.10 247 SER C O 1
ATOM 5729 N N . SER C 1 209 ? 2.514 -99.196 -68.055 1.00 24.90 248 SER C N 1
ATOM 5730 C CA . SER C 1 209 ? 3.354 -98.667 -66.986 1.00 25.02 248 SER C CA 1
ATOM 5731 C C . SER C 1 209 ? 2.797 -97.413 -66.309 1.00 24.76 248 SER C C 1
ATOM 5732 O O . SER C 1 209 ? 3.257 -97.029 -65.230 1.00 25.32 248 SER C O 1
ATOM 5735 N N . GLY C 1 210 ? 1.815 -96.776 -66.937 1.00 24.94 249 GLY C N 1
ATOM 5736 C CA . GLY C 1 210 ? 1.155 -95.604 -66.352 1.00 24.94 249 GLY C CA 1
ATOM 5737 C C . GLY C 1 210 ? 0.083 -95.928 -65.317 1.00 25.10 249 GLY C C 1
ATOM 5738 O O . GLY C 1 210 ? -0.397 -95.030 -64.621 1.00 25.37 249 GLY C O 1
ATOM 5739 N N . ARG C 1 211 ? -0.282 -97.201 -65.196 1.00 24.78 250 ARG C N 1
ATOM 5740 C CA . ARG C 1 211 ? -1.370 -97.630 -64.318 1.00 24.98 250 ARG C CA 1
ATOM 5741 C C . ARG C 1 211 ? -1.170 -97.214 -62.861 1.00 25.39 250 ARG C C 1
ATOM 5742 O O . ARG C 1 211 ? -0.090 -97.405 -62.282 1.00 25.42 250 ARG C O 1
ATOM 5750 N N . CYS C 1 212 ? -2.210 -96.624 -62.284 1.00 25.18 251 CYS C N 1
ATOM 5751 C CA . CYS C 1 212 ? -2.201 -96.274 -60.873 1.00 25.21 251 CYS C CA 1
ATOM 5752 C C . CYS C 1 212 ? -3.615 -96.347 -60.341 1.00 25.57 251 CYS C C 1
ATOM 5753 O O . CYS C 1 212 ? -4.570 -96.543 -61.114 1.00 25.77 251 CYS C O 1
ATOM 5756 N N . TRP C 1 213 ? -3.738 -96.226 -59.022 1.00 25.53 252 TRP C N 1
ATOM 5757 C CA . TRP C 1 213 ? -5.014 -96.270 -58.348 1.00 26.32 252 TRP C CA 1
ATOM 5758 C C . TRP C 1 213 ? -5.949 -95.191 -58.910 1.00 26.35 252 TRP C C 1
ATOM 5759 O O . TRP C 1 213 ? -7.113 -95.455 -59.175 1.00 26.59 252 TRP C O 1
ATOM 5770 N N . SER C 1 214 ? -5.413 -93.990 -59.123 1.00 27.02 253 SER C N 1
ATOM 5771 C CA . SER C 1 214 ? -6.160 -92.871 -59.720 1.00 27.38 253 SER C CA 1
ATOM 5772 C C . SER C 1 214 ? -6.787 -93.235 -61.070 1.00 27.50 253 SER C C 1
ATOM 5773 O O . SER C 1 214 ? -7.932 -92.892 -61.334 1.00 27.42 253 SER C O 1
ATOM 5776 N N . SER C 1 215 ? -6.034 -93.932 -61.917 1.00 27.42 254 SER C N 1
ATOM 5777 C CA . SER C 1 215 ? -6.494 -94.218 -63.271 1.00 27.61 254 SER C CA 1
ATOM 5778 C C . SER C 1 215 ? -7.362 -95.478 -63.367 1.00 27.77 254 SER C C 1
ATOM 5779 O O . SER C 1 215 ? -8.272 -95.530 -64.197 1.00 27.63 254 SER C O 1
ATOM 5782 N N . ASP C 1 216 ? -7.083 -96.477 -62.520 1.00 27.69 255 ASP C N 1
ATOM 5783 C CA . ASP C 1 216 ? -7.801 -97.762 -62.561 1.00 27.77 255 ASP C CA 1
ATOM 5784 C C . ASP C 1 216 ? -8.932 -97.943 -61.543 1.00 27.77 255 ASP C C 1
ATOM 5785 O O . ASP C 1 216 ? -9.731 -98.874 -61.682 1.00 27.66 255 ASP C O 1
ATOM 5790 N N . THR C 1 217 ? -8.991 -97.075 -60.529 1.00 27.80 256 THR C N 1
ATOM 5791 C CA . THR C 1 217 ? -9.968 -97.211 -59.434 1.00 27.86 256 THR C CA 1
ATOM 5792 C C . THR C 1 217 ? -10.788 -95.936 -59.190 1.00 27.77 256 THR C C 1
ATOM 5793 O O . THR C 1 217 ? -11.872 -96.002 -58.610 1.00 28.59 256 THR C O 1
ATOM 5797 N N . TYR C 1 218 ? -10.289 -94.793 -59.642 1.00 27.32 257 TYR C N 1
ATOM 5798 C CA . TYR C 1 218 ? -10.878 -93.511 -59.288 1.00 27.09 257 TYR C CA 1
ATOM 5799 C C . TYR C 1 218 ? -10.756 -92.518 -60.433 1.00 27.13 257 TYR C C 1
ATOM 5800 O O . TYR C 1 218 ? -10.482 -91.341 -60.209 1.00 27.28 257 TYR C O 1
ATOM 5809 N N . ASN C 1 219 ? -10.970 -92.984 -61.658 1.00 27.06 258 ASN C N 1
ATOM 5810 C CA . ASN C 1 219 ? -10.670 -92.184 -62.844 1.00 27.09 258 ASN C CA 1
ATOM 5811 C C . ASN C 1 219 ? -11.385 -90.823 -62.867 1.00 27.20 258 ASN C C 1
ATOM 5812 O O . ASN C 1 219 ? -12.603 -90.766 -62.705 1.00 27.32 258 ASN C O 1
ATOM 5817 N N . PRO C 1 220 ? -10.621 -89.730 -63.067 1.00 27.04 259 PRO C N 1
ATOM 5818 C CA . PRO C 1 220 ? -11.155 -88.363 -62.956 1.00 26.81 259 PRO C CA 1
ATOM 5819 C C . PRO C 1 220 ? -11.980 -87.895 -64.158 1.00 27.11 259 PRO C C 1
ATOM 5820 O O . PRO C 1 220 ? -12.528 -86.793 -64.143 1.00 26.90 259 PRO C O 1
ATOM 5824 N N . VAL C 1 221 ? -12.117 -88.711 -65.120 1.00 27.65 260 VAL C N 1
ATOM 5825 C CA . VAL C 1 221 ? -12.810 -88.317 -66.346 1.00 28.55 260 VAL C CA 1
ATOM 5826 C C . VAL C 1 221 ? -14.255 -88.825 -66.323 1.00 28.73 260 VAL C C 1
ATOM 5827 O O . VAL C 1 221 ? -14.484 -90.025 -66.180 1.00 28.90 260 VAL C O 1
ATOM 5831 N N . PRO C 1 222 ? -15.253 -87.973 -66.404 1.00 29.04 261 PRO C N 1
ATOM 5832 C CA . PRO C 1 222 ? -16.640 -88.432 -66.366 1.00 29.33 261 PRO C CA 1
ATOM 5833 C C . PRO C 1 222 ? -16.955 -89.363 -67.529 1.00 29.73 261 PRO C C 1
ATOM 5834 O O . PRO C 1 222 ? -16.574 -89.076 -68.670 1.00 30.25 261 PRO C O 1
ATOM 5838 N N . GLY C 1 223 ? -17.625 -90.474 -67.227 1.00 29.80 262 GLY C N 1
ATOM 5839 C CA . GLY C 1 223 ? -18.002 -91.458 -68.236 1.00 30.11 262 GLY C CA 1
ATOM 5840 C C . GLY C 1 223 ? -17.052 -92.635 -68.396 1.00 30.48 262 GLY C C 1
ATOM 5841 O O . GLY C 1 223 ? -17.412 -93.631 -69.014 1.00 30.68 262 GLY C O 1
ATOM 5842 N N . VAL C 1 224 ? -15.843 -92.534 -67.848 1.00 30.53 263 VAL C N 1
ATOM 5843 C CA . VAL C 1 224 ? -14.866 -93.616 -67.979 1.00 30.49 263 VAL C CA 1
ATOM 5844 C C . VAL C 1 224 ? -15.151 -94.773 -67.014 1.00 30.84 263 VAL C C 1
ATOM 5845 O O . VAL C 1 224 ? -15.130 -95.940 -67.418 1.00 30.61 263 VAL C O 1
ATOM 5849 N N . MET C 1 225 ? -15.424 -94.443 -65.753 1.00 31.32 264 MET C N 1
ATOM 5850 C CA . MET C 1 225 ? -15.766 -95.433 -64.728 1.00 31.65 264 MET C CA 1
ATOM 5851 C C . MET C 1 225 ? -17.090 -95.101 -64.039 1.00 31.83 264 MET C C 1
ATOM 5852 O O . MET C 1 225 ? -17.394 -93.927 -63.797 1.00 32.03 264 MET C O 1
ATOM 5857 N N . ASP C 1 226 ? -17.861 -96.136 -63.709 1.00 31.97 265 ASP C N 1
ATOM 5858 C CA . ASP C 1 226 ? -19.039 -95.992 -62.852 1.00 32.14 265 ASP C CA 1
ATOM 5859 C C . ASP C 1 226 ? -18.579 -96.004 -61.391 1.00 31.72 265 ASP C C 1
ATOM 5860 O O . ASP C 1 226 ? -17.501 -96.524 -61.087 1.00 31.70 265 ASP C O 1
ATOM 5865 N N . GLY C 1 227 ? -19.387 -95.426 -60.502 1.00 31.37 266 GLY C N 1
ATOM 5866 C CA . GLY C 1 227 ? -19.159 -95.512 -59.058 1.00 31.07 266 GLY C CA 1
ATOM 5867 C C . GLY C 1 227 ? -18.008 -94.692 -58.493 1.00 31.09 266 GLY C C 1
ATOM 5868 O O . GLY C 1 227 ? -17.552 -94.957 -57.379 1.00 31.01 266 GLY C O 1
ATOM 5869 N N . VAL C 1 228 ? -17.535 -93.706 -59.258 1.00 30.63 267 VAL C N 1
ATOM 5870 C CA . VAL C 1 228 ? -16.504 -92.768 -58.804 1.00 30.39 267 VAL C CA 1
ATOM 5871 C C . VAL C 1 228 ? -17.076 -91.349 -58.863 1.00 30.27 267 VAL C C 1
ATOM 5872 O O . VAL C 1 228 ? -18.048 -91.113 -59.583 1.00 30.44 267 VAL C O 1
ATOM 5876 N N . PRO C 1 229 ? -16.511 -90.413 -58.080 1.00 29.90 268 PRO C N 1
ATOM 5877 C CA . PRO C 1 229 ? -17.016 -89.034 -58.045 1.00 29.68 268 PRO C CA 1
ATOM 5878 C C . PRO C 1 229 ? -17.177 -88.344 -59.405 1.00 29.57 268 PRO C C 1
ATOM 5879 O O . PRO C 1 229 ? -18.134 -87.596 -59.581 1.00 29.93 268 PRO C O 1
ATOM 5883 N N . SER C 1 230 ? -16.285 -88.616 -60.358 1.00 29.23 269 SER C N 1
ATOM 5884 C CA . SER C 1 230 ? -16.397 -88.026 -61.699 1.00 29.22 269 SER C CA 1
ATOM 5885 C C . SER C 1 230 ? -17.656 -88.464 -62.464 1.00 29.61 269 SER C C 1
ATOM 5886 O O . SER C 1 230 ? -18.060 -87.811 -63.424 1.00 29.70 269 SER C O 1
ATOM 5889 N N . ALA C 1 231 ? -18.277 -89.561 -62.031 1.00 29.81 270 ALA C N 1
ATOM 5890 C CA . ALA C 1 231 ? -19.559 -90.003 -62.588 1.00 30.33 270 ALA C CA 1
ATOM 58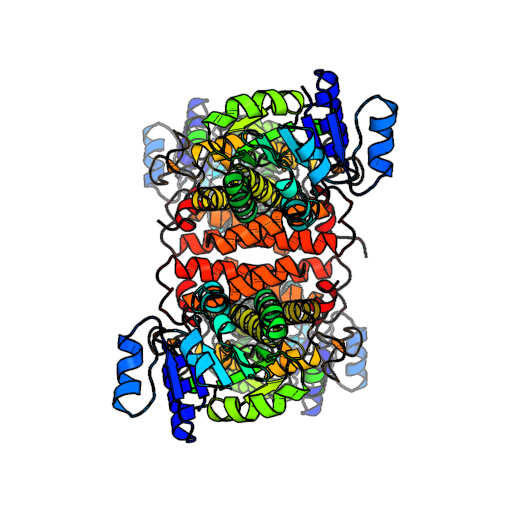91 C C . ALA C 1 231 ? -20.726 -89.145 -62.094 1.00 30.92 270 ALA C C 1
ATOM 5892 O O . ALA C 1 231 ? -21.831 -89.195 -62.646 1.00 31.27 270 ALA C O 1
ATOM 5894 N N . ASN C 1 232 ? -20.452 -88.331 -61.078 1.00 31.41 271 ASN C N 1
ATOM 5895 C CA . ASN C 1 232 ? -21.471 -87.695 -60.264 1.00 31.79 271 ASN C CA 1
ATOM 5896 C C . ASN C 1 232 ? -21.122 -86.228 -59.988 1.00 31.62 271 ASN C C 1
ATOM 5897 O O . ASN C 1 232 ? -21.355 -85.729 -58.895 1.00 31.68 271 ASN C O 1
ATOM 5902 N N . ASN C 1 233 ? -20.568 -85.546 -60.985 1.00 31.47 272 ASN C N 1
ATOM 5903 C CA . ASN C 1 233 ? -20.068 -84.169 -60.842 1.00 31.65 272 ASN C CA 1
ATOM 5904 C C . ASN C 1 233 ? -19.216 -83.894 -59.602 1.00 31.31 272 ASN C C 1
ATOM 5905 O O . ASN C 1 233 ? -19.324 -82.843 -58.964 1.00 31.27 272 ASN C O 1
ATOM 5910 N N . TYR C 1 234 ? -18.364 -84.863 -59.285 1.00 30.75 273 TYR C N 1
ATOM 5911 C CA . TYR C 1 234 ? -17.365 -84.759 -58.221 1.00 30.23 273 TYR C CA 1
ATOM 5912 C C . TYR C 1 234 ? -17.963 -84.487 -56.843 1.00 30.24 273 TYR C C 1
ATOM 5913 O O . TYR C 1 234 ? -17.319 -83.883 -55.983 1.00 30.32 273 TYR C O 1
ATOM 5922 N N . GLN C 1 235 ? -19.193 -84.949 -56.639 1.00 30.08 274 GLN C N 1
ATOM 5923 C CA . GLN C 1 235 ? -19.838 -84.869 -55.340 1.00 29.99 274 GLN C CA 1
ATOM 5924 C C . GLN C 1 235 ? -19.244 -85.894 -54.382 1.00 30.30 274 GLN C C 1
ATOM 5925 O O . GLN C 1 235 ? -18.816 -86.972 -54.798 1.00 30.64 274 GLN C O 1
ATOM 5931 N N . GLY C 1 236 ? -19.225 -85.554 -53.096 1.00 30.37 275 GLY C N 1
ATOM 5932 C CA . GLY C 1 236 ? -18.751 -86.460 -52.059 1.00 30.02 275 GLY C CA 1
ATOM 5933 C C . GLY C 1 236 ? -17.279 -86.800 -52.204 1.00 30.32 275 GLY C C 1
ATOM 5934 O O . GLY C 1 236 ? -16.446 -85.935 -52.521 1.00 30.45 275 GLY C O 1
ATOM 5935 N N . GLY C 1 237 ? -16.960 -88.072 -51.979 1.00 29.93 276 GLY C N 1
ATOM 5936 C CA . GLY C 1 237 ? -15.586 -88.558 -52.032 1.00 29.67 276 GLY C CA 1
ATOM 5937 C C . GLY C 1 237 ? -14.674 -87.886 -51.022 1.00 29.68 276 GLY C C 1
ATOM 5938 O O . GLY C 1 237 ? -15.072 -87.641 -49.885 1.00 29.78 276 GLY C O 1
ATOM 5939 N N . PHE C 1 238 ? -13.453 -87.577 -51.455 1.00 29.37 277 PHE C N 1
ATOM 5940 C CA . PHE C 1 238 ? -12.437 -86.948 -50.617 1.00 29.32 277 PHE C CA 1
ATOM 5941 C C . PHE C 1 238 ? -12.241 -85.486 -51.037 1.00 29.17 277 PHE C C 1
ATOM 5942 O O . PHE C 1 238 ? -11.699 -85.201 -52.109 1.00 29.18 277 PHE C O 1
ATOM 5950 N N . GLY C 1 239 ? -12.694 -84.574 -50.180 1.00 29.03 278 GLY C N 1
ATOM 5951 C CA . GLY C 1 239 ? -12.766 -83.149 -50.494 1.00 28.53 278 GLY C CA 1
ATOM 5952 C C . GLY C 1 239 ? -11.449 -82.497 -50.847 1.00 28.44 278 GLY C C 1
ATOM 5953 O O . GLY C 1 239 ? -10.413 -82.767 -50.226 1.00 28.28 278 GLY C O 1
ATOM 5954 N N . THR C 1 240 ? -11.500 -81.644 -51.870 1.00 28.26 279 THR C N 1
ATOM 5955 C CA . THR C 1 240 ? -10.371 -80.818 -52.295 1.00 27.67 279 THR C CA 1
ATOM 5956 C C . THR C 1 240 ? -9.714 -80.057 -51.128 1.00 27.37 279 THR C C 1
ATOM 5957 O O . THR C 1 240 ? -8.483 -79.991 -51.044 1.00 26.74 279 THR C O 1
ATOM 5961 N N . THR C 1 241 ? -10.536 -79.514 -50.227 1.00 26.99 280 THR C N 1
ATOM 5962 C CA . THR C 1 241 ? -10.045 -78.863 -49.003 1.00 27.29 280 THR C CA 1
ATOM 5963 C C . THR C 1 241 ? -9.157 -79.798 -48.186 1.00 26.92 280 THR C C 1
ATOM 5964 O O . THR C 1 241 ? -8.085 -79.400 -47.708 1.00 27.00 280 THR C O 1
ATOM 5968 N N . LEU C 1 242 ? -9.603 -81.041 -48.046 1.00 26.66 281 LEU C N 1
ATOM 5969 C CA . LEU C 1 242 ? -8.892 -82.027 -47.250 1.00 26.82 281 LEU C CA 1
ATOM 5970 C C . LEU C 1 242 ? -7.590 -82.470 -47.918 1.00 26.32 281 LEU C C 1
ATOM 5971 O O . LEU C 1 242 ? -6.571 -82.581 -47.244 1.00 26.28 281 LEU C O 1
ATOM 5976 N N . MET C 1 243 ? -7.625 -82.708 -49.232 1.00 25.89 282 MET C N 1
ATOM 5977 C CA . MET C 1 243 ? -6.406 -82.973 -50.000 1.00 25.11 282 MET C CA 1
ATOM 5978 C C . MET C 1 243 ? -5.373 -81.850 -49.835 1.00 25.21 282 MET C C 1
ATOM 5979 O O . MET C 1 243 ? -4.193 -82.122 -49.569 1.00 25.27 282 MET C O 1
ATOM 5984 N N . ALA C 1 244 ? -5.815 -80.599 -49.973 1.00 25.03 283 ALA C N 1
ATOM 5985 C CA . ALA C 1 244 ? -4.936 -79.438 -49.781 1.00 25.02 283 ALA C CA 1
ATOM 5986 C C . ALA C 1 244 ? -4.350 -79.358 -48.359 1.00 25.10 283 ALA C C 1
ATOM 5987 O O . ALA C 1 244 ? -3.179 -79.033 -48.193 1.00 25.46 283 ALA C O 1
ATOM 5989 N N . LYS C 1 245 ? -5.152 -79.665 -47.340 1.00 25.25 284 LYS C N 1
ATOM 5990 C CA . LYS C 1 245 ? -4.642 -79.743 -45.975 1.00 25.27 284 LYS C CA 1
ATOM 5991 C C . LYS C 1 245 ? -3.502 -80.766 -45.879 1.00 25.14 284 LYS C C 1
ATOM 5992 O O . LYS C 1 245 ? -2.417 -80.453 -45.376 1.00 25.36 284 LYS C O 1
ATOM 5998 N N . ASP C 1 246 ? -3.751 -81.976 -46.371 1.00 24.17 285 ASP C N 1
ATOM 5999 C CA . ASP C 1 246 ? -2.768 -83.053 -46.308 1.00 24.05 285 ASP C CA 1
ATOM 6000 C C . ASP C 1 246 ? -1.467 -82.709 -47.053 1.00 23.47 285 ASP C C 1
ATOM 6001 O O . ASP C 1 246 ? -0.374 -83.051 -46.601 1.00 22.66 285 ASP C O 1
ATOM 6006 N N . LEU C 1 247 ? -1.599 -82.006 -48.176 1.00 23.09 286 LEU C N 1
ATOM 6007 C CA . LEU C 1 247 ? -0.448 -81.572 -48.952 1.00 22.84 286 LEU C CA 1
ATOM 6008 C C . LEU C 1 247 ? 0.308 -80.449 -48.246 1.00 22.96 286 LEU C C 1
ATOM 6009 O O . LEU C 1 247 ? 1.531 -80.329 -48.389 1.00 22.26 286 LEU C O 1
ATOM 6014 N N . GLY C 1 248 ? -0.425 -79.640 -47.482 1.00 22.91 287 GLY C N 1
ATOM 6015 C CA . GLY C 1 248 ? 0.186 -78.630 -46.622 1.00 23.18 287 GLY C CA 1
ATOM 6016 C C . GLY C 1 248 ? 1.079 -79.281 -45.576 1.00 23.30 287 GLY C C 1
ATOM 6017 O O . GLY C 1 248 ? 2.179 -78.794 -45.282 1.00 23.07 287 GLY C O 1
ATOM 6018 N N . LEU C 1 249 ? 0.604 -80.391 -45.021 1.00 23.31 288 LEU C N 1
ATOM 6019 C CA . LEU C 1 249 ? 1.394 -81.181 -44.080 1.00 23.64 288 LEU C CA 1
ATOM 6020 C C . LEU C 1 249 ? 2.648 -81.795 -44.755 1.00 23.78 288 LEU C C 1
ATOM 6021 O O . LEU C 1 249 ? 3.738 -81.784 -44.174 1.00 23.87 288 LEU C O 1
ATOM 6026 N N . ALA C 1 250 ? 2.489 -82.308 -45.975 1.00 23.73 289 ALA C N 1
ATOM 6027 C CA . ALA C 1 250 ? 3.623 -82.838 -46.754 1.00 23.89 289 ALA C CA 1
ATOM 6028 C C . ALA C 1 250 ? 4.648 -81.743 -46.995 1.00 24.13 289 ALA C C 1
ATOM 6029 O O . ALA C 1 250 ? 5.848 -81.945 -46.804 1.00 23.95 289 ALA C O 1
ATOM 6031 N N . GLN C 1 251 ? 4.159 -80.576 -47.405 1.00 24.18 290 GLN C N 1
ATOM 6032 C CA . GLN C 1 251 ? 5.010 -79.429 -47.663 1.00 24.31 290 GLN C CA 1
ATOM 6033 C C . GLN C 1 251 ? 5.819 -79.050 -46.423 1.00 24.38 290 GLN C C 1
ATOM 6034 O O . GLN C 1 251 ? 7.032 -78.887 -46.501 1.00 24.42 290 GLN C O 1
ATOM 6040 N N . ASP C 1 252 ? 5.135 -78.909 -45.287 1.00 24.82 291 ASP C N 1
ATOM 6041 C CA . ASP C 1 252 ? 5.762 -78.512 -44.027 1.00 24.78 291 ASP C CA 1
ATOM 6042 C C . ASP C 1 252 ? 6.841 -79.511 -43.588 1.00 24.53 291 ASP C C 1
ATOM 6043 O O . ASP C 1 252 ? 7.907 -79.106 -43.128 1.00 24.31 291 ASP C O 1
ATOM 6048 N N . SER C 1 253 ? 6.551 -80.807 -43.721 1.00 24.02 292 SER C N 1
ATOM 6049 C CA . SER C 1 253 ? 7.500 -81.872 -43.377 1.00 24.23 292 SER C CA 1
ATOM 6050 C C . SER C 1 253 ? 8.681 -81.950 -44.329 1.00 24.20 292 SER C C 1
ATOM 6051 O O . SER C 1 253 ? 9.792 -82.299 -43.918 1.00 23.74 292 SER C O 1
ATOM 6054 N N . ALA C 1 254 ? 8.434 -81.644 -45.603 1.00 24.09 293 ALA C N 1
ATOM 6055 C CA . ALA C 1 254 ? 9.476 -81.693 -46.613 1.00 23.95 293 ALA C CA 1
ATOM 6056 C C . ALA C 1 254 ? 10.477 -80.585 -46.347 1.00 24.45 293 ALA C C 1
ATOM 6057 O O . ALA C 1 254 ? 11.684 -80.801 -46.412 1.00 24.26 293 ALA C O 1
ATOM 6059 N N . THR C 1 255 ? 9.989 -79.453 -46.037 1.00 24.72 294 THR C N 1
ATOM 6060 C CA . THR C 1 255 ? 10.812 -78.309 -45.678 1.00 25.15 294 THR C CA 1
ATOM 6061 C C . THR C 1 255 ? 11.633 -78.615 -44.434 1.00 24.96 294 THR C C 1
ATOM 6062 O O . THR C 1 255 ? 12.853 -78.405 -44.414 1.00 24.71 294 THR C O 1
ATOM 6066 N N . SER C 1 256 ? 10.914 -79.005 -43.399 1.00 25.10 295 SER C N 1
ATOM 6067 C CA . SER C 1 256 ? 11.498 -79.415 -42.112 1.00 25.04 295 SER C CA 1
ATOM 6068 C C . SER C 1 256 ? 12.603 -80.464 -42.259 1.00 24.73 295 SER C C 1
ATOM 6069 O O . SER C 1 256 ? 13.684 -80.321 -41.691 1.00 24.71 295 SER C O 1
ATOM 6072 N N . THR C 1 257 ? 12.323 -81.516 -43.024 1.00 24.76 296 THR C N 1
ATOM 6073 C CA . THR C 1 257 ? 13.295 -82.590 -43.251 1.00 24.61 296 THR C CA 1
ATOM 6074 C C . THR C 1 257 ? 14.238 -82.301 -44.419 1.00 24.38 296 THR C C 1
ATOM 6075 O O . THR C 1 257 ? 15.060 -83.148 -44.775 1.00 24.80 296 THR C O 1
ATOM 6079 N N . LYS C 1 258 ? 14.121 -81.108 -45.001 1.00 24.32 297 LYS C N 1
ATOM 6080 C CA . LYS C 1 258 ? 14.908 -80.701 -46.183 1.00 24.04 297 LYS C CA 1
ATOM 6081 C C . LYS C 1 258 ? 14.870 -81.706 -47.353 1.00 23.71 297 LYS C C 1
ATOM 6082 O O . LYS C 1 258 ? 15.897 -82.021 -47.954 1.00 23.77 297 LYS C O 1
ATOM 6088 N N . SER C 1 259 ? 13.676 -82.206 -47.659 1.00 23.44 298 SER C N 1
ATOM 6089 C CA . SER C 1 259 ? 13.473 -83.129 -48.773 1.00 23.47 298 SER C CA 1
ATOM 6090 C C . SER C 1 259 ? 12.890 -82.388 -49.973 1.00 23.61 298 SER C C 1
ATOM 6091 O O . SER C 1 259 ? 11.858 -81.731 -49.852 1.00 23.26 298 SER C O 1
ATOM 6094 N N . PRO C 1 260 ? 13.560 -82.479 -51.136 1.00 24.01 299 PRO C N 1
ATOM 6095 C CA . PRO C 1 260 ? 13.048 -81.819 -52.351 1.00 24.08 299 PRO C CA 1
ATOM 6096 C C . PRO C 1 260 ? 11.820 -82.527 -52.922 1.00 24.57 299 PRO C C 1
ATOM 6097 O O . PRO C 1 260 ? 11.841 -83.746 -53.187 1.00 24.77 299 PRO C O 1
ATOM 6101 N N . ILE C 1 261 ? 10.750 -81.765 -53.099 1.00 24.69 300 ILE C N 1
ATOM 6102 C CA . ILE C 1 261 ? 9.505 -82.319 -53.622 1.00 24.89 300 ILE C CA 1
ATOM 6103 C C . ILE C 1 261 ? 8.996 -81.409 -54.732 1.00 25.28 300 ILE C C 1
ATOM 6104 O O . ILE C 1 261 ? 8.123 -80.579 -54.516 1.00 25.44 300 ILE C O 1
ATOM 6109 N N . LEU C 1 262 ? 9.572 -81.564 -55.921 1.00 25.67 301 LEU C N 1
ATOM 6110 C CA . LEU C 1 262 ? 9.261 -80.693 -57.060 1.00 26.04 301 LEU C CA 1
ATOM 6111 C C . LEU C 1 262 ? 7.812 -80.866 -57.503 1.00 26.01 301 LEU C C 1
ATOM 6112 O O . LEU C 1 262 ? 7.065 -79.887 -57.575 1.00 26.08 301 LEU C O 1
ATOM 6117 N N . LEU C 1 263 ? 7.416 -82.109 -57.771 1.00 25.98 302 LEU C N 1
ATOM 6118 C CA . LEU C 1 263 ? 6.039 -82.411 -58.165 1.00 25.96 302 LEU C CA 1
ATOM 6119 C C . LEU C 1 263 ? 5.065 -82.286 -57.003 1.00 25.95 302 LEU C C 1
ATOM 6120 O O . LEU C 1 263 ? 3.958 -81.786 -57.187 1.00 26.85 302 LEU C O 1
ATOM 6125 N N . GLY C 1 264 ? 5.470 -82.731 -55.815 1.00 25.36 303 GLY C N 1
ATOM 6126 C CA . GLY C 1 264 ? 4.632 -82.619 -54.627 1.00 24.94 303 GLY C CA 1
ATOM 6127 C C . GLY C 1 264 ? 4.297 -81.185 -54.273 1.00 24.96 303 GLY C C 1
ATOM 6128 O O . GLY C 1 264 ? 3.183 -80.901 -53.842 1.00 25.33 303 GLY C O 1
ATOM 6129 N N . SER C 1 265 ? 5.267 -80.283 -54.451 1.00 24.92 304 SER C N 1
ATOM 6130 C CA . SER C 1 265 ? 5.078 -78.849 -54.218 1.00 24.87 304 SER C CA 1
ATOM 6131 C C . SER C 1 265 ? 4.026 -78.298 -55.151 1.00 24.80 304 SER C C 1
ATOM 6132 O O . SER C 1 265 ? 3.112 -77.596 -54.734 1.00 24.94 304 SER C O 1
ATOM 6135 N N . LEU C 1 266 ? 4.170 -78.621 -56.428 1.00 24.93 305 LEU C N 1
ATOM 6136 C CA . LEU C 1 266 ? 3.262 -78.129 -57.441 1.00 25.14 305 LEU C CA 1
ATOM 6137 C C . LEU C 1 266 ? 1.855 -78.704 -57.257 1.00 24.32 305 LEU C C 1
ATOM 6138 O O . LEU C 1 266 ? 0.863 -77.971 -57.369 1.00 24.24 305 LEU C O 1
ATOM 6143 N N . ALA C 1 267 ? 1.768 -79.992 -56.925 1.00 23.52 306 ALA C N 1
ATOM 6144 C CA . ALA C 1 267 ? 0.481 -80.606 -56.585 1.00 22.90 306 ALA C CA 1
ATOM 6145 C C . ALA C 1 267 ? -0.192 -79.836 -55.444 1.00 22.60 306 ALA C C 1
ATOM 6146 O O . ALA C 1 267 ? -1.383 -79.529 -55.502 1.00 22.19 306 ALA C O 1
ATOM 6148 N N . HIS C 1 268 ? 0.592 -79.499 -54.427 1.00 22.40 307 HIS C N 1
ATOM 6149 C CA . HIS C 1 268 ? 0.102 -78.687 -53.316 1.00 22.42 307 HIS C CA 1
ATOM 6150 C C . HIS C 1 268 ? -0.480 -77.343 -53.798 1.00 22.59 307 HIS C C 1
ATOM 6151 O O . HIS C 1 268 ? -1.615 -76.982 -53.449 1.00 22.62 307 HIS C O 1
ATOM 6158 N N . GLN C 1 269 ? 0.284 -76.625 -54.618 1.00 22.47 308 GLN C N 1
ATOM 6159 C CA . GLN C 1 269 ? -0.142 -75.306 -55.106 1.00 22.62 308 GLN C CA 1
ATOM 6160 C C . GLN C 1 269 ? -1.387 -75.362 -56.018 1.00 22.61 308 GLN C C 1
ATOM 6161 O O . GLN C 1 269 ? -2.232 -74.457 -55.975 1.00 22.77 308 GLN C O 1
ATOM 6167 N N . ILE C 1 270 ? -1.498 -76.429 -56.814 1.00 22.38 309 ILE C N 1
ATOM 6168 C CA . ILE C 1 270 ? -2.647 -76.657 -57.696 1.00 22.39 309 ILE C CA 1
ATOM 6169 C C . ILE C 1 270 ? -3.934 -76.856 -56.899 1.00 22.93 309 ILE C C 1
ATOM 6170 O O . ILE C 1 270 ? -4.982 -76.284 -57.225 1.00 23.24 309 ILE C O 1
ATOM 6175 N N . TYR C 1 271 ? -3.859 -77.675 -55.856 1.00 23.17 310 TYR C N 1
ATOM 6176 C CA . TYR C 1 271 ? -5.025 -77.930 -55.031 1.00 23.41 310 TYR C CA 1
ATOM 6177 C C . TYR C 1 271 ? -5.399 -76.724 -54.187 1.00 23.77 310 TYR C C 1
ATOM 6178 O O . TYR C 1 271 ? -6.590 -76.502 -53.912 1.00 24.10 310 TYR C O 1
ATOM 6187 N N . ARG C 1 272 ? -4.388 -75.957 -53.771 1.00 24.09 311 ARG C N 1
ATOM 6188 C CA . ARG C 1 272 ? -4.613 -74.659 -53.130 1.00 24.35 311 ARG C CA 1
ATOM 6189 C C . ARG C 1 272 ? -5.381 -73.733 -54.067 1.00 24.49 311 ARG C C 1
ATOM 6190 O O . ARG C 1 272 ? -6.345 -73.106 -53.658 1.00 24.24 311 ARG C O 1
ATOM 6198 N N . MET C 1 273 ? -4.941 -73.638 -55.321 1.00 24.85 312 MET C N 1
ATOM 6199 C CA . MET C 1 273 ? -5.656 -72.811 -56.304 1.00 25.53 312 MET C CA 1
ATOM 6200 C C . MET C 1 273 ? -7.103 -73.267 -56.450 1.00 25.19 312 MET C C 1
ATOM 6201 O O . MET C 1 273 ? -8.019 -72.448 -56.427 1.00 25.36 312 MET C O 1
ATOM 6206 N N . MET C 1 274 ? -7.297 -74.577 -56.581 1.00 25.19 313 MET C N 1
ATOM 6207 C CA . MET C 1 274 ? -8.639 -75.174 -56.634 1.00 24.78 313 MET C CA 1
ATOM 6208 C C . MET C 1 274 ? -9.539 -74.787 -55.452 1.00 25.01 313 MET C C 1
ATOM 6209 O O . MET C 1 274 ? -10.723 -74.531 -55.637 1.00 25.34 313 MET C O 1
ATOM 6214 N N . CYS C 1 275 ? -8.972 -74.720 -54.249 1.00 24.83 314 CYS C N 1
ATOM 6215 C CA . CYS C 1 275 ? -9.733 -74.324 -53.062 1.00 24.70 314 CYS C CA 1
ATOM 6216 C C . CYS C 1 275 ? -10.281 -72.901 -53.147 1.00 24.92 314 CYS C C 1
ATOM 6217 O O . CYS C 1 275 ? -11.325 -72.599 -52.558 1.00 24.78 314 CYS C O 1
ATOM 6220 N N . ALA C 1 276 ? -9.587 -72.039 -53.888 1.00 25.11 315 ALA C N 1
ATOM 6221 C CA . ALA C 1 276 ? -9.993 -70.643 -54.047 1.00 25.09 315 ALA C CA 1
ATOM 6222 C C . ALA C 1 276 ? -10.822 -70.420 -55.309 1.00 25.69 315 ALA C C 1
ATOM 6223 O O . ALA C 1 276 ? -11.283 -69.296 -55.560 1.00 26.51 315 ALA C O 1
ATOM 6225 N N . LYS C 1 277 ? -11.024 -71.475 -56.098 1.00 25.70 316 LYS C N 1
ATOM 6226 C CA . LYS C 1 277 ? -11.714 -71.349 -57.385 1.00 26.03 316 LYS C CA 1
ATOM 6227 C C . LYS C 1 277 ? -13.003 -72.185 -57.496 1.00 26.17 316 LYS C C 1
ATOM 6228 O O . LYS C 1 277 ? -13.439 -72.538 -58.602 1.00 26.35 316 LYS C O 1
ATOM 6234 N N . GLY C 1 278 ? -13.611 -72.493 -56.349 1.00 26.04 317 GLY C N 1
ATOM 6235 C CA . GLY C 1 278 ? -14.899 -73.175 -56.325 1.00 25.67 317 GLY C CA 1
ATOM 6236 C C . GLY C 1 278 ? -14.854 -74.692 -56.231 1.00 25.83 317 GLY C C 1
ATOM 6237 O O . GLY C 1 278 ? -15.887 -75.344 -56.397 1.00 26.02 317 GLY C O 1
ATOM 6238 N N . TYR C 1 279 ? -13.678 -75.253 -55.946 1.00 25.36 318 TYR C N 1
ATOM 6239 C CA . TYR C 1 279 ? -13.507 -76.708 -55.889 1.00 25.16 318 TYR C CA 1
ATOM 6240 C C . TYR C 1 279 ? -13.437 -77.288 -54.481 1.00 25.14 318 TYR C C 1
ATOM 6241 O O . TYR C 1 279 ? -13.503 -78.506 -54.319 1.00 24.59 318 TYR C O 1
ATOM 6250 N N . SER C 1 280 ? -13.335 -76.417 -53.474 1.00 25.30 319 SER C N 1
ATOM 6251 C CA . SER C 1 280 ? -13.150 -76.832 -52.076 1.00 25.84 319 SER C CA 1
ATOM 6252 C C . SER C 1 280 ? -14.040 -77.981 -51.613 1.00 25.91 319 SER C C 1
ATOM 6253 O O . SER C 1 280 ? -13.569 -78.861 -50.892 1.00 26.02 319 SER C O 1
ATOM 6256 N N . LYS C 1 281 ? -15.305 -77.994 -52.044 1.00 26.04 320 LYS C N 1
ATOM 6257 C CA . LYS C 1 281 ? -16.258 -79.029 -51.607 1.00 26.62 320 LYS C CA 1
ATOM 6258 C C . LYS C 1 281 ? -16.443 -80.191 -52.599 1.00 26.47 320 LYS C C 1
ATOM 6259 O O . LYS C 1 281 ? -17.229 -81.113 -52.363 1.00 26.51 320 LYS C O 1
ATOM 6265 N N . LYS C 1 282 ? -15.708 -80.139 -53.701 1.00 26.82 321 LYS C N 1
ATOM 6266 C CA . LYS C 1 282 ? -15.713 -81.208 -54.685 1.00 26.78 321 LYS C CA 1
ATOM 6267 C C . LYS C 1 282 ? -14.614 -82.203 -54.380 1.00 27.29 321 LYS C C 1
ATOM 6268 O O . LYS C 1 282 ? -13.580 -81.842 -53.783 1.00 27.88 321 LYS C O 1
ATOM 6274 N N . ASP C 1 283 ? -14.829 -83.452 -54.796 1.00 27.07 322 ASP C N 1
ATOM 6275 C CA . ASP C 1 283 ? -13.814 -84.491 -54.664 1.00 26.61 322 ASP C CA 1
ATOM 6276 C C . ASP C 1 283 ? -12.551 -84.078 -55.412 1.00 26.60 322 ASP C C 1
ATOM 6277 O O . ASP C 1 283 ? -12.629 -83.471 -56.480 1.00 26.76 322 ASP C O 1
ATOM 6282 N N . PHE C 1 284 ? -11.394 -84.428 -54.848 1.00 26.13 323 PHE C N 1
ATOM 6283 C CA . PHE C 1 284 ? -10.094 -84.036 -55.366 1.00 25.53 323 PHE C CA 1
ATOM 6284 C C . PHE C 1 284 ? -9.846 -84.455 -56.829 1.00 25.55 323 PHE C C 1
ATOM 6285 O O . PHE C 1 284 ? -8.984 -83.870 -57.508 1.00 25.28 323 PHE C O 1
ATOM 6293 N N . SER C 1 285 ? -10.589 -85.451 -57.317 1.00 25.23 324 SER C N 1
ATOM 6294 C CA . SER C 1 285 ? -10.417 -85.903 -58.708 1.00 24.62 324 SER C CA 1
ATOM 6295 C C . SER C 1 285 ? -10.928 -84.858 -59.692 1.00 24.56 324 SER C C 1
ATOM 6296 O O . SER C 1 285 ? -10.596 -84.902 -60.884 1.00 24.89 324 SER C O 1
ATOM 6299 N N . SER C 1 286 ? -11.699 -83.897 -59.175 1.00 24.32 325 SER C N 1
ATOM 6300 C CA . SER C 1 286 ? -12.147 -82.724 -59.947 1.00 24.04 325 SER C CA 1
ATOM 6301 C C . SER C 1 286 ? -11.013 -81.900 -60.567 1.00 24.24 325 SER C C 1
ATOM 6302 O O . SER C 1 286 ? -11.273 -80.919 -61.274 1.00 24.47 325 SER C O 1
ATOM 6305 N N . VAL C 1 287 ? -9.762 -82.274 -60.296 1.00 24.44 326 VAL C N 1
ATOM 6306 C CA . VAL C 1 287 ? -8.631 -81.566 -60.899 1.00 24.90 326 VAL C CA 1
ATOM 6307 C C . VAL C 1 287 ? -8.713 -81.649 -62.436 1.00 25.53 326 VAL C C 1
ATOM 6308 O O . VAL C 1 287 ? -8.308 -80.724 -63.136 1.00 25.45 326 VAL C O 1
ATOM 6312 N N . PHE C 1 288 ? -9.290 -82.743 -62.937 1.00 26.12 327 PHE C N 1
ATOM 6313 C CA . PHE C 1 288 ? -9.508 -82.910 -64.363 1.00 26.58 327 PHE C CA 1
ATOM 6314 C C . PHE C 1 288 ? -10.409 -81.802 -64.894 1.00 26.80 327 PHE C C 1
ATOM 6315 O O . PHE C 1 288 ? -10.108 -81.182 -65.918 1.00 27.25 327 PHE C O 1
ATOM 6323 N N . GLN C 1 289 ? -11.504 -81.561 -64.184 1.00 27.14 328 GLN C N 1
ATOM 6324 C CA . GLN C 1 289 ? -12.458 -80.514 -64.521 1.00 27.94 328 GLN C CA 1
ATOM 6325 C C . GLN C 1 289 ? -11.795 -79.130 -64.446 1.00 28.14 328 GLN C C 1
ATOM 6326 O O . GLN C 1 289 ? -12.016 -78.277 -65.294 1.00 28.28 328 GLN C O 1
ATOM 6332 N N . PHE C 1 290 ? -10.960 -78.935 -63.434 1.00 28.81 329 PHE C N 1
ATOM 6333 C CA . PHE C 1 290 ? -10.137 -77.732 -63.310 1.00 29.20 329 PHE C CA 1
ATOM 6334 C C . PHE C 1 290 ? -9.196 -77.552 -64.508 1.00 29.69 329 PHE C C 1
ATOM 6335 O O . PHE C 1 290 ? -9.002 -76.444 -64.968 1.00 29.71 329 PHE C O 1
ATOM 6343 N N . LEU C 1 291 ? -8.634 -78.638 -65.029 1.00 30.70 330 LEU C N 1
ATOM 6344 C CA . LEU C 1 291 ? -7.726 -78.530 -66.177 1.00 31.82 330 LEU C CA 1
ATOM 6345 C C . LEU C 1 291 ? -8.445 -78.335 -67.510 1.00 32.74 330 LEU C C 1
ATOM 6346 O O . LEU C 1 291 ? -7.889 -77.733 -68.429 1.00 32.68 330 LEU C O 1
ATOM 6351 N N . ARG C 1 292 ? -9.664 -78.866 -67.610 1.00 33.76 331 ARG C N 1
ATOM 6352 C CA . ARG C 1 292 ? -10.464 -78.765 -68.826 1.00 35.29 331 ARG C CA 1
ATOM 6353 C C . ARG C 1 292 ? -11.187 -77.428 -68.956 1.00 35.70 331 ARG C C 1
ATOM 6354 O O . ARG C 1 292 ? -11.611 -77.070 -70.056 1.00 36.46 331 ARG C O 1
ATOM 6362 N N . MET D 1 1 ? 12.145 -43.851 -103.646 1.00 55.97 40 MET D N 1
ATOM 6363 C CA . MET D 1 1 ? 12.501 -45.206 -103.134 1.00 55.99 40 MET D CA 1
ATOM 6364 C C . MET D 1 1 ? 11.423 -45.761 -102.190 1.00 55.66 40 MET D C 1
ATOM 6365 O O . MET D 1 1 ? 11.489 -45.553 -100.971 1.00 55.80 40 MET D O 1
ATOM 6370 N N . PRO D 1 2 ? 10.429 -46.477 -102.753 1.00 55.22 41 PRO D N 1
ATOM 6371 C CA . PRO D 1 2 ? 9.318 -47.022 -101.970 1.00 54.81 41 PRO D CA 1
ATOM 6372 C C . PRO D 1 2 ? 9.697 -48.216 -101.084 1.00 54.47 41 PRO D C 1
ATOM 6373 O O . PRO D 1 2 ? 10.597 -48.990 -101.422 1.00 54.50 41 PRO D O 1
ATOM 6377 N N . VAL D 1 3 ? 9.003 -48.343 -99.955 1.00 53.93 42 VAL D N 1
ATOM 6378 C CA . VAL D 1 3 ? 9.176 -49.467 -99.037 1.00 53.57 42 VAL D CA 1
ATOM 6379 C C . VAL D 1 3 ? 7.890 -50.281 -99.021 1.00 53.25 42 VAL D C 1
ATOM 6380 O O . VAL D 1 3 ? 6.796 -49.717 -98.969 1.00 53.38 42 VAL D O 1
ATOM 6384 N N . GLY D 1 4 ? 8.020 -51.602 -99.074 1.00 52.78 43 GLY D N 1
ATOM 6385 C CA . GLY D 1 4 ? 6.861 -52.479 -98.971 1.00 52.28 43 GLY D CA 1
ATOM 6386 C C . GLY D 1 4 ? 6.480 -52.733 -97.526 1.00 52.02 43 GLY D C 1
ATOM 6387 O O . GLY D 1 4 ? 7.351 -52.829 -96.658 1.00 52.02 43 GLY D O 1
ATOM 6388 N N . PHE D 1 5 ? 5.181 -52.832 -97.262 1.00 51.70 44 PHE D N 1
ATOM 6389 C CA . PHE D 1 5 ? 4.705 -53.212 -95.935 1.00 51.45 44 PHE D CA 1
ATOM 6390 C C . PHE D 1 5 ? 3.579 -54.229 -96.037 1.00 51.19 44 PHE D C 1
ATOM 6391 O O . PHE D 1 5 ? 2.550 -53.973 -96.667 1.00 51.28 44 PHE D O 1
ATOM 6399 N N . ILE D 1 6 ? 3.790 -55.384 -95.413 1.00 50.89 45 ILE D N 1
ATOM 6400 C CA . ILE D 1 6 ? 2.826 -56.478 -95.432 1.00 50.65 45 ILE D CA 1
ATOM 6401 C C . ILE D 1 6 ? 2.361 -56.812 -94.018 1.00 50.61 45 ILE D C 1
ATOM 6402 O O . ILE D 1 6 ? 3.164 -57.209 -93.167 1.00 50.88 45 ILE D O 1
ATOM 6407 N N . GLY D 1 7 ? 1.064 -56.642 -93.774 1.00 50.45 46 GLY D N 1
ATOM 6408 C CA . GLY D 1 7 ? 0.483 -56.879 -92.454 1.00 50.33 46 GLY D CA 1
ATOM 6409 C C . GLY D 1 7 ? 0.256 -55.575 -91.716 1.00 50.32 46 GLY D C 1
ATOM 6410 O O . GLY D 1 7 ? 1.205 -54.941 -91.249 1.00 50.28 46 GLY D O 1
ATOM 6411 N N . LEU D 1 8 ? -1.007 -55.170 -91.613 1.00 50.19 47 LEU D N 1
ATOM 6412 C CA . LEU D 1 8 ? -1.358 -53.893 -90.996 1.00 50.08 47 LEU D CA 1
ATOM 6413 C C . LEU D 1 8 ? -2.331 -54.055 -89.830 1.00 50.06 47 LEU D C 1
ATOM 6414 O O . LEU D 1 8 ? -3.385 -53.409 -89.790 1.00 50.08 47 LEU D O 1
ATOM 6419 N N . GLY D 1 9 ? -1.970 -54.919 -88.883 1.00 49.90 48 GLY D N 1
ATOM 6420 C CA . GLY D 1 9 ? -2.752 -55.100 -87.664 1.00 49.70 48 GLY D CA 1
ATOM 6421 C C . GLY D 1 9 ? -2.488 -53.983 -86.670 1.00 49.49 48 GLY D C 1
ATOM 6422 O O . GLY D 1 9 ? -2.008 -52.909 -87.043 1.00 49.47 48 GLY D O 1
ATOM 6423 N N . ASN D 1 10 ? -2.784 -54.244 -85.399 1.00 49.34 49 ASN D N 1
ATOM 6424 C CA . ASN D 1 10 ? -2.601 -53.258 -84.327 1.00 49.15 49 ASN D CA 1
ATOM 6425 C C . ASN D 1 10 ? -1.151 -52.781 -84.172 1.00 48.90 49 ASN D C 1
ATOM 6426 O O . ASN D 1 10 ? -0.896 -51.768 -83.521 1.00 49.03 49 ASN D O 1
ATOM 6431 N N . MET D 1 11 ? -0.212 -53.523 -84.758 1.00 48.56 50 MET D N 1
ATOM 6432 C CA . MET D 1 11 ? 1.205 -53.159 -84.733 1.00 48.18 50 MET D CA 1
ATOM 6433 C C . MET D 1 11 ? 1.679 -52.653 -86.097 1.00 48.03 50 MET D C 1
ATOM 6434 O O . MET D 1 11 ? 2.354 -51.626 -86.177 1.00 47.97 50 MET D O 1
ATOM 6439 N N . GLY D 1 12 ? 1.321 -53.377 -87.158 1.00 47.80 51 GLY D N 1
ATOM 6440 C CA . GLY D 1 12 ? 1.701 -53.017 -88.525 1.00 47.57 51 GLY D CA 1
ATOM 6441 C C . GLY D 1 12 ? 1.236 -51.636 -88.959 1.00 47.47 51 GLY D C 1
ATOM 6442 O O . GLY D 1 12 ? 1.993 -50.887 -89.578 1.00 47.38 51 GLY D O 1
ATOM 6443 N N . ASN D 1 13 ? -0.012 -51.307 -88.628 1.00 47.39 52 ASN D N 1
ATOM 6444 C CA . ASN D 1 13 ? -0.607 -50.003 -88.948 1.00 47.35 52 ASN D CA 1
ATOM 6445 C C . ASN D 1 13 ? 0.208 -48.803 -88.418 1.00 47.25 52 ASN D C 1
ATOM 6446 O O . ASN D 1 13 ? 0.653 -47.974 -89.218 1.00 47.12 52 ASN D O 1
ATOM 6451 N N . PRO D 1 14 ? 0.413 -48.702 -87.082 1.00 47.14 53 PRO D N 1
ATOM 6452 C CA . PRO D 1 14 ? 1.241 -47.592 -86.589 1.00 47.11 53 PRO D CA 1
ATOM 6453 C C . PRO D 1 14 ? 2.712 -47.624 -87.032 1.00 47.07 53 PRO D C 1
ATOM 6454 O O . PRO D 1 14 ? 3.342 -46.568 -87.112 1.00 47.11 53 PRO D O 1
ATOM 6458 N N . MET D 1 15 ? 3.249 -48.811 -87.311 1.00 47.01 54 MET D N 1
ATOM 6459 C CA . MET D 1 15 ? 4.624 -48.938 -87.811 1.00 46.92 54 MET D CA 1
ATOM 6460 C C . MET D 1 15 ? 4.747 -48.320 -89.203 1.00 47.03 54 MET D C 1
ATOM 6461 O O . MET D 1 15 ? 5.677 -47.553 -89.471 1.00 47.02 54 MET D O 1
ATOM 6466 N N . ALA D 1 16 ? 3.795 -48.657 -90.075 1.00 47.01 55 ALA D N 1
ATOM 6467 C CA . ALA D 1 16 ? 3.741 -48.138 -91.436 1.00 47.02 55 ALA D CA 1
ATOM 6468 C C . ALA D 1 16 ? 3.572 -46.618 -91.441 1.00 47.17 55 ALA D C 1
ATOM 6469 O O . ALA D 1 16 ? 4.189 -45.921 -92.250 1.00 47.20 55 ALA D O 1
ATOM 6471 N N . LYS D 1 17 ? 2.748 -46.118 -90.522 1.00 47.39 56 LYS D N 1
ATOM 6472 C CA . LYS D 1 17 ? 2.483 -44.685 -90.386 1.00 47.61 56 LYS D CA 1
ATOM 6473 C C . LYS D 1 17 ? 3.728 -43.886 -90.010 1.00 47.71 56 LYS D C 1
ATOM 6474 O O . LYS D 1 17 ? 3.911 -42.758 -90.483 1.00 47.70 56 LYS D O 1
ATOM 6480 N N . ASN D 1 18 ? 4.574 -44.476 -89.167 1.00 47.73 57 ASN D N 1
ATOM 6481 C CA . ASN D 1 18 ? 5.843 -43.866 -88.778 1.00 47.89 57 ASN D CA 1
ATOM 6482 C C . ASN D 1 18 ? 6.866 -43.821 -89.910 1.00 48.04 57 ASN D C 1
ATOM 6483 O O . ASN D 1 18 ? 7.732 -42.948 -89.926 1.00 48.08 57 ASN D O 1
ATOM 6488 N N . LEU D 1 19 ? 6.767 -44.761 -90.849 1.00 48.26 58 LEU D N 1
ATOM 6489 C CA . LEU D 1 19 ? 7.580 -44.720 -92.062 1.00 48.52 58 LEU D CA 1
ATOM 6490 C C . LEU D 1 19 ? 7.131 -43.574 -92.965 1.00 48.82 58 LEU D C 1
ATOM 6491 O O . LEU D 1 19 ? 7.959 -42.901 -93.586 1.00 48.82 58 LEU D O 1
ATOM 6496 N N . MET D 1 20 ? 5.819 -43.354 -93.025 1.00 49.15 59 MET D N 1
ATOM 6497 C CA . MET D 1 20 ? 5.244 -42.260 -93.807 1.00 49.56 59 MET D CA 1
ATOM 6498 C C . MET D 1 20 ? 5.604 -40.902 -93.207 1.00 49.48 59 MET D C 1
ATOM 6499 O O . MET D 1 20 ? 5.823 -39.933 -93.941 1.00 49.51 59 MET D O 1
ATOM 6504 N N . LYS D 1 21 ? 5.665 -40.842 -91.874 1.00 49.45 60 LYS D N 1
ATOM 6505 C CA . LYS D 1 21 ? 6.092 -39.637 -91.155 1.00 49.37 60 LYS D CA 1
ATOM 6506 C C . LYS D 1 21 ? 7.546 -39.285 -91.449 1.00 49.41 60 LYS D C 1
ATOM 6507 O O . LYS D 1 21 ? 7.944 -38.126 -91.326 1.00 49.47 60 LYS D O 1
ATOM 6513 N N . HIS D 1 22 ? 8.329 -40.289 -91.836 1.00 49.43 61 HIS D N 1
ATOM 6514 C CA . HIS D 1 22 ? 9.726 -40.085 -92.208 1.00 49.54 61 HIS D CA 1
ATOM 6515 C C . HIS D 1 22 ? 9.932 -39.877 -93.716 1.00 49.49 61 HIS D C 1
ATOM 6516 O O . HIS D 1 22 ? 11.063 -39.719 -94.182 1.00 49.46 61 HIS D O 1
ATOM 6523 N N . GLY D 1 23 ? 8.833 -39.871 -94.465 1.00 49.47 62 GLY D N 1
ATOM 6524 C CA . GLY D 1 23 ? 8.861 -39.503 -95.881 1.00 49.49 62 GLY D CA 1
ATOM 6525 C C . GLY D 1 23 ? 8.925 -40.662 -96.857 1.00 49.47 62 GLY D C 1
ATOM 6526 O O . GLY D 1 23 ? 9.098 -40.453 -98.063 1.00 49.39 62 GLY D O 1
ATOM 6527 N N . TYR D 1 24 ? 8.779 -41.881 -96.342 1.00 49.40 63 TYR D N 1
ATOM 6528 C CA . TYR D 1 24 ? 8.840 -43.079 -97.175 1.00 49.38 63 TYR D CA 1
ATOM 6529 C C . TYR D 1 24 ? 7.528 -43.345 -97.911 1.00 49.49 63 TYR D C 1
ATOM 6530 O O . TYR D 1 24 ? 6.468 -43.420 -97.284 1.00 49.48 63 TYR D O 1
ATOM 6539 N N . PRO D 1 25 ? 7.597 -43.469 -99.254 1.00 49.64 64 PRO D N 1
ATOM 6540 C CA . PRO D 1 25 ? 6.462 -43.969 -100.025 1.00 49.76 64 PRO D CA 1
ATOM 6541 C C . PRO D 1 25 ? 6.270 -45.449 -99.719 1.00 49.93 64 PRO D C 1
ATOM 6542 O O . PRO D 1 25 ? 7.254 -46.177 -99.550 1.00 50.09 64 PRO D O 1
ATOM 6546 N N . LEU D 1 26 ? 5.020 -45.886 -99.631 1.00 50.09 65 LEU D N 1
ATOM 6547 C CA . LEU D 1 26 ? 4.724 -47.250 -99.203 1.00 50.30 65 LEU D CA 1
ATOM 6548 C C . LEU D 1 26 ? 3.949 -48.063 -100.233 1.00 50.46 65 LEU D C 1
ATOM 6549 O O . LEU D 1 26 ? 3.062 -47.539 -100.915 1.00 50.36 65 LEU D O 1
ATOM 6554 N N . ILE D 1 27 ? 4.305 -49.343 -100.339 1.00 50.65 66 ILE D N 1
ATOM 6555 C CA . ILE D 1 27 ? 3.538 -50.309 -101.128 1.00 50.88 66 ILE D CA 1
ATOM 6556 C C . ILE D 1 27 ? 2.943 -51.354 -100.183 1.00 50.97 66 ILE D C 1
ATOM 6557 O O . ILE D 1 27 ? 3.663 -52.124 -99.549 1.00 50.80 66 ILE D O 1
ATOM 6562 N N . ILE D 1 28 ? 1.616 -51.368 -100.120 1.00 51.24 67 ILE D N 1
ATOM 6563 C CA . ILE D 1 28 ? 0.875 -52.008 -99.040 1.00 51.53 67 ILE D CA 1
ATOM 6564 C C . ILE D 1 28 ? 0.178 -53.304 -99.457 1.00 51.68 67 ILE D C 1
ATOM 6565 O O . ILE D 1 28 ? -0.356 -53.407 -100.563 1.00 51.64 67 ILE D O 1
ATOM 6570 N N . TYR D 1 29 ? 0.205 -54.288 -98.559 1.00 51.91 68 TYR D N 1
ATOM 6571 C CA . TYR D 1 29 ? -0.699 -55.435 -98.629 1.00 52.20 68 TYR D CA 1
ATOM 6572 C C . TYR D 1 29 ? -1.117 -55.931 -97.245 1.00 52.53 68 TYR D C 1
ATOM 6573 O O . TYR D 1 29 ? -0.307 -56.000 -96.320 1.00 52.56 68 TYR D O 1
ATOM 6582 N N . ASP D 1 30 ? -2.400 -56.260 -97.128 1.00 52.98 69 ASP D N 1
ATOM 6583 C CA . ASP D 1 30 ? -2.935 -57.019 -96.004 1.00 53.38 69 ASP D CA 1
ATOM 6584 C C . ASP D 1 30 ? -4.038 -57.920 -96.548 1.00 53.66 69 ASP D C 1
ATOM 6585 O O . ASP D 1 30 ? -4.759 -57.528 -97.469 1.00 53.60 69 ASP D O 1
ATOM 6590 N N . VAL D 1 31 ? -4.168 -59.120 -95.985 1.00 54.10 70 VAL D N 1
ATOM 6591 C CA . VAL D 1 31 ? -5.209 -60.065 -96.410 1.00 54.58 70 VAL D CA 1
ATOM 6592 C C . VAL D 1 31 ? -6.616 -59.484 -96.188 1.00 54.89 70 VAL D C 1
ATOM 6593 O O . VAL D 1 31 ? -7.571 -59.866 -96.870 1.00 54.95 70 VAL D O 1
ATOM 6597 N N . PHE D 1 32 ? -6.720 -58.551 -95.243 1.00 55.34 71 PHE D N 1
ATOM 6598 C CA . PHE D 1 32 ? -7.948 -57.798 -95.003 1.00 55.77 71 PHE D CA 1
ATOM 6599 C C . PHE D 1 32 ? -7.918 -56.474 -95.770 1.00 55.84 71 PHE D C 1
ATOM 6600 O O . PHE D 1 32 ? -7.153 -55.572 -95.418 1.00 55.90 71 PHE D O 1
ATOM 6608 N N . PRO D 1 33 ? -8.746 -56.357 -96.827 1.00 55.93 72 PRO D N 1
ATOM 6609 C CA . PRO D 1 33 ? -8.784 -55.144 -97.650 1.00 55.98 72 PRO D CA 1
ATOM 6610 C C . PRO D 1 33 ? -9.213 -53.899 -96.869 1.00 56.05 72 PRO D C 1
ATOM 6611 O O . PRO D 1 33 ? -8.802 -52.790 -97.214 1.00 56.06 72 PRO D O 1
ATOM 6615 N N . ASP D 1 34 ? -10.021 -54.093 -95.826 1.00 56.14 73 ASP D N 1
ATOM 6616 C CA . ASP D 1 34 ? -10.495 -52.997 -94.975 1.00 56.20 73 ASP D CA 1
ATOM 6617 C C . ASP D 1 34 ? -9.365 -52.321 -94.200 1.00 56.24 73 ASP D C 1
ATOM 6618 O O . ASP D 1 34 ? -9.431 -51.125 -93.914 1.00 56.23 73 ASP D O 1
ATOM 6623 N N . ALA D 1 35 ? -8.332 -53.094 -93.870 1.00 56.32 74 ALA D N 1
ATOM 6624 C CA . ALA D 1 35 ? -7.155 -52.573 -93.173 1.00 56.47 74 ALA D CA 1
ATOM 6625 C C . ALA D 1 35 ? -6.236 -51.767 -94.100 1.00 56.53 74 ALA D C 1
ATOM 6626 O O . ALA D 1 35 ? -5.319 -51.084 -93.634 1.00 56.57 74 ALA D O 1
ATOM 6628 N N . CYS D 1 36 ? -6.493 -51.850 -95.404 1.00 56.59 75 CYS D N 1
ATOM 6629 C CA . CYS D 1 36 ? -5.690 -51.158 -96.413 1.00 56.67 75 CYS D CA 1
ATOM 6630 C C . CYS D 1 36 ? -6.300 -49.826 -96.848 1.00 56.57 75 CYS D C 1
ATOM 6631 O O . CYS D 1 36 ? -5.578 -48.932 -97.296 1.00 56.57 75 CYS D O 1
ATOM 6634 N N . LYS D 1 37 ? -7.621 -49.707 -96.713 1.00 56.49 76 LYS D N 1
ATOM 6635 C CA . LYS D 1 37 ? -8.373 -48.535 -97.180 1.00 56.41 76 LYS D CA 1
ATOM 6636 C C . LYS D 1 37 ? -7.866 -47.210 -96.606 1.00 56.34 76 LYS D C 1
ATOM 6637 O O . LYS D 1 37 ? -7.813 -46.201 -97.311 1.00 56.34 76 LYS D O 1
ATOM 6639 N N . GLU D 1 38 ? -7.493 -47.235 -95.328 1.00 56.24 77 GLU D N 1
ATOM 6640 C CA . GLU D 1 38 ? -6.950 -46.077 -94.617 1.00 56.17 77 GLU D CA 1
ATOM 6641 C C . GLU D 1 38 ? -5.716 -45.495 -95.311 1.00 56.02 77 GLU D C 1
ATOM 6642 O O . GLU D 1 38 ? -5.573 -44.274 -95.419 1.00 55.98 77 GLU D O 1
ATOM 6648 N N . PHE D 1 39 ? -4.838 -46.381 -95.779 1.00 55.86 78 PHE D N 1
ATOM 6649 C CA . PHE D 1 39 ? -3.580 -45.999 -96.419 1.00 55.72 78 PHE D CA 1
ATOM 6650 C C . PHE D 1 39 ? -3.765 -45.593 -97.879 1.00 55.67 78 PHE D C 1
ATOM 6651 O O . PHE D 1 39 ? -3.024 -44.750 -98.392 1.00 55.71 78 PHE D O 1
ATOM 6659 N N . GLN D 1 40 ? -4.753 -46.199 -98.536 1.00 55.58 79 GLN D N 1
ATOM 6660 C CA . GLN D 1 40 ? -5.090 -45.877 -99.923 1.00 55.40 79 GLN D CA 1
ATOM 6661 C C . GLN D 1 40 ? -5.675 -44.471 -100.024 1.00 55.30 79 GLN D C 1
ATOM 6662 O O . GLN D 1 40 ? -5.409 -43.749 -100.986 1.00 55.29 79 GLN D O 1
ATOM 6668 N N . ASP D 1 41 ? -6.457 -44.091 -99.014 1.00 55.20 80 ASP D N 1
ATOM 6669 C CA . ASP D 1 41 ? -7.067 -42.764 -98.929 1.00 55.14 80 ASP D CA 1
ATOM 6670 C C . ASP D 1 41 ? -6.040 -41.636 -98.771 1.00 55.07 80 ASP D C 1
ATOM 6671 O O . ASP D 1 41 ? -6.394 -40.455 -98.833 1.00 55.08 80 ASP D O 1
ATOM 6676 N N . ALA D 1 42 ? -4.773 -42.008 -98.581 1.00 54.95 81 ALA D N 1
ATOM 6677 C CA . ALA D 1 42 ? -3.714 -41.047 -98.268 1.00 54.82 81 ALA D CA 1
ATOM 6678 C C . ALA D 1 42 ? -2.518 -41.072 -99.232 1.00 54.68 81 ALA D C 1
ATOM 6679 O O . ALA D 1 42 ? -1.459 -40.515 -98.926 1.00 54.73 81 ALA D O 1
ATOM 6681 N N . GLY D 1 43 ? -2.688 -41.716 -100.385 1.00 54.46 82 GLY D N 1
ATOM 6682 C CA . GLY D 1 43 ? -1.679 -41.684 -101.445 1.00 54.18 82 GLY D CA 1
ATOM 6683 C C . GLY D 1 43 ? -0.622 -42.774 -101.418 1.00 54.02 82 GLY D C 1
ATOM 6684 O O . GLY D 1 43 ? 0.403 -42.658 -102.095 1.00 54.07 82 GLY D O 1
ATOM 6685 N N . GLU D 1 44 ? -0.857 -43.827 -100.638 1.00 53.75 83 GLU D N 1
ATOM 6686 C CA . GLU D 1 44 ? 0.030 -44.989 -100.641 1.00 53.50 83 GLU D CA 1
ATOM 6687 C C . GLU D 1 44 ? -0.530 -46.038 -101.598 1.00 53.38 83 GLU D C 1
ATOM 6688 O O . GLU D 1 44 ? -1.750 -46.177 -101.732 1.00 53.38 83 GLU D O 1
ATOM 6691 N N . GLN D 1 45 ? 0.361 -46.758 -102.276 1.00 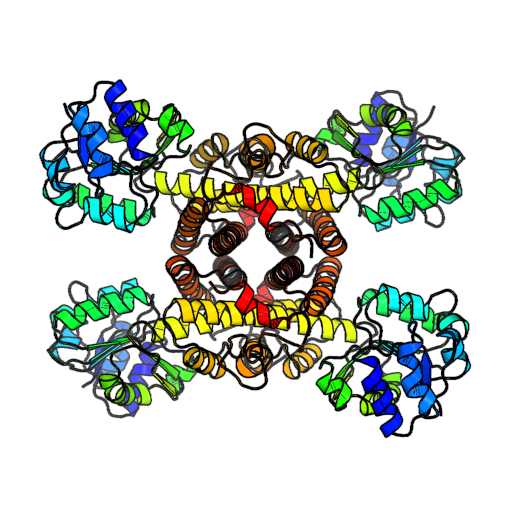53.19 84 GLN D N 1
ATOM 6692 C CA . GLN D 1 45 ? -0.058 -47.742 -103.269 1.00 52.93 84 GLN D CA 1
ATOM 6693 C C . GLN D 1 45 ? -0.423 -49.070 -102.614 1.00 52.70 84 GLN D C 1
ATOM 6694 O O . GLN D 1 45 ? 0.412 -49.711 -101.972 1.00 52.64 84 GLN D O 1
ATOM 6700 N N . VAL D 1 46 ? -1.683 -49.466 -102.773 1.00 52.39 85 VAL D N 1
ATOM 6701 C CA . VAL D 1 46 ? -2.167 -50.749 -102.271 1.00 52.10 85 VAL D CA 1
ATOM 6702 C C . VAL D 1 46 ? -2.199 -51.751 -103.423 1.00 51.88 85 VAL D C 1
ATOM 6703 O O . VAL D 1 46 ? -2.777 -51.473 -104.478 1.00 51.83 85 VAL D O 1
ATOM 6707 N N . VAL D 1 47 ? -1.560 -52.903 -103.218 1.00 51.54 86 VAL D N 1
ATOM 6708 C CA . VAL D 1 47 ? -1.528 -53.972 -104.224 1.00 51.27 86 VAL D CA 1
ATOM 6709 C C . VAL D 1 47 ? -2.277 -55.229 -103.756 1.00 51.01 86 VAL D C 1
ATOM 6710 O O . VAL D 1 47 ? -2.780 -55.276 -102.631 1.00 51.00 86 VAL D O 1
ATOM 6714 N N . SER D 1 48 ? -2.338 -56.240 -104.621 1.00 50.68 87 SER D N 1
ATOM 6715 C CA . SER D 1 48 ? -3.209 -57.402 -104.409 1.00 50.34 87 SER D CA 1
ATOM 6716 C C . SER D 1 48 ? -2.547 -58.616 -103.739 1.00 50.11 87 SER D C 1
ATOM 6717 O O . SER D 1 48 ? -3.246 -59.501 -103.239 1.00 49.97 87 SER D O 1
ATOM 6720 N N . SER D 1 49 ? -1.215 -58.654 -103.730 1.00 49.92 88 SER D N 1
ATOM 6721 C CA . SER D 1 49 ? -0.472 -59.776 -103.150 1.00 49.70 88 SER D CA 1
ATOM 6722 C C . SER D 1 49 ? 0.882 -59.330 -102.605 1.00 49.45 88 SER D C 1
ATOM 6723 O O . SER D 1 49 ? 1.372 -58.263 -102.977 1.00 49.50 88 SER D O 1
ATOM 6726 N N . PRO D 1 50 ? 1.490 -60.141 -101.709 1.00 49.21 89 PRO D N 1
ATOM 6727 C CA . PRO D 1 50 ? 2.876 -59.906 -101.283 1.00 48.89 89 PRO D CA 1
ATOM 6728 C C . PRO D 1 50 ? 3.872 -59.946 -102.448 1.00 48.61 89 PRO D C 1
ATOM 6729 O O . PRO D 1 50 ? 4.853 -59.200 -102.443 1.00 48.37 89 PRO D O 1
ATOM 6733 N N . ALA D 1 51 ? 3.614 -60.811 -103.430 1.00 48.57 90 ALA D N 1
ATOM 6734 C CA . ALA D 1 51 ? 4.403 -60.861 -104.664 1.00 48.40 90 ALA D CA 1
ATOM 6735 C C . ALA D 1 51 ? 4.377 -59.514 -105.382 1.00 48.30 90 ALA D C 1
ATOM 6736 O O . ALA D 1 51 ? 5.412 -59.027 -105.841 1.00 48.15 90 ALA D O 1
ATOM 6738 N N . ASP D 1 52 ? 3.189 -58.914 -105.453 1.00 48.29 91 ASP D N 1
ATOM 6739 C CA . ASP D 1 52 ? 3.003 -57.608 -106.083 1.00 48.46 91 ASP D CA 1
ATOM 6740 C C . ASP D 1 52 ? 3.705 -56.475 -105.328 1.00 48.62 91 ASP D C 1
ATOM 6741 O O . ASP D 1 52 ? 4.096 -55.474 -105.935 1.00 48.69 91 ASP D O 1
ATOM 6746 N N . VAL D 1 53 ? 3.856 -56.636 -104.013 1.00 48.76 92 VAL D N 1
ATOM 6747 C CA . VAL D 1 53 ? 4.657 -55.719 -103.201 1.00 48.94 92 VAL D CA 1
ATOM 6748 C C . VAL D 1 53 ? 6.134 -55.828 -103.605 1.00 49.11 92 VAL D C 1
ATOM 6749 O O . VAL D 1 53 ? 6.794 -54.814 -103.833 1.00 49.32 92 VAL D O 1
ATOM 6753 N N . ALA D 1 54 ? 6.631 -57.064 -103.702 1.00 49.21 93 ALA D N 1
ATOM 6754 C CA . ALA D 1 54 ? 8.024 -57.347 -104.075 1.00 49.31 93 ALA D CA 1
ATOM 6755 C C . ALA D 1 54 ? 8.364 -56.915 -105.503 1.00 49.57 93 ALA D C 1
ATOM 6756 O O . ALA D 1 54 ? 9.522 -56.621 -105.818 1.00 49.72 93 ALA D O 1
ATOM 6758 N N . GLU D 1 55 ? 7.345 -56.887 -106.357 1.00 49.68 94 GLU D N 1
ATOM 6759 C CA . GLU D 1 55 ? 7.477 -56.466 -107.745 1.00 49.91 94 GLU D CA 1
ATOM 6760 C C . GLU D 1 55 ? 7.823 -54.979 -107.857 1.00 50.00 94 GLU D C 1
ATOM 6761 O O . GLU D 1 55 ? 8.448 -54.551 -108.830 1.00 49.97 94 GLU D O 1
ATOM 6767 N N . LYS D 1 56 ? 7.424 -54.204 -106.849 1.00 50.19 95 LYS D N 1
ATOM 6768 C CA . LYS D 1 56 ? 7.552 -52.746 -106.889 1.00 50.39 95 LYS D CA 1
ATOM 6769 C C . LYS D 1 56 ? 8.460 -52.142 -105.803 1.00 50.55 95 LYS D C 1
ATOM 6770 O O . LYS D 1 56 ? 8.815 -50.962 -105.881 1.00 50.53 95 LYS D O 1
ATOM 6776 N N . ALA D 1 57 ? 8.838 -52.945 -104.809 1.00 50.69 96 ALA D N 1
ATOM 6777 C CA . ALA D 1 57 ? 9.686 -52.469 -103.713 1.00 50.98 96 ALA D CA 1
ATOM 6778 C C . ALA D 1 57 ? 10.909 -53.358 -103.477 1.00 51.22 96 ALA D C 1
ATOM 6779 O O . ALA D 1 57 ? 10.792 -54.586 -103.424 1.00 51.42 96 ALA D O 1
ATOM 6781 N N . ASP D 1 58 ? 12.075 -52.727 -103.328 1.00 51.34 97 ASP D N 1
ATOM 6782 C CA . ASP D 1 58 ? 13.330 -53.444 -103.051 1.00 51.32 97 ASP D CA 1
ATOM 6783 C C . ASP D 1 58 ? 13.654 -53.556 -101.551 1.00 51.18 97 ASP D C 1
ATOM 6784 O O . ASP D 1 58 ? 14.663 -54.159 -101.167 1.00 50.96 97 ASP D O 1
ATOM 6786 N N . ARG D 1 59 ? 12.798 -52.967 -100.719 1.00 51.20 98 ARG D N 1
ATOM 6787 C CA . ARG D 1 59 ? 12.857 -53.148 -99.266 1.00 51.23 98 ARG D CA 1
ATOM 6788 C C . ARG D 1 59 ? 11.449 -53.399 -98.742 1.00 51.22 98 ARG D C 1
ATOM 6789 O O . ARG D 1 59 ? 10.532 -52.617 -99.011 1.00 51.35 98 ARG D O 1
ATOM 6791 N N . ILE D 1 60 ? 11.274 -54.503 -98.021 1.00 51.10 99 ILE D N 1
ATOM 6792 C CA . ILE D 1 60 ? 9.953 -54.897 -97.545 1.00 51.13 99 ILE D CA 1
ATOM 6793 C C . ILE D 1 60 ? 9.991 -55.263 -96.069 1.00 51.25 99 ILE D C 1
ATOM 6794 O O . ILE D 1 60 ? 10.903 -55.957 -95.610 1.00 51.42 99 ILE D O 1
ATOM 6799 N N . ILE D 1 61 ? 8.994 -54.778 -95.336 1.00 51.22 100 ILE D N 1
ATOM 6800 C CA . ILE D 1 61 ? 8.785 -55.155 -93.946 1.00 51.17 100 ILE D CA 1
ATOM 6801 C C . ILE D 1 61 ? 7.523 -56.027 -93.861 1.00 51.23 100 ILE D C 1
ATOM 6802 O O . ILE D 1 61 ? 6.458 -55.615 -94.326 1.00 51.20 100 ILE D O 1
ATOM 6807 N N . THR D 1 62 ? 7.663 -57.245 -93.325 1.00 51.20 101 THR D N 1
ATOM 6808 C CA . THR D 1 62 ? 6.508 -58.098 -93.021 1.00 51.18 101 THR D CA 1
ATOM 6809 C C . THR D 1 62 ? 6.242 -58.105 -91.518 1.00 51.20 101 THR D C 1
ATOM 6810 O O . THR D 1 62 ? 7.164 -58.231 -90.709 1.00 51.19 101 THR D O 1
ATOM 6814 N N . MET D 1 63 ? 4.975 -57.945 -91.158 1.00 51.13 102 MET D N 1
ATOM 6815 C CA . MET D 1 63 ? 4.548 -57.920 -89.762 1.00 51.26 102 MET D CA 1
ATOM 6816 C C . MET D 1 63 ? 3.299 -58.785 -89.598 1.00 51.47 102 MET D C 1
ATOM 6817 O O . MET D 1 63 ? 2.174 -58.319 -89.795 1.00 51.39 102 MET D O 1
ATOM 6822 N N . LEU D 1 64 ? 3.510 -60.048 -89.239 1.00 51.87 103 LEU D N 1
ATOM 6823 C CA . LEU D 1 64 ? 2.435 -61.034 -89.234 1.00 52.31 103 LEU D CA 1
ATOM 6824 C C . LEU D 1 64 ? 2.269 -61.708 -87.870 1.00 52.79 103 LEU D C 1
ATOM 6825 O O . LEU D 1 64 ? 3.234 -61.803 -87.106 1.00 53.18 103 LEU D O 1
ATOM 6830 N N . PRO D 1 65 ? 1.035 -62.146 -87.544 1.00 53.09 104 PRO D N 1
ATOM 6831 C CA . PRO D 1 65 ? 0.724 -62.681 -86.215 1.00 53.18 104 PRO D CA 1
ATOM 6832 C C . PRO D 1 65 ? 1.320 -64.049 -85.863 1.00 53.34 104 PRO D C 1
ATOM 6833 O O . PRO D 1 65 ? 1.457 -64.351 -84.677 1.00 53.42 104 PRO D O 1
ATOM 6837 N N . THR D 1 66 ? 1.662 -64.866 -86.861 1.00 53.44 105 THR D N 1
ATOM 6838 C CA . THR D 1 66 ? 2.008 -66.274 -86.609 1.00 53.55 105 THR D CA 1
ATOM 6839 C C . THR D 1 66 ? 3.098 -66.797 -87.543 1.00 53.52 105 THR D C 1
ATOM 6840 O O . THR D 1 66 ? 3.364 -66.197 -88.581 1.00 53.40 105 THR D O 1
ATOM 6844 N N . SER D 1 67 ? 3.718 -67.915 -87.153 1.00 53.66 106 SER D N 1
ATOM 6845 C CA . SER D 1 67 ? 4.679 -68.640 -87.987 1.00 53.88 106 SER D CA 1
ATOM 6846 C C . SER D 1 67 ? 4.070 -69.016 -89.335 1.00 54.08 106 SER D C 1
ATOM 6847 O O . SER D 1 67 ? 4.707 -68.834 -90.377 1.00 54.29 106 SER D O 1
ATOM 6850 N N . ILE D 1 68 ? 2.838 -69.530 -89.306 1.00 54.14 107 ILE D N 1
ATOM 6851 C CA . ILE D 1 68 ? 2.146 -69.975 -90.521 1.00 54.20 107 ILE D CA 1
ATOM 6852 C C . ILE D 1 68 ? 1.860 -68.828 -91.491 1.00 54.14 107 ILE D C 1
ATOM 6853 O O . ILE D 1 68 ? 2.106 -68.961 -92.688 1.00 54.19 107 ILE D O 1
ATOM 6858 N N . ASN D 1 69 ? 1.360 -67.707 -90.977 1.00 54.13 108 ASN D N 1
ATOM 6859 C CA . ASN D 1 69 ? 1.114 -66.529 -91.812 1.00 54.26 108 ASN D CA 1
ATOM 6860 C C . ASN D 1 69 ? 2.396 -65.987 -92.419 1.00 54.32 108 ASN D C 1
ATOM 6861 O O . ASN D 1 69 ? 2.406 -65.531 -93.562 1.00 54.40 108 ASN D O 1
ATOM 6866 N N . ALA D 1 70 ? 3.473 -66.035 -91.640 1.00 54.30 109 ALA D N 1
ATOM 6867 C CA . ALA D 1 70 ? 4.769 -65.560 -92.095 1.00 54.34 109 ALA D CA 1
ATOM 6868 C C . ALA D 1 70 ? 5.305 -66.391 -93.261 1.00 54.40 109 ALA D C 1
ATOM 6869 O O . ALA D 1 70 ? 5.726 -65.822 -94.266 1.00 54.69 109 ALA D O 1
ATOM 6871 N N . ILE D 1 71 ? 5.268 -67.720 -93.143 1.00 54.34 110 ILE D N 1
ATOM 6872 C CA . ILE D 1 71 ? 5.760 -68.586 -94.223 1.00 54.52 110 ILE D CA 1
ATOM 6873 C C . ILE D 1 71 ? 4.873 -68.512 -95.465 1.00 54.25 110 ILE D C 1
ATOM 6874 O O . ILE D 1 71 ? 5.358 -68.665 -96.581 1.00 54.42 110 ILE D O 1
ATOM 6879 N N . GLU D 1 72 ? 3.579 -68.269 -95.259 1.00 54.06 111 GLU D N 1
ATOM 6880 C CA . GLU D 1 72 ? 2.632 -68.095 -96.359 1.00 53.85 111 GLU D CA 1
ATOM 6881 C C . GLU D 1 72 ? 2.942 -66.813 -97.132 1.00 53.44 111 GLU D C 1
ATOM 6882 O O . GLU D 1 72 ? 2.874 -66.785 -98.365 1.00 53.49 111 GLU D O 1
ATOM 6888 N N . ALA D 1 73 ? 3.301 -65.762 -96.399 1.00 52.89 112 ALA D N 1
ATOM 6889 C CA . ALA D 1 73 ? 3.623 -64.471 -97.005 1.00 52.37 112 ALA D CA 1
ATOM 6890 C C . ALA D 1 73 ? 4.906 -64.508 -97.831 1.00 52.03 112 ALA D C 1
ATOM 6891 O O . ALA D 1 73 ? 5.054 -63.737 -98.781 1.00 51.86 112 ALA D O 1
ATOM 6893 N N . TYR D 1 74 ? 5.824 -65.402 -97.464 1.00 51.61 113 TYR D N 1
ATOM 6894 C CA . TYR D 1 74 ? 7.065 -65.587 -98.210 1.00 51.25 113 TYR D CA 1
ATOM 6895 C C . TYR D 1 74 ? 6.985 -66.733 -99.233 1.00 51.00 113 TYR D C 1
ATOM 6896 O O . TYR D 1 74 ? 7.226 -66.514 -100.419 1.00 50.89 113 TYR D O 1
ATOM 6905 N N . SER D 1 75 ? 6.614 -67.931 -98.776 1.00 50.84 114 SER D N 1
ATOM 6906 C CA . SER D 1 75 ? 6.674 -69.149 -99.598 1.00 50.60 114 SER D CA 1
ATOM 6907 C C . SER D 1 75 ? 5.336 -69.603 -100.184 1.00 50.44 114 SER D C 1
ATOM 6908 O O . SER D 1 75 ? 5.281 -70.611 -100.897 1.00 50.50 114 SER D O 1
ATOM 6911 N N . GLY D 1 76 ? 4.268 -68.861 -99.898 1.00 50.24 115 GLY D N 1
ATOM 6912 C CA . GLY D 1 76 ? 2.934 -69.188 -100.411 1.00 49.95 115 GLY D CA 1
ATOM 6913 C C . GLY D 1 76 ? 2.807 -69.045 -101.918 1.00 49.80 115 GLY D C 1
ATOM 6914 O O . GLY D 1 76 ? 3.738 -68.590 -102.588 1.00 49.80 115 GLY D O 1
ATOM 6915 N N . ALA D 1 77 ? 1.645 -69.432 -102.441 1.00 49.62 116 ALA D N 1
ATOM 6916 C CA . ALA D 1 77 ? 1.356 -69.406 -103.879 1.00 49.49 116 ALA D CA 1
ATOM 6917 C C . ALA D 1 77 ? 1.571 -68.037 -104.513 1.00 49.39 116 ALA D C 1
ATOM 6918 O O . ALA D 1 77 ? 1.999 -67.938 -105.665 1.00 49.53 116 ALA D O 1
ATOM 6920 N N . ASN D 1 78 ? 1.236 -66.989 -103.764 1.00 49.16 117 ASN D N 1
ATOM 6921 C CA . ASN D 1 78 ? 1.436 -65.616 -104.206 1.00 49.03 117 ASN D CA 1
ATOM 6922 C C . ASN D 1 78 ? 2.348 -64.884 -103.239 1.00 49.09 117 ASN D C 1
ATOM 6923 O O . ASN D 1 78 ? 2.209 -63.675 -103.023 1.00 49.14 117 ASN D O 1
ATOM 6928 N N . GLY D 1 79 ? 3.282 -65.633 -102.659 1.00 48.99 118 GLY D N 1
ATOM 6929 C CA . GLY D 1 79 ? 4.201 -65.103 -101.663 1.00 48.95 118 GLY D CA 1
ATOM 6930 C C . GLY D 1 79 ? 5.297 -64.262 -102.282 1.00 48.92 118 GLY D C 1
ATOM 6931 O O . GLY D 1 79 ? 5.483 -64.272 -103.507 1.00 48.84 118 GLY D O 1
ATOM 6932 N N . ILE D 1 80 ? 6.020 -63.542 -101.422 1.00 48.70 119 ILE D N 1
ATOM 6933 C CA . ILE D 1 80 ? 7.094 -62.628 -101.829 1.00 48.79 119 ILE D CA 1
ATOM 6934 C C . ILE D 1 80 ? 8.087 -63.287 -102.784 1.00 48.88 119 ILE D C 1
ATOM 6935 O O . ILE D 1 80 ? 8.515 -62.674 -103.759 1.00 48.88 119 ILE D O 1
ATOM 6940 N N . LEU D 1 81 ? 8.428 -64.541 -102.509 1.00 49.20 120 LEU D N 1
ATOM 6941 C CA . LEU D 1 81 ? 9.454 -65.251 -103.276 1.00 49.65 120 LEU D CA 1
ATOM 6942 C C . LEU D 1 81 ? 9.104 -65.511 -104.745 1.00 49.78 120 LEU D C 1
ATOM 6943 O O . LEU D 1 81 ? 10.000 -65.758 -105.556 1.00 49.94 120 LEU D O 1
ATOM 6948 N N . LYS D 1 82 ? 7.819 -65.443 -105.087 1.00 49.91 121 LYS D N 1
ATOM 6949 C CA . LYS D 1 82 ? 7.378 -65.648 -106.468 1.00 50.00 121 LYS D CA 1
ATOM 6950 C C . LYS D 1 82 ? 7.837 -64.530 -107.402 1.00 50.22 121 LYS D C 1
ATOM 6951 O O . LYS D 1 82 ? 8.014 -64.753 -108.600 1.00 50.28 121 LYS D O 1
ATOM 6957 N N . LYS D 1 83 ? 8.038 -63.335 -106.845 1.00 50.60 122 LYS D N 1
ATOM 6958 C CA . LYS D 1 83 ? 8.377 -62.148 -107.639 1.00 50.94 122 LYS D CA 1
ATOM 6959 C C . LYS D 1 83 ? 9.518 -61.306 -107.058 1.00 51.12 122 LYS D C 1
ATOM 6960 O O . LYS D 1 83 ? 9.750 -60.182 -107.513 1.00 51.28 122 LYS D O 1
ATOM 6966 N N . VAL D 1 84 ? 10.226 -61.834 -106.064 1.00 51.26 123 VAL D N 1
ATOM 6967 C CA . VAL D 1 84 ? 11.319 -61.087 -105.432 1.00 51.50 123 VAL D CA 1
ATOM 6968 C C . VAL D 1 84 ? 12.503 -60.897 -106.389 1.00 51.73 123 VAL D C 1
ATOM 6969 O O . VAL D 1 84 ? 12.917 -61.832 -107.089 1.00 52.04 123 VAL D O 1
ATOM 6973 N N . LYS D 1 85 ? 13.020 -59.671 -106.432 1.00 51.78 124 LYS D N 1
ATOM 6974 C CA . LYS D 1 85 ? 14.155 -59.346 -107.296 1.00 51.78 124 LYS D CA 1
ATOM 6975 C C . LYS D 1 85 ? 15.480 -59.528 -106.562 1.00 51.45 124 LYS D C 1
ATOM 6976 O O . LYS D 1 85 ? 15.536 -59.414 -105.339 1.00 51.32 124 LYS D O 1
ATOM 6982 N N . LYS D 1 86 ? 16.534 -59.822 -107.325 1.00 51.12 125 LYS D N 1
ATOM 6983 C CA . LYS D 1 86 ? 17.894 -59.951 -106.797 1.00 50.87 125 LYS D CA 1
ATOM 6984 C C . LYS D 1 86 ? 18.306 -58.722 -105.996 1.00 50.59 125 LYS D C 1
ATOM 6985 O O . LYS D 1 86 ? 18.035 -57.589 -106.401 1.00 50.55 125 LYS D O 1
ATOM 6991 N N . GLY D 1 87 ? 18.959 -58.953 -104.861 1.00 50.19 126 GLY D N 1
ATOM 6992 C CA . GLY D 1 87 ? 19.485 -57.865 -104.044 1.00 49.80 126 GLY D CA 1
ATOM 6993 C C . GLY D 1 87 ? 18.464 -57.184 -103.151 1.00 49.56 126 GLY D C 1
ATOM 6994 O O . GLY D 1 87 ? 18.787 -56.196 -102.480 1.00 49.54 126 GLY D O 1
ATOM 6995 N N . SER D 1 88 ? 17.237 -57.703 -103.133 1.00 49.18 127 SER D N 1
ATOM 6996 C CA . SER D 1 88 ? 16.193 -57.148 -102.270 1.00 48.74 127 SER D CA 1
ATOM 6997 C C . SER D 1 88 ? 16.448 -57.447 -100.798 1.00 48.39 127 SER D C 1
ATOM 6998 O O . SER D 1 88 ? 16.959 -58.513 -100.441 1.00 48.27 127 SER D O 1
ATOM 7001 N N . LEU D 1 89 ? 16.090 -56.477 -99.934 1.00 47.96 128 LEU D N 1
ATOM 7002 C CA . LEU D 1 89 ? 16.197 -56.576 -98.484 1.00 47.31 128 LEU D CA 1
ATOM 7003 C C . LEU D 1 89 ? 14.827 -56.903 -97.902 1.00 47.02 128 LEU D C 1
ATOM 7004 O O . LEU D 1 89 ? 13.873 -56.141 -98.072 1.00 47.10 128 LEU D O 1
ATOM 7009 N N . LEU D 1 90 ? 14.743 -58.050 -97.260 1.00 46.29 129 LEU D N 1
ATOM 7010 C CA . LEU D 1 90 ? 13.485 -58.480 -96.673 1.00 45.55 129 LEU D CA 1
ATOM 7011 C C . LEU D 1 90 ? 13.646 -58.581 -95.162 1.00 45.31 129 LEU D C 1
ATOM 7012 O O . LEU D 1 90 ? 14.535 -59.278 -94.661 1.00 44.93 129 LEU D O 1
ATOM 7017 N N . ILE D 1 91 ? 12.793 -57.856 -94.444 1.00 44.88 130 ILE D N 1
ATOM 7018 C CA . ILE D 1 91 ? 12.850 -57.802 -92.989 1.00 44.55 130 ILE D CA 1
ATOM 7019 C C . ILE D 1 91 ? 11.540 -58.318 -92.393 1.00 44.69 130 ILE D C 1
ATOM 7020 O O . ILE D 1 91 ? 10.476 -57.734 -92.631 1.00 44.87 130 ILE D O 1
ATOM 7025 N N . ASP D 1 92 ? 11.615 -59.409 -91.629 1.00 43.88 131 ASP D N 1
ATOM 7026 C CA . ASP D 1 92 ? 10.432 -59.925 -90.977 1.00 43.56 131 ASP D CA 1
ATOM 7027 C C . ASP D 1 92 ? 10.389 -59.544 -89.500 1.00 43.23 131 ASP D C 1
ATOM 7028 O O . ASP D 1 92 ? 11.191 -60.005 -88.680 1.00 42.97 131 ASP D O 1
ATOM 7033 N N . SER D 1 93 ? 9.423 -58.702 -89.171 1.00 42.49 132 SER D N 1
ATOM 7034 C CA . SER D 1 93 ? 9.283 -58.206 -87.818 1.00 42.00 132 SER D CA 1
ATOM 7035 C C . SER D 1 93 ? 8.295 -59.023 -87.002 1.00 41.56 132 SER D C 1
ATOM 7036 O O . SER D 1 93 ? 8.072 -58.737 -85.829 1.00 41.08 132 SER D O 1
ATOM 7039 N N . SER D 1 94 ? 7.702 -60.033 -87.637 1.00 41.33 133 SER D N 1
ATOM 7040 C CA . SER D 1 94 ? 6.893 -61.036 -86.940 1.00 40.99 133 SER D CA 1
ATOM 7041 C C . SER D 1 94 ? 7.715 -61.721 -85.856 1.00 40.34 133 SER D C 1
ATOM 7042 O O . SER D 1 94 ? 8.935 -61.839 -85.975 1.00 40.30 133 SER D O 1
ATOM 7045 N N . THR D 1 95 ? 7.044 -62.149 -84.791 1.00 39.92 134 THR D N 1
ATOM 7046 C CA . THR D 1 95 ? 7.668 -62.997 -83.774 1.00 39.41 134 THR D CA 1
ATOM 7047 C C . THR D 1 95 ? 7.356 -64.451 -84.092 1.00 39.03 134 THR D C 1
ATOM 7048 O O . THR D 1 95 ? 6.217 -64.890 -83.984 1.00 38.97 134 THR D O 1
ATOM 7052 N N . ILE D 1 96 ? 8.384 -65.186 -84.493 1.00 38.79 135 ILE D N 1
ATOM 7053 C CA . ILE D 1 96 ? 8.233 -66.565 -84.961 1.00 38.37 135 ILE D CA 1
ATOM 7054 C C . ILE D 1 96 ? 9.398 -67.431 -84.475 1.00 37.91 135 ILE D C 1
ATOM 7055 O O . ILE D 1 96 ? 10.384 -66.925 -83.940 1.00 37.88 135 ILE D O 1
ATOM 7060 N N . ASP D 1 97 ? 9.268 -68.737 -84.661 1.00 37.62 136 ASP D N 1
ATOM 7061 C CA . ASP D 1 97 ? 10.317 -69.677 -84.309 1.00 37.77 136 ASP D CA 1
ATOM 7062 C C . ASP D 1 97 ? 11.634 -69.314 -85.018 1.00 37.92 136 ASP D C 1
ATOM 7063 O O . ASP D 1 97 ? 11.639 -69.115 -86.234 1.00 37.52 136 ASP D O 1
ATOM 7068 N N . PRO D 1 98 ? 12.751 -69.231 -84.256 1.00 38.21 137 PRO D N 1
ATOM 7069 C CA . PRO D 1 98 ? 14.080 -68.948 -84.808 1.00 38.55 137 PRO D CA 1
ATOM 7070 C C . PRO D 1 98 ? 14.410 -69.848 -85.992 1.00 39.01 137 PRO D C 1
ATOM 7071 O O . PRO D 1 98 ? 14.956 -69.374 -86.989 1.00 39.01 137 PRO D O 1
ATOM 7075 N N . ALA D 1 99 ? 14.062 -71.130 -85.874 1.00 39.59 138 ALA D N 1
ATOM 7076 C CA . ALA D 1 99 ? 14.331 -72.128 -86.915 1.00 40.27 138 ALA D CA 1
ATOM 7077 C C . ALA D 1 99 ? 13.581 -71.831 -88.211 1.00 40.65 138 ALA D C 1
ATOM 7078 O O . ALA D 1 99 ? 14.079 -72.116 -89.302 1.00 40.96 138 ALA D O 1
ATOM 7080 N N . VAL D 1 100 ? 12.385 -71.261 -88.082 1.00 41.13 139 VAL D N 1
ATOM 7081 C CA . VAL D 1 100 ? 11.562 -70.885 -89.234 1.00 41.53 139 VAL D CA 1
ATOM 7082 C C . VAL D 1 100 ? 12.190 -69.693 -89.965 1.00 41.93 139 VAL D C 1
ATOM 7083 O O . VAL D 1 100 ? 12.206 -69.651 -91.209 1.00 42.35 139 VAL D O 1
ATOM 7087 N N . SER D 1 101 ? 12.710 -68.742 -89.187 1.00 41.83 140 SER D N 1
ATOM 7088 C CA . SER D 1 101 ? 13.459 -67.610 -89.732 1.00 42.19 140 SER D CA 1
ATOM 7089 C C . SER D 1 101 ? 14.647 -68.073 -90.573 1.00 42.31 140 SER D C 1
ATOM 7090 O O . SER D 1 101 ? 14.895 -67.526 -91.645 1.00 42.12 140 SER D O 1
ATOM 7093 N N . LYS D 1 102 ? 15.370 -69.077 -90.072 1.00 42.88 141 LYS D N 1
ATOM 7094 C CA . LYS D 1 102 ? 16.520 -69.665 -90.763 1.00 43.73 141 LYS D CA 1
ATOM 7095 C C . LYS D 1 102 ? 16.107 -70.335 -92.072 1.00 44.18 141 LYS D C 1
ATOM 7096 O O . LYS D 1 102 ? 16.765 -70.151 -93.101 1.00 44.23 141 LYS D O 1
ATOM 7102 N N . GLU D 1 103 ? 15.024 -71.113 -92.020 1.00 44.71 142 GLU D N 1
ATOM 7103 C CA . GLU D 1 103 ? 14.486 -71.792 -93.195 1.00 45.13 142 GLU D CA 1
ATOM 7104 C C . GLU D 1 103 ? 14.061 -70.773 -94.247 1.00 45.58 142 GLU D C 1
ATOM 7105 O O . GLU D 1 103 ? 14.371 -70.926 -95.432 1.00 45.75 142 GLU D O 1
ATOM 7107 N N . LEU D 1 104 ? 13.373 -69.725 -93.799 1.00 45.91 143 LEU D N 1
ATOM 7108 C CA . LEU D 1 104 ? 12.944 -68.638 -94.668 1.00 46.22 143 LEU D CA 1
ATOM 7109 C C . LEU D 1 104 ? 14.159 -67.955 -95.314 1.00 46.49 143 LEU D C 1
ATOM 7110 O O . LEU D 1 104 ? 14.160 -67.687 -96.516 1.00 46.44 143 LEU D O 1
ATOM 7115 N N . ALA D 1 105 ? 15.192 -67.706 -94.510 1.00 46.84 144 ALA D N 1
ATOM 7116 C CA . ALA D 1 105 ? 16.431 -67.087 -94.988 1.00 47.40 144 ALA D CA 1
ATOM 7117 C C . ALA D 1 105 ? 17.105 -67.896 -96.099 1.00 47.81 144 ALA D C 1
ATOM 7118 O O . ALA D 1 105 ? 17.567 -67.322 -97.083 1.00 47.77 144 ALA D O 1
ATOM 7120 N N . LYS D 1 106 ? 17.153 -69.220 -95.932 1.00 48.51 145 LYS D N 1
ATOM 7121 C CA . LYS D 1 106 ? 17.731 -70.121 -96.934 1.00 49.28 145 LYS D CA 1
ATOM 7122 C C . LYS D 1 106 ? 16.976 -70.033 -98.253 1.00 49.39 145 LYS D C 1
ATOM 7123 O O . LYS D 1 106 ? 17.582 -70.073 -99.321 1.00 49.39 145 LYS D O 1
ATOM 7127 N N . GLU D 1 107 ? 15.658 -69.888 -98.161 1.00 49.77 146 GLU D N 1
ATOM 7128 C CA . GLU D 1 107 ? 14.799 -69.774 -99.331 1.00 50.31 146 GLU D CA 1
ATOM 7129 C C . GLU D 1 107 ? 14.953 -68.452 -100.085 1.00 50.33 146 GLU D C 1
ATOM 7130 O O . GLU D 1 107 ? 15.022 -68.445 -101.315 1.00 50.55 146 GLU D O 1
ATOM 7136 N N . VAL D 1 108 ? 15.014 -67.339 -99.359 1.00 50.43 147 VAL D N 1
ATOM 7137 C CA . VAL D 1 108 ? 15.208 -66.032 -100.007 1.00 50.37 147 VAL D CA 1
ATOM 7138 C C . VAL D 1 108 ? 16.608 -65.917 -100.606 1.00 50.41 147 VAL D C 1
ATOM 7139 O O . VAL D 1 108 ? 16.821 -65.177 -101.567 1.00 50.31 147 VAL D O 1
ATOM 7143 N N . GLU D 1 109 ? 17.553 -66.645 -100.019 1.00 50.43 148 GLU D N 1
ATOM 7144 C CA . GLU D 1 109 ? 18.933 -66.656 -100.476 1.00 50.57 148 GLU D CA 1
ATOM 7145 C C . GLU D 1 109 ? 19.036 -67.343 -101.841 1.00 50.39 148 GLU D C 1
ATOM 7146 O O . GLU D 1 109 ? 19.774 -66.886 -102.716 1.00 50.33 148 GLU D O 1
ATOM 7152 N N . LYS D 1 110 ? 18.283 -68.431 -102.015 1.00 50.19 149 LYS D N 1
ATOM 7153 C CA . LYS D 1 110 ? 18.186 -69.126 -103.297 1.00 50.04 149 LYS D CA 1
ATOM 7154 C C . LYS D 1 110 ? 17.752 -68.165 -104.404 1.00 49.78 149 LYS D C 1
ATOM 7155 O O . LYS D 1 110 ? 18.158 -68.313 -105.562 1.00 49.93 149 LYS D O 1
ATOM 7161 N N . MET D 1 111 ? 16.933 -67.181 -104.032 1.00 49.31 150 MET D N 1
ATOM 7162 C CA . MET D 1 111 ? 16.451 -66.148 -104.953 1.00 48.80 150 MET D CA 1
ATOM 7163 C C . MET D 1 111 ? 17.398 -64.953 -105.065 1.00 48.22 150 MET D C 1
ATOM 7164 O O . MET D 1 111 ? 17.061 -63.940 -105.679 1.00 48.26 150 MET D O 1
ATOM 7169 N N . GLY D 1 112 ? 18.580 -65.076 -104.468 1.00 47.68 151 GLY D N 1
ATOM 7170 C CA . GLY D 1 112 ? 19.596 -64.021 -104.521 1.00 46.72 151 GLY D CA 1
ATOM 7171 C C . GLY D 1 112 ? 19.254 -62.768 -103.732 1.00 46.02 151 GLY D C 1
ATOM 7172 O O . GLY D 1 112 ? 19.781 -61.688 -104.012 1.00 46.03 151 GLY D O 1
ATOM 7173 N N . ALA D 1 113 ? 18.370 -62.912 -102.744 1.00 45.27 152 ALA D N 1
ATOM 7174 C CA . ALA D 1 113 ? 17.972 -61.805 -101.875 1.00 44.23 152 ALA D CA 1
ATOM 7175 C C . ALA D 1 113 ? 18.457 -62.049 -100.448 1.00 43.61 152 ALA D C 1
ATOM 7176 O O . ALA D 1 113 ? 19.009 -63.113 -100.146 1.00 43.73 152 ALA D O 1
ATOM 7178 N N . VAL D 1 114 ? 18.256 -61.059 -99.580 1.00 42.64 153 VAL D N 1
ATOM 7179 C CA . VAL D 1 114 ? 18.702 -61.131 -98.187 1.00 41.72 153 VAL D CA 1
ATOM 7180 C C . VAL D 1 114 ? 17.521 -61.067 -97.210 1.00 40.90 153 VAL D C 1
ATOM 7181 O O . VAL D 1 114 ? 16.620 -60.236 -97.358 1.00 40.67 153 VAL D O 1
ATOM 7185 N N . PHE D 1 115 ? 17.522 -61.979 -96.240 1.00 39.96 154 PHE D N 1
ATOM 7186 C CA . PHE D 1 115 ? 16.500 -62.018 -95.196 1.00 39.04 154 PHE D CA 1
ATOM 7187 C C . PHE D 1 115 ? 17.092 -61.629 -93.852 1.00 38.56 154 PHE D C 1
ATOM 7188 O O . PHE D 1 115 ? 18.207 -62.035 -93.506 1.00 38.38 154 PHE D O 1
ATOM 7196 N N . MET D 1 116 ? 16.334 -60.841 -93.097 1.00 37.93 155 MET D N 1
ATOM 7197 C CA . MET D 1 116 ? 16.677 -60.525 -91.711 1.00 37.52 155 MET D CA 1
ATOM 7198 C C . MET D 1 116 ? 15.450 -60.636 -90.810 1.00 36.87 155 MET D C 1
ATOM 7199 O O . MET D 1 116 ? 14.375 -60.138 -91.151 1.00 36.57 155 MET D O 1
ATOM 7204 N N . ASP D 1 117 ? 15.610 -61.308 -89.672 1.00 36.50 156 ASP D N 1
ATOM 7205 C CA . ASP D 1 117 ? 14.574 -61.306 -88.636 1.00 36.08 156 ASP D CA 1
ATOM 7206 C C . ASP D 1 117 ? 14.749 -60.083 -87.750 1.00 35.99 156 ASP D C 1
ATOM 7207 O O . ASP D 1 117 ? 15.850 -59.803 -87.276 1.00 35.98 156 ASP D O 1
ATOM 7212 N N . ALA D 1 118 ? 13.668 -59.336 -87.561 1.00 35.95 157 ALA D N 1
ATOM 7213 C CA . ALA D 1 118 ? 13.690 -58.172 -86.677 1.00 36.14 157 ALA D CA 1
ATOM 7214 C C . ALA D 1 118 ? 12.430 -58.055 -85.819 1.00 36.44 157 ALA D C 1
ATOM 7215 O O . ALA D 1 118 ? 11.681 -57.077 -85.945 1.00 35.98 157 ALA D O 1
ATOM 7217 N N . PRO D 1 119 ? 12.198 -59.044 -84.926 1.00 37.22 158 PRO D N 1
ATOM 7218 C CA . PRO D 1 119 ? 11.017 -58.972 -84.061 1.00 38.05 158 PRO D CA 1
ATOM 7219 C C . PRO D 1 119 ? 11.075 -57.767 -83.125 1.00 39.01 158 PRO D C 1
ATOM 7220 O O . PRO D 1 119 ? 12.163 -57.311 -82.752 1.00 38.68 158 PRO D O 1
ATOM 7224 N N . VAL D 1 120 ? 9.901 -57.253 -82.770 1.00 40.56 159 VAL D N 1
ATOM 7225 C CA . VAL D 1 120 ? 9.802 -56.033 -81.970 1.00 42.55 159 VAL D CA 1
ATOM 7226 C C . VAL D 1 120 ? 9.351 -56.275 -80.538 1.00 43.85 159 VAL D C 1
ATOM 7227 O O . VAL D 1 120 ? 8.518 -57.146 -80.275 1.00 44.29 159 VAL D O 1
ATOM 7231 N N . SER D 1 121 ? 9.896 -55.500 -79.612 1.00 45.28 160 SER D N 1
ATOM 7232 C CA . SER D 1 121 ? 9.270 -55.398 -78.303 1.00 46.76 160 SER D CA 1
ATOM 7233 C C . SER D 1 121 ? 8.854 -53.957 -78.034 1.00 47.57 160 SER D C 1
ATOM 7234 O O . SER D 1 121 ? 9.563 -53.011 -78.392 1.00 47.87 160 SER D O 1
ATOM 7237 N N . GLY D 1 122 ? 7.672 -53.795 -77.452 1.00 48.45 161 GLY D N 1
ATOM 7238 C CA . GLY D 1 122 ? 7.208 -52.470 -77.082 1.00 49.78 161 GLY D CA 1
ATOM 7239 C C . GLY D 1 122 ? 5.701 -52.329 -76.994 1.00 50.69 161 GLY D C 1
ATOM 7240 O O . GLY D 1 122 ? 5.184 -51.674 -76.076 1.00 51.06 161 GLY D O 1
ATOM 7241 N N . GLY D 1 123 ? 4.989 -52.913 -77.957 1.00 51.24 162 GLY D N 1
ATOM 7242 C CA . GLY D 1 123 ? 3.537 -52.771 -77.976 1.00 52.03 162 GLY D CA 1
ATOM 7243 C C . GLY D 1 123 ? 3.036 -51.572 -78.768 1.00 52.62 162 GLY D C 1
ATOM 7244 O O . GLY D 1 123 ? 3.819 -50.745 -79.256 1.00 52.81 162 GLY D O 1
ATOM 7245 N N . VAL D 1 124 ? 1.707 -51.503 -78.874 1.00 52.95 163 VAL D N 1
ATOM 7246 C CA . VAL D 1 124 ? 0.972 -50.534 -79.694 1.00 53.43 163 VAL D CA 1
ATOM 7247 C C . VAL D 1 124 ? 1.373 -49.081 -79.438 1.00 53.70 163 VAL D C 1
ATOM 7248 O O . VAL D 1 124 ? 1.406 -48.258 -80.364 1.00 53.67 163 VAL D O 1
ATOM 7252 N N . GLY D 1 125 ? 1.663 -48.773 -78.174 1.00 54.07 164 GLY D N 1
ATOM 7253 C CA . GLY D 1 125 ? 2.093 -47.434 -77.773 1.00 54.35 164 GLY D CA 1
ATOM 7254 C C . GLY D 1 125 ? 3.436 -47.063 -78.377 1.00 54.51 164 GLY D C 1
ATOM 7255 O O . GLY D 1 125 ? 3.575 -46.004 -79.006 1.00 54.61 164 GLY D O 1
ATOM 7256 N N . ALA D 1 126 ? 4.419 -47.947 -78.192 1.00 54.48 165 ALA D N 1
ATOM 7257 C CA . ALA D 1 126 ? 5.756 -47.774 -78.763 1.00 54.34 165 ALA D CA 1
ATOM 7258 C C . ALA D 1 126 ? 5.735 -47.825 -80.297 1.00 54.14 165 ALA D C 1
ATOM 7259 O O . ALA D 1 126 ? 6.492 -47.103 -80.958 1.00 54.15 165 ALA D O 1
ATOM 7261 N N . ALA D 1 127 ? 4.856 -48.668 -80.841 1.00 53.79 166 ALA D N 1
ATOM 7262 C CA . ALA D 1 127 ? 4.650 -48.783 -82.288 1.00 53.58 166 ALA D CA 1
ATOM 7263 C C . ALA D 1 127 ? 4.185 -47.460 -82.882 1.00 53.55 166 ALA D C 1
ATOM 7264 O O . ALA D 1 127 ? 4.658 -47.044 -83.946 1.00 53.69 166 ALA D O 1
ATOM 7266 N N . ARG D 1 128 ? 3.261 -46.807 -82.179 1.00 53.44 167 ARG D N 1
ATOM 7267 C CA . ARG D 1 128 ? 2.722 -45.510 -82.594 1.00 53.35 167 ARG D CA 1
ATOM 7268 C C . ARG D 1 128 ? 3.729 -44.376 -82.450 1.00 52.75 167 ARG D C 1
ATOM 7269 O O . ARG D 1 128 ? 3.878 -43.561 -83.362 1.00 52.63 167 ARG D O 1
ATOM 7277 N N . SER D 1 129 ? 4.414 -44.328 -81.309 1.00 52.14 168 SER D N 1
ATOM 7278 C CA . SER D 1 129 ? 5.381 -43.265 -81.025 1.00 51.52 168 SER D CA 1
ATOM 7279 C C . SER D 1 129 ? 6.710 -43.438 -81.771 1.00 50.97 168 SER D C 1
ATOM 7280 O O . SER D 1 129 ? 7.461 -42.468 -81.932 1.00 50.94 168 SER D O 1
ATOM 7283 N N . GLY D 1 130 ? 6.987 -44.663 -82.224 1.00 50.13 169 GLY D N 1
ATOM 7284 C CA . GLY D 1 130 ? 8.252 -44.990 -82.880 1.00 48.99 169 GLY D CA 1
ATOM 7285 C C . GLY D 1 130 ? 9.341 -45.299 -81.870 1.00 48.14 169 GLY D C 1
ATOM 7286 O O . GLY D 1 130 ? 10.520 -45.043 -82.117 1.00 48.09 169 GLY D O 1
ATOM 7287 N N . ASN D 1 131 ? 8.936 -45.847 -80.727 1.00 47.47 170 ASN D N 1
ATOM 7288 C CA . ASN D 1 131 ? 9.861 -46.179 -79.641 1.00 46.91 170 ASN D CA 1
ATOM 7289 C C . ASN D 1 131 ? 10.079 -47.687 -79.459 1.00 46.43 170 ASN D C 1
ATOM 7290 O O . ASN D 1 131 ? 10.444 -48.146 -78.365 1.00 46.36 170 ASN D O 1
ATOM 7292 N N . LEU D 1 132 ? 9.860 -48.454 -80.525 1.00 45.51 171 LEU D N 1
ATOM 7293 C CA . LEU D 1 132 ? 10.016 -49.905 -80.458 1.00 44.43 171 LEU D CA 1
ATOM 7294 C C . LEU D 1 132 ? 11.479 -50.313 -80.379 1.00 43.65 171 LEU D C 1
ATOM 7295 O O . LEU D 1 132 ? 12.374 -49.561 -80.775 1.00 43.64 171 LEU D O 1
ATOM 7300 N N . THR D 1 133 ? 11.704 -51.508 -79.844 1.00 42.71 172 THR D N 1
ATOM 7301 C CA . THR D 1 133 ? 13.010 -52.149 -79.877 1.00 41.89 172 THR D CA 1
ATOM 7302 C C . THR D 1 133 ? 12.993 -53.213 -80.970 1.00 41.04 172 THR D C 1
ATOM 7303 O O . THR D 1 133 ? 12.116 -54.074 -80.990 1.00 40.89 172 THR D O 1
ATOM 7307 N N . PHE D 1 134 ? 13.951 -53.131 -81.885 1.00 40.05 173 PHE D N 1
ATOM 7308 C CA . PHE D 1 134 ? 14.135 -54.155 -82.893 1.00 39.06 173 PHE D CA 1
ATOM 7309 C C . PHE D 1 134 ? 15.350 -54.981 -82.543 1.00 38.21 173 PHE D C 1
ATOM 7310 O O . PHE D 1 134 ? 16.439 -54.442 -82.313 1.00 38.03 173 PHE D O 1
ATOM 7318 N N . MET D 1 135 ? 15.140 -56.291 -82.500 1.00 37.22 174 MET D N 1
ATOM 7319 C CA . MET D 1 135 ? 16.197 -57.259 -82.266 1.00 36.31 174 MET D CA 1
ATOM 7320 C C . MET D 1 135 ? 16.457 -57.966 -83.594 1.00 36.24 174 MET D C 1
ATOM 7321 O O . MET D 1 135 ? 15.599 -58.688 -84.089 1.00 35.97 174 MET D O 1
ATOM 7326 N N . VAL D 1 136 ? 17.637 -57.731 -84.167 1.00 35.92 175 VAL D N 1
ATOM 7327 C CA . VAL D 1 136 ? 17.896 -58.025 -85.576 1.00 35.78 175 VAL D CA 1
ATOM 7328 C C . VAL D 1 136 ? 18.932 -59.139 -85.780 1.00 36.17 175 VAL D C 1
ATOM 7329 O O . VAL D 1 136 ? 20.065 -59.044 -85.301 1.00 36.18 175 VAL D O 1
ATOM 7333 N N . GLY D 1 137 ? 18.525 -60.188 -86.492 1.00 36.30 176 GLY D N 1
ATOM 7334 C CA . GLY D 1 137 ? 19.431 -61.254 -86.902 1.00 37.10 176 GLY D CA 1
ATOM 7335 C C . GLY D 1 137 ? 19.670 -61.251 -88.406 1.00 37.87 176 GLY D C 1
ATOM 7336 O O . GLY D 1 137 ? 18.807 -60.827 -89.178 1.00 37.80 176 GLY D O 1
ATOM 7337 N N . GLY D 1 138 ? 20.843 -61.724 -88.819 1.00 38.36 177 GLY D N 1
ATOM 7338 C CA . GLY D 1 138 ? 21.210 -61.781 -90.232 1.00 39.16 177 GLY D CA 1
ATOM 7339 C C . GLY D 1 138 ? 22.668 -61.448 -90.503 1.00 39.79 177 GLY D C 1
ATOM 7340 O O . GLY D 1 138 ? 23.446 -61.223 -89.572 1.00 39.71 177 GLY D O 1
ATOM 7341 N N . VAL D 1 139 ? 23.036 -61.424 -91.784 1.00 40.49 178 VAL D N 1
ATOM 7342 C CA . VAL D 1 139 ? 24.382 -61.033 -92.205 1.00 41.13 178 VAL D CA 1
ATOM 7343 C C . VAL D 1 139 ? 24.638 -59.587 -91.780 1.00 41.75 178 VAL D C 1
ATOM 7344 O O . VAL D 1 139 ? 23.862 -58.688 -92.122 1.00 41.62 178 VAL D O 1
ATOM 7348 N N . GLU D 1 140 ? 25.718 -59.371 -91.027 1.00 42.51 179 GLU D N 1
ATOM 7349 C CA . GLU D 1 140 ? 25.976 -58.053 -90.428 1.00 43.54 179 GLU D CA 1
ATOM 7350 C C . GLU D 1 140 ? 26.294 -56.942 -91.426 1.00 43.81 179 GLU D C 1
ATOM 7351 O O . GLU D 1 140 ? 26.102 -55.762 -91.113 1.00 43.79 179 GLU D O 1
ATOM 7357 N N . ASP D 1 141 ? 26.759 -57.322 -92.619 1.00 44.26 180 ASP D N 1
ATOM 7358 C CA . ASP D 1 141 ? 26.965 -56.384 -93.723 1.00 44.68 180 ASP D CA 1
ATOM 7359 C C . ASP D 1 141 ? 25.683 -55.624 -94.041 1.00 44.61 180 ASP D C 1
ATOM 7360 O O . ASP D 1 141 ? 25.718 -54.450 -94.428 1.00 44.56 180 ASP D O 1
ATOM 7365 N N . GLU D 1 142 ? 24.554 -56.304 -93.872 1.00 44.50 181 GLU D N 1
ATOM 7366 C CA . GLU D 1 142 ? 23.264 -55.735 -94.227 1.00 44.47 181 GLU D CA 1
ATOM 7367 C C . GLU D 1 142 ? 22.569 -54.989 -93.092 1.00 44.26 181 GLU D C 1
ATOM 7368 O O . GLU D 1 142 ? 21.543 -54.346 -93.322 1.00 44.27 181 GLU D O 1
ATOM 7374 N N . PHE D 1 143 ? 23.131 -55.058 -91.885 1.00 44.01 182 PHE D N 1
ATOM 7375 C CA . PHE D 1 143 ? 22.507 -54.449 -90.701 1.00 44.00 182 PHE D CA 1
ATOM 7376 C C . PHE D 1 143 ? 22.333 -52.939 -90.818 1.00 44.08 182 PHE D C 1
ATOM 7377 O O . PHE D 1 143 ? 21.263 -52.413 -90.505 1.00 44.03 182 PHE D O 1
ATOM 7385 N N . ALA D 1 144 ? 23.391 -52.256 -91.258 1.00 44.31 183 ALA D N 1
ATOM 7386 C CA . ALA D 1 144 ? 23.378 -50.804 -91.449 1.00 44.56 183 ALA D CA 1
ATOM 7387 C C . ALA D 1 144 ? 22.246 -50.346 -92.376 1.00 44.69 183 ALA D C 1
ATOM 7388 O O . ALA D 1 144 ? 21.556 -49.364 -92.082 1.00 44.72 183 ALA D O 1
ATOM 7390 N N . ALA D 1 145 ? 22.059 -51.068 -93.482 1.00 44.89 184 ALA D N 1
ATOM 7391 C CA . ALA D 1 145 ? 20.963 -50.807 -94.416 1.00 45.11 184 ALA D CA 1
ATOM 7392 C C . ALA D 1 145 ? 19.602 -50.991 -93.739 1.00 45.32 184 ALA D C 1
ATOM 7393 O O . ALA D 1 145 ? 18.709 -50.146 -93.879 1.00 45.37 184 ALA D O 1
ATOM 7395 N N . ALA D 1 146 ? 19.465 -52.092 -92.997 1.00 45.33 185 ALA D N 1
ATOM 7396 C CA . ALA D 1 146 ? 18.242 -52.409 -92.263 1.00 45.47 185 ALA D CA 1
ATOM 7397 C C . ALA D 1 146 ? 17.944 -51.362 -91.200 1.00 45.63 185 ALA D C 1
ATOM 7398 O O . ALA D 1 146 ? 16.789 -50.972 -91.006 1.00 45.60 185 ALA D O 1
ATOM 7400 N N . GLN D 1 147 ? 18.992 -50.906 -90.520 1.00 45.98 186 GLN D N 1
ATOM 7401 C CA . GLN D 1 147 ? 18.851 -49.933 -89.438 1.00 46.20 186 GLN D CA 1
ATOM 7402 C C . GLN D 1 147 ? 18.292 -48.594 -89.917 1.00 46.14 186 GLN D C 1
ATOM 7403 O O . GLN D 1 147 ? 17.589 -47.912 -89.174 1.00 46.06 186 GLN D O 1
ATOM 7409 N N . GLU D 1 148 ? 18.614 -48.227 -91.156 1.00 46.07 187 GLU D N 1
ATOM 7410 C CA . GLU D 1 148 ? 18.064 -47.028 -91.789 1.00 46.10 187 GLU D CA 1
ATOM 7411 C C . GLU D 1 148 ? 16.537 -47.056 -91.832 1.00 45.71 187 GLU D C 1
ATOM 7412 O O . GLU D 1 148 ? 15.886 -46.047 -91.549 1.00 45.74 187 GLU D O 1
ATOM 7418 N N . LEU D 1 149 ? 15.979 -48.214 -92.190 1.00 45.15 188 LEU D N 1
ATOM 7419 C CA . LEU D 1 149 ? 14.529 -48.403 -92.257 1.00 44.54 188 LEU D CA 1
ATOM 7420 C C . LEU D 1 149 ? 13.909 -48.535 -90.873 1.00 44.01 188 LEU D C 1
ATOM 7421 O O . LEU D 1 149 ? 12.936 -47.852 -90.556 1.00 43.97 188 LEU D O 1
ATOM 7426 N N . LEU D 1 150 ? 14.480 -49.422 -90.059 1.00 43.46 189 LEU D N 1
ATOM 7427 C CA . LEU D 1 150 ? 13.914 -49.763 -88.752 1.00 42.87 189 LEU D CA 1
ATOM 7428 C C . LEU D 1 150 ? 13.986 -48.607 -87.768 1.00 42.69 189 LEU D C 1
ATOM 7429 O O . LEU D 1 150 ? 13.105 -48.454 -86.920 1.00 42.55 189 LEU D O 1
ATOM 7434 N N . GLY D 1 151 ? 15.035 -47.795 -87.897 1.00 42.51 190 GLY D N 1
ATOM 7435 C CA . GLY D 1 151 ? 15.222 -46.601 -87.071 1.00 42.36 190 GLY D CA 1
ATOM 7436 C C . GLY D 1 151 ? 14.093 -45.590 -87.181 1.00 42.32 190 GLY D C 1
ATOM 7437 O O . GLY D 1 151 ? 13.910 -44.757 -86.288 1.00 42.25 190 GLY D O 1
ATOM 7438 N N . CYS D 1 152 ? 13.332 -45.670 -88.272 1.00 42.17 191 CYS D N 1
ATOM 7439 C CA . CYS D 1 152 ? 12.170 -44.807 -88.471 1.00 42.14 191 CYS D CA 1
ATOM 7440 C C . CYS D 1 152 ? 10.959 -45.285 -87.680 1.00 41.97 191 CYS D C 1
ATOM 7441 O O . CYS D 1 152 ? 10.009 -44.526 -87.485 1.00 42.19 191 CYS D O 1
ATOM 7444 N N . MET D 1 153 ? 11.004 -46.538 -87.223 1.00 41.68 192 MET D N 1
ATOM 7445 C CA . MET D 1 153 ? 9.878 -47.172 -86.529 1.00 41.10 192 MET D CA 1
ATOM 7446 C C . MET D 1 153 ? 10.201 -47.507 -85.082 1.00 41.15 192 MET D C 1
ATOM 7447 O O . MET D 1 153 ? 9.300 -47.818 -84.296 1.00 41.15 192 MET D O 1
ATOM 7452 N N . GLY D 1 154 ? 11.485 -47.460 -84.739 1.00 41.04 193 GLY D N 1
ATOM 7453 C CA . GLY D 1 154 ? 11.933 -47.801 -83.394 1.00 41.01 193 GLY D CA 1
ATOM 7454 C C . GLY D 1 154 ? 13.046 -46.915 -82.870 1.00 41.14 193 GLY D C 1
ATOM 7455 O O . GLY D 1 154 ? 13.769 -46.275 -83.645 1.00 41.36 193 GLY D O 1
ATOM 7456 N N . SER D 1 155 ? 13.177 -46.884 -81.542 1.00 41.01 194 SER D N 1
ATOM 7457 C CA . SER D 1 155 ? 14.183 -46.062 -80.859 1.00 40.81 194 SER D CA 1
ATOM 7458 C C . SER D 1 155 ? 15.485 -46.827 -80.617 1.00 40.39 194 SER D C 1
ATOM 7459 O O . SER D 1 155 ? 16.560 -46.231 -80.519 1.0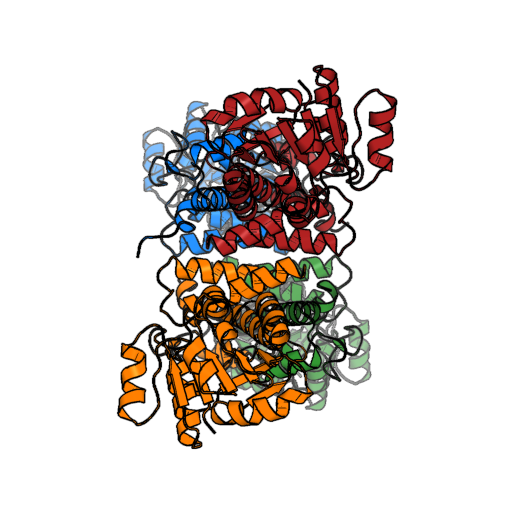0 40.32 194 SER D O 1
ATOM 7462 N N . ASN D 1 156 ? 15.375 -48.146 -80.503 1.00 39.87 195 ASN D N 1
ATOM 7463 C CA . ASN D 1 156 ? 16.543 -49.019 -80.382 1.00 39.48 195 ASN D CA 1
ATOM 7464 C C . ASN D 1 156 ? 16.515 -50.116 -81.441 1.00 38.68 195 ASN D C 1
ATOM 7465 O O . ASN D 1 156 ? 15.504 -50.804 -81.604 1.00 38.47 195 ASN D O 1
ATOM 7470 N N . VAL D 1 157 ? 17.621 -50.265 -82.163 1.00 37.61 196 VAL D N 1
ATOM 7471 C CA . VAL D 1 157 ? 17.765 -51.329 -83.145 1.00 36.72 196 VAL D CA 1
ATOM 7472 C C . VAL D 1 157 ? 19.075 -52.038 -82.841 1.00 36.32 196 VAL D C 1
ATOM 7473 O O . VAL D 1 157 ? 20.153 -51.461 -82.983 1.00 36.55 196 VAL D O 1
ATOM 7477 N N . VAL D 1 158 ? 18.970 -53.293 -82.417 1.00 35.69 197 VAL D N 1
ATOM 7478 C CA . VAL D 1 158 ? 20.126 -54.025 -81.912 1.00 35.20 197 VAL D CA 1
ATOM 7479 C C . VAL D 1 158 ? 20.455 -55.227 -82.777 1.00 35.04 197 VAL D C 1
ATOM 7480 O O . VAL D 1 158 ? 19.589 -56.055 -83.050 1.00 35.51 197 VAL D O 1
ATOM 7484 N N . TYR D 1 159 ? 21.712 -55.312 -83.204 1.00 34.72 198 TYR D N 1
ATOM 7485 C CA . TYR D 1 159 ? 22.207 -56.475 -83.932 1.00 34.56 198 TYR D CA 1
ATOM 7486 C C . TYR D 1 159 ? 22.464 -57.631 -82.976 1.00 34.56 198 TYR D C 1
ATOM 7487 O O . TYR D 1 159 ? 23.262 -57.512 -82.049 1.00 34.72 198 TYR D O 1
ATOM 7496 N N . CYS D 1 160 ? 21.799 -58.753 -83.221 1.00 34.49 199 CYS D N 1
ATOM 7497 C CA . CYS D 1 160 ? 21.849 -59.902 -82.323 1.00 34.17 199 CYS D CA 1
ATOM 7498 C C . CYS D 1 160 ? 22.744 -61.033 -82.823 1.00 34.34 199 CYS D C 1
ATOM 7499 O O . CYS D 1 160 ? 23.089 -61.939 -82.053 1.00 34.39 199 CYS D O 1
ATOM 7502 N N . GLY D 1 161 ? 23.116 -60.982 -84.101 1.00 33.93 200 GLY D N 1
ATOM 7503 C CA . GLY D 1 161 ? 23.927 -62.033 -84.697 1.00 33.81 200 GLY D CA 1
ATOM 7504 C C . GLY D 1 161 ? 23.308 -62.540 -85.979 1.00 33.61 200 GLY D C 1
ATOM 7505 O O . GLY D 1 161 ? 22.609 -61.803 -86.666 1.00 33.55 200 GLY D O 1
ATOM 7506 N N . ALA D 1 162 ? 23.561 -63.807 -86.290 1.00 33.68 201 ALA D N 1
ATOM 7507 C CA . ALA D 1 162 ? 23.058 -64.442 -87.513 1.00 33.74 201 ALA D CA 1
ATOM 7508 C C . ALA D 1 162 ? 21.529 -64.575 -87.494 1.00 33.84 201 ALA D C 1
ATOM 7509 O O . ALA D 1 162 ? 20.899 -64.315 -86.462 1.00 33.99 201 ALA D O 1
ATOM 7511 N N . VAL D 1 163 ? 20.937 -64.969 -88.626 1.00 33.59 202 VAL D N 1
ATOM 7512 C CA . VAL D 1 163 ? 19.478 -65.083 -88.738 1.00 33.39 202 VAL D CA 1
ATOM 7513 C C . VAL D 1 163 ? 18.920 -65.979 -87.635 1.00 32.92 202 VAL D C 1
ATOM 7514 O O . VAL D 1 163 ? 19.468 -67.053 -87.367 1.00 33.37 202 VAL D O 1
ATOM 7518 N N . GLY D 1 164 ? 17.838 -65.523 -87.005 1.00 32.25 203 GLY D N 1
ATOM 7519 C CA . GLY D 1 164 ? 17.178 -66.262 -85.938 1.00 31.29 203 GLY D CA 1
ATOM 7520 C C . GLY D 1 164 ? 17.571 -65.780 -84.557 1.00 30.98 203 GLY D C 1
ATOM 7521 O O . GLY D 1 164 ? 16.880 -66.071 -83.579 1.00 30.85 203 GLY D O 1
ATOM 7522 N N . THR D 1 165 ? 18.672 -65.036 -84.471 1.00 30.65 204 THR D N 1
ATOM 7523 C CA . THR D 1 165 ? 19.145 -64.521 -83.188 1.00 30.55 204 THR D CA 1
ATOM 7524 C C . THR D 1 165 ? 18.249 -63.418 -82.641 1.00 30.08 204 THR D C 1
ATOM 7525 O O . THR D 1 165 ? 18.141 -63.254 -81.417 1.00 30.10 204 THR D O 1
ATOM 7529 N N . GLY D 1 166 ? 17.615 -62.666 -83.544 1.00 29.41 205 GLY D N 1
ATOM 7530 C CA . GLY D 1 166 ? 16.639 -61.659 -83.157 1.00 28.82 205 GLY D CA 1
ATOM 7531 C C . GLY D 1 166 ? 15.468 -62.330 -82.467 1.00 28.62 205 GLY D C 1
ATOM 7532 O O . GLY D 1 166 ? 15.092 -61.951 -81.359 1.00 28.68 205 GLY D O 1
ATOM 7533 N N . GLN D 1 167 ? 14.902 -63.341 -83.129 1.00 28.36 206 GLN D N 1
ATOM 7534 C CA . GLN D 1 167 ? 13.823 -64.155 -82.562 1.00 28.00 206 GLN D CA 1
ATOM 7535 C C . GLN D 1 167 ? 14.233 -64.776 -81.232 1.00 28.08 206 GLN D C 1
ATOM 7536 O O . GLN D 1 167 ? 13.460 -64.767 -80.279 1.00 27.99 206 GLN D O 1
ATOM 7542 N N . ALA D 1 168 ? 15.455 -65.305 -81.184 1.00 28.14 207 ALA D N 1
ATOM 7543 C CA . ALA D 1 168 ? 16.002 -65.923 -79.984 1.00 28.02 207 ALA D CA 1
ATOM 7544 C C . ALA D 1 168 ? 16.082 -64.946 -78.802 1.00 28.05 207 ALA D C 1
ATOM 7545 O O . ALA D 1 168 ? 15.635 -65.282 -77.705 1.00 27.59 207 ALA D O 1
ATOM 7547 N N . ALA D 1 169 ? 16.615 -63.743 -79.039 1.00 28.00 208 ALA D N 1
ATOM 7548 C CA . ALA D 1 169 ? 16.705 -62.725 -77.991 1.00 28.05 208 ALA D CA 1
ATOM 7549 C C . ALA D 1 169 ? 15.329 -62.324 -77.479 1.00 28.26 208 ALA D C 1
ATOM 7550 O O . ALA D 1 169 ? 15.127 -62.208 -76.268 1.00 28.48 208 ALA D O 1
ATOM 7552 N N . LYS D 1 170 ? 14.385 -62.126 -78.392 1.00 28.28 209 LYS D N 1
ATOM 7553 C CA . LYS D 1 170 ? 13.028 -61.727 -78.023 1.00 28.39 209 LYS D CA 1
ATOM 7554 C C . LYS D 1 170 ? 12.325 -62.803 -77.184 1.00 27.88 209 LYS D C 1
ATOM 7555 O O . LYS D 1 170 ? 11.723 -62.516 -76.159 1.00 27.80 209 LYS D O 1
ATOM 7561 N N . ILE D 1 171 ? 12.430 -64.044 -77.637 1.00 27.40 210 ILE D N 1
ATOM 7562 C CA . ILE D 1 171 ? 11.861 -65.193 -76.950 1.00 27.37 210 ILE D CA 1
ATOM 7563 C C . ILE D 1 171 ? 12.423 -65.386 -75.531 1.00 26.94 210 ILE D C 1
ATOM 7564 O O . ILE D 1 171 ? 11.692 -65.721 -74.614 1.00 26.70 210 ILE D O 1
ATOM 7569 N N . CYS D 1 172 ? 13.723 -65.172 -75.369 1.00 26.58 211 CYS D N 1
ATOM 7570 C CA . CYS D 1 172 ? 14.367 -65.309 -74.082 1.00 26.36 211 CYS D CA 1
ATOM 7571 C C . CYS D 1 172 ? 13.980 -64.169 -73.145 1.00 26.16 211 CYS D C 1
ATOM 7572 O O . CYS D 1 172 ? 13.733 -64.407 -71.969 1.00 25.97 211 CYS D O 1
ATOM 7575 N N . ASN D 1 173 ? 13.904 -62.943 -73.672 1.00 26.01 212 ASN D N 1
ATOM 7576 C CA . ASN D 1 173 ? 13.425 -61.813 -72.883 1.00 25.75 212 ASN D CA 1
ATOM 7577 C C . ASN D 1 173 ? 12.031 -62.040 -72.321 1.00 25.71 212 ASN D C 1
ATOM 7578 O O . ASN D 1 173 ? 11.814 -61.903 -71.113 1.00 26.18 212 ASN D O 1
ATOM 7583 N N . ASN D 1 174 ? 11.101 -62.401 -73.200 1.00 25.45 213 ASN D N 1
ATOM 7584 C CA . ASN D 1 174 ? 9.722 -62.627 -72.805 1.00 25.33 213 ASN D CA 1
ATOM 7585 C C . ASN D 1 174 ? 9.507 -63.801 -71.854 1.00 24.78 213 ASN D C 1
ATOM 7586 O O . ASN D 1 174 ? 8.607 -63.760 -71.007 1.00 24.32 213 ASN D O 1
ATOM 7591 N N . MET D 1 175 ? 10.320 -64.846 -71.997 1.00 24.12 214 MET D N 1
ATOM 7592 C CA . MET D 1 175 ? 10.310 -65.933 -71.021 1.00 23.84 214 MET D CA 1
ATOM 7593 C C . MET D 1 175 ? 10.696 -65.416 -69.629 1.00 24.13 214 MET D C 1
ATOM 7594 O O . MET D 1 175 ? 9.987 -65.681 -68.668 1.00 24.81 214 MET D O 1
ATOM 7599 N N . LEU D 1 176 ? 11.796 -64.667 -69.530 1.00 24.34 215 LEU D N 1
ATOM 7600 C CA . LEU D 1 176 ? 12.198 -64.069 -68.256 1.00 24.87 215 LEU D CA 1
ATOM 7601 C C . LEU D 1 176 ? 11.159 -63.066 -67.718 1.00 24.96 215 LEU D C 1
ATOM 7602 O O . LEU D 1 176 ? 10.885 -63.032 -66.516 1.00 24.87 215 LEU D O 1
ATOM 7607 N N . LEU D 1 177 ? 10.587 -62.260 -68.613 1.00 25.15 216 LEU D N 1
ATOM 7608 C CA . LEU D 1 177 ? 9.477 -61.389 -68.247 1.00 25.48 216 LEU D CA 1
ATOM 7609 C C . LEU D 1 177 ? 8.324 -62.170 -67.581 1.00 25.51 216 LEU D C 1
ATOM 7610 O O . LEU D 1 177 ? 7.853 -61.790 -66.495 1.00 25.44 216 LEU D O 1
ATOM 7615 N N . ALA D 1 178 ? 7.881 -63.250 -68.227 1.00 25.11 217 ALA D N 1
ATOM 7616 C CA . ALA D 1 178 ? 6.771 -64.044 -67.697 1.00 25.58 217 ALA D CA 1
ATOM 7617 C C . ALA D 1 178 ? 7.094 -64.614 -66.318 1.00 25.61 217 ALA D C 1
ATOM 7618 O O . ALA D 1 178 ? 6.282 -64.522 -65.403 1.00 25.80 217 ALA D O 1
ATOM 7620 N N . ILE D 1 179 ? 8.284 -65.199 -66.181 1.00 25.50 218 ILE D N 1
ATOM 7621 C CA . ILE D 1 179 ? 8.759 -65.740 -64.902 1.00 25.52 218 ILE D CA 1
ATOM 7622 C C . ILE D 1 179 ? 8.752 -64.671 -63.799 1.00 25.91 218 ILE D C 1
ATOM 7623 O O . ILE D 1 179 ? 8.277 -64.913 -62.686 1.00 26.24 218 ILE D O 1
ATOM 7628 N N . SER D 1 180 ? 9.267 -63.485 -64.119 1.00 25.69 219 SER D N 1
ATOM 7629 C CA . SER D 1 180 ? 9.351 -62.396 -63.151 1.00 25.31 219 SER D CA 1
ATOM 7630 C C . SER D 1 180 ? 8.000 -61.757 -62.831 1.00 25.33 219 SER D C 1
ATOM 7631 O O . SER D 1 180 ? 7.745 -61.392 -61.677 1.00 25.44 219 SER D O 1
ATOM 7634 N N . MET D 1 181 ? 7.137 -61.636 -63.840 1.00 24.94 220 MET D N 1
ATOM 7635 C CA . MET D 1 181 ? 5.782 -61.131 -63.627 1.00 24.14 220 MET D CA 1
ATOM 7636 C C . MET D 1 181 ? 4.974 -62.057 -62.710 1.00 23.94 220 MET D C 1
ATOM 7637 O O . MET D 1 181 ? 4.338 -61.598 -61.751 1.00 23.82 220 MET D O 1
ATOM 7642 N N . ILE D 1 182 ? 5.005 -63.353 -62.998 1.00 23.55 221 ILE D N 1
ATOM 7643 C CA . ILE D 1 182 ? 4.355 -64.323 -62.133 1.00 23.34 221 ILE D CA 1
ATOM 7644 C C . ILE D 1 182 ? 4.979 -64.278 -60.729 1.00 23.52 221 ILE D C 1
ATOM 7645 O O . ILE D 1 182 ? 4.266 -64.308 -59.729 1.00 23.18 221 ILE D O 1
ATOM 7650 N N . GLY D 1 183 ? 6.310 -64.194 -60.678 1.00 23.90 222 GLY D N 1
ATOM 7651 C CA . GLY D 1 183 ? 7.058 -64.123 -59.422 1.00 23.98 222 GLY D CA 1
ATOM 7652 C C . GLY D 1 183 ? 6.605 -62.947 -58.588 1.00 24.43 222 GLY D C 1
ATOM 7653 O O . GLY D 1 183 ? 6.336 -63.093 -57.390 1.00 24.82 222 GLY D O 1
ATOM 7654 N N . THR D 1 184 ? 6.513 -61.786 -59.238 1.00 24.41 223 THR D N 1
ATOM 7655 C CA . THR D 1 184 ? 6.026 -60.551 -58.624 1.00 24.29 223 THR D CA 1
ATOM 7656 C C . THR D 1 184 ? 4.611 -60.704 -58.093 1.00 23.84 223 THR D C 1
ATOM 7657 O O . THR D 1 184 ? 4.335 -60.344 -56.952 1.00 24.53 223 THR D O 1
ATOM 7661 N N . ALA D 1 185 ? 3.722 -61.235 -58.924 1.00 23.36 224 ALA D N 1
ATOM 7662 C CA . ALA D 1 185 ? 2.350 -61.529 -58.508 1.00 22.77 224 ALA D CA 1
ATOM 7663 C C . ALA D 1 185 ? 2.325 -62.437 -57.272 1.00 22.56 224 ALA D C 1
ATOM 7664 O O . ALA D 1 185 ? 1.571 -62.175 -56.348 1.00 22.58 224 ALA D O 1
ATOM 7666 N N . GLU D 1 186 ? 3.146 -63.494 -57.276 1.00 22.16 225 GLU D N 1
ATOM 7667 C CA . GLU D 1 186 ? 3.216 -64.483 -56.191 1.00 22.46 225 GLU D CA 1
ATOM 7668 C C . GLU D 1 186 ? 3.709 -63.855 -54.890 1.00 22.26 225 GLU D C 1
ATOM 7669 O O . GLU D 1 186 ? 3.157 -64.102 -53.807 1.00 21.77 225 GLU D O 1
ATOM 7675 N N . ALA D 1 187 ? 4.765 -63.052 -55.012 1.00 22.15 226 ALA D N 1
ATOM 7676 C CA . ALA D 1 187 ? 5.384 -62.398 -53.859 1.00 22.36 226 ALA D CA 1
ATOM 7677 C C . ALA D 1 187 ? 4.486 -61.296 -53.294 1.00 22.28 226 ALA D C 1
ATOM 7678 O O . ALA D 1 187 ? 4.324 -61.195 -52.082 1.00 22.52 226 ALA D O 1
ATOM 7680 N N . MET D 1 188 ? 3.887 -60.494 -54.171 1.00 22.41 227 MET D N 1
ATOM 7681 C CA . MET D 1 188 ? 2.915 -59.488 -53.743 1.00 22.60 227 MET D CA 1
ATOM 7682 C C . MET D 1 188 ? 1.703 -60.128 -53.046 1.00 22.56 227 MET D C 1
ATOM 7683 O O . MET D 1 188 ? 1.301 -59.686 -51.975 1.00 22.52 227 MET D O 1
ATOM 7688 N N . ASN D 1 189 ? 1.146 -61.181 -53.641 1.00 22.31 228 ASN D N 1
ATOM 7689 C CA . ASN D 1 189 ? 0.002 -61.863 -53.052 1.00 21.72 228 ASN D CA 1
ATOM 7690 C C . ASN D 1 189 ? 0.307 -62.483 -51.674 1.00 21.24 228 ASN D C 1
ATOM 7691 O O . ASN D 1 189 ? -0.474 -62.345 -50.752 1.00 21.02 228 ASN D O 1
ATOM 7696 N N . LEU D 1 190 ? 1.451 -63.156 -51.557 1.00 21.03 229 LEU D N 1
ATOM 7697 C CA . LEU D 1 190 ? 1.907 -63.727 -50.300 1.00 20.56 229 LEU D CA 1
ATOM 7698 C C . LEU D 1 190 ? 2.050 -62.620 -49.272 1.00 20.90 229 LEU D C 1
ATOM 7699 O O . LEU D 1 190 ? 1.594 -62.750 -48.130 1.00 20.54 229 LEU D O 1
ATOM 7704 N N . GLY D 1 191 ? 2.694 -61.532 -49.688 1.00 21.13 230 GLY D N 1
ATOM 7705 C CA . GLY D 1 191 ? 2.906 -60.367 -48.835 1.00 21.43 230 GLY D CA 1
ATOM 7706 C C . GLY D 1 191 ? 1.620 -59.813 -48.267 1.00 21.83 230 GLY D C 1
ATOM 7707 O O . GLY D 1 191 ? 1.508 -59.595 -47.050 1.00 21.97 230 GLY D O 1
ATOM 7708 N N . ILE D 1 192 ? 0.641 -59.603 -49.145 1.00 21.96 231 ILE D N 1
ATOM 7709 C CA . ILE D 1 192 ? -0.670 -59.117 -48.731 1.00 21.87 231 ILE D CA 1
ATOM 7710 C C . ILE D 1 192 ? -1.344 -60.122 -47.789 1.00 22.29 231 ILE D C 1
ATOM 7711 O O . ILE D 1 192 ? -1.887 -59.732 -46.750 1.00 22.63 231 ILE D O 1
ATOM 7716 N N . ARG D 1 193 ? -1.281 -61.407 -48.126 1.00 22.19 232 ARG D N 1
ATOM 7717 C CA . ARG D 1 193 ? -1.894 -62.424 -47.275 1.00 22.80 232 ARG D CA 1
ATOM 7718 C C . ARG D 1 193 ? -1.187 -62.537 -45.917 1.00 22.93 232 ARG D C 1
ATOM 7719 O O . ARG D 1 193 ? -1.778 -62.964 -44.931 1.00 23.41 232 ARG D O 1
ATOM 7727 N N . LEU D 1 194 ? 0.073 -62.116 -45.882 1.00 23.31 233 LEU D N 1
ATOM 7728 C CA . LEU D 1 194 ? 0.840 -62.034 -44.641 1.00 24.03 233 LEU D CA 1
ATOM 7729 C C . LEU D 1 194 ? 0.544 -60.762 -43.840 1.00 24.66 233 LEU D C 1
ATOM 7730 O O . LEU D 1 194 ? 1.058 -60.580 -42.742 1.00 24.94 233 LEU D O 1
ATOM 7735 N N . GLY D 1 195 ? -0.280 -59.885 -44.400 1.00 25.60 234 GLY D N 1
ATOM 7736 C CA . GLY D 1 195 ? -0.727 -58.686 -43.708 1.00 26.50 234 GLY D CA 1
ATOM 7737 C C . GLY D 1 195 ? 0.038 -57.418 -44.065 1.00 27.25 234 GLY D C 1
ATOM 7738 O O . GLY D 1 195 ? -0.047 -56.412 -43.352 1.00 27.63 234 GLY D O 1
ATOM 7739 N N . LEU D 1 196 ? 0.781 -57.379 -45.152 1.00 27.31 235 LEU D N 1
ATOM 7740 C CA . LEU D 1 196 ? 1.517 -56.209 -45.634 1.00 27.83 235 LEU D CA 1
ATOM 7741 C C . LEU D 1 196 ? 0.688 -55.326 -46.559 1.00 28.19 235 LEU D C 1
ATOM 7742 O O . LEU D 1 196 ? -0.103 -55.799 -47.366 1.00 28.22 235 LEU D O 1
ATOM 7747 N N . ASP D 1 197 ? 0.880 -54.082 -46.417 1.00 28.45 236 ASP D N 1
ATOM 7748 C CA . ASP D 1 197 ? 0.336 -53.112 -47.339 1.00 28.96 236 ASP D CA 1
ATOM 7749 C C . ASP D 1 197 ? 1.068 -53.267 -48.670 1.00 28.71 236 ASP D C 1
ATOM 7750 O O . ASP D 1 197 ? 2.296 -53.203 -48.702 1.00 28.80 236 ASP D O 1
ATOM 7755 N N . PRO D 1 198 ? 0.321 -53.451 -49.776 1.00 28.54 237 PRO D N 1
ATOM 7756 C CA . PRO D 1 198 ? 0.931 -53.730 -51.082 1.00 28.54 237 PRO D CA 1
ATOM 7757 C C . PRO D 1 198 ? 1.883 -52.619 -51.543 1.00 28.41 237 PRO D C 1
ATOM 7758 O O . PRO D 1 198 ? 2.952 -52.889 -52.100 1.00 28.10 237 PRO D O 1
ATOM 7762 N N . LYS D 1 199 ? 1.488 -51.376 -51.313 1.00 28.44 238 LYS D N 1
ATOM 7763 C CA . LYS D 1 199 ? 2.323 -50.235 -51.648 1.00 28.51 238 LYS D CA 1
ATOM 7764 C C . LYS D 1 199 ? 3.653 -50.241 -50.905 1.00 28.23 238 LYS D C 1
ATOM 7765 O O . LYS D 1 199 ? 4.698 -49.941 -51.485 1.00 27.82 238 LYS D O 1
ATOM 7771 N N . LEU D 1 200 ? 3.614 -50.604 -49.627 1.00 27.80 239 LEU D N 1
ATOM 7772 C CA . LEU D 1 200 ? 4.836 -50.779 -48.869 1.00 27.84 239 LEU D CA 1
ATOM 7773 C C . LEU D 1 200 ? 5.715 -51.907 -49.433 1.00 27.24 239 LEU D C 1
ATOM 7774 O O . LEU D 1 200 ? 6.915 -51.724 -49.623 1.00 27.08 239 LEU D O 1
ATOM 7779 N N . LEU D 1 201 ? 5.201 -53.000 -49.733 1.00 26.71 240 LEU D N 1
ATOM 7780 C CA . LEU D 1 201 ? 5.947 -54.128 -50.270 1.00 26.29 240 LEU D CA 1
ATOM 7781 C C . LEU D 1 201 ? 6.485 -53.808 -51.668 1.00 26.40 240 LEU D C 1
ATOM 7782 O O . LEU D 1 201 ? 7.624 -54.124 -51.994 1.00 26.09 240 LEU D O 1
ATOM 7787 N N . ALA D 1 202 ? 5.733 -53.204 -52.472 1.00 26.40 241 ALA D N 1
ATOM 7788 C CA . ALA D 1 202 ? 6.288 -52.784 -53.758 1.00 26.49 241 ALA D CA 1
ATOM 7789 C C . ALA D 1 202 ? 7.514 -51.878 -53.562 1.00 26.73 241 ALA D C 1
ATOM 7790 O O . ALA D 1 202 ? 8.541 -52.056 -54.216 1.00 26.60 241 ALA D O 1
ATOM 7792 N N . LYS D 1 203 ? 7.403 -50.925 -52.639 1.00 27.38 242 LYS D N 1
ATOM 7793 C CA . LYS D 1 203 ? 8.507 -50.044 -52.271 1.00 27.93 242 LYS D CA 1
ATOM 7794 C C . LYS D 1 203 ? 9.747 -50.833 -51.828 1.00 28.16 242 LYS D C 1
ATOM 7795 O O . LYS D 1 203 ? 10.862 -50.538 -52.271 1.00 28.24 242 LYS D O 1
ATOM 7799 N N . ILE D 1 204 ? 9.546 -51.828 -50.964 1.00 27.97 243 ILE D N 1
ATOM 7800 C CA . ILE D 1 204 ? 10.641 -52.690 -50.523 1.00 27.99 243 ILE D CA 1
ATOM 7801 C C . ILE D 1 204 ? 11.239 -53.511 -51.668 1.00 28.03 243 ILE D C 1
ATOM 7802 O O . ILE D 1 204 ? 12.460 -53.565 -51.807 1.00 28.01 243 ILE D O 1
ATOM 7807 N N . LEU D 1 205 ? 10.392 -54.127 -52.492 1.00 28.18 244 LEU D N 1
ATOM 7808 C CA . LEU D 1 205 ? 10.884 -54.885 -53.653 1.00 28.25 244 LEU D CA 1
ATOM 7809 C C . LEU D 1 205 ? 11.725 -54.000 -54.558 1.00 28.36 244 LEU D C 1
ATOM 7810 O O . LEU D 1 205 ? 12.806 -54.395 -54.989 1.00 28.62 244 LEU D O 1
ATOM 7815 N N . ASN D 1 206 ? 11.237 -52.786 -54.801 1.00 28.17 245 ASN D N 1
ATOM 7816 C CA . ASN D 1 206 ? 11.870 -51.877 -55.747 1.00 27.99 245 ASN D CA 1
ATOM 7817 C C . ASN D 1 206 ? 13.110 -51.163 -55.229 1.00 28.09 245 ASN D C 1
ATOM 7818 O O . ASN D 1 206 ? 13.767 -50.454 -55.981 1.00 28.24 245 ASN D O 1
ATOM 7823 N N . MET D 1 207 ? 13.442 -51.350 -53.955 1.00 28.03 246 MET D N 1
ATOM 7824 C CA . MET D 1 207 ? 14.724 -50.849 -53.440 1.00 28.20 246 MET D CA 1
ATOM 7825 C C . MET D 1 207 ? 15.668 -51.997 -53.067 1.00 27.40 246 MET D C 1
ATOM 7826 O O . MET D 1 207 ? 16.752 -51.766 -52.538 1.00 27.02 246 MET D O 1
ATOM 7831 N N . SER D 1 208 ? 15.245 -53.226 -53.364 1.00 27.20 247 SER D N 1
ATOM 7832 C CA . SER D 1 208 ? 15.984 -54.430 -52.963 1.00 26.72 247 SER D CA 1
ATOM 7833 C C . SER D 1 208 ? 16.347 -55.319 -54.146 1.00 26.24 247 SER D C 1
ATOM 7834 O O . SER D 1 208 ? 16.131 -54.945 -55.300 1.00 25.93 247 SER D O 1
ATOM 7837 N N . SER D 1 209 ? 16.907 -56.487 -53.844 1.00 26.01 248 SER D N 1
ATOM 7838 C CA . SER D 1 209 ? 17.357 -57.436 -54.856 1.00 25.79 248 SER D CA 1
ATOM 7839 C C . SER D 1 209 ? 16.210 -58.104 -55.641 1.00 25.54 248 SER D C 1
ATOM 7840 O O . SER D 1 209 ? 16.449 -58.764 -56.660 1.00 25.52 248 SER D O 1
ATOM 7843 N N . GLY D 1 210 ? 14.977 -57.927 -55.171 1.00 25.11 249 GLY D N 1
ATOM 7844 C CA . GLY D 1 210 ? 13.798 -58.393 -55.895 1.00 25.22 249 GLY D CA 1
ATOM 7845 C C . GLY D 1 210 ? 13.364 -57.481 -57.041 1.00 25.22 249 GLY D C 1
ATOM 7846 O O . GLY D 1 210 ? 12.542 -57.877 -57.868 1.00 25.53 249 GLY D O 1
ATOM 7847 N N . ARG D 1 211 ? 13.921 -56.265 -57.100 1.00 25.41 250 ARG D N 1
ATOM 7848 C CA A ARG D 1 211 ? 13.580 -55.260 -58.121 0.50 25.04 250 ARG D CA 1
ATOM 7849 C CA B ARG D 1 211 ? 13.521 -55.282 -58.116 0.50 25.43 250 ARG D CA 1
ATOM 7850 C C . ARG D 1 211 ? 13.607 -55.834 -59.537 1.00 25.40 250 ARG D C 1
ATOM 7851 O O . ARG D 1 211 ? 14.603 -56.426 -59.935 1.00 25.89 250 ARG D O 1
ATOM 7866 N N . CYS D 1 212 ? 12.527 -55.641 -60.290 1.00 25.58 251 CYS D N 1
ATOM 7867 C CA . CYS D 1 212 ? 12.487 -55.990 -61.707 1.00 25.29 251 CYS D CA 1
ATOM 7868 C C . CYS D 1 212 ? 11.552 -55.031 -62.434 1.00 25.24 251 CYS D C 1
ATOM 7869 O O . CYS D 1 212 ? 10.850 -54.245 -61.806 1.00 25.20 251 CYS D O 1
ATOM 7872 N N . TRP D 1 213 ? 11.563 -55.091 -63.761 1.00 25.02 252 TRP D N 1
ATOM 7873 C CA . TRP D 1 213 ? 10.688 -54.292 -64.598 1.00 25.30 252 TRP D CA 1
ATOM 7874 C C . TRP D 1 213 ? 9.210 -54.506 -64.211 1.00 25.83 252 TRP D C 1
ATOM 7875 O O . TRP D 1 213 ? 8.439 -53.559 -64.095 1.00 26.45 252 TRP D O 1
ATOM 7886 N N . SER D 1 214 ? 8.834 -55.761 -63.998 1.00 26.29 253 SER D N 1
ATOM 7887 C CA . SER D 1 214 ? 7.493 -56.118 -63.560 1.00 26.78 253 SER D CA 1
ATOM 7888 C C . SER D 1 214 ? 7.057 -55.365 -62.315 1.00 27.12 253 SER D C 1
ATOM 7889 O O . SER D 1 214 ? 5.941 -54.868 -62.257 1.00 27.94 253 SER D O 1
ATOM 7892 N N . SER D 1 215 ? 7.933 -55.287 -61.321 1.00 27.03 254 SER D N 1
ATOM 7893 C CA . SER D 1 215 ? 7.567 -54.701 -60.037 1.00 27.11 254 SER D CA 1
ATOM 7894 C C . SER D 1 215 ? 7.692 -53.181 -60.006 1.00 26.91 254 SER D C 1
ATOM 7895 O O . SER D 1 215 ? 6.921 -52.519 -59.308 1.00 26.86 254 SER D O 1
ATOM 7898 N N . ASP D 1 216 ? 8.662 -52.630 -60.739 1.00 26.62 255 ASP D N 1
ATOM 7899 C CA . ASP D 1 216 ? 8.921 -51.175 -60.698 1.00 26.37 255 ASP D CA 1
ATOM 7900 C C . ASP D 1 216 ? 8.349 -50.354 -61.856 1.00 26.02 255 ASP D C 1
ATOM 7901 O O . ASP D 1 216 ? 8.313 -49.129 -61.781 1.00 26.09 255 ASP D O 1
ATOM 7906 N N . THR D 1 217 ? 7.923 -51.029 -62.922 1.00 25.78 256 THR D N 1
ATOM 7907 C CA . THR D 1 217 ? 7.458 -50.365 -64.151 1.00 25.68 256 THR D CA 1
ATOM 7908 C C . THR D 1 217 ? 6.046 -50.805 -64.574 1.00 25.43 256 THR D C 1
ATOM 7909 O O . THR D 1 217 ? 5.370 -50.086 -65.292 1.00 25.87 256 THR D O 1
ATOM 7913 N N . TYR D 1 218 ? 5.595 -51.971 -64.118 1.00 25.48 257 TYR D N 1
ATOM 7914 C CA . TYR D 1 218 ? 4.375 -52.586 -64.653 1.00 25.24 257 TYR D CA 1
ATOM 7915 C C . TYR D 1 218 ? 3.695 -53.398 -63.556 1.00 25.36 257 TYR D C 1
ATOM 7916 O O . TYR D 1 218 ? 3.223 -54.516 -63.799 1.00 25.51 257 TYR D O 1
ATOM 7925 N N . ASN D 1 219 ? 3.655 -52.845 -62.343 1.00 25.22 258 ASN D N 1
ATOM 7926 C CA . ASN D 1 219 ? 3.202 -53.599 -61.176 1.00 25.00 258 ASN D CA 1
ATOM 7927 C C . ASN D 1 219 ? 1.777 -54.172 -61.340 1.00 25.18 258 ASN D C 1
ATOM 7928 O O . ASN D 1 219 ? 0.850 -53.434 -61.663 1.00 25.53 258 ASN D O 1
ATOM 7933 N N . PRO D 1 220 ? 1.612 -55.493 -61.136 1.00 25.08 259 PRO D N 1
ATOM 7934 C CA . PRO D 1 220 ? 0.341 -56.186 -61.383 1.00 25.30 259 PRO D CA 1
ATOM 7935 C C . PRO D 1 220 ? -0.750 -56.002 -60.320 1.00 25.29 259 PRO D C 1
ATOM 7936 O O . PRO D 1 220 ? -1.854 -56.523 -60.479 1.00 24.77 259 PRO D O 1
ATOM 7940 N N . VAL D 1 221 ? -0.449 -55.274 -59.252 1.00 25.09 260 VAL D N 1
ATOM 7941 C CA . VAL D 1 221 ? -1.425 -55.069 -58.179 1.00 25.05 260 VAL D CA 1
ATOM 7942 C C . VAL D 1 221 ? -2.123 -53.736 -58.390 1.00 24.99 260 VAL D C 1
ATOM 7943 O O . VAL D 1 221 ? -1.466 -52.708 -58.418 1.00 25.88 260 VAL D O 1
ATOM 7947 N N . PRO D 1 222 ? -3.454 -53.751 -58.537 1.00 25.85 261 PRO D N 1
ATOM 7948 C CA . PRO D 1 222 ? -4.203 -52.502 -58.697 1.00 26.25 261 PRO D CA 1
ATOM 7949 C C . PRO D 1 222 ? -4.008 -51.555 -57.513 1.00 26.86 261 PRO D C 1
ATOM 7950 O O . PRO D 1 222 ? -4.060 -51.985 -56.352 1.00 26.99 261 PRO D O 1
ATOM 7954 N N . GLY D 1 223 ? -3.773 -50.279 -57.822 1.00 27.10 262 GLY D N 1
ATOM 7955 C CA . GLY D 1 223 ? -3.557 -49.249 -56.808 1.00 27.08 262 GLY D CA 1
ATOM 7956 C C . GLY D 1 223 ? -2.096 -48.947 -56.506 1.00 27.18 262 GLY D C 1
ATOM 7957 O O . GLY D 1 223 ? -1.785 -47.921 -55.914 1.00 27.47 262 GLY D O 1
ATOM 7958 N N . VAL D 1 224 ? -1.187 -49.831 -56.905 1.00 27.22 263 VAL D N 1
ATOM 7959 C CA . VAL D 1 224 ? 0.230 -49.617 -56.608 1.00 27.10 263 VAL D CA 1
ATOM 7960 C C . VAL D 1 224 ? 0.857 -48.565 -57.524 1.00 27.44 263 VAL D C 1
ATOM 7961 O O . VAL D 1 224 ? 1.530 -47.640 -57.059 1.00 27.60 263 VAL D O 1
ATOM 7965 N N . MET D 1 225 ? 0.634 -48.712 -58.826 1.00 27.75 264 MET D N 1
ATOM 7966 C CA . MET D 1 225 ? 1.149 -47.766 -59.817 1.00 27.64 264 MET D CA 1
ATOM 7967 C C . MET D 1 225 ? 0.017 -47.199 -60.635 1.00 27.87 264 MET D C 1
ATOM 7968 O O . MET D 1 225 ? -0.966 -47.884 -60.899 1.00 28.08 264 MET D O 1
ATOM 7973 N N . ASP D 1 226 ? 0.159 -45.946 -61.051 1.00 28.11 265 ASP D N 1
ATOM 7974 C CA . ASP D 1 226 ? -0.693 -45.403 -62.102 1.00 28.21 265 ASP D CA 1
ATOM 7975 C C . ASP D 1 226 ? -0.152 -45.783 -63.475 1.00 28.26 265 ASP D C 1
ATOM 7976 O O . ASP D 1 226 ? 1.002 -46.168 -63.609 1.00 28.30 265 ASP D O 1
ATOM 7981 N N . GLY D 1 227 ? -1.000 -45.686 -64.491 1.00 28.26 266 GLY D N 1
ATOM 7982 C CA . GLY D 1 227 ? -0.566 -45.772 -65.880 1.00 27.69 266 GLY D CA 1
ATOM 7983 C C . GLY D 1 227 ? -0.184 -47.151 -66.365 1.00 27.82 266 GLY D C 1
ATOM 7984 O O . GLY D 1 227 ? 0.499 -47.306 -67.370 1.00 27.36 266 GLY D O 1
ATOM 7985 N N . VAL D 1 228 ? -0.596 -48.273 -65.712 1.00 27.61 267 VAL D N 1
ATOM 7986 C CA . VAL D 1 228 ? -0.313 -49.661 -66.033 1.00 27.85 267 VAL D CA 1
ATOM 7987 C C . VAL D 1 228 ? -1.660 -50.379 -66.117 1.00 27.89 267 VAL D C 1
ATOM 7988 O O . VAL D 1 228 ? -2.639 -49.927 -65.537 1.00 27.54 267 VAL D O 1
ATOM 7992 N N . PRO D 1 229 ? -1.730 -51.420 -66.789 1.00 28.11 268 PRO D N 1
ATOM 7993 C CA . PRO D 1 229 ? -2.997 -52.145 -66.961 1.00 28.06 268 PRO D CA 1
ATOM 7994 C C . PRO D 1 229 ? -3.740 -52.558 -65.680 1.00 28.21 268 PRO D C 1
ATOM 7995 O O . PRO D 1 229 ? -4.978 -52.554 -65.689 1.00 28.07 268 PRO D O 1
ATOM 7999 N N . SER D 1 230 ? -3.014 -52.891 -64.606 1.00 27.92 269 SER D N 1
ATOM 8000 C CA . SER D 1 230 ? -3.640 -53.189 -63.312 1.00 27.82 269 SER D CA 1
ATOM 8001 C C . SER D 1 230 ? -4.426 -52.007 -62.734 1.00 28.11 269 SER D C 1
ATOM 8002 O O . SER D 1 230 ? -5.271 -52.199 -61.854 1.00 28.85 269 SER D O 1
ATOM 8005 N N . ALA D 1 231 ? -4.152 -50.802 -63.233 1.00 28.01 270 ALA D N 1
ATOM 8006 C CA . ALA D 1 231 ? -4.869 -49.587 -62.819 1.00 28.61 270 ALA D CA 1
ATOM 8007 C C . ALA D 1 231 ? -6.248 -49.506 -63.466 1.00 28.82 270 ALA D C 1
ATOM 8008 O O . ALA D 1 231 ? -7.107 -48.743 -63.036 1.00 28.80 270 ALA D O 1
ATOM 8010 N N . ASN D 1 232 ? -6.446 -50.327 -64.491 1.00 29.36 271 ASN D N 1
ATOM 8011 C CA . ASN D 1 232 ? -7.575 -50.204 -65.407 1.00 29.93 271 ASN D CA 1
ATOM 8012 C C . ASN D 1 232 ? -8.179 -51.576 -65.735 1.00 29.90 271 ASN D C 1
ATOM 8013 O O . ASN D 1 232 ? -8.542 -51.855 -66.881 1.00 29.21 271 ASN D O 1
ATOM 8018 N N . ASN D 1 233 ? -8.271 -52.437 -64.727 1.00 29.80 272 ASN D N 1
ATOM 8019 C CA . ASN D 1 233 ? -8.832 -53.776 -64.894 1.00 30.13 272 ASN D CA 1
ATOM 8020 C C . ASN D 1 233 ? -8.154 -54.608 -65.999 1.00 29.91 272 ASN D C 1
ATOM 8021 O O . ASN D 1 233 ? -8.805 -55.374 -66.713 1.00 30.02 272 ASN D O 1
ATOM 8026 N N . TYR D 1 234 ? -6.840 -54.444 -66.128 1.00 29.41 273 TYR D N 1
ATOM 8027 C CA . TYR D 1 234 ? -6.023 -55.212 -67.077 1.00 28.62 273 TYR D CA 1
ATOM 8028 C C . TYR D 1 234 ? -6.457 -55.065 -68.542 1.00 28.58 273 TYR D C 1
ATOM 8029 O O . TYR D 1 234 ? -6.232 -55.963 -69.360 1.00 28.61 273 TYR D O 1
ATOM 8038 N N . GLN D 1 235 ? -7.064 -53.928 -68.872 1.00 28.16 274 GLN D N 1
ATOM 8039 C CA . GLN D 1 235 ? -7.406 -53.634 -70.264 1.00 28.17 274 GLN D CA 1
ATOM 8040 C C . GLN D 1 235 ? -6.160 -53.248 -71.063 1.00 27.73 274 GLN D C 1
ATOM 8041 O O . GLN D 1 235 ? -5.213 -52.665 -70.527 1.00 27.65 274 GLN D O 1
ATOM 8047 N N . GLY D 1 236 ? -6.168 -53.588 -72.346 1.00 27.66 275 GLY D N 1
ATOM 8048 C CA . GLY D 1 236 ? -5.080 -53.226 -73.255 1.00 27.68 275 GLY D CA 1
ATOM 8049 C C . GLY D 1 236 ? -3.770 -53.903 -72.908 1.00 27.61 275 GLY D C 1
ATOM 8050 O O . GLY D 1 236 ? -3.748 -55.074 -72.529 1.00 28.03 275 GLY D O 1
ATOM 8051 N N . GLY D 1 237 ? -2.676 -53.164 -73.039 1.00 27.39 276 GLY D N 1
ATOM 8052 C CA . GLY D 1 237 ? -1.357 -53.686 -72.726 1.00 27.23 276 GLY D CA 1
ATOM 8053 C C . GLY D 1 237 ? -0.960 -54.829 -73.641 1.00 27.24 276 GLY D C 1
ATOM 8054 O O . GLY D 1 237 ? -1.252 -54.818 -74.838 1.00 27.58 276 GLY D O 1
ATOM 8055 N N . PHE D 1 238 ? -0.289 -55.821 -73.070 1.00 26.85 277 PHE D N 1
ATOM 8056 C CA . PHE D 1 238 ? 0.214 -56.965 -73.814 1.00 26.17 277 PHE D CA 1
ATOM 8057 C C . PHE D 1 238 ? -0.645 -58.173 -73.464 1.00 25.92 277 PHE D C 1
ATOM 8058 O O . PHE D 1 238 ? -0.608 -58.672 -72.341 1.00 25.94 277 PHE D O 1
ATOM 8066 N N . GLY D 1 239 ? -1.430 -58.630 -74.433 1.00 25.52 278 GLY D N 1
ATOM 8067 C CA . GLY D 1 239 ? -2.434 -59.662 -74.212 1.00 25.23 278 GLY D CA 1
ATOM 8068 C C . GLY D 1 239 ? -1.931 -61.014 -73.720 1.00 25.39 278 GLY D C 1
ATOM 8069 O O . GLY D 1 239 ? -0.895 -61.522 -74.171 1.00 25.14 278 GLY D O 1
ATOM 8070 N N . THR D 1 240 ? -2.683 -61.600 -72.791 1.00 25.47 279 THR D N 1
ATOM 8071 C CA . THR D 1 240 ? -2.398 -62.936 -72.246 1.00 25.62 279 THR D CA 1
ATOM 8072 C C . THR D 1 240 ? -2.231 -63.998 -73.348 1.00 26.37 279 THR D C 1
ATOM 8073 O O . THR D 1 240 ? -1.365 -64.876 -73.232 1.00 26.11 279 THR D O 1
ATOM 8077 N N . THR D 1 241 ? -3.041 -63.913 -74.411 1.00 26.70 280 THR D N 1
ATOM 8078 C CA . THR D 1 241 ? -2.901 -64.822 -75.557 1.00 27.68 280 THR D CA 1
ATOM 8079 C C . THR D 1 241 ? -1.538 -64.663 -76.226 1.00 27.68 280 THR D C 1
ATOM 8080 O O . THR D 1 241 ? -0.930 -65.656 -76.617 1.00 28.02 280 THR D O 1
ATOM 8084 N N . LEU D 1 242 ? -1.055 -63.426 -76.314 1.00 27.91 281 LEU D N 1
ATOM 8085 C CA . LEU D 1 242 ? 0.226 -63.129 -76.953 1.00 28.07 281 LEU D CA 1
ATOM 8086 C C . LEU D 1 242 ? 1.385 -63.639 -76.091 1.00 27.86 281 LEU D C 1
ATOM 8087 O O . LEU D 1 242 ? 2.301 -64.272 -76.600 1.00 28.11 281 LEU D O 1
ATOM 8092 N N . MET D 1 243 ? 1.324 -63.383 -74.788 1.00 27.70 282 MET D N 1
ATOM 8093 C CA . MET D 1 243 ? 2.303 -63.926 -73.851 1.00 27.75 282 MET D CA 1
ATOM 8094 C C . MET D 1 243 ? 2.401 -65.459 -73.947 1.00 27.71 282 MET D C 1
ATOM 8095 O O . MET D 1 243 ? 3.505 -66.027 -74.047 1.00 28.03 282 MET D O 1
ATOM 8100 N N . ALA D 1 244 ? 1.250 -66.127 -73.896 1.00 27.26 283 ALA D N 1
ATOM 8101 C CA . ALA D 1 244 ? 1.191 -67.584 -74.071 1.00 26.84 283 ALA D CA 1
ATOM 8102 C C . ALA D 1 244 ? 1.803 -68.070 -75.400 1.00 26.87 283 ALA D C 1
ATOM 8103 O O . ALA D 1 244 ? 2.520 -69.076 -75.415 1.00 26.50 283 ALA D O 1
ATOM 8105 N N . LYS D 1 245 ? 1.524 -67.368 -76.504 1.00 27.06 284 LYS D N 1
ATOM 8106 C CA . LYS D 1 245 ? 2.161 -67.677 -77.788 1.00 26.78 284 LYS D CA 1
ATOM 8107 C C . LYS D 1 245 ? 3.686 -67.612 -77.676 1.00 26.68 284 LYS D C 1
ATOM 8108 O O . LYS D 1 245 ? 4.376 -68.566 -78.037 1.00 26.74 284 LYS D O 1
ATOM 8114 N N . ASP D 1 246 ? 4.206 -66.502 -77.156 1.00 26.28 285 ASP D N 1
ATOM 8115 C CA . ASP D 1 246 ? 5.650 -66.325 -77.001 1.00 25.99 285 ASP D CA 1
ATOM 8116 C C . ASP D 1 246 ? 6.269 -67.421 -76.121 1.00 25.59 285 ASP D C 1
ATOM 8117 O O . ASP D 1 246 ? 7.372 -67.913 -76.392 1.00 25.52 285 ASP D O 1
ATOM 8122 N N . LEU D 1 247 ? 5.552 -67.808 -75.069 1.00 24.90 286 LEU D N 1
ATOM 8123 C CA . LEU D 1 247 ? 6.047 -68.855 -74.165 1.00 24.30 286 LEU D CA 1
ATOM 8124 C C . LEU D 1 247 ? 5.995 -70.232 -74.833 1.00 24.20 286 LEU D C 1
ATOM 8125 O O . LEU D 1 247 ? 6.807 -71.113 -74.544 1.00 23.96 286 LEU D O 1
ATOM 8130 N N . GLY D 1 248 ? 5.039 -70.408 -75.742 1.00 24.64 287 GLY D N 1
ATOM 8131 C CA . GLY D 1 248 ? 5.002 -71.585 -76.617 1.00 24.26 287 GLY D CA 1
ATOM 8132 C C . GLY D 1 248 ? 6.246 -71.694 -77.495 1.00 24.48 287 GLY D C 1
ATOM 8133 O O . GLY D 1 248 ? 6.782 -72.793 -77.706 1.00 24.36 287 GLY D O 1
ATOM 8134 N N . LEU D 1 249 ? 6.717 -70.557 -77.995 1.00 24.49 288 LEU D N 1
ATOM 8135 C CA . LEU D 1 249 ? 7.939 -70.518 -78.786 1.00 25.08 288 LEU D CA 1
ATOM 8136 C C . LEU D 1 249 ? 9.152 -70.837 -77.907 1.00 25.30 288 LEU D C 1
ATOM 8137 O O . LEU D 1 249 ? 10.039 -71.587 -78.323 1.00 25.56 288 LEU D O 1
ATOM 8142 N N . ALA D 1 250 ? 9.183 -70.276 -76.698 1.00 25.00 289 ALA D N 1
ATOM 8143 C CA . ALA D 1 250 ? 10.253 -70.550 -75.734 1.00 24.97 289 ALA D CA 1
ATOM 8144 C C . ALA D 1 250 ? 10.295 -72.042 -75.430 1.00 25.28 289 ALA D C 1
ATOM 8145 O O . ALA D 1 250 ? 11.358 -72.678 -75.453 1.00 25.36 289 ALA D O 1
ATOM 8147 N N . GLN D 1 251 ? 9.122 -72.604 -75.150 1.00 25.10 290 GLN D N 1
ATOM 8148 C CA . GLN D 1 251 ? 9.024 -74.017 -74.834 1.00 24.86 290 GLN D CA 1
ATOM 8149 C C . GLN D 1 251 ? 9.530 -74.900 -75.985 1.00 24.76 290 GLN D C 1
ATOM 8150 O O . GLN D 1 251 ? 10.321 -75.820 -75.763 1.00 24.66 290 GLN D O 1
ATOM 8156 N N . ASP D 1 252 ? 9.082 -74.615 -77.206 1.00 24.99 291 ASP D N 1
ATOM 8157 C CA . ASP D 1 252 ? 9.510 -75.387 -78.391 1.00 24.62 291 ASP D CA 1
ATOM 8158 C C . ASP D 1 252 ? 11.011 -75.305 -78.621 1.00 23.96 291 ASP D C 1
ATOM 8159 O O . ASP D 1 252 ? 11.639 -76.314 -78.925 1.00 23.51 291 ASP D O 1
ATOM 8164 N N . SER D 1 253 ? 11.577 -74.112 -78.452 1.00 23.69 292 SER D N 1
ATOM 8165 C CA . SER D 1 253 ? 13.022 -73.908 -78.593 1.00 23.94 292 SER D CA 1
ATOM 8166 C C . SER D 1 253 ? 13.822 -74.588 -77.491 1.00 23.89 292 SER D C 1
ATOM 8167 O O . SER D 1 253 ? 14.948 -75.027 -77.733 1.00 23.92 292 SER D O 1
ATOM 8170 N N . ALA D 1 254 ? 13.245 -74.659 -76.287 1.00 23.53 293 ALA D N 1
ATOM 8171 C CA . ALA D 1 254 ? 13.925 -75.263 -75.143 1.00 23.61 293 ALA D CA 1
ATOM 8172 C C . ALA D 1 254 ? 13.982 -76.776 -75.284 1.00 23.66 293 ALA D C 1
ATOM 8173 O O . ALA D 1 254 ? 14.964 -77.403 -74.901 1.00 23.79 293 ALA D O 1
ATOM 8175 N N . THR D 1 255 ? 12.919 -77.360 -75.819 1.00 24.11 294 THR D N 1
ATOM 8176 C CA . THR D 1 255 ? 12.918 -78.787 -76.131 1.00 24.54 294 THR D CA 1
ATOM 8177 C C . THR D 1 255 ? 13.920 -79.075 -77.244 1.00 24.50 294 THR D C 1
ATOM 8178 O O . THR D 1 255 ? 14.765 -79.967 -77.108 1.00 24.50 294 THR D O 1
ATOM 8182 N N . SER D 1 256 ? 13.823 -78.306 -78.328 1.00 24.48 295 SER D N 1
ATOM 8183 C CA . SER D 1 256 ? 14.705 -78.463 -79.494 1.00 24.34 295 SER D CA 1
ATOM 8184 C C . SER D 1 256 ? 16.190 -78.377 -79.134 1.00 23.83 295 SER D C 1
ATOM 8185 O O . SER D 1 256 ? 16.990 -79.164 -79.630 1.00 23.46 295 SER D O 1
ATOM 8188 N N . THR D 1 257 ? 16.549 -77.420 -78.280 1.00 23.29 296 THR D N 1
ATOM 8189 C CA . THR D 1 257 ? 17.943 -77.235 -77.865 1.00 22.95 296 THR D CA 1
ATOM 8190 C C . THR D 1 257 ? 18.290 -77.994 -76.583 1.00 23.10 296 THR D C 1
ATOM 8191 O O . THR D 1 257 ? 19.403 -77.877 -76.068 1.00 23.04 296 THR D O 1
ATOM 8195 N N . LYS D 1 258 ? 17.329 -78.760 -76.073 1.00 23.20 297 LYS D N 1
ATOM 8196 C CA . LYS D 1 258 ? 17.490 -79.525 -74.828 1.00 23.38 297 LYS D CA 1
ATOM 8197 C C . LYS D 1 258 ? 17.995 -78.670 -73.671 1.00 23.70 297 LYS D C 1
ATOM 8198 O O . LYS D 1 258 ? 18.928 -79.051 -72.949 1.00 23.78 297 LYS D O 1
ATOM 8204 N N . SER D 1 259 ? 17.364 -77.504 -73.521 1.00 23.65 298 SER D N 1
ATOM 8205 C CA . SER D 1 259 ? 17.666 -76.570 -72.442 1.00 23.64 298 SER D CA 1
ATOM 8206 C C . SER D 1 259 ? 16.610 -76.741 -71.356 1.00 23.35 298 SER D C 1
ATOM 8207 O O . SER D 1 259 ? 15.411 -76.584 -71.640 1.00 23.13 298 SER D O 1
ATOM 8210 N N . PRO D 1 260 ? 17.041 -77.089 -70.117 1.00 22.91 299 PRO D N 1
ATOM 8211 C CA . PRO D 1 260 ? 16.103 -77.227 -69.005 1.00 22.72 299 PRO D CA 1
ATOM 8212 C C . PRO D 1 260 ? 15.524 -75.879 -68.581 1.00 23.04 299 PRO D C 1
ATOM 8213 O O . PRO D 1 260 ? 16.275 -74.947 -68.251 1.00 23.10 299 PRO D O 1
ATOM 8217 N N . ILE D 1 261 ? 14.197 -75.780 -68.607 1.00 23.26 300 ILE D N 1
ATOM 8218 C CA . ILE D 1 261 ? 13.489 -74.581 -68.167 1.00 23.37 300 ILE D CA 1
ATOM 8219 C C . ILE D 1 261 ? 12.366 -74.915 -67.166 1.00 24.05 300 ILE D C 1
ATOM 8220 O O . ILE D 1 261 ? 11.182 -74.977 -67.514 1.00 24.45 300 ILE D O 1
ATOM 8225 N N . LEU D 1 262 ? 12.743 -75.141 -65.916 1.00 24.27 301 LEU D N 1
ATOM 8226 C CA . LEU D 1 262 ? 11.771 -75.491 -64.892 1.00 24.64 301 LEU D CA 1
ATOM 8227 C C . LEU D 1 262 ? 10.753 -74.367 -64.687 1.00 24.76 301 LEU D C 1
ATOM 8228 O O . LEU D 1 262 ? 9.549 -74.594 -64.813 1.00 24.92 301 LEU D O 1
ATOM 8233 N N . LEU D 1 263 ? 11.231 -73.156 -64.405 1.00 24.76 302 LEU D N 1
ATOM 8234 C CA . LEU D 1 263 ? 10.326 -72.021 -64.169 1.00 24.50 302 LEU D CA 1
ATOM 8235 C C . LEU D 1 263 ? 9.650 -71.551 -65.456 1.00 24.63 302 LEU D C 1
ATOM 8236 O O . LEU D 1 263 ? 8.459 -71.238 -65.447 1.00 25.63 302 LEU D O 1
ATOM 8241 N N . GLY D 1 264 ? 10.395 -71.518 -66.559 1.00 24.30 303 GLY D N 1
ATOM 8242 C CA . GLY D 1 264 ? 9.836 -71.140 -67.859 1.00 24.14 303 GLY D CA 1
ATOM 8243 C C . GLY D 1 264 ? 8.715 -72.037 -68.359 1.00 24.29 303 GLY D C 1
ATOM 8244 O O . GLY D 1 264 ? 7.750 -71.541 -68.952 1.00 23.90 303 GLY D O 1
ATOM 8245 N N . SER D 1 265 ? 8.830 -73.351 -68.114 1.00 24.40 304 SER D N 1
ATOM 8246 C CA . SER D 1 265 ? 7.770 -74.315 -68.472 1.00 24.81 304 SER D CA 1
ATOM 8247 C C . SER D 1 265 ? 6.497 -74.046 -67.688 1.00 25.03 304 SER D C 1
ATOM 8248 O O . SER D 1 265 ? 5.391 -74.130 -68.221 1.00 24.56 304 SER D O 1
ATOM 8251 N N . LEU D 1 266 ? 6.682 -73.754 -66.405 1.00 25.22 305 LEU D N 1
ATOM 8252 C CA . LEU D 1 266 ? 5.592 -73.534 -65.477 1.00 25.50 305 LEU D CA 1
ATOM 8253 C C . LEU D 1 266 ? 4.881 -72.213 -65.791 1.00 25.37 305 LEU D C 1
ATOM 8254 O O . LEU D 1 266 ? 3.655 -72.152 -65.792 1.00 25.62 305 LEU D O 1
ATOM 8259 N N . ALA D 1 267 ? 5.660 -71.167 -66.062 1.00 24.54 306 ALA D N 1
ATOM 8260 C CA . ALA D 1 267 ? 5.132 -69.901 -66.570 1.00 24.22 306 ALA D CA 1
ATOM 8261 C C . ALA D 1 267 ? 4.259 -70.101 -67.810 1.00 23.92 306 ALA D C 1
ATOM 8262 O O . ALA D 1 267 ? 3.197 -69.494 -67.944 1.00 24.05 306 ALA D O 1
ATOM 8264 N N . HIS D 1 268 ? 4.718 -70.966 -68.708 1.00 24.28 307 HIS D N 1
ATOM 8265 C CA . HIS D 1 268 ? 4.010 -71.280 -69.948 1.00 23.90 307 HIS D CA 1
ATOM 8266 C C . HIS D 1 268 ? 2.661 -71.924 -69.626 1.00 24.31 307 HIS D C 1
ATOM 8267 O O . HIS D 1 268 ? 1.615 -71.497 -70.157 1.00 24.57 307 HIS D O 1
ATOM 8274 N N . GLN D 1 269 ? 2.673 -72.919 -68.738 1.00 23.55 308 GLN D N 1
ATOM 8275 C CA . GLN D 1 269 ? 1.465 -73.681 -68.451 1.00 23.46 308 GLN D CA 1
ATOM 8276 C C . GLN D 1 269 ? 0.461 -72.803 -67.713 1.00 23.81 308 GLN D C 1
ATOM 8277 O O . GLN D 1 269 ? -0.751 -72.951 -67.898 1.00 23.16 308 GLN D O 1
ATOM 8283 N N . ILE D 1 270 ? 0.984 -71.875 -66.903 1.00 24.21 309 ILE D N 1
ATOM 8284 C CA . ILE D 1 270 ? 0.171 -70.951 -66.112 1.00 24.37 309 ILE D CA 1
ATOM 8285 C C . ILE D 1 270 ? -0.589 -69.977 -67.009 1.00 24.64 309 ILE D C 1
ATOM 8286 O O . ILE D 1 270 ? -1.786 -69.740 -66.805 1.00 24.97 309 ILE D O 1
ATOM 8291 N N . TYR D 1 271 ? 0.108 -69.411 -67.989 1.00 24.94 310 TYR D N 1
ATOM 8292 C CA . TYR D 1 271 ? -0.529 -68.525 -68.963 1.00 25.41 310 TYR D CA 1
ATOM 8293 C C . TYR D 1 271 ? -1.468 -69.279 -69.918 1.00 25.47 310 TYR D C 1
ATOM 8294 O O . TYR D 1 271 ? -2.482 -68.725 -70.358 1.00 25.83 310 TYR D O 1
ATOM 8303 N N . ARG D 1 272 ? -1.134 -70.536 -70.213 1.00 25.48 311 ARG D N 1
ATOM 8304 C CA . ARG D 1 272 ? -2.035 -71.439 -70.941 1.00 25.62 311 ARG D CA 1
ATOM 8305 C C . ARG D 1 272 ? -3.344 -71.648 -70.184 1.00 25.65 311 ARG D C 1
ATOM 8306 O O . ARG D 1 272 ? -4.433 -71.589 -70.768 1.00 25.31 311 ARG D O 1
ATOM 8314 N N . MET D 1 273 ? -3.226 -71.906 -68.886 1.00 26.07 312 MET D N 1
ATOM 8315 C CA . MET D 1 273 ? -4.393 -72.049 -68.026 1.00 27.00 312 MET D CA 1
ATOM 8316 C C . MET D 1 273 ? -5.233 -70.783 -68.038 1.00 26.01 312 MET D C 1
ATOM 8317 O O . MET D 1 273 ? -6.450 -70.841 -68.202 1.00 26.34 312 MET D O 1
ATOM 8322 N N . MET D 1 274 ? -4.575 -69.641 -67.878 1.00 25.13 313 MET D N 1
ATOM 8323 C CA . MET D 1 274 ? -5.257 -68.357 -67.893 1.00 23.99 313 MET D CA 1
ATOM 8324 C C . MET D 1 274 ? -6.007 -68.100 -69.209 1.00 24.11 313 MET D C 1
ATOM 8325 O O . MET D 1 274 ? -7.040 -67.457 -69.200 1.00 23.72 313 MET D O 1
ATOM 8330 N N . CYS D 1 275 ? -5.489 -68.601 -70.334 1.00 24.30 314 CYS D N 1
ATOM 8331 C CA . CYS D 1 275 ? -6.207 -68.484 -71.624 1.00 24.71 314 CYS D CA 1
ATOM 8332 C C . CYS D 1 275 ? -7.542 -69.218 -71.639 1.00 25.23 314 CYS D C 1
ATOM 8333 O O . CYS D 1 275 ? -8.487 -68.772 -72.290 1.00 25.35 314 CYS D O 1
ATOM 8336 N N . ALA D 1 276 ? -7.605 -70.341 -70.923 1.00 25.73 315 ALA D N 1
ATOM 8337 C CA . ALA D 1 276 ? -8.824 -71.144 -70.817 1.00 26.20 315 ALA D CA 1
ATOM 8338 C C . ALA D 1 276 ? -9.783 -70.644 -69.736 1.00 26.68 315 ALA D C 1
ATOM 8339 O O . ALA D 1 276 ? -10.892 -71.151 -69.630 1.00 26.75 315 ALA D O 1
ATOM 8341 N N . LYS D 1 277 ? -9.356 -69.671 -68.932 1.00 27.16 316 LYS D N 1
ATOM 8342 C CA . LYS D 1 277 ? -10.150 -69.217 -67.788 1.00 27.90 316 LYS D CA 1
ATOM 8343 C C . LYS D 1 277 ? -10.649 -67.777 -67.902 1.00 27.92 316 LYS D C 1
ATOM 8344 O O . LYS D 1 277 ? -11.026 -67.184 -66.895 1.00 27.59 316 LYS D O 1
ATOM 8350 N N . GLY D 1 278 ? -10.646 -67.211 -69.107 1.00 28.29 317 GLY D N 1
ATOM 8351 C CA . GLY D 1 278 ? -11.223 -65.873 -69.302 1.00 28.52 317 GLY D CA 1
ATOM 8352 C C . GLY D 1 278 ? -10.232 -64.718 -69.253 1.00 28.66 317 GLY D C 1
ATOM 8353 O O . GLY D 1 278 ? -10.641 -63.553 -69.174 1.00 28.75 317 GLY D O 1
ATOM 8354 N N . TYR D 1 279 ? -8.935 -65.030 -69.304 1.00 28.08 318 TYR D N 1
ATOM 8355 C CA . TYR D 1 279 ? -7.895 -64.001 -69.248 1.00 27.77 318 TYR D CA 1
ATOM 8356 C C . TYR D 1 279 ? -7.275 -63.714 -70.608 1.00 27.80 318 TYR D C 1
ATOM 8357 O O . TYR D 1 279 ? -6.459 -62.796 -70.729 1.00 27.72 318 TYR D O 1
ATOM 8366 N N . SER D 1 280 ? -7.678 -64.479 -71.626 1.00 27.81 319 SER D N 1
ATOM 8367 C CA . SER D 1 280 ? -7.064 -64.398 -72.963 1.00 28.05 319 SER D CA 1
ATOM 8368 C C . SER D 1 280 ? -6.963 -62.968 -73.525 1.00 28.42 319 SER D C 1
ATOM 8369 O O . SER D 1 280 ? -5.972 -62.630 -74.182 1.00 28.60 319 SER D O 1
ATOM 8372 N N . LYS D 1 281 ? -7.958 -62.131 -73.228 1.00 28.48 320 LYS D N 1
ATOM 8373 C CA . LYS D 1 281 ? -7.983 -60.756 -73.731 1.00 29.32 320 LYS D CA 1
ATOM 8374 C C . LYS D 1 281 ? -7.496 -59.714 -72.723 1.00 29.02 320 LYS D C 1
ATOM 8375 O O . LYS D 1 281 ? -7.461 -58.514 -73.027 1.00 29.56 320 LYS D O 1
ATOM 8381 N N . LYS D 1 282 ? -7.119 -60.166 -71.530 1.00 28.25 321 LYS D N 1
ATOM 8382 C CA . LYS D 1 282 ? -6.593 -59.268 -70.512 1.00 27.82 321 LYS D CA 1
ATOM 8383 C C . LYS D 1 282 ? -5.080 -59.166 -70.613 1.00 27.13 321 LYS D C 1
ATOM 8384 O O . LYS D 1 282 ? -4.417 -60.134 -70.997 1.00 27.50 321 LYS D O 1
ATOM 8390 N N . ASP D 1 283 ? -4.526 -58.005 -70.267 1.00 26.25 322 ASP D N 1
ATOM 8391 C CA . ASP D 1 283 ? -3.071 -57.879 -70.149 1.00 25.02 322 ASP D CA 1
ATOM 8392 C C . ASP D 1 283 ? -2.505 -59.009 -69.290 1.00 24.71 322 ASP D C 1
ATOM 8393 O O . ASP D 1 283 ? -3.131 -59.442 -68.313 1.00 24.76 322 ASP D O 1
ATOM 8398 N N . PHE D 1 284 ? -1.318 -59.475 -69.664 1.00 23.85 323 PHE D N 1
ATOM 8399 C CA . PHE D 1 284 ? -0.675 -60.605 -69.018 1.00 23.47 323 PHE D CA 1
ATOM 8400 C C . PHE D 1 284 ? -0.404 -60.396 -67.508 1.00 23.74 323 PHE D C 1
ATOM 8401 O O . PHE D 1 284 ? -0.236 -61.363 -66.766 1.00 23.45 323 PHE D O 1
ATOM 8409 N N . SER D 1 285 ? -0.356 -59.140 -67.059 1.00 23.67 324 SER D N 1
ATOM 8410 C CA . SER D 1 285 ? -0.100 -58.859 -65.644 1.00 23.47 324 SER D CA 1
ATOM 8411 C C . SER D 1 285 ? -1.304 -59.262 -64.767 1.00 23.42 324 SER D C 1
ATOM 8412 O O . SER D 1 285 ? -1.213 -59.267 -63.531 1.00 23.19 324 SER D O 1
ATOM 8415 N N . SER D 1 286 ? -2.417 -59.610 -65.423 1.00 23.09 325 SER D N 1
ATOM 8416 C CA . SER D 1 286 ? -3.600 -60.160 -64.755 1.00 22.75 325 SER D CA 1
ATOM 8417 C C . SER D 1 286 ? -3.361 -61.481 -64.016 1.00 22.87 325 SER D C 1
ATOM 8418 O O . SER D 1 286 ? -4.245 -61.944 -63.282 1.00 23.02 325 SER D O 1
ATOM 8421 N N . VAL D 1 287 ? -2.186 -62.089 -64.197 1.00 22.85 326 VAL D N 1
ATOM 8422 C CA . VAL D 1 287 ? -1.818 -63.265 -63.413 1.00 23.07 326 VAL D CA 1
ATOM 8423 C C . VAL D 1 287 ? -1.986 -63.026 -61.888 1.00 23.49 326 VAL D C 1
ATOM 8424 O O . VAL D 1 287 ? -2.318 -63.958 -61.155 1.00 23.45 326 VAL D O 1
ATOM 8428 N N . PHE D 1 288 ? -1.794 -61.786 -61.432 1.00 23.90 327 PHE D N 1
ATOM 8429 C CA . PHE D 1 288 ? -2.040 -61.441 -60.012 1.00 24.59 327 PHE D CA 1
ATOM 8430 C C . PHE D 1 288 ? -3.501 -61.683 -59.624 1.00 24.98 327 PHE D C 1
ATOM 8431 O O . PHE D 1 288 ? -3.773 -62.268 -58.573 1.00 25.24 327 PHE D O 1
ATOM 8439 N N . GLN D 1 289 ? -4.422 -61.246 -60.485 1.00 25.74 328 GLN D N 1
ATOM 8440 C CA . GLN D 1 289 ? -5.851 -61.490 -60.296 1.00 26.53 328 GLN D CA 1
ATOM 8441 C C . GLN D 1 289 ? -6.188 -62.987 -60.342 1.00 26.25 328 GLN D C 1
ATOM 8442 O O . GLN D 1 289 ? -7.052 -63.456 -59.608 1.00 26.09 328 GLN D O 1
ATOM 8448 N N . PHE D 1 290 ? -5.506 -63.722 -61.217 1.00 26.20 329 PHE D N 1
ATOM 8449 C CA . PHE D 1 290 ? -5.621 -65.180 -61.288 1.00 26.09 329 PHE D CA 1
ATOM 8450 C C . PHE D 1 290 ? -5.173 -65.860 -59.990 1.00 26.17 329 PHE D C 1
ATOM 8451 O O . PHE D 1 290 ? -5.777 -66.834 -59.565 1.00 25.88 329 PHE D O 1
ATOM 8459 N N . LEU D 1 291 ? -4.116 -65.336 -59.375 1.00 26.31 330 LEU D N 1
ATOM 8460 C CA . LEU D 1 291 ? -3.562 -65.915 -58.154 1.00 26.77 330 LEU D CA 1
ATOM 8461 C C . LEU D 1 291 ? -4.325 -65.526 -56.898 1.00 26.58 330 LEU D C 1
ATOM 8462 O O . LEU D 1 291 ? -4.602 -66.377 -56.047 1.00 25.96 330 LEU D O 1
ATOM 8467 N N . ARG D 1 292 ? -4.673 -64.242 -56.789 1.00 27.02 331 ARG D N 1
ATOM 8468 C CA . ARG D 1 292 ? -5.263 -63.739 -55.547 1.00 27.57 331 ARG D CA 1
ATOM 8469 C C . ARG D 1 292 ? -6.677 -64.272 -55.296 1.00 27.05 331 ARG D C 1
ATOM 8470 O O . ARG D 1 292 ? -7.422 -64.576 -56.235 1.00 26.49 331 ARG D O 1
ATOM 8478 N N . GLU D 1 293 ? -6.992 -64.442 -54.015 1.00 26.95 332 GLU D N 1
ATOM 8479 C CA . GLU D 1 293 ? -8.295 -64.913 -53.579 1.00 27.20 332 GLU D CA 1
ATOM 8480 C C . GLU D 1 293 ? -9.004 -63.761 -52.882 1.00 27.79 332 GLU D C 1
ATOM 8481 O O . GLU D 1 293 ? -8.669 -63.423 -51.744 1.00 28.27 332 GLU D O 1
ATOM 8487 N N . GLU D 1 294 ? -9.967 -63.150 -53.570 1.00 27.49 333 GLU D N 1
ATOM 8488 C CA . GLU D 1 294 ? -10.742 -62.028 -53.013 1.00 28.36 333 GLU D CA 1
ATOM 8489 C C . GLU D 1 294 ? -11.229 -62.304 -51.579 1.00 28.78 333 GLU D C 1
ATOM 8490 O O . GLU D 1 294 ? -11.390 -63.464 -51.173 1.00 30.09 333 GLU D O 1
#

InterPro domains:
  IPR002204 3-hydroxyisobutyrate dehydrogenase-related, conserved site [PS00895] (44-57)
  IPR006115 6-phosphogluconate dehydrogenase, NADP-binding [PF03446] (42-200)
  IPR008927 6-phosphogluconate dehydrogenase-like, C-terminal domain superfamily [SSF48179] (202-332)
  IPR011548 3-hydroxyisobutyrate dehydrogenase [TIGR01692] (44-331)
  IPR013328 6-phosphogluconate dehydrogenase, domain 2 [G3DSA:1.10.1040.10] (203-335)
  IPR015815 3-hydroxyisobutyrate dehydrogenase-related [PIRSF000103] (40-333)
  IPR029154 3-hydroxyisobutyrate dehydrogenase-like, NAD-binding domain [PF14833] (203-329)
  IPR036291 NAD(P)-binding domain superfamily [SSF51735] (41-201)

Foldseek 3Di:
DAEEEEDCPLQSVLLVVLLVVVPHAYEYDYPDVVSCVVVVVPPHHYDDALCVSQQPALEYEYEDAELVVVCCCDVNPSHNLVRHAAAREYEYQYQYAQVSQVVSQVSCVVRNYGYKYWHWDDPSVCQNVLAIETEIAADVVCQVVVCVSSSSRHVHYDYQYHRSRRSVVVLVVLLVVLLLLLVLLVVLQVCVVVPDDSLVVLVVCCVDPNNDCQSPPADLDAPNDPPHCSVPVQADAQFLLNSLNSLVSVVVVCVVVVNDDPSSVVSNVLSVVCCVVPRRRGHSSCSSVVVHDDDD/DAEEEEDQPLQSVLLVVLLVVVPHAYEYDYPDVVSCVVVVVPPHHYDDALCVSQQPHLEYEYEDAELVVVCCQDVNPSHVLVRHAAAREYEYQYQYAQVSQVVSQVSCVVRNYFYKYWHWDDGSVCQNVLAIATEIAADPVCQVVVCVSSSSRHVHYHYQYHRSSRSVVVLVVLLVVLLLLLVLLVQLQVCVVVPDDSLVVLVVCCVDPNNDCCSPPADLDAPNDPPHCNVPVQADAAFLLSSLVSLVSVVVVCVVVVPDDPSSVVSNVLSVVCCVVPRRRGHSSCSSVVPHD/DEEEEDCPLQSVLLVVLLVVVPDAYEYDYPDVVSCVVVVVPPHHYDDALCVSQQPHLHYEYEDAELVVVCCQDVNPRHVLVRHAAAREYEYQYQYAQVSQVVSQVSVVVRNYGYKYWHWDDGSVLQNVLAIATEIAADVVCQVVVCVSSSSRHDHYHYQYHRSRRSVVVLVVLLVVLLLLLVLLVVLVVCVVVPDDSLVVLVVCCVDPNRDCCSPPADLDAPNDPPHCNVPVQADDAFLLSSLVSLVSVVVVCVVVVNDDPSSVVSNVLSVVCCVVPRRRGHSSCSSVVVD/DAEEEEDCPLQSVLLVVLLVVVPHAYEYDYPDVVSCVVVVVPPHHYDDALCVSQQPHLHYEYEDAELVVVCCQDVNPRHNLVRHAAAGEYEYQYQYFQVSQVVSQVSVVVRNYGYKYWHWDDDSVCQNVLAIETEIAADPVCQVVVCVSSSSRHVHYDYQYHRSSRSVVVLVVLLVVLLLLLVLLVVLQVCVVVPDDSLVVLVVCCVDPNNDCQSPPAPLDAPNDPPHCNVPVQADDAFLLSSLVSLVSVVVVCVVVVPDDPSSVVSNVLSVVCCVVPRRRGHSSCSSVVPHDD

GO terms:
  GO:0008442 3-hydroxyisobutyrate dehydrogenase activity (F, IDA)
  GO:0006574 L-valine catabolic process (P, IDA)
  GO:0005739 mitochondrion (C, HTP)
  GO:0005759 mitochondrial matrix (C, TAS)
  GO:0005515 protein binding (F, IPI)

B-factor: mean 36.2, std 10.79, range [2.0, 64.73]

Organism: Homo sapiens (NCBI:txid9606)

Solvent-accessible surface area: 41277 Å² total; per-residue (Å²): 97,47,0,0,0,3,4,8,45,118,38,1,32,15,0,0,74,11,0,55,155,112,61,53,63,4,6,0,43,24,117,102,101,121,32,5,48,91,2,114,131,68,72,30,86,45,22,90,13,13,3,32,0,1,77,112,4,81,49,1,0,0,29,30,88,52,27,119,56,0,70,113,6,0,59,10,80,95,1,0,23,130,83,15,117,105,64,0,14,0,0,0,0,0,12,0,28,5,50,25,0,110,104,4,4,95,72,0,90,158,85,41,3,39,2,0,0,0,0,6,22,55,28,63,51,18,0,169,78,15,84,0,18,0,1,0,0,1,90,120,122,55,32,75,50,0,79,62,5,0,40,14,0,5,67,69,21,20,57,6,19,70,25,3,12,0,0,0,0,16,0,0,1,8,0,0,6,0,0,1,0,0,0,0,0,1,0,0,4,0,0,61,76,32,59,6,67,23,107,22,0,4,117,0,0,30,71,12,22,1,89,1,50,0,0,30,55,32,0,0,9,72,58,28,48,139,83,10,14,3,58,88,110,4,104,52,61,49,14,0,58,92,0,1,60,5,1,5,20,1,0,41,4,1,23,85,31,103,1,9,0,1,0,1,1,4,0,4,3,0,0,23,2,0,20,33,67,65,22,36,146,50,0,2,0,0,0,6,54,1,4,119,99,87,184,164,94,52,0,0,0,2,4,7,46,102,30,0,24,4,0,0,62,9,0,53,154,114,61,50,62,3,6,0,42,25,115,140,101,123,32,5,48,89,2,114,130,70,72,29,96,44,24,89,14,13,3,29,0,1,82,69,5,56,59,1,0,0,29,28,96,51,28,121,62,0,73,80,8,0,60,15,87,96,0,0,20,129,88,14,122,169,61,0,15,0,0,0,0,0,13,0,29,8,58,36,0,105,81,5,5,91,44,0,91,172,81,27,4,35,3,0,0,0,0,5,21,58,28,56,53,18,0,135,74,15,84,0,13,0,0,0,0,1,93,117,125,55,30,65,47,0,73,126,4,0,40,13,0,5,69,65,21,16,54,7,20,68,20,3,10,0,0,0,0,18,0,0,0,7,1,0,8,0,0,3,0,0,0,0,0,0,0,0,6,0,0,60,77,32,58,6,81,40,125,21,0,4,110,0,0,46,70,10,20,1,49,1,60,1,0,52,64,32,1,0,6,72,50,28,53,138,84,8,13,3,55,75,87,4,99,54,57,51,11,0,63,88,0,1,66,7,2,7,23,1,0,45,5,1,21,88,32,111,2,8,1,0,0,1,0,1,0,6,3,0,0,32,2,0,19,16,37,56,31,34,148,37,0,3,0,0,0,6,69,2,4,84,125,94,3,0,0,3,4,7,46,74,39,0,32,12,0,0,73,8,0,60,155,112,63,73,83,5,6,0,43,25,116,138,100,124,32,5,47,90,3,115,129,74,77,18,86,44,23,90,12,12,4,32,0,2,76,110,5,78,21,2,0,0,27,27,90,52,27,123,60,0,76,113,7,1,57,11,85,96,1,2,24,131,91,20,114,177,63,1,19,3,0,0,0,0,11,0,26,6,59,40,0,110,87,7,12,98,56,4,117,163,80,40,11,30,6,0,0,0,0,8,23,56,26,58,47,19,0,160,80,16,84,0,12,0,0,0,0,1,97,124,86,54,26,70,51,0,75,87,15,0,38,14,0,6,73,66,23,15,59,8,20,70,25,3,14,0,0,2,0,13,1,0,0,7,0,0,6,0,0,2,0,0,0,0,0,0,0,0,1,0,0,42,104,30,58,6,81,35,121,28,0,5,120,0,0,38,65,12,24,1,112,0,47,0,0,30,57,33,0,0,5,72,46,27,53,135,82,12,14,2,61,80,84,3,107,53,57,53,15,0,59,92,0,1,57,6,1,6,17,1,0,44,5,2,22,87,29,103,2,7,1,1,0,1,1,3,0,4,3,0,0,29,3,0,23,38,66,65,30,35,179,52,0,2,1,0,0,10,63,2,8,131,206,55,2,0,0,3,3,8,44,121,38,0,32,9,0,0,71,8,0,61,153,114,61,60,72,4,6,0,42,25,116,140,102,123,32,5,47,88,3,115,128,74,78,17,88,45,23,90,13,12,3,29,0,3,86,108,4,72,18,0,0,0,30,28,100,51,27,122,60,0,76,106,7,0,58,8,82,97,0,0,21,135,90,17,133,170,64,2,17,0,0,0,0,0,14,0,29,5,60,37,0,105,56,6,5,102,68,0,118,162,75,28,7,29,5,0,0,0,0,6,20,57,29,57,47,17,0,151,87,17,48,0,18,0,0,0,0,1,88,125,128,60,39,71,47,0,76,125,14,0,36,15,0,6,76,65,23,15,59,7,18,69,28,3,12,0,0,1,0,16,0,0,0,7,0,0,7,0,0,3,0,0,0,0,0,0,0,0,4,0,0,59,76,29,59,6,81,39,101,31,0,2,84,0,0,47,76,16,22,1,53,1,53,1,0,54,62,32,0,0,6,66,66,9,56,134,82,12,15,3,56,80,96,6,107,53,58,50,16,0,64,97,0,1,61,7,2,7,19,1,1,49,5,3,26,90,30,109,2,6,0,0,0,1,0,1,0,3,3,0,0,30,2,0,24,71,68,64,23,38,191,46,0,2,1,0,0,5,50,2,6,97,82,127

Secondary structure (DSSP, 8-state):
--EEEE--STTHHHHHHHHHHTT--EEEE-SSTHHHHHHHTTTPEE-SSHHHHHHH-SEEEE--SSHHHHHHHHHSTTSGGGTPPTT-EEEE-S---HHHHHHHHHHHHHTT-EEEE--EESHHHHHHHT-EEEEEES-GGGHHHHHHHHTTTEEEEEEEESTTHHHHHHHHHHHHHHHHHHHHHHHHHHHHHTT--HHHHHHHHHTSTT-BHHHHHS-SSTTT-SSSGGGGTT-SSSBHHHHHHHHHHHHHHHHHTT---HHHHHHHHHHHHHHTTT-TTSBGGGHHHHHSPPP-/--EEEE--STTHHHHHHHHHHTT--EEEE-SSTHHHHHHHTTTPEE-SSHHHHHHH-SEEEE--SSHHHHHHHHHSTT-GGGTPPTT-EEEE-S---HHHHHHHHHHHHHTT-EEEE--EESHHHHHHHT-EEEEEES-GGGHHHHHHHHTTTEEEEEEEESTTHHHHHHHHHHHHHHHHHHHHHHHHHHHHHTT--HHHHHHHHHHSTT-BHHHHTS-SSTTTSSSSGGGGTT-SSSBHHHHHHHHHHHHHHHHHTT---HHHHHHHHHHHHHHTTT-TTSBGGGHHHHH--/-EEEE--STTHHHHHHHHHHTT--EEEE-SSTHHHHHHHTTTPEE-SSHHHHHHH-SEEEE--SSHHHHHHHHHSTTSGGGTPPTT-EEEE-S---HHHHHHHHHHHHHTT-EEEE--EESHHHHHHHT-EEEEEES-GGGHHHHHHHHTTTEEEEEEEESTTHHHHHHHHHHHHHHHHHHHHHHHHHHHHHTT--HHHHHHHHHHSTT-BHHHHTS-SSTTTSSSSGGGGTT-SSSBHHHHHHHHHHHHHHHHHTT---HHHHHHHHHHHHHHHTT-TTSBGGGHHHHH-/--EEEE--STTHHHHHHHHHHTT--EEEE-SSGGGTHHHHTTTPEE-SSHHHHHHH-SEEEE--SSHHHHHHHHHSTT-GGGTPPTT-EEEE-S---HHHHHHHHHHHHHTT-EEEE--EES-HHHHHHT-EEEEEES-GGGHHHHHHHHTTTEEEEEEEESTTHHHHHHHHHHHHHHHHHHHHHHHHHHHHHTT--HHHHHHHHTTSTT-BHHHHHS-SSTTT-SSSGGGGTT-SSSBHHHHHHHHHHHHHHHHHTT---HHHHHHHHHHHHHHHTT-TTSBGGGHHHHH---

Sequence (1174 aa):
MPVGFIGLGNMGNPMAKNLMKHGYPLIIYDVFPDACKEFQDAGEQVVSSPADVAEKADRIITMLPTSINAIEAYSGANGILKKVKKGSLLIDSSTIDPAVSKELAKEVEKMGAVFMDAPVSGGVGAARSGNLTFMVGGVEDEFAAAQELLGCMGSNVVYCGAVGTGQAAKICNNMLLAISMIGTAEAMNLGIRLGLDPKLLAKILNMSSGRRCWSSDTYNPVPGVMDGVPSANNYQGGFGTTLMAKDLGLAQDSATSTKSPILLGSLAHQIYRMMCAKGYSKKDFSSVFQFLREEETMPVGFIGLGNMGNPMAKNLMKHGYPLIIYDVFPDACKEFQDAGEQVVSSPADVAEKADRIITMLPTSINAIEAYSGANGILKKVKKGSLLIDSSTIDPAVSKELAKEVEKMGAVFMDAPVSGGVGAARSGNLTFMVGGVEDEFAAAQELLGCMGSNVVYCGAVGTGQAAKICNNMLLAISMIGTAEAMNLGIRLGLDPKLLAKILNMSSGRCWSSDTYNPVPGVMDGVPSANNYQGGFGTTLMAKDLGLAQDSATSTKSPILLGSLAHQIYRMMCAKGYSKKDFSSVFQFLREPVGFIGLGNMGNPMAKNLMKHGYPLIIYDVFPDACKEFQDAGEQVVSSPADVAEKADRIITMLPTSINAIEAYSGANGILKKVKKGSLLIDSSTIDPAVSKELAKEVEKMGAVFMDAPVSGGVGAARSGNLTFMVGGVEDEFAAAQELLGCMGSNVVYCGAVGTGQAAKICNNMLLAISMIGTAEAMNLGIRLGLDPKLLAKILNMSSGRCWSSDTYNPVPGVMDGVPSANNYQGGFGTTLMAKDLGLAQDSATSTKSPILLGSLAHQIYRMMCAKGYSKKDFSSVFQFLRMPVGFIGLGNMGNPMAKNLMKHGYPLIIYDVFPDACKEFQDAGEQVVSSPADVAEKADRIITMLPTSINAIEAYSGANGILKKVKKGSLLIDSSTIDPAVSKELAKEVEKMGAVFMDAPVSGGVGAARSGNLTFMVGGVEDEFAAAQELLGCMGSNVVYCGAVGTGQAAKICNNMLLAISMIGTAEAMNLGIRLGLDPKLLAKILNMSSGRRCWSSDTYNPVPGVMDGVPSANNYQGGFGTTLMAKDLGLAQDSATSTKSPILLGSLAHQIYRMMCAKGYSKKDFSSVFQFLREE

CATH classification: 3.40.50.720 (+1 more: 1.10.1040.10)